Protein 2YNS (pdb70)

InterPro domains:
  IPR000225 Armadillo [PF00514] (105-145)
  IPR000225 Armadillo [PF00514] (147-186)
  IPR000225 Armadillo [PF00514] (189-230)
  IPR000225 Armadillo [PF00514] (243-271)
  IPR000225 Armadillo [PF00514] (274-312)
  IPR000225 Armadillo [PF00514] (315-356)
  IPR000225 Armadillo [PF00514] (358-397)
  IPR000225 Armadillo [PF00514] (401-440)
  IPR000225 Armadillo [PS50176] (115-158)
  IPR000225 Armadillo [PS50176] (158-200)
  IPR000225 Armadillo [PS50176] (242-284)
  IPR000225 Armadillo [PS50176] (326-369)
  IPR000225 Armadillo [SM00185] (104-145)
  IPR000225 Armadillo [SM00185] (147-187)
  IPR000225 Armadillo [SM00185] (189-230)
  IPR000225 Armadillo [SM00185] (232-271)
  IPR000225 Armadillo [SM00185] (273-313)
  IPR000225 Armadillo [SM00185] (315-356)
  IPR000225 Armadillo [SM00185] (358-398)
  IPR000225 Armadillo [SM00185] (401-441)

Secondary structure (DSSP, 8-state):
-HHHHHHHHTSS-HHHHHHHHHHHHHHHS-SS---HHHHHHTT-HHHHHHHTT-TT-HHHHHHHHHHHHHHTTS-HHHHHHHHHTTHHHHHHHGGG-S-HHHHHHHHHHHHHHHTS-HHHHHHHHHTT-HHHHHHT-STT--HHHHHHHHHHHHHHH-SSSPPPHHHHTTHHHHHHHHTT---HHHHHHHHHHHHHHTSSSHHHHHHHHHTT-HHHHHHGGG-S-HHHHHHHHHHHHHHTTS-HHHHHHHHTTTHHHHHHHHHHS---HHHHHHHHHHHHHHTTS-HHHHHHHHHTT-HHHHHHHHHHS-HHHHHHHHHHHHHHHHH--HHHHHHHHHTT-HHHHHHGGGSS-HHHHHHHHHHHHHHHHHHHHHHHHTT-SS-HHHHHHHHTTHHHHHHHGGG-S-HHHHHHHHHHHHHH--/--HHHHHHHTSS-HHHHHHHHHHHHHHHS-SS---HHHHHHTT-HHHHHHGGG-TT-HHHHHHHHHHHHHHHTS-HHHHHHHHHTTHHHHHHHGGG-S-HHHHHHHHHHHHHHHTS-HHHHHHHHHTT-HHHHHHT-STT--HHHHHHHHHHHHHHH-SSSPPPHHHHTTHHHHHHHHTT---HHHHHHHHHHHHHHTSSSHHHHHHHHHTT-HHHHHHGGG-S-HHHHHHHHHHHHHHTTS-HHHHHHHHTTTHHHHHHHHHHS---HHHHHHHHHHHHHHTTS-HHHHHHHHHTT-HHHHHHHHHHS-HHHHHHHHHHHHHHHHH--HHHHHHHHHTT-HHHHHHGGGSS-HHHHHHHHHHHHHHHHHHHHHHHHTT-SS-HHHHHHHHTTHHHHHHHGGG-S-HHHHHHHHHHHHHH--/---S-----/---S-----

CATH classification: 1.25.10.10

Organism: Oryza sativa subsp. japonica (NCBI:txid39947)

B-factor: mean 50.12, std 26.06, range [13.39, 178.77]

Sequence (862 aa):
SLPAMIGGVYSDDNNLQLEATTQFRKLLSIERSPPIEEVIQSGVVPRFVQFLTREDFPQLQFEAAWALTNIASGTSENTKVVIDHGAVPIFVKLLGSSSDDVREQAVWALGNVAGDSPKCRDLVLANGALLPLLAQLNEHTKLSMLRNATWTLSNFCRGKPQPSFEQTRPALPALARLIHSNDEEVLTDACWALSYLSDGTNDKIQAVIEAGVCPRLVELLLHPSPSVLIPALRTVGNIVTGDDAQTQCIIDHQALPCLLSLLTQNLKKSIKKEACWTISNITAGNKDQIQAVINAGIIGPLVNLLQTAEFDIKKEAAWAISNATSGGSHDQIKYLVSEGCIKPLCDLLICPDIRIVTVCLEGLENILKVGETDKTLAAGDVNVFSQMIDEAEGLEKIENLQSHDNNEIYEKAVKILEAYWMSLPAMIGGVYSDDNNLQLEATTQFRKLLSIERSPPIEEVIQSGVVPRFVQFLTREDFPQLQFEAAWALTNIASGTSENTKVVIDHGAVPIFVKLLGSSSDDVREQAVWALGNVAGDSPKCRDLVLANGALLPLLAQLNEHTKLSMLRNATWTLSNFCRGKPQPSFEQTRPALPALARLIHSNDEEVLTDACWALSYLSDGTNDKIQAVIEAGVCPRLVELLLHPSPSVLIPALRTVGNIVTGDDAQTQCIIDHQALPCLLSLLTQNLKKSIKKEACWTISNITAGNKDQIQAVINAGIIGPLVNLLQTAEFDIKKEAAWAISNATSGGSHDQIKYLVSEGCIKPLCDLLICPDIRIVTVCLEGLENILKVGETDKTLAAGDVNVFSQMIDEAEGLEKIENLQSHDNNEIYEKAVKILEAYWMSVLGKRKRHSVLGKRKRH

Nearest PDB structures (foldseek):
  4bqk-assembly1_A  TM=9.995E-01  e=8.842E-54  Oryza sativa
  7rht-assembly1_A  TM=9.560E-01  e=1.027E-38  Homo sapiens
  3tj3-assembly2_B  TM=9.768E-01  e=2.527E-37  Homo sapiens
  6d7m-assembly1_B  TM=9.202E-01  e=1.854E-33  Mus musculus
  7rfy-assembly1_A  TM=9.460E-01  e=1.325E-30  Homo sapiens

Structure (mmCIF, N/CA/C/O backbone):
data_2YNS
#
_entry.id   2YNS
#
_cell.length_a   62.242
_cell.length_b   141.405
_cell.length_c   73.325
_cell.angle_alpha   90.00
_cell.angle_beta   90.17
_cell.angle_gamma   90.00
#
_symmetry.space_group_name_H-M   'P 1 21 1'
#
loop_
_entity.id
_entity.type
_entity.pdbx_description
1 polymer 'IMPORTIN SUBUNIT ALPHA-1A'
2 polymer B54NLS
3 water water
#
loop_
_atom_site.group_PDB
_atom_site.id
_atom_site.type_symbol
_atom_site.label_atom_id
_atom_site.label_alt_id
_atom_site.label_comp_id
_atom_site.label_asym_id
_atom_site.label_entity_id
_atom_site.label_seq_id
_atom_site.pdbx_PDB_ins_code
_atom_site.Cartn_x
_atom_site.Cartn_y
_atom_site.Cartn_z
_atom_site.occupancy
_atom_site.B_iso_or_equiv
_atom_site.auth_seq_id
_atom_site.auth_comp_id
_atom_site.auth_asym_id
_atom_site.auth_atom_id
_atom_site.pdbx_PDB_model_num
ATOM 1 N N . SER A 1 37 ? 45.481 41.499 29.081 1.00 65.71 73 SER A N 1
ATOM 2 C CA . SER A 1 37 ? 46.895 41.143 28.952 1.00 62.52 73 SER A CA 1
ATOM 3 C C . SER A 1 37 ? 47.125 40.063 27.868 1.00 53.31 73 SER A C 1
ATOM 4 O O . SER A 1 37 ? 48.210 39.477 27.797 1.00 40.35 73 SER A O 1
ATOM 7 N N . LEU A 1 38 ? 46.117 39.844 26.999 1.00 77.76 74 LEU A N 1
ATOM 8 C CA . LEU A 1 38 ? 46.131 38.847 25.924 1.00 79.08 74 LEU A CA 1
ATOM 9 C C . LEU A 1 38 ? 47.297 39.062 24.917 1.00 77.10 74 LEU A C 1
ATOM 10 O O . LEU A 1 38 ? 47.930 38.063 24.594 1.00 75.46 74 LEU A O 1
ATOM 15 N N . PRO A 1 39 ? 47.655 40.285 24.429 1.00 75.31 75 PRO A N 1
ATOM 16 C CA . PRO A 1 39 ? 48.785 40.385 23.470 1.00 73.46 75 PRO A CA 1
ATOM 17 C C . PRO A 1 39 ? 50.107 39.843 24.034 1.00 73.98 75 PRO A C 1
ATOM 18 O O . PRO A 1 39 ? 50.833 39.145 23.317 1.00 46.57 75 PRO A O 1
ATOM 22 N N . ALA A 1 40 ? 50.388 40.122 25.330 1.00 88.08 76 ALA A N 1
ATOM 23 C CA . ALA A 1 40 ? 51.584 39.656 26.034 1.00 86.80 76 ALA A CA 1
ATOM 24 C C . ALA A 1 40 ? 51.563 38.140 26.184 1.00 111.53 76 ALA A C 1
ATOM 25 O O . ALA A 1 40 ? 52.627 37.525 26.216 1.00 74.53 76 ALA A O 1
ATOM 27 N N . MET A 1 41 ? 50.353 37.541 26.255 1.00 164.27 77 MET A N 1
ATOM 28 C CA . MET A 1 41 ? 50.139 36.096 26.369 1.00 161.76 77 MET A CA 1
ATOM 29 C C . MET A 1 41 ? 50.435 35.407 25.026 1.00 136.35 77 MET A C 1
ATOM 30 O O . MET A 1 41 ? 51.244 34.485 24.982 1.00 132.93 77 MET A O 1
ATOM 35 N N . ILE A 1 42 ? 49.814 35.878 23.925 1.00 96.25 78 ILE A N 1
ATOM 36 C CA . ILE A 1 42 ? 50.039 35.346 22.570 1.00 81.87 78 ILE A CA 1
ATOM 37 C C . ILE A 1 42 ? 51.534 35.514 22.239 1.00 74.16 78 ILE A C 1
ATOM 38 O O . ILE A 1 42 ? 52.162 34.552 21.806 1.00 57.03 78 ILE A O 1
ATOM 43 N N . GLY A 1 43 ? 52.083 36.698 22.554 1.00 68.63 79 GLY A N 1
ATOM 44 C CA . GLY A 1 43 ? 53.493 37.047 22.383 1.00 58.05 79 GLY A CA 1
ATOM 45 C C . GLY A 1 43 ? 54.422 36.127 23.152 1.00 70.96 79 GLY A C 1
ATOM 46 O O . GLY A 1 43 ? 55.421 35.654 22.606 1.00 62.55 79 GLY A O 1
ATOM 47 N N . GLY A 1 44 ? 54.049 35.845 24.403 1.00 90.01 80 GLY A N 1
ATOM 48 C CA . GLY A 1 44 ? 54.757 34.932 25.293 1.00 99.96 80 GLY A CA 1
ATOM 49 C C . GLY A 1 44 ? 54.707 33.502 24.795 1.00 97.99 80 GLY A C 1
ATOM 50 O O . GLY A 1 44 ? 55.724 32.800 24.807 1.00 97.69 80 GLY A O 1
ATOM 51 N N . VAL A 1 45 ? 53.524 33.071 24.314 1.00 77.26 81 VAL A N 1
ATOM 52 C CA . VAL A 1 45 ? 53.327 31.738 23.751 1.00 64.55 81 VAL A CA 1
ATOM 53 C C . VAL A 1 45 ? 54.178 31.622 22.467 1.00 47.90 81 VAL A C 1
ATOM 54 O O . VAL A 1 45 ? 54.887 30.632 22.294 1.00 76.46 81 VAL A O 1
ATOM 58 N N . TYR A 1 46 ? 54.171 32.666 21.631 1.00 59.51 82 TYR A N 1
ATOM 59 C CA . TYR A 1 46 ? 54.902 32.708 20.359 1.00 69.21 82 TYR A CA 1
ATOM 60 C C . TYR A 1 46 ? 56.376 33.181 20.496 1.00 81.34 82 TYR A C 1
ATOM 61 O O . TYR A 1 46 ? 57.033 33.412 19.472 1.00 73.54 82 TYR A O 1
ATOM 70 N N . SER A 1 47 ? 56.906 33.281 21.735 1.00 71.68 83 SER A N 1
ATOM 71 C CA . SER A 1 47 ? 58.303 33.672 21.953 1.00 62.72 83 SER A CA 1
ATOM 72 C C . SER A 1 47 ? 59.235 32.435 21.951 1.00 84.97 83 SER A C 1
ATOM 73 O O . SER A 1 47 ? 58.765 31.305 21.793 1.00 81.65 83 SER A O 1
ATOM 76 N N . ASP A 1 48 ? 60.555 32.666 22.125 1.00 92.77 84 ASP A N 1
ATOM 77 C CA . ASP A 1 48 ? 61.584 31.624 22.162 1.00 110.60 84 ASP A CA 1
ATOM 78 C C . ASP A 1 48 ? 62.109 31.424 23.598 1.00 103.97 84 ASP A C 1
ATOM 79 O O . ASP A 1 48 ? 62.749 30.407 23.886 1.00 93.36 84 ASP A O 1
ATOM 84 N N . ASP A 1 49 ? 61.819 32.387 24.493 1.00 107.05 85 ASP A N 1
ATOM 85 C CA . ASP A 1 49 ? 62.235 32.365 25.896 1.00 102.25 85 ASP A CA 1
ATOM 86 C C . ASP A 1 49 ? 61.376 31.385 26.699 1.00 80.58 85 ASP A C 1
ATOM 87 O O . ASP A 1 49 ? 60.145 31.459 26.662 1.00 74.98 85 ASP A O 1
ATOM 92 N N . ASN A 1 50 ? 62.039 30.469 27.428 1.00 77.92 86 ASN A N 1
ATOM 93 C CA . ASN A 1 50 ? 61.402 29.443 28.255 1.00 74.39 86 ASN A CA 1
ATOM 94 C C . ASN A 1 50 ? 60.545 30.043 29.380 1.00 71.54 86 ASN A C 1
ATOM 95 O O . ASN A 1 50 ? 59.523 29.455 29.730 1.00 81.62 86 ASN A O 1
ATOM 100 N N . ASN A 1 51 ? 60.931 31.219 29.908 1.00 76.87 87 ASN A N 1
ATOM 101 C CA . ASN A 1 51 ? 60.202 31.901 30.981 1.00 88.39 87 ASN A CA 1
ATOM 102 C C . ASN A 1 51 ? 58.867 32.469 30.485 1.00 67.88 87 ASN A C 1
ATOM 103 O O . ASN A 1 51 ? 57.844 32.232 31.127 1.00 63.73 87 ASN A O 1
ATOM 108 N N . LEU A 1 52 ? 58.874 33.190 29.342 1.00 64.80 88 LEU A N 1
ATOM 109 C CA . LEU A 1 52 ? 57.678 33.777 28.724 1.00 69.91 88 LEU A CA 1
ATOM 110 C C . LEU A 1 52 ? 56.689 32.703 28.258 1.00 73.36 88 LEU A C 1
ATOM 111 O O . LEU A 1 52 ? 55.479 32.875 28.435 1.00 55.09 88 LEU A O 1
ATOM 116 N N . GLN A 1 53 ? 57.196 31.605 27.658 1.00 60.45 89 GLN A N 1
ATOM 117 C CA . GLN A 1 53 ? 56.354 30.499 27.194 1.00 58.50 89 GLN A CA 1
ATOM 118 C C . GLN A 1 53 ? 55.545 29.936 28.354 1.00 73.40 89 GLN A C 1
ATOM 119 O O . GLN A 1 53 ? 54.342 29.747 28.213 1.00 66.68 89 GLN A O 1
ATOM 125 N N . LEU A 1 54 ? 56.191 29.739 29.517 1.00 85.51 90 LEU A N 1
ATOM 126 C CA . LEU A 1 54 ? 55.558 29.178 30.704 1.00 79.89 90 LEU A CA 1
ATOM 127 C C . LEU A 1 54 ? 54.522 30.125 31.336 1.00 75.53 90 LEU A C 1
ATOM 128 O O . LEU A 1 54 ? 53.412 29.668 31.603 1.00 82.98 90 LEU A O 1
ATOM 133 N N . GLU A 1 55 ? 54.868 31.414 31.581 1.00 76.37 91 GLU A N 1
ATOM 134 C CA . GLU A 1 55 ? 53.961 32.374 32.238 1.00 76.26 91 GLU A CA 1
ATOM 135 C C . GLU A 1 55 ? 52.658 32.610 31.441 1.00 71.17 91 GLU A C 1
ATOM 136 O O . GLU A 1 55 ? 51.583 32.689 32.037 1.00 57.05 91 GLU A O 1
ATOM 142 N N . ALA A 1 56 ? 52.762 32.689 30.115 1.00 63.36 92 ALA A N 1
ATOM 143 C CA . ALA A 1 56 ? 51.638 32.911 29.219 1.00 54.81 92 ALA A CA 1
ATOM 144 C C . ALA A 1 56 ? 50.771 31.631 29.058 1.00 59.04 92 ALA A C 1
ATOM 145 O O . ALA A 1 56 ? 49.544 31.740 28.961 1.00 64.12 92 ALA A O 1
ATOM 147 N N . THR A 1 57 ? 51.388 30.432 29.073 1.00 51.27 93 THR A N 1
ATOM 148 C CA . THR A 1 57 ? 50.618 29.174 28.981 1.00 61.39 93 THR A CA 1
ATOM 149 C C . THR A 1 57 ? 49.812 28.977 30.280 1.00 56.60 93 THR A C 1
ATOM 150 O O . THR A 1 57 ? 48.654 28.563 30.217 1.00 60.26 93 THR A O 1
ATOM 154 N N . THR A 1 58 ? 50.420 29.332 31.438 1.00 48.69 94 THR A N 1
ATOM 155 C CA . THR A 1 58 ? 49.836 29.240 32.778 1.00 40.13 94 THR A CA 1
ATOM 156 C C . THR A 1 58 ? 48.629 30.197 32.888 1.00 58.57 94 THR A C 1
ATOM 157 O O . THR A 1 58 ? 47.621 29.832 33.503 1.00 64.80 94 THR A O 1
ATOM 161 N N . GLN A 1 59 ? 48.729 31.397 32.272 1.00 53.33 95 GLN A N 1
ATOM 162 C CA . GLN A 1 59 ? 47.669 32.409 32.248 1.00 65.45 95 GLN A CA 1
ATOM 163 C C . GLN A 1 59 ? 46.457 31.901 31.445 1.00 69.43 95 GLN A C 1
ATOM 164 O O . GLN A 1 59 ? 45.326 32.077 31.912 1.00 53.39 95 GLN A O 1
ATOM 170 N N . PHE A 1 60 ? 46.693 31.233 30.275 1.00 50.84 96 PHE A N 1
ATOM 171 C CA . PHE A 1 60 ? 45.644 30.629 29.423 1.00 51.33 96 PHE A CA 1
ATOM 172 C C . PHE A 1 60 ? 44.947 29.463 30.142 1.00 56.41 96 PHE A C 1
ATOM 173 O O . PHE A 1 60 ? 43.717 29.371 30.123 1.00 54.91 96 PHE A O 1
ATOM 181 N N . ARG A 1 61 ? 45.743 28.590 30.792 1.00 59.31 97 ARG A N 1
ATOM 182 C CA . ARG A 1 61 ? 45.259 27.465 31.585 1.00 52.47 97 ARG A CA 1
ATOM 183 C C . ARG A 1 61 ? 44.318 27.980 32.688 1.00 70.27 97 ARG A C 1
ATOM 184 O O . ARG A 1 61 ? 43.208 27.467 32.799 1.00 64.93 97 ARG A O 1
ATOM 192 N N . LYS A 1 62 ? 44.738 29.025 33.449 1.00 110.71 98 LYS A N 1
ATOM 193 C CA . LYS A 1 62 ? 43.936 29.622 34.530 1.00 125.73 98 LYS A CA 1
ATOM 194 C C . LYS A 1 62 ? 42.667 30.282 33.977 1.00 118.93 98 LYS A C 1
ATOM 195 O O . LYS A 1 62 ? 41.623 30.246 34.634 1.00 124.31 98 LYS A O 1
ATOM 201 N N . LEU A 1 63 ? 42.762 30.877 32.764 1.00 88.02 99 LEU A N 1
ATOM 202 C CA . LEU A 1 63 ? 41.645 31.510 32.056 1.00 59.03 99 LEU A CA 1
ATOM 203 C C . LEU A 1 63 ? 40.616 30.450 31.644 1.00 71.59 99 LEU A C 1
ATOM 204 O O . LEU A 1 63 ? 39.416 30.722 31.693 1.00 79.87 99 LEU A O 1
ATOM 209 N N . LEU A 1 64 ? 41.100 29.243 31.253 1.00 68.34 100 LEU A N 1
ATOM 210 C CA . LEU A 1 64 ? 40.284 28.092 30.834 1.00 68.18 100 LEU A CA 1
ATOM 211 C C . LEU A 1 64 ? 39.912 27.170 32.016 1.00 87.73 100 LEU A C 1
ATOM 212 O O . LEU A 1 64 ? 39.119 26.242 31.829 1.00 106.56 100 LEU A O 1
ATOM 217 N N . SER A 1 65 ? 40.497 27.411 33.212 1.00 80.85 101 SER A N 1
ATOM 218 C CA . SER A 1 65 ? 40.282 26.615 34.429 1.00 85.99 101 SER A CA 1
ATOM 219 C C . SER A 1 65 ? 39.149 27.197 35.307 1.00 108.72 101 SER A C 1
ATOM 220 O O . SER A 1 65 ? 38.848 26.622 36.358 1.00 108.83 101 SER A O 1
ATOM 223 N N . ILE A 1 66 ? 38.505 28.310 34.864 1.00 129.35 102 ILE A N 1
ATOM 224 C CA . ILE A 1 66 ? 37.394 28.964 35.582 1.00 143.62 102 ILE A CA 1
ATOM 225 C C . ILE A 1 66 ? 36.117 28.096 35.463 1.00 154.15 102 ILE A C 1
ATOM 226 O O . ILE A 1 66 ? 35.791 27.604 34.376 1.00 157.43 102 ILE A O 1
ATOM 231 N N . GLU A 1 67 ? 35.425 27.888 36.601 1.00 136.60 103 GLU A N 1
ATOM 232 C CA . GLU A 1 67 ? 34.239 27.029 36.709 1.00 149.91 103 GLU A CA 1
ATOM 233 C C . GLU A 1 67 ? 32.948 27.636 36.104 1.00 158.18 103 GLU A C 1
ATOM 234 O O . GLU A 1 67 ? 31.964 26.904 35.958 1.00 164.23 103 GLU A O 1
ATOM 240 N N . ARG A 1 68 ? 32.951 28.935 35.723 1.00 155.39 104 ARG A N 1
ATOM 241 C CA . ARG A 1 68 ? 31.772 29.581 35.133 1.00 149.20 104 ARG A CA 1
ATOM 242 C C . ARG A 1 68 ? 32.050 30.035 33.678 1.00 140.47 104 ARG A C 1
ATOM 243 O O . ARG A 1 68 ? 32.514 31.157 33.455 1.00 140.80 104 ARG A O 1
ATOM 251 N N . SER A 1 69 ? 31.751 29.139 32.701 1.00 138.72 105 SER A N 1
ATOM 252 C CA . SER A 1 69 ? 31.893 29.289 31.237 1.00 135.74 105 SER A CA 1
ATOM 253 C C . SER A 1 69 ? 33.308 29.782 30.803 1.00 101.68 105 SER A C 1
ATOM 254 O O . SER A 1 69 ? 33.541 30.996 30.734 1.00 107.97 105 SER A O 1
ATOM 257 N N . PRO A 1 70 ? 34.260 28.865 30.491 1.00 91.20 106 PRO A N 1
ATOM 258 C CA . PRO A 1 70 ? 35.599 29.320 30.077 1.00 82.24 106 PRO A CA 1
ATOM 259 C C . PRO A 1 70 ? 35.622 29.821 28.627 1.00 89.96 106 PRO A C 1
ATOM 260 O O . PRO A 1 70 ? 34.887 29.277 27.797 1.00 101.33 106 PRO A O 1
ATOM 264 N N . PRO A 1 71 ? 36.450 30.842 28.279 1.00 88.39 107 PRO A N 1
ATOM 265 C CA . PRO A 1 71 ? 36.469 31.320 26.882 1.00 97.11 107 PRO A CA 1
ATOM 266 C C . PRO A 1 71 ? 37.329 30.411 25.993 1.00 89.65 107 PRO A C 1
ATOM 267 O O . PRO A 1 71 ? 38.410 30.801 25.549 1.00 83.16 107 PRO A O 1
ATOM 271 N N . ILE A 1 72 ? 36.828 29.191 25.735 1.00 93.06 108 ILE A N 1
ATOM 272 C CA . ILE A 1 72 ? 37.490 28.139 24.950 1.00 95.68 108 ILE A CA 1
ATOM 273 C C . ILE A 1 72 ? 37.672 28.582 23.487 1.00 105.37 108 ILE A C 1
ATOM 274 O O . ILE A 1 72 ? 38.796 28.539 22.977 1.00 110.53 108 ILE A O 1
ATOM 279 N N . GLU A 1 73 ? 36.570 29.009 22.833 1.00 112.41 109 GLU A N 1
ATOM 280 C CA . GLU A 1 73 ? 36.523 29.457 21.435 1.00 118.06 109 GLU A CA 1
ATOM 281 C C . GLU A 1 73 ? 37.489 30.622 21.185 1.00 117.20 109 GLU A C 1
ATOM 282 O O . GLU A 1 73 ? 38.181 30.627 20.165 1.00 98.06 109 GLU A O 1
ATOM 288 N N . GLU A 1 74 ? 37.555 31.580 22.136 1.00 124.52 110 GLU A N 1
ATOM 289 C CA . GLU A 1 74 ? 38.401 32.779 22.058 1.00 115.48 110 GLU A CA 1
ATOM 290 C C . GLU A 1 74 ? 39.896 32.433 22.172 1.00 98.35 110 GLU A C 1
ATOM 291 O O . GLU A 1 74 ? 40.711 33.073 21.498 1.00 100.40 110 GLU A O 1
ATOM 297 N N . VAL A 1 75 ? 40.254 31.410 22.988 1.00 82.69 111 VAL A N 1
ATOM 298 C CA . VAL A 1 75 ? 41.636 30.945 23.172 1.00 77.19 111 VAL A CA 1
ATOM 299 C C . VAL A 1 75 ? 42.095 30.251 21.857 1.00 59.30 111 VAL A C 1
ATOM 300 O O . VAL A 1 75 ? 43.255 30.401 21.468 1.00 36.63 111 VAL A O 1
ATOM 304 N N . ILE A 1 76 ? 41.163 29.568 21.148 1.00 45.40 112 ILE A N 1
ATOM 305 C CA . ILE A 1 76 ? 41.434 28.906 19.868 1.00 43.82 112 ILE A CA 1
ATOM 306 C C . ILE A 1 76 ? 41.763 29.948 18.803 1.00 50.34 112 ILE A C 1
ATOM 307 O O . ILE A 1 76 ? 42.819 29.828 18.185 1.00 54.27 112 ILE A O 1
ATOM 312 N N . GLN A 1 77 ? 40.895 30.989 18.630 1.00 51.99 113 GLN A N 1
ATOM 313 C CA . GLN A 1 77 ? 41.047 32.062 17.634 1.00 53.90 113 GLN A CA 1
ATOM 314 C C . GLN A 1 77 ? 42.315 32.912 17.862 1.00 61.87 113 GLN A C 1
ATOM 315 O O . GLN A 1 77 ? 42.771 33.562 16.917 1.00 70.21 113 GLN A O 1
ATOM 321 N N . SER A 1 78 ? 42.908 32.877 19.088 1.00 84.89 114 SER A N 1
ATOM 322 C CA . SER A 1 78 ? 44.169 33.577 19.373 1.00 98.83 114 SER A CA 1
ATOM 323 C C . SER A 1 78 ? 45.368 32.767 18.789 1.00 87.87 114 SER A C 1
ATOM 324 O O . SER A 1 78 ? 46.517 33.214 18.884 1.00 68.78 114 SER A O 1
ATOM 327 N N . GLY A 1 79 ? 45.053 31.610 18.174 1.00 87.52 115 GLY A N 1
ATOM 328 C CA . GLY A 1 79 ? 45.956 30.696 17.477 1.00 40.71 115 GLY A CA 1
ATOM 329 C C . GLY A 1 79 ? 47.025 30.023 18.308 1.00 47.37 115 GLY A C 1
ATOM 330 O O . GLY A 1 79 ? 48.076 29.676 17.768 1.00 57.16 115 GLY A O 1
ATOM 331 N N . VAL A 1 80 ? 46.768 29.812 19.617 1.00 61.00 116 VAL A N 1
ATOM 332 C CA . VAL A 1 80 ? 47.738 29.204 20.546 1.00 62.51 116 VAL A CA 1
ATOM 333 C C . VAL A 1 80 ? 47.610 27.662 20.602 1.00 48.28 116 VAL A C 1
ATOM 334 O O . VAL A 1 80 ? 48.512 27.014 21.136 1.00 46.77 116 VAL A O 1
ATOM 338 N N . VAL A 1 81 ? 46.508 27.083 20.068 1.00 59.09 117 VAL A N 1
ATOM 339 C CA . VAL A 1 81 ? 46.274 25.624 20.068 1.00 60.37 117 VAL A CA 1
ATOM 340 C C . VAL A 1 81 ? 47.465 24.890 19.407 1.00 44.60 117 VAL A C 1
ATOM 341 O O . VAL A 1 81 ? 48.024 24.014 20.083 1.00 43.19 117 VAL A O 1
ATOM 345 N N . PRO A 1 82 ? 47.926 25.244 18.170 1.00 51.35 118 PRO A N 1
ATOM 346 C CA . PRO A 1 82 ? 49.086 24.534 17.607 1.00 54.61 118 PRO A CA 1
ATOM 347 C C . PRO A 1 82 ? 50.376 24.715 18.408 1.00 50.17 118 PRO A C 1
ATOM 348 O O . PRO A 1 82 ? 51.193 23.799 18.439 1.00 51.58 118 PRO A O 1
ATOM 352 N N . ARG A 1 83 ? 50.555 25.871 19.061 1.00 51.29 119 ARG A N 1
ATOM 353 C CA . ARG A 1 83 ? 51.763 26.144 19.820 1.00 53.63 119 ARG A CA 1
ATOM 354 C C . ARG A 1 83 ? 51.766 25.351 21.136 1.00 48.34 119 ARG A C 1
ATOM 355 O O . ARG A 1 83 ? 52.834 24.909 21.555 1.00 59.40 119 ARG A O 1
ATOM 363 N N . PHE A 1 84 ? 50.578 25.110 21.743 1.00 39.94 120 PHE A N 1
ATOM 364 C CA . PHE A 1 84 ? 50.447 24.318 22.966 1.00 38.46 120 PHE A CA 1
ATOM 365 C C . PHE A 1 84 ? 50.741 22.846 22.689 1.00 41.43 120 PHE A C 1
ATOM 366 O O . PHE A 1 84 ? 51.191 22.118 23.581 1.00 44.38 120 PHE A O 1
ATOM 374 N N . VAL A 1 85 ? 50.435 22.410 21.459 1.00 39.37 121 VAL A N 1
ATOM 375 C CA . VAL A 1 85 ? 50.649 21.041 21.007 1.00 52.20 121 VAL A CA 1
ATOM 376 C C . VAL A 1 85 ? 52.169 20.844 20.811 1.00 41.28 121 VAL A C 1
ATOM 377 O O . VAL A 1 85 ? 52.697 19.785 21.159 1.00 40.07 121 VAL A O 1
ATOM 381 N N . GLN A 1 86 ? 52.872 21.889 20.330 1.00 45.75 122 GLN A N 1
ATOM 382 C CA . GLN A 1 86 ? 54.335 21.889 20.178 1.00 59.01 122 GLN A CA 1
ATOM 383 C C . GLN A 1 86 ? 55.014 21.842 21.558 1.00 45.61 122 GLN A C 1
ATOM 384 O O . GLN A 1 86 ? 56.049 21.196 21.705 1.00 58.26 122 GLN A O 1
ATOM 390 N N . PHE A 1 87 ? 54.419 22.515 22.560 1.00 44.98 123 PHE A N 1
ATOM 391 C CA . PHE A 1 87 ? 54.900 22.562 23.947 1.00 45.43 123 PHE A CA 1
ATOM 392 C C . PHE A 1 87 ? 54.818 21.176 24.634 1.00 47.55 123 PHE A C 1
ATOM 393 O O . PHE A 1 87 ? 55.593 20.911 25.552 1.00 47.75 123 PHE A O 1
ATOM 401 N N . LEU A 1 88 ? 53.927 20.282 24.155 1.00 46.09 124 LEU A N 1
ATOM 402 C CA . LEU A 1 88 ? 53.783 18.920 24.678 1.00 43.15 124 LEU A CA 1
ATOM 403 C C . LEU A 1 88 ? 55.022 18.064 24.395 1.00 55.25 124 LEU A C 1
ATOM 404 O O . LEU A 1 88 ? 55.288 17.126 25.147 1.00 50.83 124 LEU A O 1
ATOM 409 N N . THR A 1 89 ? 55.756 18.365 23.301 1.00 53.96 125 THR A N 1
ATOM 410 C CA . THR A 1 89 ? 56.952 17.618 22.883 1.00 66.62 125 THR A CA 1
ATOM 411 C C . THR A 1 89 ? 58.247 18.114 23.600 1.00 75.69 125 THR A C 1
ATOM 412 O O . THR A 1 89 ? 59.319 17.534 23.395 1.00 74.75 125 THR A O 1
ATOM 416 N N . ARG A 1 90 ? 58.141 19.160 24.447 1.00 59.20 126 ARG A N 1
ATOM 417 C CA . ARG A 1 90 ? 59.277 19.719 25.190 1.00 58.66 126 ARG A CA 1
ATOM 418 C C . ARG A 1 90 ? 59.581 18.864 26.439 1.00 59.91 126 ARG A C 1
ATOM 419 O O . ARG A 1 90 ? 59.256 19.259 27.563 1.00 54.79 126 ARG A O 1
ATOM 427 N N . GLU A 1 91 ? 60.236 17.700 26.223 1.00 54.75 127 GLU A N 1
ATOM 428 C CA . GLU A 1 91 ? 60.630 16.721 27.250 1.00 58.53 127 GLU A CA 1
ATOM 429 C C . GLU A 1 91 ? 61.577 17.306 28.307 1.00 66.60 127 GLU A C 1
ATOM 430 O O . GLU A 1 91 ? 61.609 16.805 29.434 1.00 69.97 127 GLU A O 1
ATOM 436 N N . ASP A 1 92 ? 62.282 18.371 27.959 1.00 66.73 128 ASP A N 1
ATOM 437 C CA . ASP A 1 92 ? 63.188 19.003 28.900 1.00 74.66 128 ASP A CA 1
ATOM 438 C C . ASP A 1 92 ? 62.456 19.940 29.852 1.00 88.98 128 ASP A C 1
ATOM 439 O O . ASP A 1 92 ? 63.001 20.346 30.869 1.00 105.19 128 ASP A O 1
ATOM 444 N N . PHE A 1 93 ? 61.219 20.276 29.525 1.00 81.38 129 PHE A N 1
ATOM 445 C CA . PHE A 1 93 ? 60.468 21.254 30.291 1.00 53.86 129 PHE A CA 1
ATOM 446 C C . PHE A 1 93 ? 59.129 20.703 30.708 1.00 56.34 129 PHE A C 1
ATOM 447 O O . PHE A 1 93 ? 58.101 21.150 30.230 1.00 73.20 129 PHE A O 1
ATOM 455 N N . PRO A 1 94 ? 59.144 19.729 31.606 1.00 55.12 130 PRO A N 1
ATOM 456 C CA . PRO A 1 94 ? 57.919 19.028 31.995 1.00 70.03 130 PRO A CA 1
ATOM 457 C C . PRO A 1 94 ? 56.867 19.950 32.592 1.00 60.20 130 PRO A C 1
ATOM 458 O O . PRO A 1 94 ? 55.689 19.643 32.547 1.00 51.43 130 PRO A O 1
ATOM 462 N N . GLN A 1 95 ? 57.292 21.079 33.133 1.00 49.88 131 GLN A N 1
ATOM 463 C CA . GLN A 1 95 ? 56.351 22.026 33.695 1.00 55.04 131 GLN A CA 1
ATOM 464 C C . GLN A 1 95 ? 55.549 22.739 32.622 1.00 43.29 131 GLN A C 1
ATOM 465 O O . GLN A 1 95 ? 54.359 22.960 32.782 1.00 54.07 131 GLN A O 1
ATOM 471 N N . LEU A 1 96 ? 56.203 23.096 31.525 1.00 40.66 132 LEU A N 1
ATOM 472 C CA . LEU A 1 96 ? 55.502 23.682 30.391 1.00 38.79 132 LEU A CA 1
ATOM 473 C C . LEU A 1 96 ? 54.603 22.632 29.757 1.00 56.46 132 LEU A C 1
ATOM 474 O O . LEU A 1 96 ? 53.493 22.921 29.347 1.00 53.08 132 LEU A O 1
ATOM 479 N N . GLN A 1 97 ? 55.099 21.406 29.694 1.00 55.67 133 GLN A N 1
ATOM 480 C CA . GLN A 1 97 ? 54.316 20.295 29.188 1.00 50.44 133 GLN A CA 1
ATOM 481 C C . GLN A 1 97 ? 52.988 20.233 29.935 1.00 53.93 133 GLN A C 1
ATOM 482 O O . GLN A 1 97 ? 51.926 20.141 29.325 1.00 44.74 133 GLN A O 1
ATOM 488 N N . PHE A 1 98 ? 53.068 20.314 31.262 1.00 52.06 134 PHE A N 1
ATOM 489 C CA . PHE A 1 98 ? 51.908 20.192 32.139 1.00 45.28 134 PHE A CA 1
ATOM 490 C C . PHE A 1 98 ? 50.862 21.268 31.932 1.00 49.03 134 PHE A C 1
ATOM 491 O O . PHE A 1 98 ? 49.683 20.976 31.866 1.00 51.39 134 PHE A O 1
ATOM 499 N N . GLU A 1 99 ? 51.287 22.517 31.842 1.00 46.13 135 GLU A N 1
ATOM 500 C CA . GLU A 1 99 ? 50.349 23.609 31.646 1.00 58.98 135 GLU A CA 1
ATOM 501 C C . GLU A 1 99 ? 49.691 23.541 30.280 1.00 46.51 135 GLU A C 1
ATOM 502 O O . GLU A 1 99 ? 48.497 23.753 30.143 1.00 60.27 135 GLU A O 1
ATOM 508 N N . ALA A 1 100 ? 50.494 23.243 29.273 1.00 42.41 136 ALA A N 1
ATOM 509 C CA . ALA A 1 100 ? 50.001 23.063 27.905 1.00 41.29 136 ALA A CA 1
ATOM 510 C C . ALA A 1 100 ? 48.990 21.912 27.846 1.00 42.95 136 ALA A C 1
ATOM 511 O O . ALA A 1 100 ? 47.955 22.056 27.196 1.00 50.92 136 ALA A O 1
ATOM 513 N N . ALA A 1 101 ? 49.268 20.801 28.552 1.00 36.62 137 ALA A N 1
ATOM 514 C CA . ALA A 1 101 ? 48.368 19.636 28.604 1.00 35.04 137 ALA A CA 1
ATOM 515 C C . ALA A 1 101 ? 47.049 20.009 29.286 1.00 46.11 137 ALA A C 1
ATOM 516 O O . ALA A 1 101 ? 46.007 19.700 28.723 1.00 42.42 137 ALA A O 1
ATOM 518 N N . TRP A 1 102 ? 47.099 20.789 30.415 1.00 43.18 138 TRP A N 1
ATOM 519 C CA . TRP A 1 102 ? 45.932 21.283 31.162 1.00 41.40 138 TRP A CA 1
ATOM 520 C C . TRP A 1 102 ? 45.055 22.184 30.275 1.00 43.79 138 TRP A C 1
ATOM 521 O O . TRP A 1 102 ? 43.850 21.939 30.170 1.00 53.19 138 TRP A O 1
ATOM 532 N N . ALA A 1 103 ? 45.665 23.217 29.637 1.00 37.73 139 ALA A N 1
ATOM 533 C CA . ALA A 1 103 ? 44.982 24.147 28.740 1.00 36.32 139 ALA A CA 1
ATOM 534 C C . ALA A 1 103 ? 44.283 23.400 27.595 1.00 43.48 139 ALA A C 1
ATOM 535 O O . ALA A 1 103 ? 43.111 23.675 27.338 1.00 46.44 139 ALA A O 1
ATOM 537 N N . LEU A 1 104 ? 44.982 22.433 26.948 1.00 52.70 140 LEU A N 1
ATOM 538 C CA . LEU A 1 104 ? 44.441 21.606 25.851 1.00 47.62 140 LEU A CA 1
ATOM 539 C C . LEU A 1 104 ? 43.319 20.688 26.330 1.00 45.28 140 LEU A C 1
ATOM 540 O O . LEU A 1 104 ? 42.359 20.492 25.595 1.00 54.05 140 LEU A O 1
ATOM 545 N N . THR A 1 105 ? 43.422 20.152 27.561 1.00 47.15 141 THR A N 1
ATOM 546 C CA . THR A 1 105 ? 42.384 19.310 28.153 1.00 42.39 141 THR A CA 1
ATOM 547 C C . THR A 1 105 ? 41.090 20.136 28.331 1.00 47.82 141 THR A C 1
ATOM 548 O O . THR A 1 105 ? 39.996 19.614 28.090 1.00 57.65 141 THR A O 1
ATOM 552 N N . ASN A 1 106 ? 41.229 21.416 28.758 1.00 38.23 142 ASN A N 1
ATOM 553 C CA . ASN A 1 106 ? 40.111 22.330 28.977 1.00 43.98 142 ASN A CA 1
ATOM 554 C C . ASN A 1 106 ? 39.548 22.827 27.648 1.00 57.17 142 ASN A C 1
ATOM 555 O O . ASN A 1 106 ? 38.345 23.098 27.571 1.00 77.06 142 ASN A O 1
ATOM 560 N N . ILE A 1 107 ? 40.402 22.922 26.596 1.00 57.70 143 ILE A N 1
ATOM 561 C CA . ILE A 1 107 ? 39.961 23.272 25.239 1.00 66.55 143 ILE A CA 1
ATOM 562 C C . ILE A 1 107 ? 39.150 22.066 24.698 1.00 49.81 143 ILE A C 1
ATOM 563 O O . ILE A 1 107 ? 38.055 22.256 24.174 1.00 48.28 143 ILE A O 1
ATOM 568 N N . ALA A 1 108 ? 39.654 20.835 24.919 1.00 63.22 144 ALA A N 1
ATOM 569 C CA . ALA A 1 108 ? 39.015 19.570 24.514 1.00 65.31 144 ALA A CA 1
ATOM 570 C C . ALA A 1 108 ? 37.768 19.244 25.373 1.00 82.83 144 ALA A C 1
ATOM 571 O O . ALA A 1 108 ? 37.005 18.348 25.006 1.00 87.99 144 ALA A O 1
ATOM 573 N N . SER A 1 109 ? 37.554 19.977 26.498 1.00 87.07 145 SER A N 1
ATOM 574 C CA . SER A 1 109 ? 36.401 19.795 27.388 1.00 84.61 145 SER A CA 1
ATOM 575 C C . SER A 1 109 ? 35.149 20.508 26.858 1.00 71.64 145 SER A C 1
ATOM 576 O O . SER A 1 109 ? 34.053 20.264 27.369 1.00 69.52 145 SER A O 1
ATOM 579 N N . GLY A 1 110 ? 35.329 21.373 25.857 1.00 60.91 146 GLY A N 1
ATOM 580 C CA . GLY A 1 110 ? 34.266 22.181 25.271 1.00 45.19 146 GLY A CA 1
ATOM 581 C C . GLY A 1 110 ? 33.366 21.448 24.300 1.00 55.55 146 GLY A C 1
ATOM 582 O O . GLY A 1 110 ? 33.133 20.243 24.452 1.00 64.75 146 GLY A O 1
ATOM 583 N N . THR A 1 111 ? 32.843 22.186 23.294 1.00 47.17 147 THR A N 1
ATOM 584 C CA . THR A 1 111 ? 31.928 21.653 22.268 1.00 47.10 147 THR A CA 1
ATOM 585 C C . THR A 1 111 ? 32.666 20.684 21.331 1.00 45.07 147 THR A C 1
ATOM 586 O O . THR A 1 111 ? 33.892 20.562 21.412 1.00 50.21 147 THR A O 1
ATOM 590 N N . SER A 1 112 ? 31.913 19.995 20.451 1.00 39.53 148 SER A N 1
ATOM 591 C CA . SER A 1 112 ? 32.443 19.032 19.477 1.00 49.40 148 SER A CA 1
ATOM 592 C C . SER A 1 112 ? 33.477 19.692 18.557 1.00 43.26 148 SER A C 1
ATOM 593 O O . SER A 1 112 ? 34.545 19.113 18.329 1.00 39.35 148 SER A O 1
ATOM 596 N N . GLU A 1 113 ? 33.188 20.937 18.111 1.00 41.71 149 GLU A N 1
ATOM 597 C CA . GLU A 1 113 ? 34.052 21.737 17.243 1.00 53.12 149 GLU A CA 1
ATOM 598 C C . GLU A 1 113 ? 35.404 22.018 17.901 1.00 46.72 149 GLU A C 1
ATOM 599 O O . GLU A 1 113 ? 36.428 21.953 17.218 1.00 49.30 149 GLU A O 1
ATOM 605 N N . ASN A 1 114 ? 35.414 22.298 19.220 1.00 39.57 150 ASN A N 1
ATOM 606 C CA . ASN A 1 114 ? 36.646 22.570 19.969 1.00 39.54 150 ASN A CA 1
ATOM 607 C C . ASN A 1 114 ? 37.543 21.334 20.062 1.00 46.00 150 ASN A C 1
ATOM 608 O O . ASN A 1 114 ? 38.760 21.471 19.911 1.00 42.72 150 ASN A O 1
ATOM 613 N N . THR A 1 115 ? 36.950 20.143 20.323 1.00 37.08 151 THR A N 1
ATOM 614 C CA . THR A 1 115 ? 37.658 18.864 20.428 1.00 34.04 151 THR A CA 1
ATOM 615 C C . THR A 1 115 ? 38.287 18.525 19.068 1.00 36.58 151 THR A C 1
ATOM 616 O O . THR A 1 115 ? 39.445 18.118 19.035 1.00 49.17 151 THR A O 1
ATOM 620 N N . LYS A 1 116 ? 37.538 18.726 17.960 1.00 35.58 152 LYS A N 1
ATOM 621 C CA . LYS A 1 116 ? 37.996 18.504 16.583 1.00 36.34 152 LYS A CA 1
ATOM 622 C C . LYS A 1 116 ? 39.270 19.299 16.263 1.00 43.57 152 LYS A C 1
ATOM 623 O O . LYS A 1 116 ? 40.155 18.764 15.604 1.00 52.60 152 LYS A O 1
ATOM 629 N N . VAL A 1 117 ? 39.365 20.549 16.742 1.00 41.21 153 VAL A N 1
ATOM 630 C CA . VAL A 1 117 ? 40.512 21.445 16.547 1.00 38.50 153 VAL A CA 1
ATOM 631 C C . VAL A 1 117 ? 41.768 20.865 17.261 1.00 39.27 153 VAL A C 1
ATOM 632 O O . VAL A 1 117 ? 42.877 20.932 16.721 1.00 38.53 153 VAL A O 1
ATOM 636 N N . VAL A 1 118 ? 41.580 20.285 18.448 1.00 45.02 154 VAL A N 1
ATOM 637 C CA . VAL A 1 118 ? 42.651 19.652 19.219 1.00 44.28 154 VAL A CA 1
ATOM 638 C C . VAL A 1 118 ? 43.121 18.402 18.447 1.00 37.21 154 VAL A C 1
ATOM 639 O O . VAL A 1 118 ? 44.330 18.159 18.336 1.00 42.16 154 VAL A O 1
ATOM 643 N N . ILE A 1 119 ? 42.172 17.660 17.874 1.00 24.88 155 ILE A N 1
ATOM 644 C CA . ILE A 1 119 ? 42.461 16.465 17.072 1.00 28.98 155 ILE A CA 1
ATOM 645 C C . ILE A 1 119 ? 43.233 16.881 15.799 1.00 35.67 155 ILE A C 1
ATOM 646 O O . ILE A 1 119 ? 44.297 16.317 15.512 1.00 29.29 155 ILE A O 1
ATOM 651 N N . ASP A 1 120 ? 42.710 17.897 15.074 1.00 39.91 156 ASP A N 1
ATOM 652 C CA . ASP A 1 120 ? 43.294 18.412 13.825 1.00 35.43 156 ASP A CA 1
ATOM 653 C C . ASP A 1 120 ? 44.764 18.783 13.995 1.00 31.71 156 ASP A C 1
ATOM 654 O O . ASP A 1 120 ? 45.529 18.645 13.050 1.00 36.10 156 ASP A O 1
ATOM 659 N N . HIS A 1 121 ? 45.166 19.252 15.195 1.00 33.18 157 HIS A N 1
ATOM 660 C CA . HIS A 1 121 ? 46.552 19.631 15.411 1.00 24.89 157 HIS A CA 1
ATOM 661 C C . HIS A 1 121 ? 47.413 18.464 15.967 1.00 56.52 157 HIS A C 1
ATOM 662 O O . HIS A 1 121 ? 48.529 18.702 16.434 1.00 54.30 157 HIS A O 1
ATOM 669 N N . GLY A 1 122 ? 46.956 17.225 15.751 1.00 45.11 158 GLY A N 1
ATOM 670 C CA . GLY A 1 122 ? 47.659 15.988 16.086 1.00 28.27 158 GLY A CA 1
ATOM 671 C C . GLY A 1 122 ? 48.047 15.793 17.535 1.00 35.37 158 GLY A C 1
ATOM 672 O O . GLY A 1 122 ? 49.081 15.180 17.824 1.00 39.83 158 GLY A O 1
ATOM 673 N N . ALA A 1 123 ? 47.222 16.277 18.454 1.00 31.15 159 ALA A N 1
ATOM 674 C CA . ALA A 1 123 ? 47.495 16.144 19.879 1.00 30.75 159 ALA A CA 1
ATOM 675 C C . ALA A 1 123 ? 47.278 14.721 20.379 1.00 28.60 159 ALA A C 1
ATOM 676 O O . ALA A 1 123 ? 47.989 14.303 21.299 1.00 33.82 159 ALA A O 1
ATOM 678 N N . VAL A 1 124 ? 46.310 13.977 19.794 1.00 29.78 160 VAL A N 1
ATOM 679 C CA . VAL A 1 124 ? 45.979 12.605 20.238 1.00 29.42 160 VAL A CA 1
ATOM 680 C C . VAL A 1 124 ? 47.254 11.684 20.287 1.00 31.85 160 VAL A C 1
ATOM 681 O O . VAL A 1 124 ? 47.519 11.191 21.378 1.00 38.57 160 VAL A O 1
ATOM 685 N N . PRO A 1 125 ? 48.072 11.449 19.223 1.00 31.04 161 PRO A N 1
ATOM 686 C CA . PRO A 1 125 ? 49.261 10.579 19.400 1.00 31.69 161 PRO A CA 1
ATOM 687 C C . PRO A 1 125 ? 50.314 11.134 20.388 1.00 32.73 161 PRO A C 1
ATOM 688 O O . PRO A 1 125 ? 51.032 10.353 21.023 1.00 37.52 161 PRO A O 1
ATOM 692 N N . ILE A 1 126 ? 50.397 12.462 20.538 1.00 33.43 162 ILE A N 1
ATOM 693 C CA . ILE A 1 126 ? 51.346 13.079 21.476 1.00 32.08 162 ILE A CA 1
ATOM 694 C C . ILE A 1 126 ? 50.887 12.816 22.933 1.00 36.37 162 ILE A C 1
ATOM 695 O O . ILE A 1 126 ? 51.732 12.488 23.774 1.00 41.70 162 ILE A O 1
ATOM 700 N N . PHE A 1 127 ? 49.570 12.891 23.220 1.00 36.49 163 PHE A N 1
ATOM 701 C CA . PHE A 1 127 ? 49.079 12.577 24.565 1.00 30.02 163 PHE A CA 1
ATOM 702 C C . PHE A 1 127 ? 49.315 11.092 24.880 1.00 31.68 163 PHE A C 1
ATOM 703 O O . PHE A 1 127 ? 49.625 10.771 26.028 1.00 36.27 163 PHE A O 1
ATOM 711 N N . VAL A 1 128 ? 49.234 10.201 23.856 1.00 24.40 164 VAL A N 1
ATOM 712 C CA . VAL A 1 128 ? 49.509 8.763 24.031 1.00 35.59 164 VAL A CA 1
ATOM 713 C C . VAL A 1 128 ? 51.008 8.590 24.418 1.00 23.18 164 VAL A C 1
ATOM 714 O O . VAL A 1 128 ? 51.327 7.804 25.312 1.00 38.98 164 VAL A O 1
ATOM 718 N N . LYS A 1 129 ? 51.907 9.360 23.773 1.00 28.10 165 LYS A N 1
ATOM 719 C CA . LYS A 1 129 ? 53.341 9.350 24.081 1.00 23.07 165 LYS A CA 1
ATOM 720 C C . LYS A 1 129 ? 53.576 9.877 25.519 1.00 35.97 165 LYS A C 1
ATOM 721 O O . LYS A 1 129 ? 54.382 9.294 26.254 1.00 41.44 165 LYS A O 1
ATOM 727 N N . LEU A 1 130 ? 52.829 10.933 25.932 1.00 32.02 166 LEU A N 1
ATOM 728 C CA . LEU A 1 130 ? 52.940 11.526 27.283 1.00 33.12 166 LEU A CA 1
ATOM 729 C C . LEU A 1 130 ? 52.511 10.547 28.404 1.00 41.20 166 LEU A C 1
ATOM 730 O O . LEU A 1 130 ? 52.754 10.833 29.575 1.00 42.66 166 LEU A O 1
ATOM 735 N N . LEU A 1 131 ? 51.910 9.385 28.053 1.00 40.79 167 LEU A N 1
ATOM 736 C CA . LEU A 1 131 ? 51.532 8.368 29.039 1.00 42.96 167 LEU A CA 1
ATOM 737 C C . LEU A 1 131 ? 52.788 7.611 29.531 1.00 47.10 167 LEU A C 1
ATOM 738 O O . LEU A 1 131 ? 52.704 6.854 30.492 1.00 57.42 167 LEU A O 1
ATOM 743 N N . GLY A 1 132 ? 53.925 7.832 28.873 1.00 45.75 168 GLY A N 1
ATOM 744 C CA . GLY A 1 132 ? 55.205 7.239 29.240 1.00 51.59 168 GLY A CA 1
ATOM 745 C C . GLY A 1 132 ? 56.169 8.251 29.832 1.00 61.79 168 GLY A C 1
ATOM 746 O O . GLY A 1 132 ? 57.359 7.950 29.982 1.00 73.50 168 GLY A O 1
ATOM 747 N N . SER A 1 133 ? 55.672 9.466 30.165 1.00 48.23 169 SER A N 1
ATOM 748 C CA . SER A 1 133 ? 56.487 10.549 30.727 1.00 43.90 169 SER A CA 1
ATOM 749 C C . SER A 1 133 ? 57.013 10.205 32.135 1.00 56.62 169 SER A C 1
ATOM 750 O O . SER A 1 133 ? 56.387 9.438 32.873 1.00 51.96 169 SER A O 1
ATOM 753 N N . SER A 1 134 ? 58.176 10.780 32.492 1.00 64.82 170 SER A N 1
ATOM 754 C CA . SER A 1 134 ? 58.802 10.581 33.805 1.00 63.02 170 SER A CA 1
ATOM 755 C C . SER A 1 134 ? 58.058 11.387 34.887 1.00 58.67 170 SER A C 1
ATOM 756 O O . SER A 1 134 ? 58.144 11.052 36.070 1.00 64.54 170 SER A O 1
ATOM 759 N N . SER A 1 135 ? 57.323 12.441 34.466 1.00 43.24 171 SER A N 1
ATOM 760 C CA . SER A 1 135 ? 56.519 13.301 35.332 1.00 39.40 171 SER A CA 1
ATOM 761 C C . SER A 1 135 ? 55.137 12.689 35.547 1.00 43.47 171 SER A C 1
ATOM 762 O O . SER A 1 135 ? 54.437 12.421 34.570 1.00 66.60 171 SER A O 1
ATOM 765 N N . ASP A 1 136 ? 54.730 12.493 36.817 1.00 44.67 172 ASP A N 1
ATOM 766 C CA . ASP A 1 136 ? 53.411 11.939 37.155 1.00 51.15 172 ASP A CA 1
ATOM 767 C C . ASP A 1 136 ? 52.304 12.947 36.842 1.00 43.45 172 ASP A C 1
ATOM 768 O O . ASP A 1 136 ? 51.213 12.542 36.467 1.00 48.53 172 ASP A O 1
ATOM 773 N N . ASP A 1 137 ? 52.600 14.254 36.989 1.00 39.50 173 ASP A N 1
ATOM 774 C CA . ASP A 1 137 ? 51.690 15.371 36.709 1.00 33.66 173 ASP A CA 1
ATOM 775 C C . ASP A 1 137 ? 51.296 15.389 35.243 1.00 36.10 173 ASP A C 1
ATOM 776 O O . ASP A 1 137 ? 50.111 15.530 34.939 1.00 57.69 173 ASP A O 1
ATOM 781 N N . VAL A 1 138 ? 52.287 15.222 34.337 1.00 27.98 174 VAL A N 1
ATOM 782 C CA . VAL A 1 138 ? 52.101 15.194 32.877 1.00 46.78 174 VAL A CA 1
ATOM 783 C C . VAL A 1 138 ? 51.307 13.927 32.472 1.00 52.49 174 VAL A C 1
ATOM 784 O O . VAL A 1 138 ? 50.355 14.047 31.706 1.00 46.20 174 VAL A O 1
ATOM 788 N N . ARG A 1 139 ? 51.689 12.736 33.000 1.00 40.78 175 ARG A N 1
ATOM 789 C CA . ARG A 1 139 ? 51.009 11.458 32.733 1.00 32.06 175 ARG A CA 1
ATOM 790 C C . ARG A 1 139 ? 49.538 11.519 33.109 1.00 29.22 175 ARG A C 1
ATOM 791 O O . ARG A 1 139 ? 48.702 11.015 32.369 1.00 45.73 175 ARG A O 1
ATOM 799 N N . GLU A 1 140 ? 49.232 12.145 34.258 1.00 29.07 176 GLU A N 1
ATOM 800 C CA . GLU A 1 140 ? 47.877 12.311 34.781 1.00 30.82 176 GLU A CA 1
ATOM 801 C C . GLU A 1 140 ? 47.058 13.212 33.881 1.00 25.72 176 GLU A C 1
ATOM 802 O O . GLU A 1 140 ? 45.899 12.911 33.620 1.00 49.21 176 GLU A O 1
ATOM 808 N N . GLN A 1 141 ? 47.671 14.316 33.415 1.00 33.52 177 GLN A N 1
ATOM 809 C CA . GLN A 1 141 ? 47.087 15.291 32.500 1.00 37.51 177 GLN A CA 1
ATOM 810 C C . GLN A 1 141 ? 46.819 14.631 31.139 1.00 37.03 177 GLN A C 1
ATOM 811 O O . GLN A 1 141 ? 45.738 14.816 30.584 1.00 45.79 177 GLN A O 1
ATOM 817 N N . ALA A 1 142 ? 47.770 13.800 30.648 1.00 26.95 178 ALA A N 1
ATOM 818 C CA . ALA A 1 142 ? 47.634 13.044 29.403 1.00 23.38 178 ALA A CA 1
ATOM 819 C C . ALA A 1 142 ? 46.435 12.108 29.476 1.00 39.84 178 ALA A C 1
ATOM 820 O O . ALA A 1 142 ? 45.715 11.994 28.492 1.00 50.36 178 ALA A O 1
ATOM 822 N N . VAL A 1 143 ? 46.191 11.486 30.659 1.00 36.32 179 VAL A N 1
ATOM 823 C CA . VAL A 1 143 ? 45.063 10.581 30.900 1.00 35.34 179 VAL A CA 1
ATOM 824 C C . VAL A 1 143 ? 43.736 11.375 30.810 1.00 30.72 179 VAL A C 1
ATOM 825 O O . VAL A 1 143 ? 42.868 10.983 30.035 1.00 42.96 179 VAL A O 1
ATOM 829 N N . TRP A 1 144 ? 43.588 12.487 31.572 1.00 30.22 180 TRP A N 1
ATOM 830 C CA . TRP A 1 144 ? 42.361 13.306 31.557 1.00 38.46 180 TRP A CA 1
ATOM 831 C C . TRP A 1 144 ? 42.104 13.895 30.154 1.00 38.05 180 TRP A C 1
ATOM 832 O O . TRP A 1 144 ? 40.946 13.947 29.734 1.00 55.21 180 TRP A O 1
ATOM 843 N N . ALA A 1 145 ? 43.173 14.271 29.415 1.00 31.13 181 ALA A N 1
ATOM 844 C CA . ALA A 1 145 ? 43.081 14.776 28.028 1.00 27.01 181 ALA A CA 1
ATOM 845 C C . ALA A 1 145 ? 42.482 13.725 27.085 1.00 23.48 181 ALA A C 1
ATOM 846 O O . ALA A 1 145 ? 41.585 14.037 26.314 1.00 29.08 181 ALA A O 1
ATOM 848 N N . LEU A 1 146 ? 42.935 12.473 27.199 1.00 28.77 182 LEU A N 1
ATOM 849 C CA . LEU A 1 146 ? 42.482 11.373 26.348 1.00 22.33 182 LEU A CA 1
ATOM 850 C C . LEU A 1 146 ? 41.044 10.982 26.668 1.00 28.57 182 LEU A C 1
ATOM 851 O O . LEU A 1 146 ? 40.278 10.774 25.741 1.00 37.04 182 LEU A O 1
ATOM 856 N N . GLY A 1 147 ? 40.673 10.987 27.947 1.00 28.49 183 GLY A N 1
ATOM 857 C CA . GLY A 1 147 ? 39.309 10.732 28.407 1.00 26.15 183 GLY A CA 1
ATOM 858 C C . GLY A 1 147 ? 38.309 11.765 27.905 1.00 26.15 183 GLY A C 1
ATOM 859 O O . GLY A 1 147 ? 37.164 11.431 27.608 1.00 30.95 183 GLY A O 1
ATOM 860 N N . ASN A 1 148 ? 38.746 13.037 27.798 1.00 34.56 184 ASN A N 1
ATOM 861 C CA . ASN A 1 148 ? 37.929 14.149 27.300 1.00 33.46 184 ASN A CA 1
ATOM 862 C C . ASN A 1 148 ? 37.721 14.028 25.804 1.00 30.26 184 ASN A C 1
ATOM 863 O O . ASN A 1 148 ? 36.604 14.224 25.314 1.00 40.13 184 ASN A O 1
ATOM 868 N N . VAL A 1 149 ? 38.795 13.713 25.076 1.00 31.61 185 VAL A N 1
ATOM 869 C CA . VAL A 1 149 ? 38.722 13.549 23.634 1.00 33.43 185 VAL A CA 1
ATOM 870 C C . VAL A 1 149 ? 37.845 12.317 23.347 1.00 34.91 185 VAL A C 1
ATOM 871 O O . VAL A 1 149 ? 36.889 12.455 22.593 1.00 39.76 185 VAL A O 1
ATOM 875 N N . ALA A 1 150 ? 38.104 11.168 24.022 1.00 27.09 186 ALA A N 1
ATOM 876 C CA . ALA A 1 150 ? 37.345 9.928 23.838 1.00 21.26 186 ALA A CA 1
ATOM 877 C C . ALA A 1 150 ? 35.855 10.091 24.193 1.00 30.24 186 ALA A C 1
ATOM 878 O O . ALA A 1 150 ? 35.016 9.479 23.547 1.00 33.54 186 ALA A O 1
ATOM 880 N N . GLY A 1 151 ? 35.551 10.909 25.204 1.00 31.14 187 GLY A N 1
ATOM 881 C CA . GLY A 1 151 ? 34.182 11.164 25.631 1.00 28.10 187 GLY A CA 1
ATOM 882 C C . GLY A 1 151 ? 33.336 12.006 24.694 1.00 26.09 187 GLY A C 1
ATOM 883 O O . GLY A 1 151 ? 32.122 12.067 24.880 1.00 39.65 187 GLY A O 1
ATOM 884 N N . ASP A 1 152 ? 33.953 12.662 23.681 1.00 34.08 188 ASP A N 1
ATOM 885 C CA . ASP A 1 152 ? 33.246 13.558 22.756 1.00 47.58 188 ASP A CA 1
ATOM 886 C C . ASP A 1 152 ? 32.216 12.838 21.898 1.00 49.19 188 ASP A C 1
ATOM 887 O O . ASP A 1 152 ? 31.083 13.311 21.809 1.00 54.03 188 ASP A O 1
ATOM 892 N N . SER A 1 153 ? 32.608 11.721 21.244 1.00 36.99 189 SER A N 1
ATOM 893 C CA . SER A 1 153 ? 31.728 10.937 20.382 1.00 31.06 189 SER A CA 1
ATOM 894 C C . SER A 1 153 ? 32.310 9.535 20.162 1.00 36.04 189 SER A C 1
ATOM 895 O O . SER A 1 153 ? 33.510 9.359 20.391 1.00 27.67 189 SER A O 1
ATOM 898 N N . PRO A 1 154 ? 31.524 8.540 19.664 1.00 35.47 190 PRO A N 1
ATOM 899 C CA . PRO A 1 154 ? 32.110 7.205 19.381 1.00 44.82 190 PRO A CA 1
ATOM 900 C C . PRO A 1 154 ? 33.281 7.249 18.370 1.00 46.16 190 PRO A C 1
ATOM 901 O O . PRO A 1 154 ? 34.216 6.447 18.479 1.00 36.45 190 PRO A O 1
ATOM 905 N N . LYS A 1 155 ? 33.250 8.217 17.424 1.00 34.12 191 LYS A N 1
ATOM 906 C CA . LYS A 1 155 ? 34.298 8.410 16.426 1.00 28.42 191 LYS A CA 1
ATOM 907 C C . LYS A 1 155 ? 35.595 8.852 17.114 1.00 26.59 191 LYS A C 1
ATOM 908 O O . LYS A 1 155 ? 36.654 8.309 16.796 1.00 30.91 191 LYS A O 1
ATOM 914 N N . CYS A 1 156 ? 35.510 9.824 18.062 1.00 23.51 192 CYS A N 1
ATOM 915 C CA . CYS A 1 156 ? 36.672 10.308 18.804 1.00 30.05 192 CYS A CA 1
ATOM 916 C C . CYS A 1 156 ? 37.221 9.227 19.724 1.00 33.00 192 CYS A C 1
ATOM 917 O O . CYS A 1 156 ? 38.437 9.106 19.852 1.00 26.34 192 CYS A O 1
ATOM 920 N N . ARG A 1 157 ? 36.335 8.417 20.314 1.00 33.84 193 ARG A N 1
ATOM 921 C CA . ARG A 1 157 ? 36.733 7.296 21.158 1.00 33.78 193 ARG A CA 1
ATOM 922 C C . ARG A 1 157 ? 37.526 6.267 20.304 1.00 28.85 193 ARG A C 1
ATOM 923 O O . ARG A 1 157 ? 38.580 5.799 20.723 1.00 21.11 193 ARG A O 1
ATOM 931 N N . ASP A 1 158 ? 37.047 5.970 19.101 1.00 29.48 194 ASP A N 1
ATOM 932 C CA . ASP A 1 158 ? 37.721 5.046 18.181 1.00 27.93 194 ASP A CA 1
ATOM 933 C C . ASP A 1 158 ? 39.092 5.587 17.702 1.00 33.21 194 ASP A C 1
ATOM 934 O O . ASP A 1 158 ? 40.010 4.798 17.510 1.00 29.15 194 ASP A O 1
ATOM 939 N N . LEU A 1 159 ? 39.246 6.914 17.571 1.00 33.79 195 LEU A N 1
ATOM 940 C CA . LEU A 1 159 ? 40.526 7.485 17.167 1.00 21.84 195 LEU A CA 1
ATOM 941 C C . LEU A 1 159 ? 41.567 7.360 18.286 1.00 23.39 195 LEU A C 1
ATOM 942 O O . LEU A 1 159 ? 42.737 7.074 18.010 1.00 28.78 195 LEU A O 1
ATOM 947 N N . VAL A 1 160 ? 41.140 7.572 19.535 1.00 26.86 196 VAL A N 1
ATOM 948 C CA . VAL A 1 160 ? 42.000 7.454 20.719 1.00 34.52 196 VAL A CA 1
ATOM 949 C C . VAL A 1 160 ? 42.441 5.994 20.831 1.00 31.76 196 VAL A C 1
ATOM 950 O O . VAL A 1 160 ? 43.640 5.719 20.972 1.00 27.56 196 VAL A O 1
ATOM 954 N N . LEU A 1 161 ? 41.485 5.063 20.699 1.00 35.41 197 LEU A N 1
ATOM 955 C CA . LEU A 1 161 ? 41.761 3.622 20.728 1.00 34.49 197 LEU A CA 1
ATOM 956 C C . LEU A 1 161 ? 42.677 3.205 19.561 1.00 40.61 197 LEU A C 1
ATOM 957 O O . LEU A 1 161 ? 43.588 2.418 19.789 1.00 40.56 197 LEU A O 1
ATOM 962 N N . ALA A 1 162 ? 42.494 3.797 18.352 1.00 29.79 198 ALA A N 1
ATOM 963 C CA . ALA A 1 162 ? 43.297 3.496 17.158 1.00 31.47 198 ALA A CA 1
ATOM 964 C C . ALA A 1 162 ? 44.738 4.010 17.298 1.00 22.38 198 ALA A C 1
ATOM 965 O O . ALA A 1 162 ? 45.636 3.417 16.708 1.00 36.49 198 ALA A O 1
ATOM 967 N N . ASN A 1 163 ? 44.960 5.091 18.102 1.00 26.33 199 ASN A N 1
ATOM 968 C CA . ASN A 1 163 ? 46.294 5.632 18.350 1.00 29.43 199 ASN A CA 1
ATOM 969 C C . ASN A 1 163 ? 47.012 4.861 19.468 1.00 32.60 199 ASN A C 1
ATOM 970 O O . ASN A 1 163 ? 48.099 5.259 19.881 1.00 34.27 199 ASN A O 1
ATOM 975 N N . GLY A 1 164 ? 46.416 3.749 19.899 1.00 37.97 200 GLY A N 1
ATOM 976 C CA . GLY A 1 164 ? 46.939 2.830 20.906 1.00 46.63 200 GLY A CA 1
ATOM 977 C C . GLY A 1 164 ? 47.091 3.440 22.276 1.00 41.94 200 GLY A C 1
ATOM 978 O O . GLY A 1 164 ? 48.175 3.384 22.850 1.00 41.05 200 GLY A O 1
ATOM 979 N N . ALA A 1 165 ? 46.020 4.044 22.803 1.00 37.21 201 ALA A N 1
ATOM 980 C CA . ALA A 1 165 ? 46.074 4.674 24.118 1.00 30.51 201 ALA A CA 1
ATOM 981 C C . ALA A 1 165 ? 45.855 3.679 25.236 1.00 33.91 201 ALA A C 1
ATOM 982 O O . ALA A 1 165 ? 46.318 3.933 26.343 1.00 32.63 201 ALA A O 1
ATOM 984 N N . LEU A 1 166 ? 45.126 2.576 24.974 1.00 32.75 202 LEU A N 1
ATOM 985 C CA . LEU A 1 166 ? 44.754 1.601 25.997 1.00 41.72 202 LEU A CA 1
ATOM 986 C C . LEU A 1 166 ? 45.952 0.941 26.688 1.00 35.51 202 LEU A C 1
ATOM 987 O O . LEU A 1 166 ? 46.010 0.994 27.913 1.00 34.52 202 LEU A O 1
ATOM 992 N N . LEU A 1 167 ? 46.856 0.284 25.941 1.00 25.18 203 LEU A N 1
ATOM 993 C CA . LEU A 1 167 ? 47.980 -0.434 26.554 1.00 42.30 203 LEU A CA 1
ATOM 994 C C . LEU A 1 167 ? 48.934 0.494 27.361 1.00 34.11 203 LEU A C 1
ATOM 995 O O . LEU A 1 167 ? 49.147 0.173 28.530 1.00 41.93 203 LEU A O 1
ATOM 1000 N N . PRO A 1 168 ? 49.420 1.673 26.871 1.00 38.17 204 PRO A N 1
ATOM 1001 C CA . PRO A 1 168 ? 50.254 2.524 27.745 1.00 23.46 204 PRO A CA 1
ATOM 1002 C C . PRO A 1 168 ? 49.475 3.076 28.956 1.00 37.80 204 PRO A C 1
ATOM 1003 O O . PRO A 1 168 ? 50.079 3.263 30.017 1.00 40.26 204 PRO A O 1
ATOM 1007 N N . LEU A 1 169 ? 48.138 3.278 28.827 1.00 36.55 205 LEU A N 1
ATOM 1008 C CA . LEU A 1 169 ? 47.299 3.745 29.945 1.00 31.44 205 LEU A CA 1
ATOM 1009 C C . LEU A 1 169 ? 47.332 2.719 31.088 1.00 35.54 205 LEU A C 1
ATOM 1010 O O . LEU A 1 169 ? 47.512 3.110 32.242 1.00 35.25 205 LEU A O 1
ATOM 1015 N N . LEU A 1 170 ? 47.204 1.414 30.756 1.00 37.57 206 LEU A N 1
ATOM 1016 C CA . LEU A 1 170 ? 47.240 0.301 31.717 1.00 34.92 206 LEU A CA 1
ATOM 1017 C C . LEU A 1 170 ? 48.650 0.042 32.275 1.00 38.95 206 LEU A C 1
ATOM 1018 O O . LEU A 1 170 ? 48.759 -0.364 33.432 1.00 43.10 206 LEU A O 1
ATOM 1023 N N . ALA A 1 171 ? 49.715 0.239 31.460 1.00 45.69 207 ALA A N 1
ATOM 1024 C CA . ALA A 1 171 ? 51.110 0.002 31.865 1.00 35.97 207 ALA A CA 1
ATOM 1025 C C . ALA A 1 171 ? 51.559 0.892 33.035 1.00 46.09 207 ALA A C 1
ATOM 1026 O O . ALA A 1 171 ? 52.373 0.456 33.844 1.00 59.12 207 ALA A O 1
ATOM 1028 N N . GLN A 1 172 ? 51.018 2.114 33.144 1.00 48.38 208 GLN A N 1
ATOM 1029 C CA . GLN A 1 172 ? 51.384 3.035 34.224 1.00 63.76 208 GLN A CA 1
ATOM 1030 C C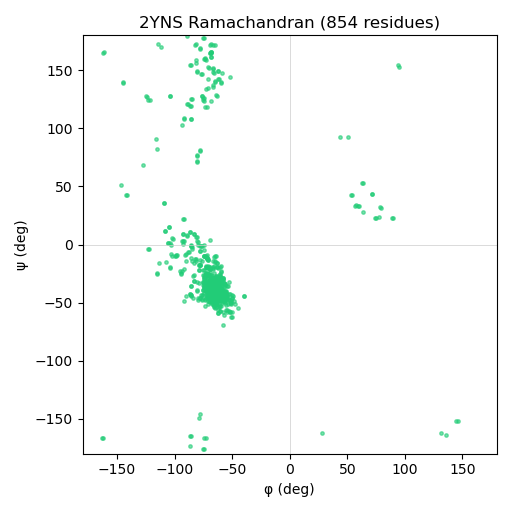 . GLN A 1 172 ? 50.492 2.854 35.468 1.00 55.20 208 GLN A C 1
ATOM 1031 O O . GLN A 1 172 ? 50.611 3.634 36.416 1.00 66.54 208 GLN A O 1
ATOM 1037 N N . LEU A 1 173 ? 49.632 1.816 35.480 1.00 52.17 209 LEU A N 1
ATOM 1038 C CA . LEU A 1 173 ? 48.773 1.467 36.619 1.00 40.28 209 LEU A CA 1
ATOM 1039 C C . LEU A 1 173 ? 49.338 0.247 37.344 1.00 59.71 209 LEU A C 1
ATOM 1040 O O . LEU A 1 173 ? 49.601 -0.775 36.698 1.00 80.32 209 LEU A O 1
ATOM 1045 N N . ASN A 1 174 ? 49.517 0.350 38.682 1.00 57.41 210 ASN A N 1
ATOM 1046 C CA . ASN A 1 174 ? 50.054 -0.722 39.535 1.00 56.10 210 ASN A CA 1
ATOM 1047 C C . ASN A 1 174 ? 49.740 -0.479 41.040 1.00 61.60 210 ASN A C 1
ATOM 1048 O O . ASN A 1 174 ? 48.917 0.380 41.365 1.00 43.63 210 ASN A O 1
ATOM 1053 N N . GLU A 1 175 ? 50.417 -1.244 41.937 1.00 72.81 211 GLU A N 1
ATOM 1054 C CA . GLU A 1 175 ? 50.302 -1.231 43.406 1.00 67.61 211 GLU A CA 1
ATOM 1055 C C . GLU A 1 175 ? 50.593 0.130 44.061 1.00 59.81 211 GLU A C 1
ATOM 1056 O O . GLU A 1 175 ? 50.079 0.401 45.151 1.00 66.88 211 GLU A O 1
ATOM 1062 N N . HIS A 1 176 ? 51.450 0.951 43.433 1.00 58.71 212 HIS A N 1
ATOM 1063 C CA . HIS A 1 176 ? 51.872 2.237 43.971 1.00 70.54 212 HIS A CA 1
ATOM 1064 C C . HIS A 1 176 ? 51.201 3.427 43.273 1.00 56.75 212 HIS A C 1
ATOM 1065 O O . HIS A 1 176 ? 51.652 4.566 43.443 1.00 79.69 212 HIS A O 1
ATOM 1072 N N . THR A 1 177 ? 50.116 3.187 42.502 1.00 60.12 213 THR A N 1
ATOM 1073 C CA . THR A 1 177 ? 49.415 4.271 41.803 1.00 41.33 213 THR A CA 1
ATOM 1074 C C . THR A 1 177 ? 48.594 5.082 42.832 1.00 38.77 213 THR A C 1
ATOM 1075 O O . THR A 1 177 ? 47.847 4.502 43.616 1.00 40.33 213 THR A O 1
ATOM 1079 N N . LYS A 1 178 ? 48.797 6.419 42.864 1.00 42.05 214 LYS A N 1
ATOM 1080 C CA . LYS A 1 178 ? 48.094 7.325 43.789 1.00 44.97 214 LYS A CA 1
ATOM 1081 C C . LYS A 1 178 ? 46.613 7.440 43.388 1.00 49.46 214 LYS A C 1
ATOM 1082 O O . LYS A 1 178 ? 46.294 7.267 42.212 1.00 47.79 214 LYS A O 1
ATOM 1088 N N . LEU A 1 179 ? 45.723 7.720 44.363 1.00 40.49 215 LEU A N 1
ATOM 1089 C CA . LEU A 1 179 ? 44.270 7.828 44.160 1.00 44.44 215 LEU A CA 1
ATOM 1090 C C . LEU A 1 179 ? 43.885 8.790 43.018 1.00 48.55 215 LEU A C 1
ATOM 1091 O O . LEU A 1 179 ? 43.022 8.430 42.216 1.00 55.10 215 LEU A O 1
ATOM 1096 N N . SER A 1 180 ? 44.540 9.972 42.917 1.00 39.88 216 SER A N 1
ATOM 1097 C CA . SER A 1 180 ? 44.253 10.953 41.865 1.00 49.63 216 SER A CA 1
ATOM 1098 C C . SER A 1 180 ? 44.370 10.318 40.461 1.00 51.82 216 SER A C 1
ATOM 1099 O O . SER A 1 180 ? 43.474 10.511 39.624 1.00 37.83 216 SER A O 1
ATOM 1102 N N . MET A 1 181 ? 45.449 9.537 40.220 1.00 36.56 217 MET A N 1
ATOM 1103 C CA . MET A 1 181 ? 45.651 8.834 38.957 1.00 33.52 217 MET A CA 1
ATOM 1104 C C . MET A 1 181 ? 44.662 7.671 38.844 1.00 34.78 217 MET A C 1
ATOM 1105 O O . MET A 1 181 ? 44.113 7.460 37.765 1.00 41.17 217 MET A O 1
ATOM 1110 N N . LEU A 1 182 ? 44.396 6.942 39.957 1.00 41.94 218 LEU A N 1
ATOM 1111 C CA . LEU A 1 182 ? 43.410 5.845 39.916 1.00 36.64 218 LEU A CA 1
ATOM 1112 C C . LEU A 1 182 ? 42.036 6.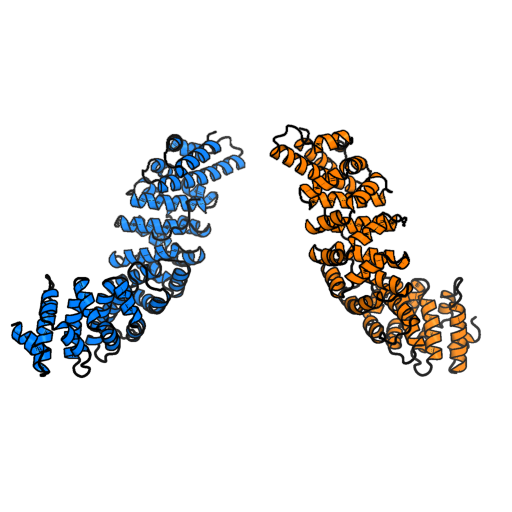381 39.493 1.00 35.64 218 LEU A C 1
ATOM 1113 O O . LEU A 1 182 ? 41.350 5.732 38.721 1.00 35.74 218 LEU A O 1
ATOM 1118 N N . ARG A 1 183 ? 41.680 7.587 39.938 1.00 24.31 219 ARG A N 1
ATOM 1119 C CA . ARG A 1 183 ? 40.406 8.241 39.627 1.00 29.27 219 ARG A CA 1
ATOM 1120 C C . ARG A 1 183 ? 40.325 8.683 38.152 1.00 34.14 219 ARG A C 1
ATOM 1121 O O . ARG A 1 183 ? 39.306 8.427 37.503 1.00 35.17 219 ARG A O 1
ATOM 1129 N N . ASN A 1 184 ? 41.400 9.320 37.626 1.00 31.82 220 ASN A N 1
ATOM 1130 C CA . ASN A 1 184 ? 41.482 9.783 36.240 1.00 31.86 220 ASN A CA 1
ATOM 1131 C C . ASN A 1 184 ? 41.536 8.624 35.252 1.00 31.42 220 ASN A C 1
ATOM 1132 O O . ASN A 1 184 ? 40.897 8.714 34.201 1.00 31.77 220 ASN A O 1
ATOM 1137 N N . ALA A 1 185 ? 42.310 7.561 35.565 1.00 26.43 221 ALA A N 1
ATOM 1138 C CA . ALA A 1 185 ? 42.456 6.390 34.691 1.00 25.47 221 ALA A CA 1
ATOM 1139 C C . ALA A 1 185 ? 41.159 5.614 34.591 1.00 24.14 221 ALA A C 1
ATOM 1140 O O . ALA A 1 185 ? 40.793 5.253 33.488 1.00 31.22 221 ALA A O 1
ATOM 1142 N N . THR A 1 186 ? 40.427 5.426 35.716 1.00 25.11 222 THR A N 1
ATOM 1143 C CA . THR A 1 186 ? 39.139 4.711 35.742 1.00 31.47 222 THR A CA 1
ATOM 1144 C C . THR A 1 186 ? 38.087 5.470 34.920 1.00 25.78 222 THR A C 1
ATOM 1145 O O . THR A 1 186 ? 37.385 4.843 34.145 1.00 27.51 222 THR A O 1
ATOM 1149 N N . TRP A 1 187 ? 38.009 6.802 35.055 1.00 20.32 223 TRP A N 1
ATOM 1150 C CA . TRP A 1 187 ? 37.081 7.654 34.293 1.00 21.31 223 TRP A CA 1
ATOM 1151 C C . TRP A 1 187 ? 37.364 7.560 32.791 1.00 19.99 223 TRP A C 1
ATOM 1152 O O . TRP A 1 187 ? 36.444 7.354 32.008 1.00 32.32 223 TRP A O 1
ATOM 1163 N N . THR A 1 188 ? 38.648 7.691 32.402 1.00 23.25 224 THR A N 1
ATOM 1164 C CA . THR A 1 188 ? 39.128 7.610 31.028 1.00 34.22 224 THR A CA 1
ATOM 1165 C C . THR A 1 188 ? 38.791 6.223 30.456 1.00 29.27 224 THR A C 1
ATOM 1166 O O . THR A 1 188 ? 38.273 6.172 29.334 1.00 32.51 224 THR A O 1
ATOM 1170 N N . LEU A 1 189 ? 39.061 5.113 31.214 1.00 25.96 225 LEU A N 1
ATOM 1171 C CA . LEU A 1 189 ? 38.700 3.754 30.784 1.00 17.76 225 LEU A CA 1
ATOM 1172 C C . LEU A 1 189 ? 37.208 3.667 30.484 1.00 32.36 225 LEU A C 1
ATOM 1173 O O . LEU A 1 189 ? 36.841 3.100 29.462 1.00 32.37 225 LEU A O 1
ATOM 1178 N N . SER A 1 190 ? 36.356 4.256 31.356 1.00 27.79 226 SER A N 1
ATOM 1179 C CA . SER A 1 190 ? 34.900 4.263 31.174 1.00 36.33 226 SER A CA 1
ATOM 1180 C C . SER A 1 190 ? 34.500 4.973 29.887 1.00 37.19 226 SER A C 1
ATOM 1181 O O . SER A 1 190 ? 33.559 4.532 29.238 1.00 41.50 226 SER A O 1
ATOM 1184 N N . ASN A 1 191 ? 35.220 6.051 29.512 1.00 31.18 227 ASN A N 1
ATOM 1185 C CA . ASN A 1 191 ? 34.956 6.801 28.277 1.00 38.06 227 ASN A CA 1
ATOM 1186 C C . ASN A 1 191 ? 35.400 6.013 27.044 1.00 33.08 227 ASN A C 1
ATOM 1187 O O . ASN A 1 191 ? 34.831 6.207 25.973 1.00 30.01 227 ASN A O 1
ATOM 1192 N N . PHE A 1 192 ? 36.365 5.083 27.208 1.00 26.96 228 PHE A N 1
ATOM 1193 C CA . PHE A 1 192 ? 36.841 4.216 26.129 1.00 27.07 228 PHE A CA 1
ATOM 1194 C C . PHE A 1 192 ? 35.814 3.130 25.816 1.00 30.91 228 PHE A C 1
ATOM 1195 O O . PHE A 1 192 ? 35.774 2.653 24.684 1.00 42.97 228 PHE A O 1
ATOM 1203 N N . CYS A 1 193 ? 35.001 2.729 26.825 1.00 31.71 229 CYS A N 1
ATOM 1204 C CA . CYS A 1 193 ? 33.984 1.664 26.736 1.00 24.71 229 CYS A CA 1
ATOM 1205 C C . CYS A 1 193 ? 32.566 2.210 26.416 1.00 25.75 229 CYS A C 1
ATOM 1206 O O . CYS A 1 193 ? 31.731 1.466 25.905 1.00 27.59 229 CYS A O 1
ATOM 1209 N N . ARG A 1 194 ? 32.310 3.494 26.712 1.00 31.40 230 ARG A N 1
ATOM 1210 C CA . ARG A 1 194 ? 31.035 4.195 26.528 1.00 32.02 230 ARG A CA 1
ATOM 1211 C C . ARG A 1 194 ? 30.666 4.394 25.053 1.00 33.43 230 ARG A C 1
ATOM 1212 O O . ARG A 1 194 ? 31.533 4.326 24.188 1.00 28.92 230 ARG A O 1
ATOM 1220 N N . GLY A 1 195 ? 29.382 4.662 24.795 1.00 36.68 231 GLY A N 1
ATOM 1221 C CA . GLY A 1 195 ? 28.881 5.0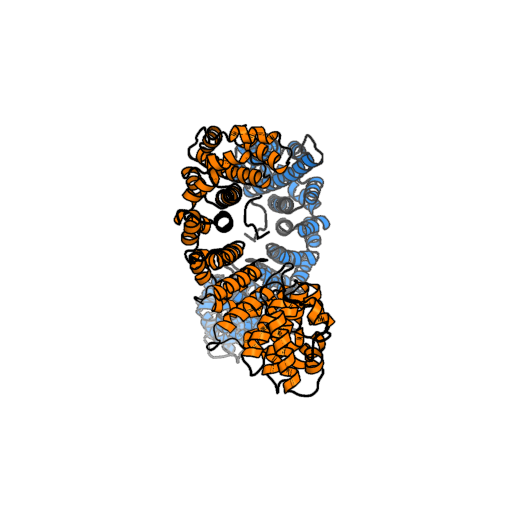06 23.476 1.00 20.50 231 GLY A CA 1
ATOM 1222 C C . GLY A 1 195 ? 28.320 3.895 22.628 1.00 35.81 231 GLY A C 1
ATOM 1223 O O . GLY A 1 195 ? 28.716 2.730 22.745 1.00 37.21 231 GLY A O 1
ATOM 1224 N N . LYS A 1 196 ? 27.397 4.289 21.733 1.00 41.90 232 LYS A N 1
ATOM 1225 C CA . LYS A 1 196 ? 26.728 3.420 20.772 1.00 44.02 232 LYS A CA 1
ATOM 1226 C C . LYS A 1 196 ? 26.954 3.986 19.368 1.00 39.07 232 LYS A C 1
ATOM 1227 O O . LYS A 1 196 ? 26.705 5.181 19.180 1.00 55.52 232 LYS A O 1
ATOM 1233 N N . PRO A 1 197 ? 27.464 3.212 18.377 1.00 32.80 233 PRO A N 1
ATOM 1234 C CA . PRO A 1 197 ? 27.871 1.798 18.428 1.00 41.06 233 PRO A CA 1
ATOM 1235 C C . PRO A 1 197 ? 29.018 1.565 19.411 1.00 49.62 233 PRO A C 1
ATOM 1236 O O . PRO A 1 197 ? 29.919 2.414 19.543 1.00 59.25 233 PRO A O 1
ATOM 1240 N N . GLN A 1 198 ? 28.961 0.425 20.119 1.00 39.94 234 GLN A N 1
ATOM 1241 C CA . GLN A 1 198 ? 29.947 0.020 21.121 1.00 39.97 234 GLN A CA 1
ATOM 1242 C C . GLN A 1 198 ? 31.319 -0.156 20.488 1.00 44.65 234 GLN A C 1
ATOM 1243 O O . GLN A 1 198 ? 31.377 -0.518 19.317 1.00 44.46 234 GLN A O 1
ATOM 1249 N N . PRO A 1 199 ? 32.443 0.089 21.214 1.00 43.02 235 PRO A N 1
ATOM 1250 C CA . PRO A 1 199 ? 33.762 -0.132 20.584 1.00 36.39 235 PRO A CA 1
ATOM 1251 C C . PRO A 1 199 ? 33.987 -1.621 20.344 1.00 44.64 235 PRO A C 1
ATOM 1252 O O . PRO A 1 199 ? 33.225 -2.440 20.878 1.00 50.60 235 PRO A O 1
ATOM 1256 N N . SER A 1 200 ? 34.987 -1.983 19.522 1.00 42.35 236 SER A N 1
ATOM 1257 C CA . SER A 1 200 ? 35.286 -3.401 19.293 1.00 37.19 236 SER A CA 1
ATOM 1258 C C . SER A 1 200 ? 35.646 -4.072 20.610 1.00 36.84 236 SER A C 1
ATOM 1259 O O . SER A 1 200 ? 36.344 -3.473 21.435 1.00 48.87 236 SER A O 1
ATOM 1262 N N . PHE A 1 201 ? 35.157 -5.294 20.817 1.00 36.87 237 PHE A N 1
ATOM 1263 C CA . PHE A 1 201 ? 35.426 -6.013 22.049 1.00 46.13 237 PHE A CA 1
ATOM 1264 C C . PHE A 1 201 ? 36.912 -6.368 22.134 1.00 43.45 237 PHE A C 1
ATOM 1265 O O . PHE A 1 201 ? 37.473 -6.325 23.219 1.00 48.66 237 PHE A O 1
ATOM 1273 N N . GLU A 1 202 ? 37.562 -6.623 20.989 1.00 45.12 238 GLU A N 1
ATOM 1274 C CA . GLU A 1 202 ? 38.994 -6.915 20.953 1.00 32.14 238 GLU A CA 1
ATOM 1275 C C . GLU A 1 202 ? 39.801 -5.658 21.300 1.00 25.22 238 GLU A C 1
ATOM 1276 O O . GLU A 1 202 ? 40.862 -5.776 21.913 1.00 36.26 238 GLU A O 1
ATOM 1282 N N . GLN A 1 203 ? 39.271 -4.461 20.972 1.00 31.89 239 GLN A N 1
ATOM 1283 C CA . GLN A 1 203 ? 39.917 -3.196 21.315 1.00 40.18 239 GLN A CA 1
ATOM 1284 C C . GLN A 1 203 ? 39.884 -2.919 22.823 1.00 42.52 239 GLN A C 1
ATOM 1285 O O . GLN A 1 203 ? 40.868 -2.399 23.340 1.00 36.81 239 GLN A O 1
ATOM 1291 N N . THR A 1 204 ? 38.761 -3.229 23.513 1.00 40.60 240 THR A N 1
ATOM 1292 C CA . THR A 1 204 ? 38.561 -2.948 24.939 1.00 32.89 240 THR A CA 1
ATOM 1293 C C . THR A 1 204 ? 38.841 -4.152 25.867 1.00 42.39 240 THR A C 1
ATOM 1294 O O . THR A 1 204 ? 38.903 -3.967 27.089 1.00 40.29 240 THR A O 1
ATOM 1298 N N . ARG A 1 205 ? 39.042 -5.361 25.294 1.00 45.45 241 ARG A N 1
ATOM 1299 C CA . ARG A 1 205 ? 39.349 -6.605 26.021 1.00 42.21 241 ARG A CA 1
ATOM 1300 C C . ARG A 1 205 ? 40.508 -6.430 27.034 1.00 42.30 241 ARG A C 1
ATOM 1301 O O . ARG A 1 205 ? 40.342 -6.895 28.158 1.00 36.16 241 ARG A O 1
ATOM 1309 N N . PRO A 1 206 ? 41.644 -5.736 26.713 1.00 36.34 242 PRO A N 1
ATOM 1310 C CA . PRO A 1 206 ? 42.725 -5.610 27.705 1.00 37.73 242 PRO A CA 1
ATOM 1311 C C . PRO A 1 206 ? 42.362 -4.840 28.983 1.00 32.00 242 PRO A C 1
ATOM 1312 O O . PRO A 1 206 ? 43.083 -4.960 29.982 1.00 34.30 242 PRO A O 1
ATOM 1316 N N . ALA A 1 207 ? 41.250 -4.074 28.977 1.00 30.22 243 ALA A N 1
ATOM 1317 C CA . ALA A 1 207 ? 40.825 -3.301 30.143 1.00 27.06 243 ALA A CA 1
ATOM 1318 C C . ALA A 1 207 ? 40.147 -4.159 31.218 1.00 28.07 243 ALA A C 1
ATOM 1319 O O . ALA A 1 207 ? 40.037 -3.695 32.350 1.00 38.79 243 ALA A O 1
ATOM 1321 N N . LEU A 1 208 ? 39.686 -5.388 30.881 1.00 34.67 244 LEU A N 1
ATOM 1322 C CA . LEU A 1 208 ? 38.956 -6.280 31.798 1.00 31.60 244 LEU A CA 1
ATOM 1323 C C . LEU A 1 208 ? 39.740 -6.692 33.049 1.00 33.56 244 LEU A C 1
ATOM 1324 O O . LEU A 1 208 ? 39.141 -6.581 34.118 1.00 33.37 244 LEU A O 1
ATOM 1329 N N . PRO A 1 209 ? 41.020 -7.150 33.019 1.00 31.81 245 PRO A N 1
ATOM 1330 C CA . PRO A 1 209 ? 41.696 -7.471 34.299 1.00 27.76 245 PRO A CA 1
ATOM 1331 C C . PRO A 1 209 ? 41.867 -6.235 35.180 1.00 26.97 245 PRO A C 1
ATOM 1332 O O . PRO A 1 209 ? 41.707 -6.344 36.391 1.00 35.11 245 PRO A O 1
ATOM 1336 N N . ALA A 1 210 ? 42.137 -5.052 34.573 1.00 27.70 246 ALA A N 1
ATOM 1337 C CA . ALA A 1 210 ? 42.317 -3.810 35.328 1.00 23.02 246 ALA A CA 1
ATOM 1338 C C . ALA A 1 210 ? 41.034 -3.406 36.031 1.00 26.23 246 ALA A C 1
ATOM 1339 O O . ALA A 1 210 ? 41.091 -3.135 37.221 1.00 28.58 246 ALA A O 1
ATOM 1341 N N . LEU A 1 211 ? 39.872 -3.385 35.308 1.00 32.33 247 LEU A N 1
ATOM 1342 C CA . LEU A 1 211 ? 38.558 -3.054 35.892 1.00 28.84 247 LEU A CA 1
ATOM 1343 C C . LEU A 1 211 ? 38.182 -4.033 37.000 1.00 28.15 247 LEU A C 1
ATOM 1344 O O . LEU A 1 211 ? 37.705 -3.587 38.037 1.00 33.22 247 LEU A O 1
ATOM 1349 N N . ALA A 1 212 ? 38.472 -5.348 36.821 1.00 27.27 248 ALA A N 1
ATOM 1350 C CA . ALA A 1 212 ? 38.247 -6.394 37.840 1.00 30.69 248 ALA A CA 1
ATOM 1351 C C . ALA A 1 212 ? 38.938 -6.059 39.155 1.00 26.05 248 ALA A C 1
ATOM 1352 O O . ALA A 1 212 ? 38.372 -6.288 40.214 1.00 35.03 248 ALA A O 1
ATOM 1354 N N . ARG A 1 213 ? 40.155 -5.530 39.090 1.00 29.78 249 ARG A N 1
ATOM 1355 C CA . ARG A 1 213 ? 40.925 -5.102 40.255 1.00 25.42 249 ARG A CA 1
ATOM 1356 C C . ARG A 1 213 ? 40.382 -3.789 40.783 1.00 39.11 249 ARG A C 1
ATOM 1357 O O . ARG A 1 213 ? 40.228 -3.645 41.988 1.00 37.24 249 ARG A O 1
ATOM 1365 N N . LEU A 1 214 ? 40.067 -2.824 39.885 1.00 39.05 250 LEU A N 1
ATOM 1366 C CA . LEU A 1 214 ? 39.579 -1.500 40.302 1.00 30.20 250 LEU A CA 1
ATOM 1367 C C . LEU A 1 214 ? 38.227 -1.531 41.068 1.00 37.13 250 LEU A C 1
ATOM 1368 O O . LEU A 1 214 ? 38.035 -0.692 41.950 1.00 45.19 250 LEU A O 1
ATOM 1373 N N . ILE A 1 215 ? 37.338 -2.515 40.818 1.00 34.35 251 ILE A N 1
ATOM 1374 C CA . ILE A 1 215 ? 36.063 -2.559 41.557 1.00 34.67 251 ILE A CA 1
ATOM 1375 C C . ILE A 1 215 ? 36.255 -3.041 43.018 1.00 37.35 251 ILE A C 1
ATOM 1376 O O . ILE A 1 215 ? 35.283 -3.096 43.761 1.00 28.35 251 ILE A O 1
ATOM 1381 N N . HIS A 1 216 ? 37.497 -3.364 43.429 1.00 37.61 252 HIS A N 1
ATOM 1382 C CA . HIS A 1 216 ? 37.806 -3.776 44.790 1.00 33.44 252 HIS A CA 1
ATOM 1383 C C . HIS A 1 216 ? 38.236 -2.580 45.627 1.00 38.57 252 HIS A C 1
ATOM 1384 O O . HIS A 1 216 ? 38.563 -2.730 46.805 1.00 50.86 252 HIS A O 1
ATOM 1391 N N . SER A 1 217 ? 38.200 -1.384 45.021 1.00 31.55 253 SER A N 1
ATOM 1392 C CA . SER A 1 217 ? 38.509 -0.139 45.701 1.00 26.48 253 SER A CA 1
ATOM 1393 C C . SER A 1 217 ? 37.342 0.229 46.635 1.00 36.29 253 SER A C 1
ATOM 1394 O O . SER A 1 217 ? 36.221 -0.255 46.459 1.00 34.35 253 SER A O 1
ATOM 1397 N N . ASN A 1 218 ? 37.604 1.078 47.625 1.00 35.22 254 ASN A N 1
ATOM 1398 C CA . ASN A 1 218 ? 36.582 1.573 48.543 1.00 35.76 254 ASN A CA 1
ATOM 1399 C C . ASN A 1 218 ? 36.206 3.009 48.145 1.00 30.77 254 ASN A C 1
ATOM 1400 O O . ASN A 1 218 ? 35.242 3.561 48.682 1.00 39.53 254 ASN A O 1
ATOM 1405 N N . ASP A 1 219 ? 36.963 3.605 47.184 1.00 32.37 255 ASP A N 1
ATOM 1406 C CA . ASP A 1 219 ? 36.755 4.968 46.680 1.00 34.90 255 ASP A CA 1
ATOM 1407 C C . ASP A 1 219 ? 35.516 5.024 45.786 1.00 39.15 255 ASP A C 1
ATOM 1408 O O . ASP A 1 219 ? 35.470 4.373 44.734 1.00 37.06 255 ASP A O 1
ATOM 1413 N N . GLU A 1 220 ? 34.524 5.824 46.217 1.00 31.05 256 GLU A N 1
ATOM 1414 C CA . GLU A 1 220 ? 33.226 6.026 45.567 1.00 33.04 256 GLU A CA 1
ATOM 1415 C C . GLU A 1 220 ? 33.344 6.452 44.089 1.00 28.58 256 GLU A C 1
ATOM 1416 O O . GLU A 1 220 ? 32.505 6.044 43.283 1.00 41.47 256 GLU A O 1
ATOM 1422 N N . GLU A 1 221 ? 34.367 7.261 43.741 1.00 29.26 257 GLU A N 1
ATOM 1423 C CA . GLU A 1 221 ? 34.566 7.722 42.360 1.00 27.17 257 GLU A CA 1
ATOM 1424 C C . GLU A 1 221 ? 35.093 6.598 41.463 1.00 26.88 257 GLU A C 1
ATOM 1425 O O . GLU A 1 221 ? 34.546 6.394 40.385 1.00 41.04 257 GLU A O 1
ATOM 1431 N N . VAL A 1 222 ? 36.119 5.856 41.922 1.00 31.51 258 VAL A N 1
ATOM 1432 C CA . VAL A 1 222 ? 36.707 4.719 41.219 1.00 25.91 258 VAL A CA 1
ATOM 1433 C C . VAL A 1 222 ? 35.644 3.623 41.027 1.00 32.52 258 VAL A C 1
ATOM 1434 O O . VAL A 1 222 ? 35.562 3.036 39.951 1.00 34.82 258 VAL A O 1
ATOM 1438 N N . LEU A 1 223 ? 34.811 3.384 42.043 1.00 35.19 259 LEU A N 1
ATOM 1439 C CA . LEU A 1 223 ? 33.742 2.382 42.000 1.00 21.45 259 LEU A CA 1
ATOM 1440 C C . LEU A 1 223 ? 32.690 2.766 40.982 1.00 30.11 259 LEU A C 1
ATOM 1441 O O . LEU A 1 223 ? 32.305 1.925 40.178 1.00 40.74 259 LEU A O 1
ATOM 1446 N N . THR A 1 224 ? 32.306 4.034 40.945 1.00 20.94 260 THR A N 1
ATOM 1447 C CA . THR A 1 224 ? 31.330 4.556 39.990 1.00 31.23 260 THR A CA 1
ATOM 1448 C C . THR A 1 224 ? 31.799 4.280 38.551 1.00 30.30 260 THR A C 1
ATOM 1449 O O . THR A 1 224 ? 31.141 3.554 37.816 1.00 27.72 260 THR A O 1
ATOM 1453 N N . ASP A 1 225 ? 32.969 4.823 38.199 1.00 36.26 261 ASP A N 1
ATOM 1454 C CA . ASP A 1 225 ? 33.573 4.774 36.877 1.00 32.97 261 ASP A CA 1
ATOM 1455 C C . ASP A 1 225 ? 33.915 3.356 36.439 1.00 29.15 261 ASP A C 1
ATOM 1456 O O . ASP A 1 225 ? 33.734 3.043 35.260 1.00 37.90 261 ASP A O 1
ATOM 1461 N N . ALA A 1 226 ? 34.366 2.492 37.365 1.00 25.52 262 ALA A N 1
ATOM 1462 C CA . ALA A 1 226 ? 34.686 1.095 37.060 1.00 24.35 262 ALA A CA 1
ATOM 1463 C C . ALA A 1 226 ? 33.442 0.318 36.685 1.00 31.35 262 ALA A C 1
ATOM 1464 O O . ALA A 1 226 ? 33.481 -0.440 35.708 1.00 38.04 262 ALA A O 1
ATOM 1466 N N . CYS A 1 227 ? 32.341 0.527 37.441 1.00 22.39 263 CYS A N 1
ATOM 1467 C CA . CYS A 1 227 ? 31.064 -0.160 37.265 1.00 27.03 263 CYS A CA 1
ATOM 1468 C C . CYS A 1 227 ? 30.386 0.258 35.985 1.00 32.20 263 CYS A C 1
ATOM 1469 O O . CYS A 1 227 ? 29.815 -0.599 35.309 1.00 32.68 263 CYS A O 1
ATOM 1472 N N . TRP A 1 228 ? 30.450 1.565 35.640 1.00 24.90 264 TRP A N 1
ATOM 1473 C CA . TRP A 1 228 ? 29.913 2.047 34.381 1.00 23.37 264 TRP A CA 1
ATOM 1474 C C . TRP A 1 228 ? 30.683 1.382 33.231 1.00 35.99 264 TRP A C 1
ATOM 1475 O O . TRP A 1 228 ? 30.055 0.864 32.316 1.00 35.04 264 TRP A O 1
ATOM 1486 N N . ALA A 1 229 ? 32.025 1.303 33.332 1.00 16.27 265 ALA A N 1
ATOM 1487 C CA . ALA A 1 229 ? 32.857 0.682 32.297 1.00 23.59 265 ALA A CA 1
ATOM 1488 C C . ALA A 1 229 ? 32.500 -0.791 32.110 1.00 29.71 265 ALA A C 1
ATOM 1489 O O . ALA A 1 229 ? 32.405 -1.249 30.979 1.00 33.64 265 ALA A O 1
ATOM 1491 N N . LEU A 1 230 ? 32.216 -1.495 33.221 1.00 25.70 266 LEU A N 1
ATOM 1492 C CA . LEU A 1 230 ? 31.820 -2.906 33.186 1.00 18.48 266 LEU A CA 1
ATOM 1493 C C . LEU A 1 230 ? 30.359 -3.082 32.687 1.00 29.92 266 LEU A C 1
ATOM 1494 O O . LEU A 1 230 ? 30.059 -4.109 32.094 1.00 26.50 266 LEU A O 1
ATOM 1499 N N . SER A 1 231 ? 29.490 -2.068 32.859 1.00 21.78 267 SER A N 1
ATOM 1500 C CA . SER A 1 231 ? 28.104 -2.124 32.381 1.00 29.57 267 SER A CA 1
ATOM 1501 C C . SER A 1 231 ? 28.072 -1.996 30.864 1.00 32.00 267 SER A C 1
ATOM 1502 O O . SER A 1 231 ? 27.163 -2.549 30.234 1.00 40.68 267 SER A O 1
ATOM 1505 N N . TYR A 1 232 ? 29.077 -1.300 30.272 1.00 22.72 268 TYR A N 1
ATOM 1506 C CA . TYR A 1 232 ? 29.175 -1.131 28.816 1.00 28.66 268 TYR A CA 1
ATOM 1507 C C . TYR A 1 232 ? 29.731 -2.407 28.184 1.00 29.12 268 TYR A C 1
ATOM 1508 O O . TYR A 1 232 ? 29.183 -2.900 27.192 1.00 36.53 268 TYR A O 1
ATOM 1517 N N . LEU A 1 233 ? 30.810 -2.955 28.788 1.00 32.75 269 LEU A N 1
ATOM 1518 C CA . LEU A 1 233 ? 31.485 -4.179 28.348 1.00 39.35 269 LEU A CA 1
ATOM 1519 C C . LEU A 1 233 ? 30.596 -5.423 28.444 1.00 32.06 269 LEU A C 1
ATOM 1520 O O . LEU A 1 233 ? 30.695 -6.317 27.594 1.00 45.46 269 LEU A O 1
ATOM 1525 N N . SER A 1 234 ? 29.732 -5.475 29.469 1.00 40.93 270 SER A N 1
ATOM 1526 C CA . SER A 1 234 ? 28.812 -6.586 29.731 1.00 37.40 270 SER A CA 1
ATOM 1527 C C . SER A 1 234 ? 27.560 -6.566 28.836 1.00 36.92 270 SER A C 1
ATOM 1528 O O . SER A 1 234 ? 26.892 -7.584 28.740 1.00 32.45 270 SER A O 1
ATOM 1531 N N . ASP A 1 235 ? 27.236 -5.428 28.204 1.00 32.62 271 ASP A N 1
ATOM 1532 C CA . ASP A 1 235 ? 26.055 -5.294 27.344 1.00 35.81 271 ASP A CA 1
ATOM 1533 C C . ASP A 1 235 ? 26.397 -5.764 25.908 1.00 37.82 271 ASP A C 1
ATOM 1534 O O . ASP A 1 235 ? 27.295 -5.218 25.259 1.00 32.20 271 ASP A O 1
ATOM 1539 N N . GLY A 1 236 ? 25.683 -6.788 25.455 1.00 34.52 272 GLY A N 1
ATOM 1540 C CA . GLY A 1 236 ? 25.890 -7.373 24.138 1.00 37.37 272 GLY A CA 1
ATOM 1541 C C . GLY A 1 236 ? 25.678 -8.867 24.151 1.00 40.37 272 GLY A C 1
ATOM 1542 O O . GLY A 1 236 ? 24.931 -9.377 24.986 1.00 42.72 272 GLY A O 1
ATOM 1543 N N . THR A 1 237 ? 26.355 -9.574 23.241 1.00 35.70 273 THR A N 1
ATOM 1544 C CA . THR A 1 237 ? 26.232 -11.027 23.084 1.00 41.55 273 THR A CA 1
ATOM 1545 C C . THR A 1 237 ? 26.826 -11.776 24.302 1.00 38.53 273 THR A C 1
ATOM 1546 O O . THR A 1 237 ? 27.523 -11.168 25.126 1.00 34.11 273 THR A O 1
ATOM 1550 N N . ASN A 1 238 ? 26.508 -13.087 24.424 1.00 23.04 274 ASN A N 1
ATOM 1551 C CA . ASN A 1 238 ? 26.923 -13.906 25.558 1.00 28.18 274 ASN A CA 1
ATOM 1552 C C . ASN A 1 238 ? 28.442 -14.184 25.580 1.00 30.11 274 ASN A C 1
ATOM 1553 O O . ASN A 1 238 ? 28.981 -14.446 26.661 1.00 44.94 274 ASN A O 1
ATOM 1558 N N . ASP A 1 239 ? 29.137 -14.065 24.431 1.00 33.57 275 ASP A N 1
ATOM 1559 C CA . ASP A 1 239 ? 30.595 -14.219 24.399 1.00 30.94 275 ASP A CA 1
ATOM 1560 C C . ASP A 1 239 ? 31.270 -13.030 25.151 1.00 39.34 275 ASP A C 1
ATOM 1561 O O . ASP A 1 239 ? 32.326 -13.216 25.754 1.00 56.38 275 ASP A O 1
ATOM 1566 N N . LYS A 1 240 ? 30.629 -11.832 25.147 1.00 33.54 276 LYS A N 1
ATOM 1567 C CA . LYS A 1 240 ? 31.114 -10.631 25.841 1.00 38.31 276 LYS A CA 1
ATOM 1568 C C . LYS A 1 240 ? 30.948 -10.812 27.346 1.00 38.58 276 LYS A C 1
ATOM 1569 O O . LYS A 1 240 ? 31.856 -10.480 28.109 1.00 38.75 276 LYS A O 1
ATOM 1575 N N . ILE A 1 241 ? 29.779 -11.347 27.762 1.00 34.41 277 ILE A N 1
ATOM 1576 C CA . ILE A 1 241 ? 29.449 -11.661 29.144 1.00 31.82 277 ILE A CA 1
ATOM 1577 C C . ILE A 1 241 ? 30.453 -12.678 29.671 1.00 31.51 277 ILE A C 1
ATOM 1578 O O . ILE A 1 241 ? 30.929 -12.510 30.789 1.00 37.83 277 ILE A O 1
ATOM 1583 N N . GLN A 1 242 ? 30.779 -13.709 28.865 1.00 33.14 278 GLN A N 1
ATOM 1584 C CA . GLN A 1 242 ? 31.709 -14.771 29.230 1.00 32.44 278 GLN A CA 1
ATOM 1585 C C . GLN A 1 242 ? 33.075 -14.215 29.654 1.00 29.79 278 GLN A C 1
ATOM 1586 O O . GLN A 1 242 ? 33.609 -14.664 30.667 1.00 43.35 278 GLN A O 1
ATOM 1592 N N . ALA A 1 243 ? 33.610 -13.227 28.912 1.00 32.34 279 ALA A N 1
ATOM 1593 C CA . ALA A 1 243 ? 34.905 -12.594 29.209 1.00 32.80 279 ALA A CA 1
ATOM 1594 C C . ALA A 1 243 ? 34.816 -11.747 30.467 1.00 31.63 279 ALA A C 1
ATOM 1595 O O . ALA A 1 243 ? 35.790 -11.664 31.223 1.00 36.01 279 ALA A O 1
ATOM 1597 N N . VAL A 1 244 ? 33.623 -11.159 30.712 1.00 34.54 280 VAL A N 1
ATOM 1598 C CA . VAL A 1 244 ? 33.340 -10.344 31.892 1.00 31.49 280 VAL A CA 1
ATOM 1599 C C . VAL A 1 244 ? 33.327 -11.273 33.130 1.00 34.38 280 VAL A C 1
ATOM 1600 O O . VAL A 1 244 ? 34.009 -10.962 34.113 1.00 35.93 280 VAL A O 1
ATOM 1604 N N . ILE A 1 245 ? 32.643 -12.440 33.046 1.00 27.50 281 ILE A N 1
ATOM 1605 C CA . ILE A 1 245 ? 32.575 -13.375 34.168 1.00 22.45 281 ILE A CA 1
ATOM 1606 C C . ILE A 1 245 ? 33.950 -14.075 34.402 1.00 42.51 281 ILE A C 1
ATOM 1607 O O . ILE A 1 245 ? 34.307 -14.304 35.556 1.00 38.85 281 ILE A O 1
ATOM 1612 N N . GLU A 1 246 ? 34.732 -14.337 33.341 1.00 36.58 282 GLU A N 1
ATOM 1613 C CA . GLU A 1 246 ? 36.066 -14.961 33.442 1.00 36.88 282 GLU A CA 1
ATOM 1614 C C . GLU A 1 246 ? 37.098 -14.014 34.071 1.00 35.15 282 GLU A C 1
ATOM 1615 O O . GLU A 1 246 ? 38.120 -14.482 34.568 1.00 44.44 282 GLU A O 1
ATOM 1621 N N . ALA A 1 247 ? 36.814 -12.688 34.080 1.00 33.05 283 ALA A N 1
ATOM 1622 C CA . ALA A 1 247 ? 37.647 -11.668 34.721 1.00 30.30 283 ALA A CA 1
ATOM 1623 C C . ALA A 1 247 ? 37.533 -11.763 36.260 1.00 40.60 283 ALA A C 1
ATOM 1624 O O . ALA A 1 247 ? 38.407 -11.250 36.959 1.00 40.67 283 ALA A O 1
ATOM 1626 N N . GLY A 1 248 ? 36.452 -12.401 36.753 1.00 40.57 284 GLY A N 1
ATOM 1627 C CA . GLY A 1 248 ? 36.196 -12.681 38.167 1.00 39.00 284 GLY A CA 1
ATOM 1628 C C . GLY A 1 248 ? 35.446 -11.629 38.960 1.00 38.12 284 GLY A C 1
ATOM 1629 O O . GLY A 1 248 ? 35.509 -11.628 40.191 1.00 36.37 284 GLY A O 1
ATOM 1630 N N . VAL A 1 249 ? 34.686 -10.775 38.268 1.00 34.75 285 VAL A N 1
ATOM 1631 C CA . VAL A 1 249 ? 33.950 -9.627 38.826 1.00 28.44 285 VAL A CA 1
ATOM 1632 C C . VAL A 1 249 ? 32.617 -9.956 39.539 1.00 31.32 285 VAL A C 1
ATOM 1633 O O . VAL A 1 249 ? 32.159 -9.115 40.314 1.00 36.60 285 VAL A O 1
ATOM 1637 N N . CYS A 1 250 ? 31.972 -11.110 39.257 1.00 28.11 286 CYS A N 1
ATOM 1638 C CA . CYS A 1 250 ? 30.665 -11.474 39.833 1.00 32.69 286 CYS A CA 1
ATOM 1639 C C . CYS A 1 250 ? 30.593 -11.353 41.388 1.00 29.73 286 CYS A C 1
ATOM 1640 O O . CYS A 1 250 ? 29.654 -10.701 41.848 1.00 31.81 286 CYS A O 1
ATOM 1643 N N . PRO A 1 251 ? 31.528 -11.912 42.206 1.00 31.00 287 PRO A N 1
ATOM 1644 C CA . PRO A 1 251 ? 31.389 -11.776 43.670 1.00 44.84 287 PRO A CA 1
ATOM 1645 C C . PRO A 1 251 ? 31.351 -10.329 44.181 1.00 45.77 287 PRO A C 1
ATOM 1646 O O . PRO A 1 251 ? 30.544 -10.011 45.057 1.00 46.12 287 PRO A O 1
ATOM 1650 N N . ARG A 1 252 ? 32.244 -9.478 43.667 1.00 31.31 288 ARG A N 1
ATOM 1651 C CA . ARG A 1 252 ? 32.364 -8.089 44.102 1.00 37.68 288 ARG A CA 1
ATOM 1652 C C . ARG A 1 252 ? 31.211 -7.239 43.592 1.00 27.33 288 ARG A C 1
ATOM 1653 O O . ARG A 1 252 ? 30.773 -6.348 44.316 1.00 29.80 288 ARG A O 1
ATOM 1661 N N . LEU A 1 253 ? 30.731 -7.490 42.358 1.00 23.56 289 LEU A N 1
ATOM 1662 C CA . LEU A 1 253 ? 29.588 -6.756 41.792 1.00 27.90 289 LEU A CA 1
ATOM 1663 C C . LEU A 1 253 ? 28.330 -6.924 42.657 1.00 34.67 289 LEU A C 1
ATOM 1664 O O . LEU A 1 253 ? 27.570 -5.970 42.833 1.00 25.24 289 LEU A O 1
ATOM 1669 N N . VAL A 1 254 ? 28.151 -8.125 43.238 1.00 33.81 290 VAL A N 1
ATOM 1670 C CA . VAL A 1 254 ? 27.014 -8.450 44.095 1.00 26.00 290 VAL A CA 1
ATOM 1671 C C . VAL A 1 254 ? 27.130 -7.659 45.394 1.00 23.69 290 VAL A C 1
ATOM 1672 O O . VAL A 1 254 ? 26.120 -7.132 45.847 1.00 30.50 290 VAL A O 1
ATOM 1676 N N . GLU A 1 255 ? 28.353 -7.537 45.968 1.00 27.72 291 GLU A N 1
ATOM 1677 C CA . GLU A 1 255 ? 28.593 -6.745 47.179 1.00 28.44 291 GLU A CA 1
ATOM 1678 C C . GLU A 1 255 ? 28.247 -5.277 46.936 1.00 32.78 291 GLU A C 1
ATOM 1679 O O . GLU A 1 255 ? 27.728 -4.605 47.828 1.00 38.29 291 GLU A O 1
ATOM 1685 N N . LEU A 1 256 ? 28.537 -4.791 45.726 1.00 25.20 292 LEU A N 1
ATOM 1686 C CA . LEU A 1 256 ? 28.299 -3.401 45.330 1.00 18.48 292 LEU A CA 1
ATOM 1687 C C . LEU A 1 256 ? 26.804 -3.110 45.125 1.00 24.35 292 LEU A C 1
ATOM 1688 O O . LEU A 1 256 ? 26.440 -1.940 45.098 1.00 27.17 292 LEU A O 1
ATOM 1693 N N . LEU A 1 257 ? 25.930 -4.149 45.110 1.00 25.01 293 LEU A N 1
ATOM 1694 C CA . LEU A 1 257 ? 24.456 -3.970 45.074 1.00 27.87 293 LEU A CA 1
ATOM 1695 C C . LEU A 1 257 ? 23.958 -3.425 46.416 1.00 25.01 293 LEU A C 1
ATOM 1696 O O . LEU A 1 257 ? 22.846 -2.916 46.491 1.00 35.94 293 LEU A O 1
ATOM 1701 N N . LEU A 1 258 ? 24.783 -3.562 47.479 1.00 28.11 294 LEU A N 1
ATOM 1702 C CA . LEU A 1 258 ? 24.491 -3.100 48.837 1.00 25.38 294 LEU A CA 1
ATOM 1703 C C . LEU A 1 258 ? 25.195 -1.781 49.174 1.00 29.24 294 LEU A C 1
ATOM 1704 O O . LEU A 1 258 ? 25.111 -1.330 50.317 1.00 29.46 294 LEU A O 1
ATOM 1709 N N . HIS A 1 259 ? 25.892 -1.174 48.187 1.00 32.75 295 HIS A N 1
ATOM 1710 C CA . HIS A 1 259 ? 26.578 0.103 48.358 1.00 34.93 295 HIS A CA 1
ATOM 1711 C C . HIS A 1 259 ? 25.533 1.173 48.662 1.00 37.20 295 HIS A C 1
ATOM 1712 O O . HIS A 1 259 ? 24.511 1.246 47.970 1.00 28.48 295 HIS A O 1
ATOM 1719 N N . PRO A 1 260 ? 25.735 1.934 49.760 1.00 39.32 296 PRO A N 1
ATOM 1720 C CA . PRO A 1 260 ? 24.743 2.945 50.155 1.00 55.10 296 PRO A CA 1
ATOM 1721 C C . PRO A 1 260 ? 24.616 4.105 49.167 1.00 49.04 296 PRO A C 1
ATOM 1722 O O . PRO A 1 260 ? 23.597 4.806 49.189 1.00 44.76 296 PRO A O 1
ATOM 1726 N N . SER A 1 261 ? 25.638 4.306 48.313 1.00 30.14 297 SER A N 1
ATOM 1727 C CA . SER A 1 261 ? 25.655 5.396 47.356 1.00 26.19 297 SER A CA 1
ATOM 1728 C C . SER A 1 261 ? 25.001 4.968 46.043 1.00 27.39 297 SER A C 1
ATOM 1729 O O . SER A 1 261 ? 25.487 4.026 45.407 1.00 45.42 297 SER A O 1
ATOM 1732 N N . PRO A 1 262 ? 23.922 5.669 45.602 1.00 38.25 298 PRO A N 1
ATOM 1733 C CA . PRO A 1 262 ? 23.300 5.340 44.298 1.00 30.28 298 PRO A CA 1
ATOM 1734 C C . PRO A 1 262 ? 24.240 5.548 43.101 1.00 32.37 298 PRO A C 1
ATOM 1735 O O . PRO A 1 262 ? 24.022 4.924 42.058 1.00 35.62 298 PRO A O 1
ATOM 1739 N N . SER A 1 263 ? 25.308 6.361 43.252 1.00 31.58 299 SER A N 1
ATOM 1740 C CA . SER A 1 263 ? 26.309 6.562 42.181 1.00 31.73 299 SER A CA 1
ATOM 1741 C C . SER A 1 263 ? 27.043 5.255 41.857 1.00 34.33 299 SER A C 1
ATOM 1742 O O . SER A 1 263 ? 27.419 5.032 40.705 1.00 40.18 299 SER A O 1
ATOM 1745 N N . VAL A 1 264 ? 27.265 4.407 42.890 1.00 37.83 300 VAL A N 1
ATOM 1746 C CA . VAL A 1 264 ? 27.908 3.106 42.739 1.00 28.39 300 VAL A CA 1
ATOM 1747 C C . VAL A 1 264 ? 26.827 2.056 42.459 1.00 33.39 300 VAL A C 1
ATOM 1748 O O . VAL A 1 264 ? 27.019 1.209 41.583 1.00 43.24 300 VAL A O 1
ATOM 1752 N N . LEU A 1 265 ? 25.697 2.101 43.201 1.00 33.94 301 LEU A N 1
ATOM 1753 C CA . LEU A 1 265 ? 24.616 1.114 43.064 1.00 30.28 301 LEU A CA 1
ATOM 1754 C C . LEU A 1 265 ? 24.108 0.973 41.637 1.00 27.01 301 LEU A C 1
ATOM 1755 O O . LEU A 1 265 ? 24.096 -0.152 41.129 1.00 42.65 301 LEU A O 1
ATOM 1760 N N . ILE A 1 266 ? 23.662 2.079 41.016 1.00 28.43 302 ILE A N 1
ATOM 1761 C CA . ILE A 1 266 ? 23.057 2.123 39.666 1.00 17.09 302 ILE A CA 1
ATOM 1762 C C . ILE A 1 266 ? 23.939 1.384 38.605 1.00 35.76 302 ILE A C 1
ATOM 1763 O O . ILE A 1 266 ? 23.405 0.422 38.036 1.00 32.26 302 ILE A O 1
ATOM 1768 N N . PRO A 1 267 ? 25.246 1.734 38.345 1.00 35.21 303 PRO A N 1
ATOM 1769 C CA . PRO A 1 267 ? 26.019 0.974 37.334 1.00 20.72 303 PRO A CA 1
ATOM 1770 C C . PRO A 1 267 ? 26.352 -0.460 37.772 1.00 18.73 303 PRO A C 1
ATOM 1771 O O . PRO A 1 267 ? 26.548 -1.299 36.917 1.00 29.42 303 PRO A O 1
ATOM 1775 N N . ALA A 1 268 ? 26.384 -0.756 39.085 1.00 25.89 304 ALA A N 1
ATOM 1776 C CA . ALA A 1 268 ? 26.638 -2.136 39.539 1.00 25.37 304 ALA A CA 1
ATOM 1777 C C . ALA A 1 268 ? 25.413 -2.995 39.217 1.00 28.08 304 ALA A C 1
ATOM 1778 O O . ALA A 1 268 ? 25.564 -4.074 38.643 1.00 31.47 304 ALA A O 1
ATOM 1780 N N . LEU A 1 269 ? 24.197 -2.474 39.522 1.00 26.42 305 LEU A N 1
ATOM 1781 C CA . LEU A 1 269 ? 22.910 -3.108 39.213 1.00 25.00 305 LEU A CA 1
ATOM 1782 C C . LEU A 1 269 ? 22.762 -3.345 37.686 1.00 27.87 305 LEU A C 1
ATOM 1783 O O . LEU A 1 269 ? 22.296 -4.414 37.274 1.00 26.98 305 LEU A O 1
ATOM 1788 N N . ARG A 1 270 ? 23.207 -2.363 36.863 1.00 27.25 306 ARG A N 1
ATOM 1789 C CA . ARG A 1 270 ? 23.199 -2.442 35.390 1.00 22.41 306 ARG A CA 1
ATOM 1790 C C . ARG A 1 270 ? 24.087 -3.563 34.879 1.00 27.18 306 ARG A C 1
ATOM 1791 O O . ARG A 1 270 ? 23.696 -4.235 33.931 1.00 30.29 306 ARG A O 1
ATOM 1799 N N . THR A 1 271 ? 25.274 -3.754 35.477 1.00 23.77 307 THR A N 1
ATOM 1800 C CA . THR A 1 271 ? 26.228 -4.798 35.109 1.00 24.77 307 THR A CA 1
ATOM 1801 C C . THR A 1 271 ? 25.697 -6.163 35.495 1.00 21.09 307 THR A C 1
ATOM 1802 O O . THR A 1 271 ? 25.779 -7.090 34.699 1.00 31.36 307 THR A O 1
ATOM 1806 N N . VAL A 1 272 ? 25.155 -6.299 36.713 1.00 28.54 308 VAL A N 1
ATOM 1807 C CA . VAL A 1 272 ? 24.591 -7.572 37.202 1.00 23.35 308 VAL A CA 1
ATOM 1808 C C . VAL A 1 272 ? 23.403 -7.935 36.290 1.00 25.55 308 VAL A C 1
ATOM 1809 O O . VAL A 1 272 ? 23.286 -9.086 35.852 1.00 28.36 308 VAL A O 1
ATOM 1813 N N . GLY A 1 273 ? 22.594 -6.927 35.961 1.00 22.44 309 GLY A N 1
ATOM 1814 C CA . GLY A 1 273 ? 21.460 -7.073 35.062 1.00 22.35 309 GLY A CA 1
ATOM 1815 C C . GLY A 1 273 ? 21.867 -7.559 33.677 1.00 27.45 309 GLY A C 1
ATOM 1816 O O . GLY A 1 273 ? 21.209 -8.435 33.124 1.00 25.21 309 GLY A O 1
ATOM 1817 N N . ASN A 1 274 ? 22.976 -7.036 33.129 1.00 24.14 310 ASN A N 1
ATOM 1818 C CA . ASN A 1 274 ? 23.461 -7.427 31.797 1.00 29.94 310 ASN A CA 1
ATOM 1819 C C . ASN A 1 274 ? 23.982 -8.863 31.790 1.00 20.73 310 ASN A C 1
ATOM 1820 O O . ASN A 1 274 ? 23.788 -9.587 30.812 1.00 25.78 310 ASN A O 1
ATOM 1825 N N . ILE A 1 275 ? 24.625 -9.277 32.887 1.00 25.22 311 ILE A N 1
ATOM 1826 C CA . ILE A 1 275 ? 25.169 -10.626 33.028 1.00 25.18 311 ILE A CA 1
ATOM 1827 C C . ILE A 1 275 ? 24.028 -11.673 33.044 1.00 24.05 311 ILE A C 1
ATOM 1828 O O . ILE A 1 275 ? 24.169 -12.725 32.407 1.00 30.15 311 ILE A O 1
ATOM 1833 N N . VAL A 1 276 ? 22.902 -11.372 33.721 1.00 25.76 312 VAL A N 1
ATOM 1834 C CA . VAL A 1 276 ? 21.798 -12.328 33.814 1.00 24.42 312 VAL A CA 1
ATOM 1835 C C . VAL A 1 276 ? 20.962 -12.389 32.531 1.00 23.50 312 VAL A C 1
ATOM 1836 O O . VAL A 1 276 ? 20.096 -13.256 32.431 1.00 40.25 312 VAL A O 1
ATOM 1840 N N . THR A 1 277 ? 21.295 -11.579 31.503 1.00 34.16 313 THR A N 1
ATOM 1841 C CA . THR A 1 277 ? 20.646 -11.666 30.181 1.00 38.27 313 THR A CA 1
ATOM 1842 C C . THR A 1 277 ? 21.243 -12.863 29.425 1.00 39.28 313 THR A C 1
ATOM 1843 O O . THR A 1 277 ? 20.693 -13.263 28.404 1.00 46.33 313 THR A O 1
ATOM 1847 N N . GLY A 1 278 ? 22.368 -13.393 29.931 1.00 31.23 314 GLY A N 1
ATOM 1848 C CA . GLY A 1 278 ? 23.103 -14.517 29.347 1.00 28.52 314 GLY A CA 1
ATOM 1849 C C . GLY A 1 278 ? 22.444 -15.870 29.535 1.00 36.58 314 GLY A C 1
ATOM 1850 O O . GLY A 1 278 ? 21.278 -15.941 29.926 1.00 38.82 314 GLY A O 1
ATOM 1851 N N . ASP A 1 279 ? 23.191 -16.967 29.281 1.00 38.60 315 ASP A N 1
ATOM 1852 C CA . ASP A 1 279 ? 22.647 -18.329 29.414 1.00 49.90 315 ASP A CA 1
ATOM 1853 C C . ASP A 1 279 ? 22.507 -18.743 30.897 1.00 39.76 315 ASP A C 1
ATOM 1854 O O . ASP A 1 279 ? 22.846 -17.960 31.790 1.00 41.08 315 ASP A O 1
ATOM 1859 N N . ASP A 1 280 ? 21.975 -19.963 31.152 1.00 39.03 316 ASP A N 1
ATOM 1860 C CA . ASP A 1 280 ? 21.731 -20.487 32.505 1.00 32.96 316 ASP A CA 1
ATOM 1861 C C . ASP A 1 280 ? 22.999 -20.555 33.351 1.00 25.11 316 ASP A C 1
ATOM 1862 O O . ASP A 1 280 ? 22.955 -20.199 34.528 1.00 32.46 316 ASP A O 1
ATOM 1867 N N . ALA A 1 281 ? 24.118 -20.976 32.751 1.00 30.13 317 ALA A N 1
ATOM 1868 C CA . ALA A 1 281 ? 25.423 -21.093 33.416 1.00 37.90 317 ALA A CA 1
ATOM 1869 C C . ALA A 1 281 ? 25.989 -19.708 33.809 1.00 38.08 317 ALA A C 1
ATOM 1870 O O . ALA A 1 281 ? 26.462 -19.545 34.936 1.00 37.13 317 ALA A O 1
ATOM 1872 N N . GLN A 1 282 ? 25.886 -18.706 32.911 1.00 28.71 318 GLN A N 1
ATOM 1873 C CA . GLN A 1 282 ? 26.355 -17.338 33.176 1.00 33.77 318 GLN A CA 1
ATOM 1874 C C . GLN A 1 282 ? 25.534 -16.654 34.266 1.00 35.49 318 GLN A C 1
ATOM 1875 O O . GLN A 1 282 ? 26.102 -15.940 35.103 1.00 39.18 318 GLN A O 1
ATOM 1881 N N . THR A 1 283 ? 24.195 -16.898 34.267 1.00 37.86 319 THR A N 1
ATOM 1882 C CA . THR A 1 283 ? 23.219 -16.369 35.223 1.00 21.63 319 THR A CA 1
ATOM 1883 C C . THR A 1 283 ? 23.478 -16.976 36.596 1.00 32.11 319 THR A C 1
ATOM 1884 O O . THR A 1 283 ? 23.386 -16.276 37.610 1.00 27.21 319 THR A O 1
ATOM 1888 N N . GLN A 1 284 ? 23.857 -18.261 36.620 1.00 25.56 320 GLN A N 1
ATOM 1889 C CA . GLN A 1 284 ? 24.186 -18.979 37.842 1.00 33.12 320 GLN A CA 1
ATOM 1890 C C . GLN A 1 284 ? 25.399 -18.351 38.597 1.00 44.02 320 GLN A C 1
ATOM 1891 O O . GLN A 1 284 ? 25.393 -18.375 39.828 1.00 41.86 320 GLN A O 1
ATOM 1897 N N . CYS A 1 285 ? 26.392 -17.754 37.875 1.00 39.44 321 CYS A N 1
ATOM 1898 C CA . CYS A 1 285 ? 27.568 -17.098 38.475 1.00 34.00 321 CYS A CA 1
ATOM 1899 C C . CYS A 1 285 ? 27.160 -15.920 39.379 1.00 46.23 321 CYS A C 1
ATOM 1900 O O . CYS A 1 285 ? 27.886 -15.589 40.323 1.00 39.23 321 CYS A O 1
ATOM 1903 N N . ILE A 1 286 ? 26.000 -15.303 39.098 1.00 47.91 322 ILE A N 1
ATOM 1904 C CA . ILE A 1 286 ? 25.475 -14.188 39.879 1.00 34.07 322 ILE A CA 1
ATOM 1905 C C . ILE A 1 286 ? 24.670 -14.762 41.062 1.00 18.29 322 ILE A C 1
ATOM 1906 O O . ILE A 1 286 ? 24.849 -14.288 42.179 1.00 27.43 322 ILE A O 1
ATOM 1911 N N . ILE A 1 287 ? 23.831 -15.794 40.822 1.00 30.74 323 ILE A N 1
ATOM 1912 C CA . ILE A 1 287 ? 22.975 -16.436 41.850 1.00 44.62 323 ILE A CA 1
ATOM 1913 C C . ILE A 1 287 ? 23.836 -17.074 42.952 1.00 38.98 323 ILE A C 1
ATOM 1914 O O . ILE A 1 287 ? 23.486 -16.971 44.136 1.00 37.57 323 ILE A O 1
ATOM 1919 N N . ASP A 1 288 ? 24.958 -17.710 42.565 1.00 32.18 324 ASP A N 1
ATOM 1920 C CA . ASP A 1 288 ? 25.879 -18.388 43.489 1.00 35.89 324 ASP A CA 1
ATOM 1921 C C . ASP A 1 288 ? 26.483 -17.435 44.546 1.00 36.05 324 ASP A C 1
ATOM 1922 O O . ASP A 1 288 ? 26.936 -17.907 45.577 1.00 39.12 324 ASP A O 1
ATOM 1927 N N . HIS A 1 289 ? 26.454 -16.109 44.320 1.00 31.46 325 HIS A N 1
ATOM 1928 C CA . HIS A 1 289 ? 27.017 -15.179 45.296 1.00 32.72 325 HIS A CA 1
ATOM 1929 C C . HIS A 1 289 ? 25.919 -14.379 46.023 1.00 39.52 325 HIS A C 1
ATOM 1930 O O . HIS A 1 289 ? 26.130 -13.225 46.389 1.00 42.71 325 HIS A O 1
ATOM 1937 N N . GLN A 1 290 ? 24.767 -15.030 46.284 1.00 32.68 326 GLN A N 1
ATOM 1938 C CA . GLN A 1 290 ? 23.615 -14.520 47.045 1.00 33.25 326 GLN A CA 1
ATOM 1939 C C . GLN A 1 290 ? 23.106 -13.174 46.508 1.00 29.53 326 GLN A C 1
ATOM 1940 O O . GLN A 1 290 ? 22.787 -12.279 47.285 1.00 34.25 326 GLN A O 1
ATOM 1946 N N . ALA A 1 291 ? 23.024 -13.036 45.182 1.00 29.33 327 ALA A N 1
ATOM 1947 C CA . ALA A 1 291 ? 22.525 -11.828 44.536 1.00 23.11 327 ALA A CA 1
ATOM 1948 C C . ALA A 1 291 ? 21.036 -11.640 44.756 1.00 28.82 327 ALA A C 1
ATOM 1949 O O . ALA A 1 291 ? 20.595 -10.494 44.828 1.00 41.39 327 ALA A O 1
ATOM 1951 N N . LEU A 1 292 ? 20.250 -12.745 44.844 1.00 26.37 328 LEU A N 1
ATOM 1952 C CA . LEU A 1 292 ? 18.794 -12.642 44.997 1.00 25.05 328 LEU A CA 1
ATOM 1953 C C . LEU A 1 292 ? 18.411 -11.988 46.329 1.00 34.47 328 LEU A C 1
ATOM 1954 O O . LEU A 1 292 ? 17.721 -10.978 46.243 1.00 31.10 328 LEU A O 1
ATOM 1959 N N . PRO A 1 293 ? 18.951 -12.372 47.528 1.00 38.08 329 PRO A N 1
ATOM 1960 C CA . PRO A 1 293 ? 18.624 -11.601 48.755 1.00 29.83 329 PRO A CA 1
ATOM 1961 C C . PRO A 1 293 ? 19.043 -10.119 48.666 1.00 31.58 329 PRO A C 1
ATOM 1962 O O . PRO A 1 293 ? 18.354 -9.285 49.244 1.00 32.83 329 PRO A O 1
ATOM 1966 N N . CYS A 1 294 ? 20.121 -9.776 47.894 1.00 31.60 330 CYS A N 1
ATOM 1967 C CA . CYS A 1 294 ? 20.561 -8.382 47.704 1.00 32.01 330 CYS A CA 1
ATOM 1968 C C . CYS A 1 294 ? 19.535 -7.615 46.873 1.00 30.64 330 CYS A C 1
ATOM 1969 O O . CYS A 1 294 ? 19.189 -6.486 47.203 1.00 32.99 330 CYS A O 1
ATOM 1972 N N . LEU A 1 295 ? 19.079 -8.230 45.774 1.00 24.95 331 LEU A N 1
ATOM 1973 C CA . LEU A 1 295 ? 18.120 -7.673 44.833 1.00 24.14 331 LEU A CA 1
ATOM 1974 C C . LEU A 1 295 ? 16.766 -7.417 45.485 1.00 34.88 331 LEU A C 1
ATOM 1975 O O . LEU A 1 295 ? 16.076 -6.453 45.125 1.00 34.45 331 LEU A O 1
ATOM 1980 N N . LEU A 1 296 ? 16.385 -8.293 46.410 1.00 25.12 332 LEU A N 1
ATOM 1981 C CA . LEU A 1 296 ? 15.141 -8.200 47.170 1.00 30.90 332 LEU A CA 1
ATOM 1982 C C . LEU A 1 296 ? 15.152 -6.964 48.073 1.00 30.31 332 LEU A C 1
ATOM 1983 O O . LEU A 1 296 ? 14.144 -6.270 48.140 1.00 45.45 332 LEU A O 1
ATOM 1988 N N . SER A 1 297 ? 16.295 -6.668 48.716 1.00 20.31 333 SER A N 1
ATOM 1989 C CA . SER A 1 297 ? 16.446 -5.511 49.603 1.00 28.59 333 SER A CA 1
ATOM 1990 C C . SER A 1 297 ? 16.294 -4.192 48.820 1.00 23.31 333 SER A C 1
ATOM 1991 O O . SER A 1 297 ? 15.844 -3.198 49.387 1.00 50.04 333 SER A O 1
ATOM 1994 N N . LEU A 1 298 ? 16.607 -4.197 47.527 1.00 24.75 334 LEU A N 1
ATOM 1995 C CA . LEU A 1 298 ? 16.426 -3.008 46.688 1.00 30.39 334 LEU A CA 1
ATOM 1996 C C . LEU A 1 298 ? 14.927 -2.769 46.421 1.00 38.90 334 LEU A C 1
ATOM 1997 O O . LEU A 1 298 ? 14.514 -1.612 46.253 1.00 43.81 334 LEU A O 1
ATOM 2002 N N . LEU A 1 299 ? 14.109 -3.852 46.455 1.00 32.57 335 LEU A N 1
ATOM 2003 C CA . LEU A 1 299 ? 12.668 -3.777 46.218 1.00 40.09 335 LEU A CA 1
ATOM 2004 C C . LEU A 1 299 ? 11.910 -3.314 47.431 1.00 39.47 335 LEU A C 1
ATOM 2005 O O . LEU A 1 299 ? 10.869 -2.681 47.278 1.00 42.12 335 LEU A O 1
ATOM 2010 N N . THR A 1 300 ? 12.400 -3.659 48.634 1.00 27.91 336 THR A N 1
ATOM 2011 C CA . THR A 1 300 ? 11.720 -3.356 49.890 1.00 29.98 336 THR A CA 1
ATOM 2012 C C . THR A 1 300 ? 12.206 -2.060 50.525 1.00 35.39 336 THR A C 1
ATOM 2013 O O . THR A 1 300 ? 11.466 -1.472 51.314 1.00 44.51 336 THR A O 1
ATOM 2017 N N . GLN A 1 301 ? 13.435 -1.618 50.219 1.00 32.61 337 GLN A N 1
ATOM 2018 C CA . GLN A 1 301 ? 13.905 -0.383 50.824 1.00 39.52 337 GLN A CA 1
ATOM 2019 C C . GLN A 1 301 ? 13.433 0.805 49.944 1.00 35.90 337 GLN A C 1
ATOM 2020 O O . GLN A 1 301 ? 13.056 0.605 48.795 1.00 42.50 337 GLN A O 1
ATOM 2026 N N . ASN A 1 302 ? 13.293 1.994 50.544 1.00 42.27 338 ASN A N 1
ATOM 2027 C CA . ASN A 1 302 ? 12.720 3.170 49.890 1.00 47.71 338 ASN A CA 1
ATOM 2028 C C . ASN A 1 302 ? 13.716 3.858 48.937 1.00 44.74 338 ASN A C 1
ATOM 2029 O O . ASN A 1 302 ? 14.332 4.870 49.275 1.00 47.74 338 ASN A O 1
ATOM 2034 N N . LEU A 1 303 ? 13.839 3.303 47.730 1.00 57.72 339 LEU A N 1
ATOM 2035 C CA . LEU A 1 303 ? 14.742 3.795 46.687 1.00 45.00 339 LEU A CA 1
ATOM 2036 C C . LEU A 1 303 ? 13.974 4.371 45.511 1.00 39.78 339 LEU A C 1
ATOM 2037 O O . LEU A 1 303 ? 12.751 4.211 45.423 1.00 46.34 339 LEU A O 1
ATOM 2042 N N . LYS A 1 304 ? 14.706 5.043 44.604 1.00 36.43 340 LYS A N 1
ATOM 2043 C CA . LYS A 1 304 ? 14.176 5.649 43.386 1.00 41.99 340 LYS A CA 1
ATOM 2044 C C . LYS A 1 304 ? 13.500 4.561 42.527 1.00 45.13 340 LYS A C 1
ATOM 2045 O O . LYS A 1 304 ? 13.904 3.392 42.571 1.00 43.50 340 LYS A O 1
ATOM 2051 N N . LYS A 1 305 ? 12.439 4.965 41.796 1.00 42.25 341 LYS A N 1
ATOM 2052 C CA . LYS A 1 305 ? 11.597 4.162 40.907 1.00 36.97 341 LYS A CA 1
ATOM 2053 C C . LYS A 1 305 ? 12.453 3.453 39.849 1.00 46.16 341 LYS A C 1
ATOM 2054 O O . LYS A 1 305 ? 12.241 2.267 39.606 1.00 45.73 341 LYS A O 1
ATOM 2060 N N . SER A 1 306 ? 13.456 4.161 39.277 1.00 32.67 342 SER A N 1
ATOM 2061 C CA . SER A 1 306 ? 14.359 3.611 38.269 1.00 29.48 342 SER A CA 1
ATOM 2062 C C . SER A 1 306 ? 15.231 2.483 38.840 1.00 28.49 342 SER A C 1
ATOM 2063 O O . SER A 1 306 ? 15.536 1.544 38.109 1.00 41.19 342 SER A O 1
ATOM 2066 N N . ILE A 1 307 ? 15.589 2.546 40.150 1.00 39.87 343 ILE A N 1
ATOM 2067 C CA . ILE A 1 307 ? 16.390 1.503 40.795 1.00 26.62 343 ILE A CA 1
ATOM 2068 C C . ILE A 1 307 ? 15.551 0.230 40.866 1.00 33.94 343 ILE A C 1
ATOM 2069 O O . ILE A 1 307 ? 16.008 -0.817 40.398 1.00 38.56 343 ILE A O 1
ATOM 2074 N N . LYS A 1 308 ? 14.317 0.333 41.399 1.00 29.37 344 LYS A N 1
ATOM 2075 C CA . LYS A 1 308 ? 13.389 -0.791 41.555 1.00 26.45 344 LYS A CA 1
ATOM 2076 C C . LYS A 1 308 ? 13.045 -1.416 40.192 1.00 38.25 344 LYS A C 1
ATOM 2077 O O . LYS A 1 308 ? 12.998 -2.651 40.070 1.00 31.37 344 LYS A O 1
ATOM 2083 N N . LYS A 1 309 ? 12.843 -0.560 39.165 1.00 30.62 345 LYS A N 1
ATOM 2084 C CA . LYS A 1 309 ? 12.561 -0.942 37.765 1.00 39.38 345 LYS A CA 1
ATOM 2085 C C . LYS A 1 309 ? 13.684 -1.842 37.234 1.00 27.89 345 LYS A C 1
ATOM 2086 O O . LYS A 1 309 ? 13.401 -2.904 36.692 1.00 33.25 345 LYS A O 1
ATOM 2092 N N . GLU A 1 310 ? 14.946 -1.434 37.428 1.00 26.25 346 GLU A N 1
ATOM 2093 C CA . GLU A 1 310 ? 16.131 -2.196 37.020 1.00 28.74 346 GLU A CA 1
ATOM 2094 C C . GLU A 1 310 ? 16.239 -3.518 37.763 1.00 37.35 346 GLU A C 1
ATOM 2095 O O . GLU A 1 310 ? 16.614 -4.518 37.146 1.00 36.30 346 GLU A O 1
ATOM 2101 N N . ALA A 1 311 ? 15.945 -3.511 39.095 1.00 39.19 347 ALA A N 1
ATOM 2102 C CA . ALA A 1 311 ? 15.977 -4.678 39.977 1.00 26.10 347 ALA A CA 1
ATOM 2103 C C . ALA A 1 311 ? 14.950 -5.723 39.548 1.00 25.99 347 ALA A C 1
ATOM 2104 O O . ALA A 1 311 ? 15.288 -6.902 39.541 1.00 36.98 347 ALA A O 1
ATOM 2106 N N . CYS A 1 312 ? 13.719 -5.301 39.173 1.00 28.71 348 CYS A N 1
ATOM 2107 C CA . CYS A 1 312 ? 12.648 -6.191 38.666 1.00 29.57 348 CYS A CA 1
ATOM 2108 C C . CYS A 1 312 ? 13.043 -6.791 37.316 1.00 30.10 348 CYS A C 1
ATOM 2109 O O . CYS A 1 312 ? 12.805 -7.972 37.082 1.00 35.26 348 CYS A O 1
ATOM 2112 N N . TRP A 1 313 ? 13.632 -5.968 36.433 1.00 23.41 349 TRP A N 1
ATOM 2113 C CA . TRP A 1 313 ? 14.110 -6.378 35.112 1.00 23.20 349 TRP A CA 1
ATOM 2114 C C . TRP A 1 313 ? 15.206 -7.453 35.251 1.00 23.61 349 TRP A C 1
ATOM 2115 O O . TRP A 1 313 ? 15.192 -8.447 34.517 1.00 32.51 349 TRP A O 1
ATOM 2126 N N . THR A 1 314 ? 16.134 -7.261 36.216 1.00 20.61 350 THR A N 1
ATOM 2127 C CA . THR A 1 314 ? 17.199 -8.206 36.524 1.00 25.23 350 THR A CA 1
ATOM 2128 C C . THR A 1 314 ? 16.581 -9.563 36.956 1.00 31.82 350 THR A C 1
ATOM 2129 O O . THR A 1 314 ? 16.971 -10.622 36.447 1.00 37.43 350 THR A O 1
ATOM 2133 N N . ILE A 1 315 ? 15.601 -9.505 37.866 1.00 29.82 351 ILE A N 1
ATOM 2134 C CA . ILE A 1 315 ? 14.871 -10.670 38.399 1.00 27.86 351 ILE A CA 1
ATOM 2135 C C . ILE A 1 315 ? 14.128 -11.397 37.261 1.00 21.89 351 ILE A C 1
ATOM 2136 O O . ILE A 1 315 ? 14.128 -12.636 37.214 1.00 37.15 351 ILE A O 1
ATOM 2141 N N . SER A 1 316 ? 13.557 -10.635 36.322 1.00 13.39 352 SER A N 1
ATOM 2142 C CA . SER A 1 316 ? 12.815 -11.177 35.173 1.00 28.75 352 SER A CA 1
ATOM 2143 C C . SER A 1 316 ? 13.685 -12.026 34.273 1.00 25.80 352 SER A C 1
ATOM 2144 O O . SER A 1 316 ? 13.186 -12.967 33.665 1.00 25.29 352 SER A O 1
ATOM 2147 N N . ASN A 1 317 ? 14.984 -11.692 34.186 1.00 24.30 353 ASN A N 1
ATOM 2148 C CA . ASN A 1 317 ? 15.922 -12.447 33.360 1.00 27.22 353 ASN A CA 1
ATOM 2149 C C . ASN A 1 317 ? 16.453 -13.642 34.130 1.00 29.97 353 ASN A C 1
ATOM 2150 O O . ASN A 1 317 ? 16.968 -14.560 33.510 1.00 28.59 353 ASN A O 1
ATOM 2155 N N . ILE A 1 318 ? 16.246 -13.672 35.465 1.00 34.26 354 ILE A N 1
ATOM 2156 C CA . ILE A 1 318 ? 16.636 -14.805 36.296 1.00 32.98 354 ILE A CA 1
ATOM 2157 C C . ILE A 1 318 ? 15.508 -15.827 36.210 1.00 29.09 354 ILE A C 1
ATOM 2158 O O . ILE A 1 318 ? 15.795 -16.998 35.961 1.00 35.01 354 ILE A O 1
ATOM 2163 N N . THR A 1 319 ? 14.223 -15.371 36.345 1.00 27.25 355 THR A N 1
ATOM 2164 C CA . THR A 1 319 ? 13.022 -16.224 36.241 1.00 30.87 355 THR A CA 1
ATOM 2165 C C . THR A 1 319 ? 12.858 -16.761 34.805 1.00 37.78 355 THR A C 1
ATOM 2166 O O . THR A 1 319 ? 12.123 -17.726 34.612 1.00 36.36 355 THR A O 1
ATOM 2170 N N . ALA A 1 320 ? 13.601 -16.180 33.815 1.00 27.37 356 ALA A N 1
ATOM 2171 C CA . ALA A 1 320 ? 13.650 -16.650 32.426 1.00 28.69 356 ALA A CA 1
ATOM 2172 C C . ALA A 1 320 ? 14.595 -17.860 32.327 1.00 31.85 356 ALA A C 1
ATOM 2173 O O . ALA A 1 320 ? 14.773 -18.424 31.246 1.00 38.16 356 ALA A O 1
ATOM 2175 N N . GLY A 1 321 ? 15.180 -18.230 33.470 1.00 26.09 357 GLY A N 1
ATOM 2176 C CA . GLY A 1 321 ? 16.133 -19.316 33.622 1.00 21.40 357 GLY A CA 1
ATOM 2177 C C . GLY A 1 321 ? 15.498 -20.667 33.856 1.00 27.67 357 GLY A C 1
ATOM 2178 O O . GLY A 1 321 ? 14.300 -20.849 33.625 1.00 34.79 357 GLY A O 1
ATOM 2179 N N . ASN A 1 322 ? 16.308 -21.632 34.314 1.00 36.45 358 ASN A N 1
ATOM 2180 C CA . ASN A 1 322 ? 15.853 -23.011 34.552 1.00 28.09 358 ASN A CA 1
ATOM 2181 C C . ASN A 1 322 ? 15.003 -23.120 35.862 1.00 23.25 358 ASN A C 1
ATOM 2182 O O . ASN A 1 322 ? 14.710 -22.108 36.498 1.00 34.29 358 ASN A O 1
ATOM 2187 N N . LYS A 1 323 ? 14.603 -24.337 36.242 1.00 30.18 359 LYS A N 1
ATOM 2188 C CA . LYS A 1 323 ? 13.739 -24.625 37.399 1.00 28.42 359 LYS A CA 1
ATOM 2189 C C . LYS A 1 323 ? 14.416 -24.344 38.727 1.00 35.04 359 LYS A C 1
ATOM 2190 O O . LYS A 1 323 ? 13.752 -23.885 39.659 1.00 44.38 359 LYS A O 1
ATOM 2196 N N . ASP A 1 324 ? 15.725 -24.610 38.812 1.00 26.69 360 ASP A N 1
ATOM 2197 C CA . ASP A 1 324 ? 16.554 -24.376 39.989 1.00 35.24 360 ASP A CA 1
ATOM 2198 C C . ASP A 1 324 ? 16.793 -22.890 40.188 1.00 33.96 360 ASP A C 1
ATOM 2199 O O . ASP A 1 324 ? 16.941 -22.431 41.326 1.00 35.08 360 ASP A O 1
ATOM 2204 N N . GLN A 1 325 ? 16.820 -22.137 39.085 1.00 28.04 361 GLN A N 1
ATOM 2205 C CA . GLN A 1 325 ? 17.027 -20.685 39.115 1.00 25.07 361 GLN A CA 1
ATOM 2206 C C . GLN A 1 325 ? 15.772 -19.979 39.589 1.00 33.34 361 GLN A C 1
ATOM 2207 O O . GLN A 1 325 ? 15.879 -19.067 40.417 1.00 38.34 361 GLN A O 1
ATOM 2213 N N . ILE A 1 326 ? 14.583 -20.464 39.148 1.00 30.74 362 ILE A N 1
ATOM 2214 C CA . ILE A 1 326 ? 13.264 -19.969 39.574 1.00 27.87 362 ILE A CA 1
ATOM 2215 C C . ILE A 1 326 ? 13.079 -20.318 41.062 1.00 26.01 362 ILE A C 1
ATOM 2216 O O . ILE A 1 326 ? 12.538 -19.508 41.815 1.00 32.31 362 ILE A O 1
ATOM 2221 N N . GLN A 1 327 ? 13.537 -21.522 41.476 1.00 24.58 363 GLN A N 1
ATOM 2222 C CA . GLN A 1 327 ? 13.485 -21.979 42.864 1.00 37.36 363 GLN A CA 1
ATOM 2223 C C . GLN A 1 327 ? 14.309 -21.075 43.766 1.00 33.17 363 GLN A C 1
ATOM 2224 O O . GLN A 1 327 ? 13.876 -20.828 44.888 1.00 43.56 363 GLN A O 1
ATOM 2230 N N . ALA A 1 328 ? 15.472 -20.573 43.291 1.00 29.03 364 ALA A N 1
ATOM 2231 C CA . ALA A 1 328 ? 16.332 -19.680 44.089 1.00 35.45 364 ALA A CA 1
ATOM 2232 C C . ALA A 1 328 ? 15.647 -18.318 44.348 1.00 34.97 364 ALA A C 1
ATOM 2233 O O . ALA A 1 328 ? 15.859 -17.728 45.413 1.00 37.32 364 ALA A O 1
ATOM 2235 N N . VAL A 1 329 ? 14.830 -17.835 43.376 1.00 27.35 365 VAL A N 1
ATOM 2236 C CA . VAL A 1 329 ? 14.031 -16.599 43.456 1.00 17.67 365 VAL A CA 1
ATOM 2237 C C . VAL A 1 329 ? 12.971 -16.809 44.547 1.00 30.56 365 VAL A C 1
ATOM 2238 O O . VAL A 1 329 ? 12.765 -15.932 45.393 1.00 30.19 365 VAL A O 1
ATOM 2242 N N . ILE A 1 330 ? 12.314 -17.996 44.515 1.00 28.33 366 ILE A N 1
ATOM 2243 C CA . ILE A 1 330 ? 11.267 -18.416 45.448 1.00 38.54 366 ILE A CA 1
ATOM 2244 C C . ILE A 1 330 ? 11.853 -18.519 46.849 1.00 35.93 366 ILE A C 1
ATOM 2245 O O . ILE A 1 330 ? 11.307 -17.928 47.782 1.00 28.83 366 ILE A O 1
ATOM 2250 N N . ASN A 1 331 ? 12.979 -19.250 46.978 1.00 32.96 367 ASN A N 1
ATOM 2251 C CA . ASN A 1 331 ? 13.696 -19.465 48.223 1.00 29.04 367 ASN A CA 1
ATOM 2252 C C . ASN A 1 331 ? 14.099 -18.156 48.894 1.00 30.64 367 ASN A C 1
ATOM 2253 O O . ASN A 1 331 ? 14.038 -18.077 50.113 1.00 30.16 367 ASN A O 1
ATOM 2258 N N . ALA A 1 332 ? 14.463 -17.131 48.108 1.00 27.72 368 ALA A N 1
ATOM 2259 C CA . ALA A 1 332 ? 14.892 -15.827 48.619 1.00 29.05 368 ALA A CA 1
ATOM 2260 C C . ALA A 1 332 ? 13.750 -14.996 49.238 1.00 32.97 368 ALA A C 1
ATOM 2261 O O . ALA A 1 332 ? 14.017 -13.984 49.888 1.00 42.12 368 ALA A O 1
ATOM 2263 N N . GLY A 1 333 ? 12.509 -15.404 49.005 1.00 29.93 369 GLY A N 1
ATOM 2264 C CA . GLY A 1 333 ? 11.322 -14.696 49.473 1.00 30.61 369 GLY A CA 1
ATOM 2265 C C . GLY A 1 333 ? 10.975 -13.501 48.599 1.00 32.13 369 GLY A C 1
ATOM 2266 O O . GLY A 1 333 ? 10.413 -12.529 49.100 1.00 45.53 369 GLY A O 1
ATOM 2267 N N . ILE A 1 334 ? 11.267 -13.573 47.281 1.00 24.61 370 ILE A N 1
ATOM 2268 C CA . ILE A 1 334 ? 11.031 -12.477 46.327 1.00 29.46 370 ILE A CA 1
ATOM 2269 C C . ILE A 1 334 ? 9.581 -12.415 45.780 1.00 33.05 370 ILE A C 1
ATOM 2270 O O . ILE A 1 334 ? 9.131 -11.317 45.476 1.00 38.05 370 ILE A O 1
ATOM 2275 N N . ILE A 1 335 ? 8.870 -13.550 45.640 1.00 22.93 371 ILE A N 1
ATOM 2276 C CA . ILE A 1 335 ? 7.528 -13.582 45.020 1.00 31.02 371 ILE A CA 1
ATOM 2277 C C . ILE A 1 335 ? 6.514 -12.646 45.730 1.00 38.60 371 ILE A C 1
ATOM 2278 O O . ILE A 1 335 ? 5.872 -11.842 45.050 1.00 29.24 371 ILE A O 1
ATOM 2283 N N . GLY A 1 336 ? 6.426 -12.722 47.057 1.00 39.51 372 GLY A N 1
ATOM 2284 C CA . GLY A 1 336 ? 5.550 -11.867 47.868 1.00 39.75 372 GLY A CA 1
ATOM 2285 C C . GLY A 1 336 ? 5.707 -10.384 47.555 1.00 34.18 372 GLY A C 1
ATOM 2286 O O . GLY A 1 336 ? 4.781 -9.780 47.008 1.00 34.85 372 GLY A O 1
ATOM 2287 N N . PRO A 1 337 ? 6.919 -9.796 47.770 1.00 28.58 373 PRO A N 1
ATOM 2288 C CA . PRO A 1 337 ? 7.136 -8.375 47.433 1.00 38.03 373 PRO A CA 1
ATOM 2289 C C . PRO A 1 337 ? 6.965 -8.040 45.946 1.00 34.66 373 PRO A C 1
ATOM 2290 O O . PRO A 1 337 ? 6.555 -6.935 45.608 1.00 32.22 373 PRO A O 1
ATOM 2294 N N . LEU A 1 338 ? 7.274 -8.996 45.066 1.00 31.58 374 LEU A N 1
ATOM 2295 C CA . LEU A 1 338 ? 7.170 -8.856 43.626 1.00 20.89 374 LEU A CA 1
ATOM 2296 C C . LEU A 1 338 ? 5.709 -8.779 43.190 1.00 26.68 374 LEU A C 1
ATOM 2297 O O . LEU A 1 338 ? 5.397 -7.939 42.352 1.00 38.74 374 LEU A O 1
ATOM 2302 N N . VAL A 1 339 ? 4.812 -9.600 43.794 1.00 30.67 375 VAL A N 1
ATOM 2303 C CA . VAL A 1 339 ? 3.367 -9.602 43.483 1.00 37.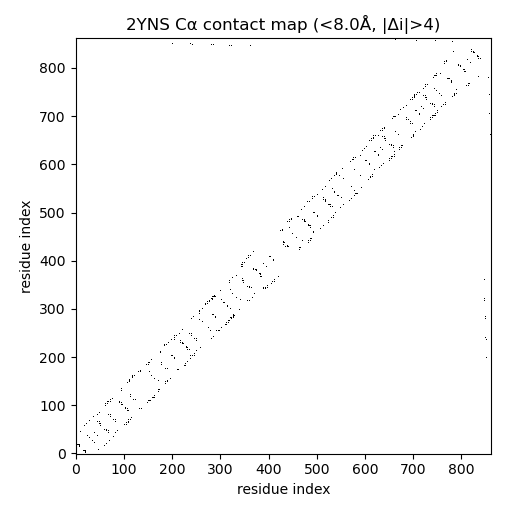53 375 VAL A CA 1
ATOM 2304 C C . VAL A 1 339 ? 2.756 -8.257 43.927 1.00 33.83 375 VAL A C 1
ATOM 2305 O O . VAL A 1 339 ? 1.978 -7.686 43.176 1.00 31.74 375 VAL A O 1
ATOM 2309 N N . ASN A 1 340 ? 3.158 -7.732 45.104 1.00 36.32 376 ASN A N 1
ATOM 2310 C CA . ASN A 1 340 ? 2.692 -6.446 45.626 1.00 25.46 376 ASN A CA 1
ATOM 2311 C C . ASN A 1 340 ? 3.045 -5.316 44.652 1.00 22.46 376 ASN A C 1
ATOM 2312 O O . ASN A 1 340 ? 2.158 -4.526 44.316 1.00 33.52 376 ASN A O 1
ATOM 2317 N N . LEU A 1 341 ? 4.306 -5.280 44.142 1.00 25.82 377 LEU A N 1
ATOM 2318 C CA . LEU A 1 341 ? 4.723 -4.273 43.154 1.00 24.44 377 LEU A CA 1
ATOM 2319 C C . LEU A 1 341 ? 3.881 -4.373 41.888 1.00 32.46 377 LEU A C 1
ATOM 2320 O O . LEU A 1 341 ? 3.391 -3.356 41.397 1.00 34.62 377 LEU A O 1
ATOM 2325 N N . LEU A 1 342 ? 3.669 -5.612 41.390 1.00 32.68 378 LEU A N 1
ATOM 2326 C CA . LEU A 1 342 ? 2.869 -5.916 40.196 1.00 30.49 378 LEU A CA 1
ATOM 2327 C C . LEU A 1 342 ? 1.439 -5.349 40.330 1.00 32.53 378 LEU A C 1
ATOM 2328 O O . LEU A 1 342 ? 0.851 -4.895 39.349 1.00 59.40 378 LEU A O 1
ATOM 2333 N N . GLN A 1 343 ? 0.916 -5.346 41.554 1.00 33.00 379 GLN A N 1
ATOM 2334 C CA . GLN A 1 343 ? -0.411 -4.867 41.921 1.00 35.18 379 GLN A CA 1
ATOM 2335 C C . GLN A 1 343 ? -0.462 -3.342 42.223 1.00 48.79 379 GLN A C 1
ATOM 2336 O O . GLN A 1 343 ? -1.440 -2.679 41.849 1.00 35.27 379 GLN A O 1
ATOM 2342 N N . THR A 1 344 ? 0.546 -2.804 42.957 1.00 39.98 380 THR A N 1
ATOM 2343 C CA . THR A 1 344 ? 0.484 -1.417 43.435 1.00 40.04 380 THR A CA 1
ATOM 2344 C C . THR A 1 344 ? 1.519 -0.413 42.895 1.00 44.25 380 THR A C 1
ATOM 2345 O O . THR A 1 344 ? 1.232 0.783 42.954 1.00 56.79 380 THR A O 1
ATOM 2349 N N . ALA A 1 345 ? 2.711 -0.850 42.449 1.00 39.97 381 ALA A N 1
ATOM 2350 C CA . ALA A 1 345 ? 3.789 0.070 42.049 1.00 38.93 381 ALA A CA 1
ATOM 2351 C C . ALA A 1 345 ? 3.478 0.937 40.814 1.00 41.26 381 ALA A C 1
ATOM 2352 O O . ALA A 1 345 ? 2.464 0.736 40.141 1.00 52.85 381 ALA A O 1
ATOM 2354 N N . GLU A 1 346 ? 4.375 1.906 40.526 1.00 41.87 382 GLU A N 1
ATOM 2355 C CA . GLU A 1 346 ? 4.296 2.776 39.347 1.00 40.74 382 GLU A CA 1
ATOM 2356 C C . GLU A 1 346 ? 4.480 1.889 38.102 1.00 44.97 382 GLU A C 1
ATOM 2357 O O . GLU A 1 346 ? 5.269 0.938 38.148 1.00 48.23 382 GLU A O 1
ATOM 2363 N N . PHE A 1 347 ? 3.713 2.163 37.022 1.00 50.12 383 PHE A N 1
ATOM 2364 C CA . PHE A 1 347 ? 3.628 1.377 35.781 1.00 40.68 383 PHE A CA 1
ATOM 2365 C C . PHE A 1 347 ? 4.960 0.816 35.269 1.00 40.05 383 PHE A C 1
ATOM 2366 O O . PHE A 1 347 ? 5.005 -0.360 34.910 1.00 34.88 383 PHE A O 1
ATOM 2374 N N . ASP A 1 348 ? 6.032 1.621 35.274 1.00 33.54 384 ASP A N 1
ATOM 2375 C CA . ASP A 1 348 ? 7.372 1.208 34.829 1.00 47.50 384 ASP A CA 1
ATOM 2376 C C . ASP A 1 348 ? 7.909 0.030 35.642 1.00 51.58 384 ASP A C 1
ATOM 2377 O O . ASP A 1 348 ? 8.584 -0.832 35.071 1.00 61.54 384 ASP A O 1
ATOM 2382 N N . ILE A 1 349 ? 7.566 -0.045 36.951 1.00 47.38 385 ILE A N 1
ATOM 2383 C CA . ILE A 1 349 ? 7.956 -1.177 37.802 1.00 53.84 385 ILE A CA 1
ATOM 2384 C C . ILE A 1 349 ? 6.995 -2.351 37.526 1.00 42.02 385 ILE A C 1
ATOM 2385 O O . ILE A 1 349 ? 7.475 -3.474 37.360 1.00 30.70 385 ILE A O 1
ATOM 2390 N N . LYS A 1 350 ? 5.637 -2.091 37.478 1.00 32.18 386 LYS A N 1
ATOM 2391 C CA . LYS A 1 350 ? 4.623 -3.123 37.193 1.00 20.75 386 LYS A CA 1
ATOM 2392 C C . LYS A 1 350 ? 4.970 -3.904 35.927 1.00 36.35 386 LYS A C 1
ATOM 2393 O O . LYS A 1 350 ? 4.958 -5.137 35.939 1.00 35.64 386 LYS A O 1
ATOM 2399 N N . LYS A 1 351 ? 5.313 -3.173 34.848 1.00 31.67 387 LYS A N 1
ATOM 2400 C CA . LYS A 1 351 ? 5.736 -3.717 33.562 1.00 24.61 387 LYS A CA 1
ATOM 2401 C C . LYS A 1 351 ? 6.796 -4.794 33.753 1.00 32.56 387 LYS A C 1
ATOM 2402 O O . LYS A 1 351 ? 6.635 -5.913 33.257 1.00 52.51 387 LYS A O 1
ATOM 2408 N N . GLU A 1 352 ? 7.849 -4.473 34.526 1.00 29.24 388 GLU A N 1
ATOM 2409 C CA . GLU A 1 352 ? 8.967 -5.369 34.780 1.00 25.16 388 GLU A CA 1
ATOM 2410 C C . GLU A 1 352 ? 8.592 -6.496 35.745 1.00 34.44 388 GLU A C 1
ATOM 2411 O O . GLU A 1 352 ? 9.085 -7.612 35.564 1.00 31.61 388 GLU A O 1
ATOM 2417 N N . ALA A 1 353 ? 7.700 -6.233 36.729 1.00 28.10 389 ALA A N 1
ATOM 2418 C CA . ALA A 1 353 ? 7.198 -7.259 37.657 1.00 22.96 389 ALA A CA 1
ATOM 2419 C C . ALA A 1 353 ? 6.336 -8.288 36.918 1.00 32.22 389 ALA A C 1
ATOM 2420 O O . ALA A 1 353 ? 6.324 -9.453 37.307 1.00 28.22 389 ALA A O 1
ATOM 2422 N N . ALA A 1 354 ? 5.638 -7.858 35.832 1.00 27.21 390 ALA A N 1
ATOM 2423 C CA . ALA A 1 354 ? 4.796 -8.733 34.996 1.00 28.49 390 ALA A CA 1
ATOM 2424 C C . ALA A 1 354 ? 5.676 -9.719 34.254 1.00 27.46 390 ALA A C 1
ATOM 2425 O O . ALA A 1 354 ? 5.385 -10.905 34.258 1.00 32.38 390 ALA A O 1
ATOM 2427 N N . TRP A 1 355 ? 6.785 -9.231 33.658 1.00 27.16 391 TRP A N 1
ATOM 2428 C CA . TRP A 1 355 ? 7.763 -10.084 32.984 1.00 25.85 391 TRP A CA 1
ATOM 2429 C C . TRP A 1 355 ? 8.399 -11.092 33.963 1.00 31.64 391 TRP A C 1
ATOM 2430 O O . TRP A 1 355 ? 8.515 -12.258 33.612 1.00 36.52 391 TRP A O 1
ATOM 2441 N N . ALA A 1 356 ? 8.795 -10.652 35.184 1.00 29.93 392 ALA A N 1
ATOM 2442 C CA . ALA A 1 356 ? 9.370 -11.551 36.187 1.00 35.66 392 ALA A CA 1
ATOM 2443 C C . ALA A 1 356 ? 8.409 -12.697 36.551 1.00 35.87 392 ALA A C 1
ATOM 2444 O O . ALA A 1 356 ? 8.819 -13.865 36.527 1.00 37.68 392 ALA A O 1
ATOM 2446 N N . ILE A 1 357 ? 7.127 -12.362 36.799 1.00 30.29 393 ILE A N 1
ATOM 2447 C CA . ILE A 1 357 ? 6.084 -13.303 37.187 1.00 18.88 393 ILE A CA 1
ATOM 2448 C C . ILE A 1 357 ? 5.757 -14.264 36.041 1.00 20.86 393 ILE A C 1
ATOM 2449 O O . ILE A 1 357 ? 5.715 -15.473 36.268 1.00 25.18 393 ILE A O 1
ATOM 2454 N N . SER A 1 358 ? 5.521 -13.737 34.834 1.00 26.95 394 SER A N 1
ATOM 2455 C CA . SER A 1 358 ? 5.160 -14.537 33.664 1.00 30.99 394 SER A CA 1
ATOM 2456 C C . SER A 1 358 ? 6.312 -15.419 33.169 1.00 27.74 394 SER A C 1
ATOM 2457 O O . SER A 1 358 ? 6.043 -16.537 32.723 1.00 35.95 394 SER A O 1
ATOM 2460 N N . ASN A 1 359 ? 7.583 -14.957 33.290 1.00 23.48 395 ASN A N 1
ATOM 2461 C CA . ASN A 1 359 ? 8.770 -15.757 32.921 1.00 31.93 395 ASN A CA 1
ATOM 2462 C C . ASN A 1 359 ? 8.891 -16.993 33.807 1.00 38.70 395 ASN A C 1
ATOM 2463 O O . ASN A 1 359 ? 9.277 -18.057 33.319 1.00 42.12 395 ASN A O 1
ATOM 2468 N N . ALA A 1 360 ? 8.515 -16.864 35.092 1.00 27.09 396 ALA A N 1
ATOM 2469 C CA . ALA A 1 360 ? 8.560 -17.980 36.033 1.00 22.80 396 ALA A CA 1
ATOM 2470 C C . ALA A 1 360 ? 7.491 -19.024 35.685 1.00 32.47 396 ALA A C 1
ATOM 2471 O O . ALA A 1 360 ? 7.755 -20.204 35.858 1.00 39.76 396 ALA A O 1
ATOM 2473 N N . THR A 1 361 ? 6.313 -18.600 35.153 1.00 42.71 397 THR A N 1
ATOM 2474 C CA . THR A 1 361 ? 5.234 -19.522 34.737 1.00 27.87 397 THR A CA 1
ATOM 2475 C C . THR A 1 361 ? 5.636 -20.290 33.471 1.00 37.15 397 THR A C 1
ATOM 2476 O O . THR A 1 361 ? 5.088 -21.354 33.195 1.00 42.91 397 THR A O 1
ATOM 2480 N N . SER A 1 362 ? 6.551 -19.718 32.680 1.00 32.11 398 SER A N 1
ATOM 2481 C CA . SER A 1 362 ? 7.032 -20.314 31.440 1.00 44.82 398 SER A CA 1
ATOM 2482 C C . SER A 1 362 ? 8.014 -21.453 31.725 1.00 44.17 398 SER A C 1
ATOM 2483 O O . SER A 1 362 ? 7.867 -22.539 31.157 1.00 49.75 398 SER A O 1
ATOM 2486 N N . GLY A 1 363 ? 8.991 -21.209 32.601 1.00 35.34 399 GLY A N 1
ATOM 2487 C CA . GLY A 1 363 ? 10.009 -22.205 32.933 1.00 36.27 399 GLY A CA 1
ATOM 2488 C C . GLY A 1 363 ? 9.811 -23.005 34.210 1.00 46.86 399 GLY A C 1
ATOM 2489 O O . GLY A 1 363 ? 10.543 -23.967 34.453 1.00 43.39 399 GLY A O 1
ATOM 2490 N N . GLY A 1 364 ? 8.837 -22.602 35.022 1.00 31.71 400 GLY A N 1
ATOM 2491 C CA . GLY A 1 364 ? 8.554 -23.243 36.296 1.00 28.65 400 GLY A CA 1
ATOM 2492 C C . GLY A 1 364 ? 7.873 -24.588 36.210 1.00 28.17 400 GLY A C 1
ATOM 2493 O O . GLY A 1 364 ? 7.269 -24.926 35.193 1.00 46.51 400 GLY A O 1
ATOM 2494 N N . SER A 1 365 ? 7.971 -25.358 37.297 1.00 32.61 401 SER A N 1
ATOM 2495 C CA . SER A 1 365 ? 7.308 -26.646 37.436 1.00 35.74 401 SER A CA 1
ATOM 2496 C C . SER A 1 365 ? 5.864 -26.395 37.872 1.00 47.56 401 SER A C 1
ATOM 2497 O O . SER A 1 365 ? 5.502 -25.260 38.185 1.00 49.90 401 SER A O 1
ATOM 2500 N N . HIS A 1 366 ? 5.058 -27.450 37.890 1.00 50.31 402 HIS A N 1
ATOM 2501 C CA . HIS A 1 366 ? 3.655 -27.476 38.284 1.00 43.69 402 HIS A CA 1
ATOM 2502 C C . HIS A 1 366 ? 3.455 -26.850 39.686 1.00 42.86 402 HIS A C 1
ATOM 2503 O O . HIS A 1 366 ? 2.590 -25.991 39.849 1.00 41.36 402 HIS A O 1
ATOM 2510 N N . ASP A 1 367 ? 4.292 -27.248 40.668 1.00 35.40 403 ASP A N 1
ATOM 2511 C CA . ASP A 1 367 ? 4.241 -26.804 42.064 1.00 38.96 403 ASP A CA 1
ATOM 2512 C C . ASP A 1 367 ? 4.724 -25.366 42.211 1.00 45.65 403 ASP A C 1
ATOM 2513 O O . ASP A 1 367 ? 4.123 -24.598 42.969 1.00 48.82 403 ASP A O 1
ATOM 2518 N N . GLN A 1 368 ? 5.797 -24.998 41.480 1.00 40.43 404 GLN A N 1
ATOM 2519 C CA . GLN A 1 368 ? 6.360 -23.643 41.498 1.00 45.51 404 GLN A CA 1
ATOM 2520 C C . GLN A 1 368 ? 5.318 -22.628 41.056 1.00 37.43 404 GLN A C 1
ATOM 2521 O O . GLN A 1 368 ? 5.229 -21.553 41.651 1.00 45.70 404 GLN A O 1
ATOM 2527 N N . ILE A 1 369 ? 4.514 -22.986 40.032 1.00 26.52 405 ILE A N 1
ATOM 2528 C CA . ILE A 1 369 ? 3.443 -22.154 39.475 1.00 35.99 405 ILE A CA 1
ATOM 2529 C C . ILE A 1 369 ? 2.290 -22.083 40.487 1.00 33.46 405 ILE A C 1
ATOM 2530 O O . ILE A 1 369 ? 1.716 -21.014 40.686 1.00 30.43 405 ILE A O 1
ATOM 2535 N N . LYS A 1 370 ? 2.000 -23.192 41.166 1.00 25.24 406 LYS A N 1
ATOM 2536 C CA . LYS A 1 370 ? 0.978 -23.237 42.216 1.00 34.79 406 LYS A CA 1
ATOM 2537 C C . LYS A 1 370 ? 1.405 -22.365 43.400 1.00 31.40 406 LYS A C 1
ATOM 2538 O O . LYS A 1 370 ? 0.541 -21.784 44.063 1.00 36.78 406 LYS A O 1
ATOM 2544 N N . TYR A 1 371 ? 2.737 -22.229 43.630 1.00 28.18 407 TYR A N 1
ATOM 2545 C CA . TYR A 1 371 ? 3.258 -21.365 44.682 1.00 24.83 407 TYR A CA 1
ATOM 2546 C C . TYR A 1 371 ? 3.080 -19.889 44.283 1.00 29.90 407 TYR A C 1
ATOM 2547 O O . TYR A 1 371 ? 2.759 -19.076 45.149 1.00 36.14 407 TYR A O 1
ATOM 2556 N N . LEU A 1 372 ? 3.274 -19.542 42.994 1.00 32.59 408 LEU A N 1
ATOM 2557 C CA . LEU A 1 372 ? 3.047 -18.165 42.518 1.00 25.74 408 LEU A CA 1
ATOM 2558 C C . LEU A 1 372 ? 1.564 -17.799 42.681 1.00 30.48 408 LEU A C 1
ATOM 2559 O O . LEU A 1 372 ? 1.249 -16.687 43.103 1.00 43.23 408 LEU A O 1
ATOM 2564 N N . VAL A 1 373 ? 0.658 -18.744 42.375 1.00 27.04 409 VAL A N 1
ATOM 2565 C CA . VAL A 1 373 ? -0.785 -18.538 42.523 1.00 33.52 409 VAL A CA 1
ATOM 2566 C C . VAL A 1 373 ? -1.131 -18.385 44.022 1.00 32.88 409 VAL A C 1
ATOM 2567 O O . VAL A 1 373 ? -1.871 -17.467 44.367 1.00 33.87 409 VAL A O 1
ATOM 2571 N N . SER A 1 374 ? -0.571 -19.249 44.909 1.00 33.96 410 SER A N 1
ATOM 2572 C CA . SER A 1 374 ? -0.831 -19.150 46.360 1.00 36.47 410 SER A CA 1
ATOM 2573 C C . SER A 1 374 ? -0.359 -17.781 46.907 1.00 38.16 410 SER A C 1
ATOM 2574 O O . SER A 1 374 ? -0.980 -17.240 47.819 1.00 50.82 410 SER A O 1
ATOM 2577 N N . GLU A 1 375 ? 0.672 -17.187 46.282 1.00 30.89 411 GLU A N 1
ATOM 2578 C CA . GLU A 1 375 ? 1.163 -15.855 46.644 1.00 38.28 411 GLU A CA 1
ATOM 2579 C C . GLU A 1 375 ? 0.298 -14.719 46.010 1.00 27.97 411 GLU A C 1
ATOM 2580 O O . GLU A 1 375 ? 0.639 -13.542 46.152 1.00 49.77 411 GLU A O 1
ATOM 2586 N N . GLY A 1 376 ? -0.814 -15.098 45.367 1.00 41.40 412 GLY A N 1
ATOM 2587 C CA . GLY A 1 376 ? -1.813 -14.221 44.754 1.00 43.70 412 GLY A CA 1
ATOM 2588 C C . GLY A 1 376 ? -1.424 -13.480 43.485 1.00 39.52 412 GLY A C 1
ATOM 2589 O O . GLY A 1 376 ? -1.776 -12.307 43.345 1.00 38.47 412 GLY A O 1
ATOM 2590 N N . CYS A 1 377 ? -0.747 -14.152 42.533 1.00 33.35 413 CYS A N 1
ATOM 2591 C CA . CYS A 1 377 ? -0.286 -13.504 41.290 1.00 33.79 413 CYS A CA 1
ATOM 2592 C C . CYS A 1 377 ? -1.403 -13.321 40.247 1.00 42.71 413 CYS A C 1
ATOM 2593 O O . CYS A 1 377 ? -1.230 -12.501 39.342 1.00 53.52 413 CYS A O 1
ATOM 2596 N N . ILE A 1 378 ? -2.539 -14.047 40.376 1.00 39.83 414 ILE A N 1
ATOM 2597 C CA . ILE A 1 378 ? -3.643 -14.013 39.404 1.00 33.37 414 ILE A CA 1
ATOM 2598 C C . ILE A 1 378 ? -4.288 -12.609 39.286 1.00 28.07 414 ILE A C 1
ATOM 2599 O O . ILE A 1 378 ? -4.306 -12.069 38.173 1.00 43.80 414 ILE A O 1
ATOM 2604 N N . LYS A 1 379 ? -4.832 -12.038 40.384 1.00 32.62 415 LYS A N 1
ATOM 2605 C CA . LYS A 1 379 ? -5.472 -10.708 40.345 1.00 35.11 415 LYS A CA 1
ATOM 2606 C C . LYS A 1 379 ? -4.534 -9.645 39.689 1.00 40.84 415 LYS A C 1
ATOM 2607 O O . LYS A 1 379 ? -4.928 -9.111 38.651 1.00 37.53 415 LYS A O 1
ATOM 2613 N N . PRO A 1 380 ? -3.288 -9.380 40.183 1.00 32.42 416 PRO A N 1
ATOM 2614 C CA . PRO A 1 380 ? -2.445 -8.364 39.525 1.00 34.35 416 PRO A CA 1
ATOM 2615 C C . PRO A 1 380 ? -2.117 -8.661 38.045 1.00 33.78 416 PRO A C 1
ATOM 2616 O O . PRO A 1 380 ? -2.016 -7.712 37.281 1.00 32.64 416 PRO A O 1
ATOM 2620 N N . LEU A 1 381 ? -2.004 -9.947 37.635 1.00 32.13 417 LEU A N 1
ATOM 2621 C CA . LEU A 1 381 ? -1.791 -10.335 36.234 1.00 31.22 417 LEU A CA 1
ATOM 2622 C C . LEU A 1 381 ? -3.019 -9.987 35.396 1.00 32.59 417 LEU A C 1
ATOM 2623 O O . LEU A 1 381 ? -2.879 -9.498 34.271 1.00 35.19 417 LEU A O 1
ATOM 2628 N N . CYS A 1 382 ? -4.223 -10.233 35.958 1.00 32.30 418 CYS A N 1
ATOM 2629 C CA . CYS A 1 382 ? -5.507 -9.942 35.330 1.00 39.72 418 CYS A CA 1
ATOM 2630 C C . CYS A 1 382 ? -5.708 -8.442 35.217 1.00 40.91 418 CYS A C 1
ATOM 2631 O O . CYS A 1 382 ? -6.163 -7.977 34.187 1.00 37.97 418 CYS A O 1
ATOM 2634 N N . ASP A 1 383 ? -5.398 -7.685 36.284 1.00 39.47 419 ASP A N 1
ATOM 2635 C CA . ASP A 1 383 ? -5.612 -6.238 36.309 1.00 39.48 419 ASP A CA 1
ATOM 2636 C C . ASP A 1 383 ? -4.882 -5.502 35.168 1.00 40.88 419 ASP A C 1
ATOM 2637 O O . ASP A 1 383 ? -5.433 -4.531 34.652 1.00 49.86 419 ASP A O 1
ATOM 2642 N N . LEU A 1 384 ? -3.692 -6.002 34.736 1.00 29.62 420 LEU A N 1
ATOM 2643 C CA . LEU A 1 384 ? -2.886 -5.420 33.654 1.00 29.50 420 LEU A CA 1
ATOM 2644 C C . LEU A 1 384 ? -3.389 -5.735 32.227 1.00 31.52 420 LEU A C 1
ATOM 2645 O O . LEU A 1 384 ? -2.841 -5.189 31.264 1.00 42.71 420 LEU A O 1
ATOM 2650 N N . LEU A 1 385 ? -4.420 -6.581 32.074 1.00 36.86 421 LEU A N 1
ATOM 2651 C CA . LEU A 1 385 ? -4.961 -6.922 30.748 1.00 35.38 421 LEU A CA 1
ATOM 2652 C C . LEU A 1 385 ? -5.596 -5.703 30.036 1.00 32.90 421 LEU A C 1
ATOM 2653 O O . LEU A 1 385 ? -5.819 -5.753 28.827 1.00 42.39 421 LEU A O 1
ATOM 2658 N N . ILE A 1 386 ? -5.858 -4.615 30.785 1.00 37.84 422 ILE A N 1
ATOM 2659 C CA . ILE A 1 386 ? -6.459 -3.382 30.257 1.00 40.56 422 ILE A CA 1
ATOM 2660 C C . ILE A 1 386 ? -5.397 -2.272 30.090 1.00 38.93 422 ILE A C 1
ATOM 2661 O O . ILE A 1 386 ? -5.753 -1.179 29.649 1.00 56.42 422 ILE A O 1
ATOM 2666 N N . CYS A 1 387 ? -4.105 -2.551 30.412 1.00 34.16 423 CYS A N 1
ATOM 2667 C CA . CYS A 1 387 ? -3.029 -1.559 30.281 1.00 34.19 423 CYS A CA 1
ATOM 2668 C C . CYS A 1 387 ? -2.778 -1.201 28.779 1.00 45.76 423 CYS A C 1
ATOM 2669 O O . CYS A 1 387 ? -3.017 -2.032 27.895 1.00 45.10 423 CYS A O 1
ATOM 2672 N N . PRO A 1 388 ? -2.363 0.045 28.454 1.00 49.30 424 PRO A N 1
ATOM 2673 C CA . PRO A 1 388 ? -2.225 0.409 27.036 1.00 57.77 424 PRO A CA 1
ATOM 2674 C C . PRO A 1 388 ? -0.922 -0.071 26.358 1.00 53.81 424 PRO A C 1
ATOM 2675 O O . PRO A 1 388 ? -0.731 0.228 25.180 1.00 65.61 424 PRO A O 1
ATOM 2679 N N . ASP A 1 389 ? -0.048 -0.816 27.069 1.00 42.82 425 ASP A N 1
ATOM 2680 C CA . ASP A 1 389 ? 1.199 -1.377 26.520 1.00 36.92 425 ASP A CA 1
ATOM 2681 C C . ASP A 1 389 ? 0.887 -2.782 26.003 1.00 49.22 425 ASP A C 1
ATOM 2682 O O . ASP A 1 389 ? 0.620 -3.691 26.793 1.00 40.34 425 ASP A O 1
ATOM 2687 N N . ILE A 1 390 ? 0.865 -2.936 24.669 1.00 52.48 426 ILE A N 1
ATOM 2688 C CA . ILE A 1 390 ? 0.472 -4.160 23.963 1.00 45.21 426 ILE A CA 1
ATOM 2689 C C . ILE A 1 390 ? 1.317 -5.361 24.339 1.00 44.04 426 ILE A C 1
ATOM 2690 O O . ILE A 1 390 ? 0.775 -6.449 24.474 1.00 37.78 426 ILE A O 1
ATOM 2695 N N . ARG A 1 391 ? 2.628 -5.168 24.519 1.00 29.88 427 ARG A N 1
ATOM 2696 C CA . ARG A 1 391 ? 3.557 -6.246 24.859 1.00 32.66 427 ARG A CA 1
ATOM 2697 C C . ARG A 1 391 ? 3.262 -6.806 26.254 1.00 28.95 427 ARG A C 1
ATOM 2698 O O . ARG A 1 391 ? 3.313 -8.020 26.439 1.00 40.87 427 ARG A O 1
ATOM 2706 N N . ILE A 1 392 ? 2.900 -5.937 27.205 1.00 37.38 428 ILE A N 1
ATOM 2707 C CA . ILE A 1 392 ? 2.595 -6.327 28.586 1.00 38.96 428 ILE A CA 1
ATOM 2708 C C . ILE A 1 392 ? 1.267 -7.091 28.628 1.00 34.83 428 ILE A C 1
ATOM 2709 O O . ILE A 1 392 ? 1.159 -8.084 29.359 1.00 35.75 428 ILE A O 1
ATOM 2714 N N . VAL A 1 393 ? 0.286 -6.676 27.811 1.00 26.62 429 VAL A N 1
ATOM 2715 C CA . VAL A 1 393 ? -0.977 -7.410 27.722 1.00 31.71 429 VAL A CA 1
ATOM 2716 C C . VAL A 1 393 ? -0.646 -8.870 27.322 1.00 29.59 429 VAL A C 1
ATOM 2717 O O . VAL A 1 393 ? -1.104 -9.806 27.981 1.00 37.66 429 VAL A O 1
ATOM 2721 N N . THR A 1 394 ? 0.202 -9.046 26.287 1.00 24.20 430 THR A N 1
ATOM 2722 C CA . THR A 1 394 ? 0.553 -10.368 25.758 1.00 36.05 430 THR A CA 1
ATOM 2723 C C . THR A 1 394 ? 1.398 -11.165 26.780 1.00 35.34 430 THR A C 1
ATOM 2724 O O . THR A 1 394 ? 1.266 -12.395 26.835 1.00 38.81 430 THR A O 1
ATOM 2728 N N . VAL A 1 395 ? 2.244 -10.470 27.582 1.00 35.93 431 VAL A N 1
ATOM 2729 C CA . VAL A 1 395 ? 3.064 -11.088 28.635 1.00 24.66 431 VAL A CA 1
ATOM 2730 C C . VAL A 1 395 ? 2.124 -11.621 29.721 1.00 32.59 431 VAL A C 1
ATOM 2731 O O . VAL A 1 395 ? 2.304 -12.754 30.201 1.00 44.01 431 VAL A O 1
ATOM 2735 N N . CYS A 1 396 ? 1.098 -10.819 30.075 1.00 26.53 432 CYS A N 1
ATOM 2736 C CA . CYS A 1 396 ? 0.129 -11.213 31.090 1.00 32.69 432 CYS A CA 1
ATOM 2737 C C . CYS A 1 396 ? -0.773 -12.325 30.578 1.00 30.45 432 CYS A C 1
ATOM 2738 O O . CYS A 1 396 ? -0.989 -13.274 31.323 1.00 33.05 432 CYS A O 1
ATOM 2741 N N . LEU A 1 397 ? -1.180 -12.293 29.294 1.00 28.51 433 LEU A N 1
ATOM 2742 C CA . LEU A 1 397 ? -2.013 -13.368 28.716 1.00 33.01 433 LEU A CA 1
ATOM 2743 C C . LEU A 1 397 ? -1.282 -14.724 28.680 1.00 31.82 433 LEU A C 1
ATOM 2744 O O . LEU A 1 397 ? -1.917 -15.756 28.906 1.00 40.42 433 LEU A O 1
ATOM 2749 N N . GLU A 1 398 ? 0.039 -14.723 28.400 1.00 33.05 434 GLU A N 1
ATOM 2750 C CA . GLU A 1 398 ? 0.839 -15.951 28.345 1.00 31.98 434 GLU A CA 1
ATOM 2751 C C . GLU A 1 398 ? 1.084 -16.528 29.734 1.00 33.98 434 GLU A C 1
ATOM 2752 O O . GLU A 1 398 ? 1.091 -17.753 29.892 1.00 43.22 434 GLU A O 1
ATOM 2758 N N . GLY A 1 399 ? 1.270 -15.649 30.714 1.00 35.75 435 GLY A N 1
ATOM 2759 C CA . GLY A 1 399 ? 1.479 -16.024 32.109 1.00 28.63 435 GLY A CA 1
ATOM 2760 C C . GLY A 1 399 ? 0.244 -16.698 32.669 1.00 33.38 435 GLY A C 1
ATOM 2761 O O . GLY A 1 399 ? 0.349 -17.732 33.337 1.00 48.36 435 GLY A O 1
ATOM 2762 N N . LEU A 1 400 ? -0.937 -16.155 32.317 1.00 31.42 436 LEU A N 1
ATOM 2763 C CA . LEU A 1 400 ? -2.240 -16.672 32.731 1.00 35.18 436 LEU A CA 1
ATOM 2764 C C . LEU A 1 400 ? -2.582 -17.977 32.028 1.00 32.72 436 LEU A C 1
ATOM 2765 O O . LEU A 1 400 ? -3.213 -18.832 32.643 1.00 42.89 436 LEU A O 1
ATOM 2770 N N . GLU A 1 401 ? -2.140 -18.146 30.773 1.00 34.90 437 GLU A N 1
ATOM 2771 C CA . GLU A 1 401 ? -2.366 -19.359 29.985 1.00 37.41 437 GLU A CA 1
ATOM 2772 C C . GLU A 1 401 ? -1.573 -20.518 30.588 1.00 34.43 437 GLU A C 1
ATOM 2773 O O . GLU A 1 401 ? -2.127 -21.603 30.750 1.00 44.01 437 GLU A O 1
ATOM 2779 N N . ASN A 1 402 ? -0.294 -20.274 30.960 1.00 34.92 438 ASN A N 1
ATOM 2780 C CA . ASN A 1 402 ? 0.589 -21.248 31.615 1.00 41.03 438 ASN A CA 1
ATOM 2781 C C . ASN A 1 402 ? 0.037 -21.652 32.990 1.00 46.05 438 ASN A C 1
ATOM 2782 O O . ASN A 1 402 ? 0.215 -22.801 33.402 1.00 56.83 438 ASN A O 1
ATOM 2787 N N . ILE A 1 403 ? -0.634 -20.705 33.691 1.00 41.76 439 ILE A N 1
ATOM 2788 C CA . ILE A 1 403 ? -1.305 -20.928 34.982 1.00 37.65 439 ILE A CA 1
ATOM 2789 C C . ILE A 1 403 ? -2.526 -21.837 34.762 1.00 36.95 439 ILE A C 1
ATOM 2790 O O . ILE A 1 403 ? -2.723 -22.772 35.532 1.00 47.51 439 ILE A O 1
ATOM 2795 N N . LEU A 1 404 ? -3.314 -21.591 33.695 1.00 27.67 440 LEU A N 1
ATOM 2796 C CA . LEU A 1 404 ? -4.506 -22.388 33.371 1.00 31.58 440 LEU A CA 1
ATOM 2797 C C . LEU A 1 404 ? -4.166 -23.846 33.028 1.00 44.96 440 LEU A C 1
ATOM 2798 O O . LEU A 1 404 ? -4.953 -24.731 33.348 1.00 41.10 440 LEU A O 1
ATOM 2803 N N . LYS A 1 405 ? -2.989 -24.097 32.415 1.00 38.91 441 LYS A N 1
ATOM 2804 C CA . LYS A 1 405 ? -2.515 -25.444 32.046 1.00 43.92 441 LYS A CA 1
ATOM 2805 C C . LYS A 1 405 ? -2.223 -26.292 33.296 1.00 41.23 441 LYS A C 1
ATOM 2806 O O . LYS A 1 405 ? -2.476 -27.494 33.289 1.00 47.34 441 LYS A O 1
ATOM 2812 N N . VAL A 1 406 ? -1.702 -25.656 34.365 1.00 44.39 442 VAL A N 1
ATOM 2813 C CA . VAL A 1 406 ? -1.392 -26.303 35.642 1.00 43.10 442 VAL A CA 1
ATOM 2814 C C . VAL A 1 406 ? -2.716 -26.687 36.300 1.00 40.47 442 VAL A C 1
ATOM 2815 O O . VAL A 1 406 ? -2.880 -27.839 36.699 1.00 47.50 442 VAL A O 1
ATOM 2819 N N . GLY A 1 407 ? -3.665 -25.748 36.315 1.00 49.99 443 GLY A N 1
ATOM 2820 C CA . GLY A 1 407 ? -5.013 -25.950 36.840 1.00 45.92 443 GLY A CA 1
ATOM 2821 C C . GLY A 1 407 ? -5.794 -27.015 36.101 1.00 52.05 443 GLY A C 1
ATOM 2822 O O . GLY A 1 407 ? -6.626 -27.695 36.707 1.00 52.15 443 GLY A O 1
ATOM 2823 N N . GLU A 1 408 ? -5.523 -27.177 34.790 1.00 46.36 444 GLU A N 1
ATOM 2824 C CA . GLU A 1 408 ? -6.173 -28.181 33.938 1.00 50.82 444 GLU A CA 1
ATOM 2825 C C . GLU A 1 408 ? -5.620 -29.586 34.243 1.00 66.87 444 GLU A C 1
ATOM 2826 O O . GLU A 1 408 ? -6.371 -30.560 34.222 1.00 73.67 444 GLU A O 1
ATOM 2832 N N . THR A 1 409 ? -4.309 -29.676 34.529 1.00 61.04 445 THR A N 1
ATOM 2833 C CA . THR A 1 409 ? -3.609 -30.913 34.878 1.00 51.43 445 THR A CA 1
ATOM 2834 C C . THR A 1 409 ? -4.101 -31.391 36.258 1.00 58.48 445 THR A C 1
ATOM 2835 O O . THR A 1 409 ? -4.257 -32.596 36.455 1.00 70.79 445 THR A O 1
ATOM 2839 N N . ASP A 1 410 ? -4.384 -30.447 37.187 1.00 60.99 446 ASP A N 1
ATOM 2840 C CA . ASP A 1 410 ? -4.918 -30.744 38.521 1.00 63.09 446 ASP A CA 1
ATOM 2841 C C . ASP A 1 410 ? -6.342 -31.292 38.413 1.00 70.06 446 ASP A C 1
ATOM 2842 O O . ASP A 1 410 ? -6.707 -32.203 39.160 1.00 75.53 446 ASP A O 1
ATOM 2847 N N . LYS A 1 411 ? -7.123 -30.747 37.459 1.00 74.70 447 LYS A N 1
ATOM 2848 C CA . LYS A 1 411 ? -8.495 -31.139 37.146 1.00 75.29 447 LYS A CA 1
ATOM 2849 C C . LYS A 1 411 ? -8.530 -32.579 36.598 1.00 85.06 447 LYS A C 1
ATOM 2850 O O . LYS A 1 411 ? -9.496 -33.296 36.854 1.00 100.83 447 LYS A O 1
ATOM 2856 N N . THR A 1 412 ? -7.477 -32.992 35.858 1.00 93.86 448 THR A N 1
ATOM 2857 C CA . THR A 1 412 ? -7.355 -34.327 35.259 1.00 104.72 448 THR A CA 1
ATOM 2858 C C . THR A 1 412 ? -6.882 -35.352 36.312 1.00 109.55 448 THR A C 1
ATOM 2859 O O . THR A 1 412 ? -7.367 -36.483 36.310 1.00 117.07 448 THR A O 1
ATOM 2863 N N . LEU A 1 413 ? -5.946 -34.957 37.196 1.00 111.92 449 LEU A N 1
ATOM 2864 C CA . LEU A 1 413 ? -5.387 -35.820 38.247 1.00 115.01 449 LEU A CA 1
ATOM 2865 C C . LEU A 1 413 ? -6.407 -36.139 39.352 1.00 112.38 449 LEU A C 1
ATOM 2866 O O . LEU A 1 413 ? -6.463 -37.283 39.809 1.00 126.66 449 LEU A O 1
ATOM 2871 N N . ALA A 1 414 ? -7.191 -35.131 39.785 1.00 91.16 450 ALA A N 1
ATOM 2872 C CA . ALA A 1 414 ? -8.197 -35.268 40.843 1.00 84.56 450 ALA A CA 1
ATOM 2873 C C . ALA A 1 414 ? -9.567 -35.708 40.294 1.00 115.88 450 ALA A C 1
ATOM 2874 O O . ALA A 1 414 ? -10.479 -35.987 41.084 1.00 106.55 450 ALA A O 1
ATOM 2876 N N . ALA A 1 415 ? -9.698 -35.778 38.940 1.00 136.28 451 ALA A N 1
ATOM 2877 C CA . ALA A 1 415 ? -10.905 -36.123 38.169 1.00 136.58 451 ALA A CA 1
ATOM 2878 C C . ALA A 1 415 ? -12.055 -35.132 38.476 1.00 126.82 451 ALA A C 1
ATOM 2879 O O . ALA A 1 415 ? -13.236 -35.495 38.443 1.00 132.20 451 ALA A O 1
ATOM 2881 N N . GLY A 1 416 ? -11.672 -33.878 38.734 1.00 108.59 452 GLY A N 1
ATOM 2882 C CA . GLY A 1 416 ? -12.574 -32.774 39.042 1.00 81.63 452 GLY A CA 1
ATOM 2883 C C . GLY A 1 416 ? -13.413 -32.322 37.865 1.00 85.60 452 GLY A C 1
ATOM 2884 O O . GLY A 1 416 ? -13.130 -32.673 36.714 1.00 85.25 452 GLY A O 1
ATOM 2885 N N . ASP A 1 417 ? -14.461 -31.541 38.155 1.00 101.28 453 ASP A N 1
ATOM 2886 C CA . ASP A 1 417 ? -15.384 -31.024 37.144 1.00 128.13 453 ASP A CA 1
ATOM 2887 C C . ASP A 1 417 ? -15.145 -29.518 36.898 1.00 128.25 453 ASP A C 1
ATOM 2888 O O . ASP A 1 417 ? -15.838 -28.916 36.069 1.00 141.41 453 ASP A O 1
ATOM 2893 N N . VAL A 1 418 ? -14.147 -28.921 37.592 1.00 108.71 454 VAL A N 1
ATOM 2894 C CA . VAL A 1 418 ? -13.841 -27.493 37.485 1.00 93.39 454 VAL A CA 1
ATOM 2895 C C . VAL A 1 418 ? -12.321 -27.220 37.598 1.00 82.40 454 VAL A C 1
ATOM 2896 O O . VAL A 1 418 ? -11.632 -27.840 38.414 1.00 74.18 454 VAL A O 1
ATOM 2900 N N . ASN A 1 419 ? -11.816 -26.288 36.764 1.00 74.71 455 ASN A N 1
ATOM 2901 C CA . ASN A 1 419 ? -10.436 -25.814 36.793 1.00 55.57 455 ASN A CA 1
ATOM 2902 C C . ASN A 1 419 ? -10.409 -24.692 37.833 1.00 48.07 455 ASN A C 1
ATOM 2903 O O . ASN A 1 419 ? -11.008 -23.639 37.610 1.00 51.88 455 ASN A O 1
ATOM 2908 N N . VAL A 1 420 ? -9.789 -24.950 39.001 1.00 44.98 456 VAL A N 1
ATOM 2909 C CA . VAL A 1 420 ? -9.707 -24.020 40.142 1.00 57.02 456 VAL A CA 1
ATOM 2910 C C . VAL A 1 420 ? -9.219 -22.629 39.694 1.00 50.50 456 VAL A C 1
ATOM 2911 O O . VAL A 1 420 ? -9.811 -21.615 40.078 1.00 60.31 456 VAL A O 1
ATOM 2915 N N . PHE A 1 421 ? -8.162 -22.593 38.866 1.00 42.71 457 PHE A N 1
ATOM 2916 C CA . PHE A 1 421 ? -7.551 -21.357 38.391 1.00 48.00 457 PHE A CA 1
ATOM 2917 C C . PHE A 1 421 ? -8.443 -20.640 37.355 1.00 45.77 457 PHE A C 1
ATOM 2918 O O . PHE A 1 421 ? -8.280 -19.432 37.186 1.00 46.39 457 PHE A O 1
ATOM 2926 N N . SER A 1 422 ? -9.419 -21.349 36.724 1.00 43.26 458 SER A N 1
ATOM 2927 C CA . SER A 1 422 ? -10.386 -20.730 35.796 1.00 41.67 458 SER A CA 1
ATOM 2928 C C . SER A 1 422 ? -11.350 -19.857 36.585 1.00 38.56 458 SER A C 1
ATOM 2929 O O . SER A 1 422 ? -11.663 -18.743 36.166 1.00 43.07 458 SER A O 1
ATOM 2932 N N . GLN A 1 423 ? -11.802 -20.378 37.744 1.00 40.36 459 GLN A N 1
ATOM 2933 C CA . GLN A 1 423 ? -12.709 -19.712 38.673 1.00 55.51 459 GLN A CA 1
ATOM 2934 C C . GLN A 1 423 ? -11.993 -18.530 39.325 1.00 51.97 459 GLN A C 1
ATOM 2935 O O . GLN A 1 423 ? -12.615 -17.487 39.494 1.00 53.68 459 GLN A O 1
ATOM 2941 N N . MET A 1 424 ? -10.685 -18.680 39.654 1.00 47.17 460 MET A N 1
ATOM 2942 C CA . MET A 1 424 ? -9.858 -17.620 40.246 1.00 35.79 460 MET A CA 1
ATOM 2943 C C . MET A 1 424 ? -9.680 -16.460 39.241 1.00 45.30 460 MET A C 1
ATOM 2944 O O . MET A 1 424 ? -9.824 -15.294 39.620 1.00 51.83 460 MET A O 1
ATOM 2949 N N . ILE A 1 425 ? -9.420 -16.781 37.953 1.00 45.71 461 ILE A N 1
ATOM 2950 C CA . ILE A 1 425 ? -9.290 -15.780 36.880 1.00 33.93 461 ILE A CA 1
ATOM 2951 C C . ILE A 1 425 ? -10.651 -15.074 36.696 1.00 36.79 461 ILE A C 1
ATOM 2952 O O . ILE A 1 425 ? -10.685 -13.857 36.535 1.00 44.23 461 ILE A O 1
ATOM 2957 N N . ASP A 1 426 ? -11.757 -15.829 36.821 1.00 38.80 462 ASP A N 1
ATOM 2958 C CA . ASP A 1 426 ? -13.137 -15.331 36.735 1.00 45.03 462 ASP A CA 1
ATOM 2959 C C . ASP A 1 426 ? -13.450 -14.386 37.910 1.00 45.44 462 ASP A C 1
ATOM 2960 O O . ASP A 1 426 ? -13.976 -13.293 37.683 1.00 49.87 462 ASP A O 1
ATOM 2965 N N . GLU A 1 427 ? -13.062 -14.784 39.146 1.00 40.15 463 GLU A N 1
ATOM 2966 C CA . GLU A 1 427 ? -13.274 -14.032 40.390 1.00 44.55 463 GLU A CA 1
ATOM 2967 C C . GLU A 1 427 ? -12.466 -12.733 40.444 1.00 41.63 463 GLU A C 1
ATOM 2968 O O . GLU A 1 427 ? -12.876 -11.795 41.130 1.00 47.33 463 GLU A O 1
ATOM 2974 N N . ALA A 1 428 ? -11.325 -12.683 39.741 1.00 32.07 464 ALA A N 1
ATOM 2975 C CA . ALA A 1 428 ? -10.426 -11.526 39.702 1.00 34.35 464 ALA A CA 1
ATOM 2976 C C . ALA A 1 428 ? -10.837 -10.490 38.628 1.00 46.69 464 ALA A C 1
ATOM 2977 O O . ALA A 1 428 ? -10.182 -9.452 38.518 1.00 57.53 464 ALA A O 1
ATOM 2979 N N . GLU A 1 429 ? -11.918 -10.770 37.853 1.00 44.88 465 GLU A N 1
ATOM 2980 C CA . GLU A 1 429 ? -12.448 -9.969 36.730 1.00 37.38 465 GLU A CA 1
ATOM 2981 C C . GLU A 1 429 ? -11.540 -10.128 35.489 1.00 43.43 465 GLU A C 1
ATOM 2982 O O . GLU A 1 429 ? -11.532 -9.282 34.601 1.00 49.09 465 GLU A O 1
ATOM 2988 N N . GLY A 1 430 ? -10.789 -11.222 35.448 1.00 41.55 466 GLY A N 1
ATOM 2989 C CA . GLY A 1 430 ? -9.908 -11.528 34.333 1.00 44.61 466 GLY A CA 1
ATOM 2990 C C . GLY A 1 430 ? -10.666 -12.043 33.123 1.00 53.80 466 GLY A C 1
ATOM 2991 O O . GLY A 1 430 ? -10.381 -11.625 31.995 1.00 61.02 466 GLY A O 1
ATOM 2992 N N . LEU A 1 431 ? -11.645 -12.952 33.349 1.00 49.22 467 LEU A N 1
ATOM 2993 C CA . LEU A 1 431 ? -12.441 -13.564 32.277 1.00 39.29 467 LEU A CA 1
ATOM 2994 C C . LEU A 1 431 ? -13.166 -12.498 31.421 1.00 44.85 467 LEU A C 1
ATOM 2995 O O . LEU A 1 431 ? -13.190 -12.635 30.194 1.00 48.67 467 LEU A O 1
ATOM 3000 N N . GLU A 1 432 ? -13.717 -11.439 32.055 1.00 34.28 468 GLU A N 1
ATOM 3001 C CA . GLU A 1 432 ? -14.413 -10.375 31.324 1.00 47.68 468 GLU A CA 1
ATOM 3002 C C . GLU A 1 432 ? -13.423 -9.562 30.484 1.00 39.77 468 GLU A C 1
ATOM 3003 O O . GLU A 1 432 ? -13.744 -9.212 29.352 1.00 37.19 468 GLU A O 1
ATOM 3009 N N . LYS A 1 433 ? -12.207 -9.323 31.019 1.00 37.72 469 LYS A N 1
ATOM 3010 C CA . LYS A 1 433 ? -11.140 -8.590 30.342 1.00 32.31 469 LYS A CA 1
ATOM 3011 C C . LYS A 1 433 ? -10.647 -9.360 29.109 1.00 37.20 469 LYS A C 1
ATOM 3012 O O . LYS A 1 433 ? -10.535 -8.755 28.043 1.00 41.38 469 LYS A O 1
ATOM 3018 N N . ILE A 1 434 ? -10.402 -10.697 29.244 1.00 36.03 470 ILE A N 1
ATOM 3019 C CA . ILE A 1 434 ? -9.975 -11.583 28.141 1.00 42.56 470 ILE A CA 1
ATOM 3020 C C . ILE A 1 434 ? -11.063 -11.582 27.042 1.00 36.12 470 ILE A C 1
ATOM 3021 O O . ILE A 1 434 ? -10.717 -11.429 25.871 1.00 56.70 470 ILE A O 1
ATOM 3026 N N . GLU A 1 435 ? -12.365 -11.700 27.431 1.00 37.75 471 GLU A N 1
ATOM 3027 C CA . GLU A 1 435 ? -13.539 -11.651 26.541 1.00 38.67 471 GLU A CA 1
ATOM 3028 C C . GLU A 1 435 ? -13.580 -10.348 25.739 1.00 37.86 471 GLU A C 1
ATOM 3029 O O . GLU A 1 435 ? -13.891 -10.363 24.554 1.00 44.51 471 GLU A O 1
ATOM 3035 N N . ASN A 1 436 ? -13.257 -9.220 26.398 1.00 36.32 472 ASN A N 1
ATOM 3036 C CA . ASN A 1 436 ? -13.185 -7.889 25.792 1.00 45.14 472 ASN A CA 1
ATOM 3037 C C . ASN A 1 436 ? -11.942 -7.739 24.888 1.00 37.03 472 ASN A C 1
ATOM 3038 O O . ASN A 1 436 ? -11.967 -6.907 23.981 1.00 43.76 472 ASN A O 1
ATOM 3043 N N . LEU A 1 437 ? -10.864 -8.531 25.136 1.00 39.58 473 LEU A N 1
ATOM 3044 C CA . LEU A 1 437 ? -9.630 -8.490 24.343 1.00 44.80 473 LEU A CA 1
ATOM 3045 C C . LEU A 1 437 ? -9.827 -9.113 22.958 1.00 43.02 473 LEU A C 1
ATOM 3046 O O . LEU A 1 437 ? -8.942 -8.987 22.112 1.00 46.57 473 LEU A O 1
ATOM 3051 N N . GLN A 1 438 ? -10.984 -9.773 22.718 1.00 54.93 474 GLN A N 1
ATOM 3052 C CA . GLN A 1 438 ? -11.354 -10.344 21.420 1.00 52.94 474 GLN A CA 1
ATOM 3053 C C . GLN A 1 438 ? -11.717 -9.231 20.441 1.00 49.06 474 GLN A C 1
ATOM 3054 O O . GLN A 1 438 ? -11.719 -9.455 19.230 1.00 60.46 474 GLN A O 1
ATOM 3060 N N . SER A 1 439 ? -12.041 -8.037 20.978 1.00 42.83 475 SER A N 1
ATOM 3061 C CA . SER A 1 439 ? -12.408 -6.833 20.226 1.00 50.24 475 SER A CA 1
ATOM 3062 C C . SER A 1 439 ? -11.164 -5.954 19.969 1.00 45.13 475 SER A C 1
ATOM 3063 O O . SER A 1 439 ? -11.287 -4.823 19.497 1.00 55.94 475 SER A O 1
ATOM 3066 N N . HIS A 1 440 ? -9.970 -6.476 20.274 1.00 58.81 476 HIS A N 1
ATOM 3067 C CA . HIS A 1 440 ? -8.733 -5.719 20.127 1.00 54.17 476 HIS A CA 1
ATOM 3068 C C . HIS A 1 440 ? -8.204 -5.694 18.682 1.00 55.79 476 HIS A C 1
ATOM 3069 O O . HIS A 1 440 ? -8.395 -6.645 17.921 1.00 64.84 476 HIS A O 1
ATOM 3076 N N . ASP A 1 441 ? -7.530 -4.583 18.321 1.00 51.65 477 ASP A N 1
ATOM 3077 C CA . ASP A 1 441 ? -6.938 -4.347 17.000 1.00 62.75 477 ASP A CA 1
ATOM 3078 C C . ASP A 1 441 ? -5.641 -5.153 16.804 1.00 63.08 477 ASP A C 1
ATOM 3079 O O . ASP A 1 441 ? -5.327 -5.530 15.670 1.00 54.69 477 ASP A O 1
ATOM 3084 N N . ASN A 1 442 ? -4.871 -5.381 17.888 1.00 47.42 478 ASN A N 1
ATOM 3085 C CA . ASN A 1 442 ? -3.614 -6.128 17.807 1.00 45.19 478 ASN A CA 1
ATOM 3086 C C . ASN A 1 442 ? -3.892 -7.620 17.634 1.00 50.94 478 ASN A C 1
ATOM 3087 O O . ASN A 1 442 ? -4.586 -8.213 18.460 1.00 58.85 478 ASN A O 1
ATOM 3092 N N . ASN A 1 443 ? -3.343 -8.213 16.554 1.00 56.00 479 ASN A N 1
ATOM 3093 C CA . ASN A 1 443 ? -3.513 -9.621 16.195 1.00 60.86 479 ASN A CA 1
ATOM 3094 C C . ASN A 1 443 ? -2.890 -10.579 17.216 1.00 51.39 479 ASN A C 1
ATOM 3095 O O . ASN A 1 443 ? -3.447 -11.661 17.421 1.00 54.64 479 ASN A O 1
ATOM 3100 N N . GLU A 1 444 ? -1.755 -10.199 17.854 1.00 53.52 480 GLU A N 1
ATOM 3101 C CA . GLU A 1 444 ? -1.120 -11.030 18.883 1.00 46.74 480 GLU A CA 1
ATOM 3102 C C . GLU A 1 444 ? -2.055 -11.182 20.080 1.00 49.58 480 GLU A C 1
ATOM 3103 O O . GLU A 1 444 ? -2.253 -12.299 20.559 1.00 60.88 480 GLU A O 1
ATOM 3109 N N . ILE A 1 445 ? -2.654 -10.063 20.536 1.00 51.48 481 ILE A N 1
ATOM 3110 C CA . ILE A 1 445 ? -3.587 -10.032 21.662 1.00 42.24 481 ILE A CA 1
ATOM 3111 C C . ILE A 1 445 ? -4.834 -10.846 21.310 1.00 42.6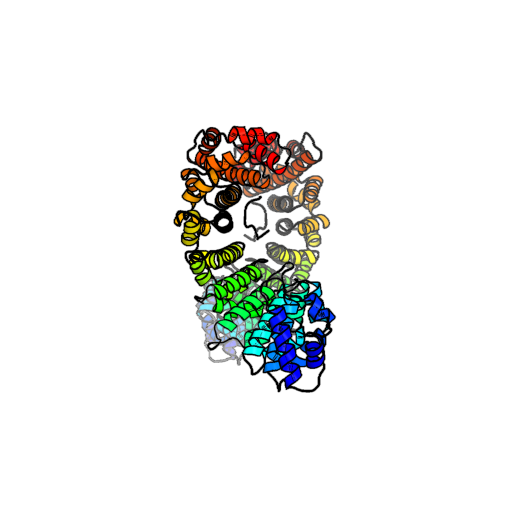2 481 ILE A C 1
ATOM 3112 O O . ILE A 1 445 ? -5.231 -11.710 22.098 1.00 41.40 481 ILE A O 1
ATOM 3117 N N . TYR A 1 446 ? -5.427 -10.576 20.125 1.00 35.55 482 TYR A N 1
ATOM 3118 C CA . TYR A 1 446 ? -6.648 -11.215 19.634 1.00 45.40 482 TYR A CA 1
ATOM 3119 C C . TYR A 1 446 ? -6.519 -12.744 19.530 1.00 51.87 482 TYR A C 1
ATOM 3120 O O . TYR A 1 446 ? -7.433 -13.454 19.957 1.00 63.81 482 TYR A O 1
ATOM 3129 N N . GLU A 1 447 ? -5.428 -13.245 18.920 1.00 47.81 483 GLU A N 1
ATOM 3130 C CA . GLU A 1 447 ? -5.248 -14.684 18.744 1.00 60.03 483 GLU A CA 1
ATOM 3131 C C . GLU A 1 447 ? -4.995 -15.376 20.089 1.00 58.78 483 GLU A C 1
ATOM 3132 O O . GLU A 1 447 ? -5.466 -16.495 20.280 1.00 66.95 483 GLU A O 1
ATOM 3138 N N . LYS A 1 448 ? -4.327 -14.691 21.037 1.00 50.24 484 LYS A N 1
ATOM 3139 C CA . LYS A 1 448 ? -4.083 -15.241 22.363 1.00 53.09 484 LYS A CA 1
ATOM 3140 C C . LYS A 1 448 ? -5.401 -15.330 23.166 1.00 52.82 484 LYS A C 1
ATOM 3141 O O . LYS A 1 448 ? -5.662 -16.365 23.789 1.00 55.88 484 LYS A O 1
ATOM 3147 N N . ALA A 1 449 ? -6.233 -14.264 23.120 1.00 46.54 485 ALA A N 1
ATOM 3148 C CA . ALA A 1 449 ? -7.531 -14.189 23.807 1.00 42.04 485 ALA A CA 1
ATOM 3149 C C . ALA A 1 449 ? -8.470 -15.313 23.364 1.00 38.72 485 ALA A C 1
ATOM 3150 O O . ALA A 1 449 ? -9.050 -15.966 24.216 1.00 45.64 485 ALA A O 1
ATOM 3152 N N . VAL A 1 450 ? -8.568 -15.567 22.040 1.00 41.09 486 VAL A N 1
ATOM 3153 C CA . VAL A 1 450 ? -9.410 -16.614 21.439 1.00 37.31 486 VAL A CA 1
ATOM 3154 C C . VAL A 1 450 ? -8.891 -18.015 21.864 1.00 45.50 486 VAL A C 1
ATOM 3155 O O . VAL A 1 450 ? -9.688 -18.852 22.291 1.00 48.48 486 VAL A O 1
ATOM 3159 N N . LYS A 1 451 ? -7.563 -18.239 21.786 1.00 40.94 487 LYS A N 1
ATOM 3160 C CA . LYS A 1 451 ? -6.913 -19.497 22.174 1.00 46.96 487 LYS A CA 1
ATOM 3161 C C . LYS A 1 451 ? -7.231 -19.873 23.637 1.00 47.55 487 LYS A C 1
ATOM 3162 O O . LYS A 1 451 ? -7.537 -21.032 23.903 1.00 59.04 487 LYS A O 1
ATOM 3168 N N . ILE A 1 452 ? -7.182 -18.895 24.558 1.00 44.11 488 ILE A N 1
ATOM 3169 C CA . ILE A 1 452 ? -7.453 -19.088 25.985 1.00 40.85 488 ILE A CA 1
ATOM 3170 C C . ILE A 1 452 ? -8.945 -19.421 26.201 1.00 44.66 488 ILE A C 1
ATOM 3171 O O . ILE A 1 452 ? -9.248 -20.370 26.930 1.00 47.77 488 ILE A O 1
ATOM 3176 N N . LEU A 1 453 ? -9.860 -18.661 25.568 1.00 33.73 489 LEU A N 1
ATOM 3177 C CA . LEU A 1 453 ? -11.310 -18.849 25.736 1.00 45.33 489 LEU A CA 1
ATOM 3178 C C . LEU A 1 453 ? -11.809 -20.173 25.162 1.00 51.01 489 LEU A C 1
ATOM 3179 O O . LEU A 1 453 ? -12.650 -20.810 25.786 1.00 46.52 489 LEU A O 1
ATOM 3184 N N . GLU A 1 454 ? -11.276 -20.604 24.004 1.00 72.23 490 GLU A N 1
ATOM 3185 C CA . GLU A 1 454 ? -11.657 -21.873 23.365 1.00 81.92 490 GLU A CA 1
ATOM 3186 C C . GLU A 1 454 ? -11.212 -23.078 24.202 1.00 79.83 490 GLU A C 1
ATOM 3187 O O . GLU A 1 454 ? -11.873 -24.118 24.180 1.00 89.81 490 GLU A O 1
ATOM 3193 N N . ALA A 1 455 ? -10.094 -22.930 24.940 1.00 61.05 491 ALA A N 1
ATOM 3194 C CA . ALA A 1 455 ? -9.499 -23.987 25.745 1.00 46.24 491 ALA A CA 1
ATOM 3195 C C . ALA A 1 455 ? -10.077 -24.120 27.156 1.00 49.14 491 ALA A C 1
ATOM 3196 O O . ALA A 1 455 ? -10.152 -25.241 27.648 1.00 59.14 491 ALA A O 1
ATOM 3198 N N . TYR A 1 456 ? -10.457 -23.013 27.824 1.00 52.74 492 TYR A N 1
ATOM 3199 C CA . TYR A 1 456 ? -10.915 -23.107 29.216 1.00 49.83 492 TYR A CA 1
ATOM 3200 C C . TYR A 1 456 ? -12.332 -22.554 29.471 1.00 41.74 492 TYR A C 1
ATOM 3201 O O . TYR A 1 456 ? -12.825 -22.705 30.590 1.00 51.65 492 TYR A O 1
ATOM 3210 N N . TRP A 1 457 ? -13.004 -21.975 28.453 1.00 44.93 493 TRP A N 1
ATOM 3211 C CA . TRP A 1 457 ? -14.361 -21.432 28.615 1.00 54.34 493 TRP A CA 1
ATOM 3212 C C . TRP A 1 457 ? -15.237 -21.691 27.367 1.00 69.30 493 TRP A C 1
ATOM 3213 O O . TRP A 1 457 ? -15.987 -20.805 26.936 1.00 82.04 493 TRP A O 1
ATOM 3224 N N . MET A 1 458 ? -15.154 -22.913 26.801 1.00 78.30 494 MET A N 1
ATOM 3225 C CA . MET A 1 458 ? -15.923 -23.306 25.616 1.00 81.32 494 MET A CA 1
ATOM 3226 C C . MET A 1 458 ? -17.371 -23.642 25.991 1.00 92.26 494 MET A C 1
ATOM 3227 O O . MET A 1 458 ? -17.612 -24.359 26.960 1.00 102.26 494 MET A O 1
ATOM 3232 N N . SER B 1 37 ? 43.387 -110.882 15.987 1.00 30.00 73 SER B N 1
ATOM 3233 C CA . SER B 1 37 ? 43.568 -111.446 14.660 1.00 30.00 73 SER B CA 1
ATOM 3234 C C . SER B 1 37 ? 43.686 -110.353 13.612 1.00 30.00 73 SER B C 1
ATOM 3235 O O . SER B 1 37 ? 42.690 -109.922 13.041 1.00 30.00 73 SER B O 1
ATOM 3238 N N . LEU B 1 38 ? 44.913 -109.916 13.359 1.00 85.62 74 LEU B N 1
ATOM 3239 C CA . LEU B 1 38 ? 45.180 -108.908 12.343 1.00 87.16 74 LEU B CA 1
ATOM 3240 C C . LEU B 1 38 ? 46.530 -109.173 11.690 1.00 80.95 74 LEU B C 1
ATOM 3241 O O . LEU B 1 38 ? 47.364 -108.280 11.571 1.00 76.70 74 LEU B O 1
ATOM 3246 N N . PRO B 1 39 ? 46.714 -110.416 11.246 1.00 80.72 75 PRO B N 1
ATOM 3247 C CA . PRO B 1 39 ? 47.987 -110.864 10.681 1.00 81.71 75 PRO B CA 1
ATOM 3248 C C . PRO B 1 39 ? 49.222 -110.130 11.196 1.00 83.07 75 PRO B C 1
ATOM 3249 O O . PRO B 1 39 ? 49.188 -109.499 12.248 1.00 65.89 75 PRO B O 1
ATOM 3253 N N . ALA B 1 40 ? 50.316 -110.243 10.450 1.00 94.38 76 ALA B N 1
ATOM 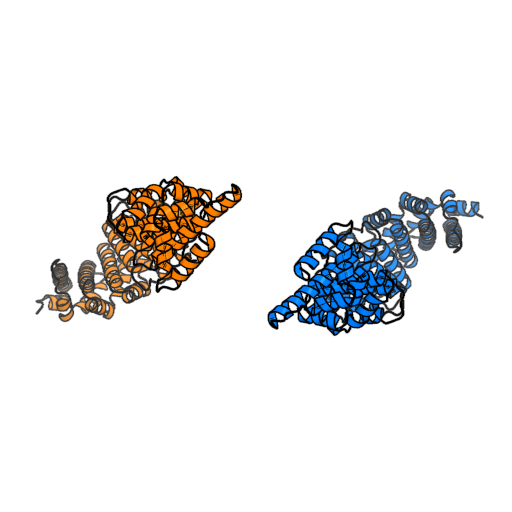3254 C CA . ALA B 1 40 ? 51.573 -109.613 10.824 1.00 87.35 76 ALA B CA 1
ATOM 3255 C C . ALA B 1 40 ? 51.468 -108.101 10.710 1.00 114.75 76 ALA B C 1
ATOM 3256 O O . ALA B 1 40 ? 52.445 -107.384 10.912 1.00 74.14 76 ALA B O 1
ATOM 3258 N N . MET B 1 41 ? 50.274 -107.622 10.384 1.00 164.45 77 MET B N 1
ATOM 3259 C CA . MET B 1 41 ? 50.015 -106.192 10.357 1.00 155.72 77 MET B CA 1
ATOM 3260 C C . MET B 1 41 ? 50.319 -105.626 11.735 1.00 139.53 77 MET B C 1
ATOM 3261 O O . MET B 1 41 ? 51.296 -104.901 11.922 1.00 123.10 77 MET B O 1
ATOM 3266 N N . ILE B 1 42 ? 49.481 -105.978 12.704 1.00 101.60 78 ILE B N 1
ATOM 3267 C CA . ILE B 1 42 ? 49.725 -105.603 14.087 1.00 82.23 78 ILE B CA 1
ATOM 3268 C C . ILE B 1 42 ? 51.190 -105.857 14.408 1.00 78.64 78 ILE B C 1
ATOM 3269 O O . ILE B 1 42 ? 51.900 -104.954 14.845 1.00 70.26 78 ILE B O 1
ATOM 3274 N N . GLY B 1 43 ? 51.642 -107.087 14.171 1.00 73.48 79 GLY B N 1
ATOM 3275 C CA . GLY B 1 43 ? 53.052 -107.426 14.335 1.00 65.97 79 GLY B CA 1
ATOM 3276 C C . GLY B 1 43 ? 54.001 -106.520 13.578 1.00 78.31 79 GLY B C 1
ATOM 3277 O O . GLY B 1 43 ? 54.997 -106.065 14.144 1.00 73.05 79 GLY B O 1
ATOM 3278 N N . GLY B 1 44 ? 53.677 -106.251 12.312 1.00 99.81 80 GLY B N 1
ATOM 3279 C CA . GLY B 1 44 ? 54.455 -105.381 11.433 1.00 103.16 80 GLY B CA 1
ATOM 3280 C C . GLY B 1 44 ? 54.442 -103.944 11.903 1.00 106.27 80 GLY B C 1
ATOM 3281 O O . GLY B 1 44 ? 55.482 -103.281 11.911 1.00 101.21 80 GLY B O 1
ATOM 3282 N N . VAL B 1 45 ? 53.250 -103.470 12.318 1.00 74.57 81 VAL B N 1
ATOM 3283 C CA . VAL B 1 45 ? 52.999 -102.139 12.878 1.00 65.69 81 VAL B CA 1
ATOM 3284 C C . VAL B 1 45 ? 53.797 -102.009 14.191 1.00 65.71 81 VAL B C 1
ATOM 3285 O O . VAL B 1 45 ? 54.480 -101.002 14.385 1.00 80.89 81 VAL B O 1
ATOM 3289 N N . TYR B 1 46 ? 53.766 -103.056 15.047 1.00 68.43 82 TYR B N 1
ATOM 3290 C CA . TYR B 1 46 ? 54.468 -103.080 16.335 1.00 68.77 82 TYR B CA 1
ATOM 3291 C C . TYR B 1 46 ? 55.939 -103.566 16.233 1.00 84.03 82 TYR B C 1
ATOM 3292 O O . TYR B 1 46 ? 56.580 -103.770 17.267 1.00 80.89 82 TYR B O 1
ATOM 3301 N N . SER B 1 47 ? 56.490 -103.699 15.006 1.00 65.93 83 SER B N 1
ATOM 3302 C CA . SER B 1 47 ? 57.887 -104.106 14.815 1.00 66.02 83 SER B CA 1
ATOM 3303 C C . SER B 1 47 ? 58.821 -102.876 14.870 1.00 86.68 83 SER B C 1
ATOM 3304 O O . SER B 1 47 ? 58.374 -101.769 15.190 1.00 85.38 83 SER B O 1
ATOM 3307 N N . ASP B 1 48 ? 60.115 -103.079 14.578 1.00 94.11 84 ASP B N 1
ATOM 3308 C CA . ASP B 1 48 ? 61.127 -102.019 14.559 1.00 112.36 84 ASP B CA 1
ATOM 3309 C C . ASP B 1 48 ? 61.642 -101.790 13.125 1.00 104.17 84 ASP B C 1
ATOM 3310 O O . ASP B 1 48 ? 62.251 -100.753 12.849 1.00 92.14 84 ASP B O 1
ATOM 3315 N N . ASP B 1 49 ? 61.381 -102.755 12.220 1.00 113.38 85 ASP B N 1
ATOM 3316 C CA . ASP B 1 49 ? 61.795 -102.708 10.817 1.00 105.53 85 ASP B CA 1
ATOM 3317 C C . ASP B 1 49 ? 60.900 -101.753 10.027 1.00 84.11 85 ASP B C 1
ATOM 3318 O O . ASP B 1 49 ? 59.672 -101.873 10.071 1.00 73.40 85 ASP B O 1
ATOM 3323 N N . ASN B 1 50 ? 61.526 -100.806 9.306 1.00 82.30 86 ASN B N 1
ATOM 3324 C CA . ASN B 1 50 ? 60.841 -99.793 8.498 1.00 75.63 86 ASN B CA 1
ATOM 3325 C C . ASN B 1 50 ? 59.998 -100.413 7.376 1.00 68.35 86 ASN B C 1
ATOM 3326 O O . ASN B 1 50 ? 58.955 -99.859 7.041 1.00 72.93 86 ASN B O 1
ATOM 3331 N N . ASN B 1 51 ? 60.418 -101.570 6.833 1.00 81.96 87 ASN B N 1
ATOM 3332 C CA . ASN B 1 51 ? 59.698 -102.260 5.760 1.00 92.99 87 ASN B CA 1
ATOM 3333 C C . ASN B 1 51 ? 58.381 -102.870 6.265 1.00 73.38 87 ASN B C 1
ATOM 3334 O O . ASN B 1 51 ? 57.342 -102.653 5.643 1.00 66.02 87 ASN B O 1
ATOM 3339 N N . LEU B 1 52 ? 58.422 -103.599 7.398 1.00 70.06 88 LEU B N 1
ATOM 3340 C CA . LEU B 1 52 ? 57.249 -104.230 8.015 1.00 72.00 88 LEU B CA 1
ATOM 3341 C C . LEU B 1 52 ? 56.233 -103.185 8.500 1.00 80.72 88 LEU B C 1
ATOM 3342 O O . LEU B 1 52 ? 55.026 -103.397 8.351 1.00 65.91 88 LEU B O 1
ATOM 3347 N N . GLN B 1 53 ? 56.723 -102.050 9.051 1.00 68.30 89 GLN B N 1
ATOM 3348 C CA . GLN B 1 53 ? 55.885 -100.944 9.534 1.00 62.45 89 GLN B CA 1
ATOM 3349 C C . GLN B 1 53 ? 55.035 -100.364 8.395 1.00 77.29 89 GLN B C 1
ATOM 3350 O O . GLN B 1 53 ? 53.828 -100.207 8.568 1.00 68.09 89 GLN B O 1
ATOM 3356 N N . LEU B 1 54 ? 55.661 -100.104 7.225 1.00 95.88 90 LEU B N 1
ATOM 3357 C CA . LEU B 1 54 ? 55.033 -99.544 6.022 1.00 84.75 90 LEU B CA 1
ATOM 3358 C C . LEU B 1 54 ? 54.055 -100.530 5.372 1.00 81.24 90 LEU B C 1
ATOM 3359 O O . LEU B 1 54 ? 52.928 -100.137 5.054 1.00 84.93 90 LEU B O 1
ATOM 3364 N N . GLU B 1 55 ? 54.498 -101.794 5.165 1.00 78.86 91 GLU B N 1
ATOM 3365 C CA . GLU B 1 55 ? 53.733 -102.880 4.539 1.00 81.46 91 GLU B CA 1
ATOM 3366 C C . GLU B 1 55 ? 52.393 -103.110 5.259 1.00 77.00 91 GLU B C 1
ATOM 3367 O O . GLU B 1 55 ? 51.348 -103.204 4.606 1.00 55.90 91 GLU B O 1
ATOM 3373 N N . ALA B 1 56 ? 52.433 -103.159 6.602 1.00 73.59 92 ALA B N 1
ATOM 3374 C CA . ALA B 1 56 ? 51.275 -103.363 7.467 1.00 60.58 92 ALA B CA 1
ATOM 3375 C C . ALA B 1 56 ? 50.337 -102.132 7.533 1.00 59.97 92 ALA B C 1
ATOM 3376 O O . ALA B 1 56 ? 49.125 -102.322 7.600 1.00 57.97 92 ALA B O 1
ATOM 3378 N N . THR B 1 57 ? 50.877 -100.892 7.527 1.00 60.58 93 THR B N 1
ATOM 3379 C CA . THR B 1 57 ? 50.054 -99.665 7.623 1.00 65.56 93 THR B CA 1
ATOM 3380 C C . THR B 1 57 ? 49.238 -99.455 6.330 1.00 62.05 93 THR B C 1
ATOM 3381 O O . THR B 1 57 ? 48.077 -99.027 6.411 1.00 59.43 93 THR B O 1
ATOM 3385 N N . THR B 1 58 ? 49.843 -99.776 5.154 1.00 55.94 94 THR B N 1
ATOM 3386 C CA . THR B 1 58 ? 49.221 -99.671 3.825 1.00 55.91 94 THR B CA 1
ATOM 3387 C C . THR B 1 58 ? 48.014 -100.626 3.761 1.00 59.50 94 THR B C 1
ATOM 3388 O O . THR B 1 58 ? 46.946 -100.219 3.308 1.00 58.21 94 THR B O 1
ATOM 3392 N N . GLN B 1 59 ? 48.173 -101.864 4.279 1.00 58.96 95 GLN B N 1
ATOM 3393 C CA . GLN B 1 59 ? 47.109 -102.869 4.370 1.00 67.48 95 GLN B CA 1
ATOM 3394 C C . GLN B 1 59 ? 45.930 -102.329 5.198 1.00 74.27 95 GLN B C 1
ATOM 3395 O O . GLN B 1 59 ? 44.782 -102.472 4.775 1.00 56.31 95 GLN B O 1
ATOM 3401 N N . PHE B 1 60 ? 46.225 -101.685 6.359 1.00 61.83 96 PHE B N 1
ATOM 3402 C CA . PHE B 1 60 ? 45.228 -101.057 7.231 1.00 56.38 96 PHE B CA 1
ATOM 3403 C C . PHE B 1 60 ? 44.539 -99.905 6.516 1.00 61.63 96 PHE B C 1
ATOM 3404 O O . PHE B 1 60 ? 43.317 -99.776 6.611 1.00 59.40 96 PHE B O 1
ATOM 3412 N N . ARG B 1 61 ? 45.323 -99.074 5.793 1.00 62.75 97 ARG B N 1
ATOM 3413 C CA . ARG B 1 61 ? 44.818 -97.937 5.013 1.00 56.22 97 ARG B CA 1
ATOM 3414 C C . ARG B 1 61 ? 43.803 -98.432 3.969 1.00 75.41 97 ARG B C 1
ATOM 3415 O O . ARG B 1 61 ? 42.693 -97.905 3.921 1.00 67.08 97 ARG B O 1
ATOM 3423 N N . LYS B 1 62 ? 44.176 -99.473 3.180 1.00 116.29 98 LYS B N 1
ATOM 3424 C CA . LYS B 1 62 ? 43.353 -100.078 2.123 1.00 125.36 98 LYS B CA 1
ATOM 3425 C C . LYS B 1 62 ? 42.097 -100.730 2.699 1.00 122.62 98 LYS B C 1
ATOM 3426 O O . LYS B 1 62 ? 41.046 -100.688 2.053 1.00 120.89 98 LYS B O 1
ATOM 3432 N N . LEU B 1 63 ? 42.203 -101.298 3.925 1.00 89.70 99 LEU B N 1
ATOM 3433 C CA . LEU B 1 63 ? 41.098 -101.925 4.653 1.00 62.50 99 LEU B CA 1
ATOM 3434 C C . LEU B 1 63 ? 40.063 -100.865 5.058 1.00 71.04 99 LEU B C 1
ATOM 3435 O O . LEU B 1 63 ? 38.867 -101.143 5.030 1.00 78.74 99 LEU B O 1
ATOM 3440 N N . LEU B 1 64 ? 40.535 -99.653 5.409 1.00 67.56 100 LEU B N 1
ATOM 3441 C CA . LEU B 1 64 ? 39.707 -98.512 5.819 1.00 70.86 100 LEU B CA 1
ATOM 3442 C C . LEU B 1 64 ? 39.318 -97.612 4.627 1.00 88.23 100 LEU B C 1
ATOM 3443 O O . LEU B 1 64 ? 38.498 -96.700 4.786 1.00 105.02 100 LEU B O 1
ATOM 3448 N N . SER B 1 65 ? 39.912 -97.864 3.444 1.00 82.58 101 SER B N 1
ATOM 3449 C CA . SER B 1 65 ? 39.674 -97.083 2.231 1.00 88.07 101 SER B CA 1
ATOM 3450 C C . SER B 1 65 ? 38.551 -97.673 1.355 1.00 111.48 101 SER B C 1
ATOM 3451 O O . SER B 1 65 ? 38.256 -97.123 0.286 1.00 113.25 101 SER B O 1
ATOM 3454 N N . ILE B 1 66 ? 37.900 -98.759 1.827 1.00 129.50 102 ILE B N 1
ATOM 3455 C CA . ILE B 1 66 ? 36.778 -99.399 1.125 1.00 143.62 102 ILE B CA 1
ATOM 3456 C C . ILE B 1 66 ? 35.546 -98.473 1.208 1.00 151.93 102 ILE B C 1
ATOM 3457 O O . ILE B 1 66 ? 35.350 -97.794 2.221 1.00 157.31 102 ILE B O 1
ATOM 3462 N N . GLU B 1 67 ? 34.756 -98.410 0.128 1.00 139.94 103 GLU B N 1
ATOM 3463 C CA . GLU B 1 67 ? 33.583 -97.536 0.054 1.00 151.17 103 GLU B CA 1
ATOM 3464 C C . GLU B 1 67 ? 32.409 -98.052 0.897 1.00 159.64 103 GLU B C 1
ATOM 3465 O O . GLU B 1 67 ? 31.723 -97.241 1.525 1.00 165.65 103 GLU B O 1
ATOM 3471 N N . ARG B 1 68 ? 32.173 -99.384 0.911 1.00 156.63 104 ARG B N 1
ATOM 3472 C CA . ARG B 1 68 ? 31.059 -99.985 1.647 1.00 150.02 104 ARG B CA 1
ATOM 3473 C C . ARG B 1 68 ? 31.482 -100.445 3.051 1.00 141.11 104 ARG B C 1
ATOM 3474 O O . ARG B 1 68 ? 32.092 -101.505 3.207 1.00 142.11 104 ARG B O 1
ATOM 3482 N N . SER B 1 69 ? 31.106 -99.632 4.065 1.00 138.84 105 SER B N 1
ATOM 3483 C CA . SER B 1 69 ? 31.299 -99.796 5.513 1.00 135.10 105 SER B CA 1
ATOM 3484 C C . SER B 1 69 ? 32.727 -100.282 5.912 1.00 98.50 105 SER B C 1
ATOM 3485 O O . SER B 1 69 ? 32.973 -101.493 5.979 1.00 106.14 105 SER B O 1
ATOM 3488 N N . PRO B 1 70 ? 33.672 -99.354 6.210 1.00 87.57 106 PRO B N 1
ATOM 3489 C CA . PRO B 1 70 ? 35.021 -99.789 6.623 1.00 82.75 106 PRO B CA 1
ATOM 3490 C C . PRO B 1 70 ? 35.050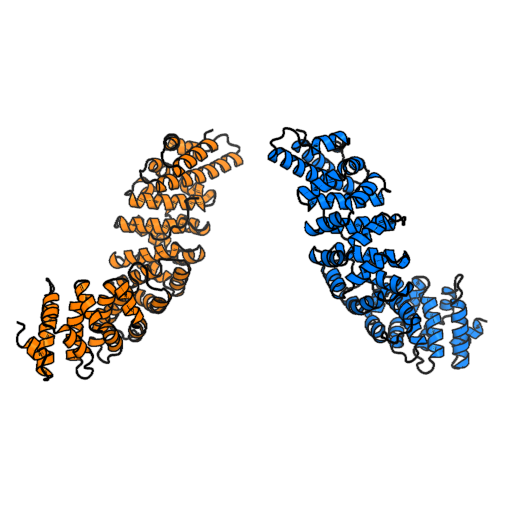 -100.290 8.073 1.00 90.45 106 PRO B C 1
ATOM 3491 O O . PRO B 1 70 ? 34.305 -99.760 8.901 1.00 99.70 106 PRO B O 1
ATOM 3495 N N . PRO B 1 71 ? 35.892 -101.296 8.422 1.00 89.64 107 PRO B N 1
ATOM 3496 C CA . PRO B 1 71 ? 35.918 -101.773 9.819 1.00 97.83 107 PRO B CA 1
ATOM 3497 C C . PRO B 1 71 ? 36.757 -100.847 10.710 1.00 91.66 107 PRO B C 1
ATOM 3498 O O . PRO B 1 71 ? 37.852 -101.206 11.150 1.00 83.25 107 PRO B O 1
ATOM 3502 N N . ILE B 1 72 ? 36.213 -99.646 10.981 1.00 94.30 108 ILE B N 1
ATOM 3503 C CA . ILE B 1 72 ? 36.837 -98.579 11.769 1.00 95.88 108 ILE B CA 1
ATOM 3504 C C . ILE B 1 72 ? 37.035 -99.014 13.233 1.00 106.23 108 ILE B C 1
ATOM 3505 O O . ILE B 1 72 ? 38.160 -98.944 13.732 1.00 109.66 108 ILE B O 1
ATOM 3510 N N . GLU B 1 73 ? 35.953 -99.459 13.909 1.00 113.25 109 GLU B N 1
ATOM 3511 C CA . GLU B 1 73 ? 35.971 -99.887 15.314 1.00 118.41 109 GLU B CA 1
ATOM 3512 C C . GLU B 1 73 ? 36.919 -101.078 15.542 1.00 118.49 109 GLU B C 1
ATOM 3513 O O . GLU B 1 73 ? 37.588 -101.127 16.574 1.00 100.46 109 GLU B O 1
ATOM 3519 N N . GLU B 1 74 ? 36.996 -102.009 14.573 1.00 125.73 110 GLU B N 1
ATOM 3520 C CA . GLU B 1 74 ? 37.865 -103.185 14.655 1.00 116.73 110 GLU B CA 1
ATOM 3521 C C . GLU B 1 74 ? 39.353 -102.804 14.539 1.00 99.17 110 GLU B C 1
ATOM 3522 O O . GLU B 1 74 ? 40.178 -103.431 15.205 1.00 102.48 110 GLU B O 1
ATOM 3528 N N . VAL B 1 75 ? 39.685 -101.782 13.729 1.00 81.58 111 VAL B N 1
ATOM 3529 C CA . VAL B 1 75 ? 41.057 -101.283 13.553 1.00 77.86 111 VAL B CA 1
ATOM 3530 C C . VAL B 1 75 ? 41.495 -100.570 14.880 1.00 67.53 111 VAL B C 1
ATOM 3531 O O . VAL B 1 75 ? 42.662 -100.675 15.262 1.00 52.09 111 VAL B O 1
ATOM 3535 N N . ILE B 1 76 ? 40.548 -99.928 15.611 1.00 53.23 112 ILE B N 1
ATOM 3536 C CA . ILE B 1 76 ? 40.834 -99.275 16.901 1.00 52.19 112 ILE B CA 1
ATOM 3537 C C . ILE B 1 76 ? 41.196 -100.337 17.950 1.00 56.60 112 ILE B C 1
ATOM 3538 O O . ILE B 1 76 ? 42.243 -100.211 18.592 1.00 59.97 112 ILE B O 1
ATOM 3543 N N . GLN B 1 77 ? 40.344 -101.388 18.092 1.00 52.48 113 GLN B N 1
ATOM 3544 C CA . GLN B 1 77 ? 40.490 -102.471 19.077 1.00 52.36 113 GLN B CA 1
ATOM 3545 C C . GLN B 1 77 ? 41.729 -103.346 18.823 1.00 64.23 113 GLN B C 1
ATOM 3546 O O . GLN B 1 77 ? 42.176 -104.039 19.745 1.00 75.63 113 GLN B O 1
ATOM 3552 N N . SER B 1 78 ? 42.296 -103.300 17.592 1.00 86.52 114 SER B N 1
ATOM 3553 C CA . SER B 1 78 ? 43.527 -104.020 17.244 1.00 100.15 114 SER B CA 1
ATOM 3554 C C . SER B 1 78 ? 44.743 -103.335 17.922 1.00 90.20 114 SER B C 1
ATOM 3555 O O . SER B 1 78 ? 45.838 -103.908 17.945 1.00 70.86 114 SER B O 1
ATOM 3558 N N . GLY B 1 79 ? 44.502 -102.124 18.463 1.00 90.27 115 GLY B N 1
ATOM 3559 C CA . GLY B 1 79 ? 45.434 -101.284 19.215 1.00 43.47 115 GLY B CA 1
ATOM 3560 C C . GLY B 1 79 ? 46.452 -100.530 18.394 1.00 48.90 115 GLY B C 1
ATOM 3561 O O . GLY B 1 79 ? 47.491 -100.145 18.925 1.00 58.26 115 GLY B O 1
ATOM 3562 N N . VAL B 1 80 ? 46.157 -100.289 17.107 1.00 64.54 116 VAL B N 1
ATOM 3563 C CA . VAL B 1 80 ? 47.084 -99.625 16.186 1.00 67.84 116 VAL B CA 1
ATOM 3564 C C . VAL B 1 80 ? 46.894 -98.095 16.143 1.00 55.73 116 VAL B C 1
ATOM 3565 O O . VAL B 1 80 ? 47.831 -97.408 15.739 1.00 56.98 116 VAL B O 1
ATOM 3569 N N . VAL B 1 81 ? 45.720 -97.561 16.551 1.00 53.30 117 VAL B N 1
ATOM 3570 C CA . VAL B 1 81 ? 45.459 -96.103 16.547 1.00 63.22 117 VAL B CA 1
ATOM 3571 C C . VAL B 1 81 ? 46.609 -95.343 17.284 1.00 41.55 117 VAL B C 1
ATOM 3572 O O . VAL B 1 81 ? 47.173 -94.446 16.657 1.00 51.73 117 VAL B O 1
ATOM 3576 N N . PRO B 1 82 ? 47.060 -95.715 18.513 1.00 48.95 118 PRO B N 1
ATOM 3577 C CA . PRO B 1 82 ? 48.183 -94.972 19.119 1.00 58.16 118 PRO B CA 1
ATOM 3578 C C . PRO B 1 82 ? 49.495 -95.146 18.342 1.00 51.64 118 PRO B C 1
ATOM 3579 O O . PRO B 1 82 ? 50.298 -94.222 18.304 1.00 58.08 118 PRO B O 1
ATOM 3583 N N . ARG B 1 83 ? 49.690 -96.312 17.696 1.00 53.03 119 ARG B N 1
ATOM 3584 C CA . ARG B 1 83 ? 50.894 -96.608 16.910 1.00 53.79 119 ARG B CA 1
ATOM 3585 C C . ARG B 1 83 ? 50.923 -95.792 15.624 1.00 47.57 119 ARG B C 1
ATOM 3586 O O . ARG B 1 83 ? 51.998 -95.334 15.231 1.00 64.78 119 ARG B O 1
ATOM 3594 N N . PHE B 1 84 ? 49.738 -95.596 14.987 1.00 42.52 120 PHE B N 1
ATOM 3595 C CA . PHE B 1 84 ? 49.543 -94.796 13.770 1.00 42.48 120 PHE B CA 1
ATOM 3596 C C . PHE B 1 84 ? 49.813 -93.323 14.035 1.00 46.61 120 PHE B C 1
ATOM 3597 O O . PHE B 1 84 ? 50.221 -92.602 13.124 1.00 48.80 120 PHE B O 1
ATOM 3605 N N . VAL B 1 85 ? 49.533 -92.869 15.267 1.00 44.38 121 VAL B N 1
ATOM 3606 C CA . VAL B 1 85 ? 49.744 -91.487 15.715 1.00 54.37 121 VAL B CA 1
ATOM 3607 C C . VAL B 1 85 ? 51.263 -91.283 15.921 1.00 42.45 121 VAL B C 1
ATOM 3608 O O . VAL B 1 85 ? 51.787 -90.220 15.580 1.00 48.64 121 VAL B O 1
ATOM 3612 N N . GLN B 1 86 ? 51.969 -92.332 16.395 1.00 42.54 122 GLN B N 1
ATOM 3613 C CA . GLN B 1 86 ? 53.427 -92.321 16.551 1.00 61.54 122 GLN B CA 1
ATOM 3614 C C . GLN B 1 86 ? 54.105 -92.285 15.176 1.00 45.16 122 GLN B C 1
ATOM 3615 O O . GLN B 1 86 ? 55.148 -91.644 15.021 1.00 61.88 122 GLN B O 1
ATOM 3621 N N . PHE B 1 87 ? 53.491 -92.962 14.178 1.00 42.72 123 PHE B N 1
ATOM 3622 C CA . PHE B 1 87 ? 53.960 -93.021 12.792 1.00 47.28 123 PHE B CA 1
ATOM 3623 C C . PHE B 1 87 ? 53.870 -91.644 12.085 1.00 50.83 123 PHE B C 1
ATOM 3624 O O . PHE B 1 87 ? 54.575 -91.424 11.100 1.00 54.82 123 PHE B O 1
ATOM 3632 N N . LEU B 1 88 ? 53.022 -90.723 12.590 1.00 50.18 124 LEU B N 1
ATOM 3633 C CA . LEU B 1 88 ? 52.873 -89.359 12.054 1.00 44.13 124 LEU B CA 1
ATOM 3634 C C . LEU B 1 88 ? 54.108 -88.500 12.340 1.00 61.17 124 LEU B C 1
ATOM 3635 O O . LEU B 1 88 ? 54.369 -87.550 11.598 1.00 63.28 124 LEU B O 1
ATOM 3640 N N . THR B 1 89 ? 54.843 -88.808 13.429 1.00 52.00 125 THR B N 1
ATOM 3641 C CA . THR B 1 89 ? 56.031 -88.053 13.851 1.00 67.35 125 THR B CA 1
ATOM 3642 C C . THR B 1 89 ? 57.324 -88.521 13.126 1.00 77.40 125 THR B C 1
ATOM 3643 O O . THR B 1 89 ? 58.379 -87.904 13.306 1.00 81.48 125 THR B O 1
ATOM 3647 N N . ARG B 1 90 ? 57.232 -89.573 12.290 1.00 56.45 126 ARG B N 1
ATOM 3648 C CA . ARG B 1 90 ? 58.368 -90.112 11.533 1.00 62.58 126 ARG B CA 1
ATOM 3649 C C . ARG B 1 90 ? 58.637 -89.257 10.268 1.00 61.32 126 ARG B C 1
ATOM 3650 O O . ARG B 1 90 ? 58.313 -89.672 9.151 1.00 56.62 126 ARG B O 1
ATOM 3658 N N . GLU B 1 91 ? 59.255 -88.071 10.461 1.00 55.74 127 GLU B N 1
ATOM 3659 C CA . GLU B 1 91 ? 59.602 -87.097 9.414 1.00 57.58 127 GLU B CA 1
ATOM 3660 C C . GLU B 1 91 ? 60.567 -87.663 8.360 1.00 69.26 127 GLU B C 1
ATOM 3661 O O . GLU B 1 91 ? 60.584 -87.176 7.227 1.00 77.06 127 GLU B O 1
ATOM 3667 N N . ASP B 1 92 ? 61.369 -88.678 8.734 1.00 73.77 128 ASP B N 1
ATOM 3668 C CA . ASP B 1 92 ? 62.329 -89.330 7.842 1.00 80.66 128 ASP B CA 1
ATOM 3669 C C . ASP B 1 92 ? 61.624 -90.278 6.855 1.00 90.19 128 ASP B C 1
ATOM 3670 O O . ASP B 1 92 ? 62.157 -90.521 5.770 1.00 102.98 128 ASP B O 1
ATOM 3675 N N . PHE B 1 93 ? 60.436 -90.805 7.233 1.00 81.04 129 PHE B N 1
ATOM 3676 C CA . PHE B 1 93 ? 59.641 -91.742 6.435 1.00 55.92 129 PHE B CA 1
ATOM 3677 C C . PHE B 1 93 ? 58.303 -91.099 6.042 1.00 60.39 129 PHE B C 1
ATOM 3678 O O . PHE B 1 93 ? 57.290 -91.349 6.706 1.00 74.47 129 PHE B O 1
ATOM 3686 N N . PRO B 1 94 ? 58.277 -90.269 4.969 1.00 55.60 130 PRO B N 1
ATOM 3687 C CA . PRO B 1 94 ? 57.025 -89.584 4.595 1.00 69.93 130 PRO B CA 1
ATOM 3688 C C . PRO B 1 94 ? 55.954 -90.528 4.051 1.00 64.26 130 PRO B C 1
ATOM 3689 O O . PRO B 1 94 ? 54.755 -90.229 4.163 1.00 47.18 130 PRO B O 1
ATOM 3693 N N . GLN B 1 95 ? 56.393 -91.666 3.466 1.00 53.41 131 GLN B N 1
ATOM 3694 C CA . GLN B 1 95 ? 55.515 -92.695 2.921 1.00 58.39 131 GLN B CA 1
ATOM 3695 C C . GLN B 1 95 ? 54.635 -93.236 4.054 1.00 50.18 131 GLN B C 1
ATOM 3696 O O . GLN B 1 95 ? 53.415 -93.148 3.955 1.00 53.80 131 GLN B O 1
ATOM 3702 N N . LEU B 1 96 ? 55.258 -93.674 5.171 1.00 53.00 132 LEU B N 1
ATOM 3703 C CA . LEU B 1 96 ? 54.579 -94.185 6.367 1.00 50.56 132 LEU B CA 1
ATOM 3704 C C . LEU B 1 96 ? 53.692 -93.113 7.016 1.00 61.74 132 LEU B C 1
ATOM 3705 O O . LEU B 1 96 ? 52.573 -93.420 7.450 1.00 53.90 132 LEU B O 1
ATOM 3710 N N . GLN B 1 97 ? 54.178 -91.853 7.048 1.00 62.34 133 GLN B N 1
ATOM 3711 C CA . GLN B 1 97 ? 53.433 -90.714 7.583 1.00 53.20 133 GLN B CA 1
ATOM 3712 C C . GLN B 1 97 ? 52.097 -90.587 6.884 1.00 59.41 133 GLN B C 1
ATOM 3713 O O . GLN B 1 97 ? 51.079 -90.481 7.567 1.00 51.08 133 GLN B O 1
ATOM 3719 N N . PHE B 1 98 ? 52.107 -90.649 5.514 1.00 57.83 134 PHE B N 1
ATOM 3720 C CA . PHE B 1 98 ? 50.956 -90.527 4.608 1.00 50.36 134 PHE B CA 1
ATOM 3721 C C . PHE B 1 98 ? 49.963 -91.653 4.834 1.00 52.68 134 PHE B C 1
ATOM 3722 O O . PHE B 1 98 ? 48.773 -91.377 4.987 1.00 44.76 134 PHE B O 1
ATOM 3730 N N . GLU B 1 99 ? 50.452 -92.913 4.880 1.00 52.66 135 GLU B N 1
ATOM 3731 C CA . GLU B 1 99 ? 49.624 -94.106 5.105 1.00 62.95 135 GLU B CA 1
ATOM 3732 C C . GLU B 1 99 ? 48.926 -94.010 6.461 1.00 51.51 135 GLU B C 1
ATOM 3733 O O . GLU B 1 99 ? 47.703 -94.149 6.532 1.00 55.96 135 GLU B O 1
ATOM 3739 N N . ALA B 1 100 ? 49.696 -93.703 7.518 1.00 49.17 136 ALA B N 1
ATOM 3740 C CA . ALA B 1 100 ? 49.181 -93.508 8.879 1.00 49.49 136 ALA B CA 1
ATOM 3741 C C . ALA B 1 100 ? 48.100 -92.414 8.908 1.00 45.79 136 ALA B C 1
ATOM 3742 O O . ALA B 1 100 ? 47.006 -92.663 9.413 1.00 46.86 136 ALA B O 1
ATOM 3744 N N . ALA B 1 101 ? 48.395 -91.234 8.322 1.00 42.09 137 ALA B N 1
ATOM 3745 C CA . ALA B 1 101 ? 47.491 -90.088 8.224 1.00 39.34 137 ALA B CA 1
ATOM 3746 C C . ALA B 1 101 ? 46.198 -90.465 7.511 1.00 52.82 137 ALA B C 1
ATOM 3747 O O . ALA B 1 101 ? 45.126 -90.137 8.018 1.00 48.14 137 ALA B O 1
ATOM 3749 N N . TRP B 1 102 ? 46.299 -91.204 6.369 1.00 49.00 138 TRP B N 1
ATOM 3750 C CA . TRP B 1 102 ? 45.156 -91.703 5.594 1.00 40.53 138 TRP B CA 1
ATOM 3751 C C . TRP B 1 102 ? 44.289 -92.618 6.464 1.00 43.69 138 TRP B C 1
ATOM 3752 O O . TRP B 1 102 ? 43.084 -92.385 6.561 1.00 48.19 138 TRP B O 1
ATOM 3763 N N . ALA B 1 103 ? 44.900 -93.651 7.097 1.00 41.10 139 ALA B N 1
ATOM 3764 C CA . ALA B 1 103 ? 44.207 -94.607 7.965 1.00 42.80 139 ALA B CA 1
ATOM 3765 C C . ALA B 1 103 ? 43.512 -93.883 9.124 1.00 48.63 139 ALA B C 1
ATOM 3766 O O . ALA B 1 103 ? 42.333 -94.136 9.376 1.00 44.24 139 ALA B O 1
ATOM 3768 N N . LEU B 1 104 ? 44.230 -92.939 9.781 1.00 52.09 140 LEU B N 1
ATOM 3769 C CA . LEU B 1 104 ? 43.712 -92.134 10.886 1.00 48.66 140 LEU B CA 1
ATOM 3770 C C . LEU B 1 104 ? 42.559 -91.251 10.441 1.00 47.72 140 LEU B C 1
ATOM 3771 O O . LEU B 1 104 ? 41.587 -91.132 11.186 1.00 50.96 140 LEU B O 1
ATOM 3776 N N . THR B 1 105 ? 42.645 -90.659 9.227 1.00 48.64 141 THR B N 1
ATOM 3777 C CA . THR B 1 105 ? 41.570 -89.812 8.688 1.00 44.42 141 THR B CA 1
ATOM 3778 C C . THR B 1 105 ? 40.293 -90.664 8.498 1.00 49.73 141 THR B C 1
ATOM 3779 O O . THR B 1 105 ? 39.205 -90.242 8.899 1.00 45.30 141 THR B O 1
ATOM 3783 N N . ASN B 1 106 ? 40.447 -91.879 7.933 1.00 48.28 142 ASN B N 1
ATOM 3784 C CA . ASN B 1 106 ? 39.339 -92.803 7.715 1.00 46.40 142 ASN B CA 1
ATOM 3785 C C . ASN B 1 106 ? 38.781 -93.289 9.050 1.00 57.13 142 ASN B C 1
ATOM 3786 O O . ASN B 1 106 ? 37.584 -93.572 9.127 1.00 72.06 142 ASN B O 1
ATOM 3791 N N . ILE B 1 107 ? 39.628 -93.353 10.105 1.00 65.98 143 ILE B N 1
ATOM 3792 C CA . ILE B 1 107 ? 39.190 -93.685 11.467 1.00 75.93 143 ILE B CA 1
ATOM 3793 C C . ILE B 1 107 ? 38.365 -92.481 11.989 1.00 54.96 143 ILE B C 1
ATOM 3794 O O . ILE B 1 107 ? 37.269 -92.678 12.505 1.00 56.89 143 ILE B O 1
ATOM 3799 N N . ALA B 1 108 ? 38.857 -91.248 11.762 1.00 76.30 144 ALA B N 1
ATOM 3800 C CA . ALA B 1 108 ? 38.200 -89.984 12.144 1.00 77.50 144 ALA B CA 1
ATOM 3801 C C . ALA B 1 108 ? 36.954 -89.675 11.269 1.00 92.08 144 ALA B C 1
ATOM 3802 O O . ALA B 1 108 ? 36.180 -88.772 11.613 1.00 96.30 144 ALA B O 1
ATOM 3804 N N . SER B 1 109 ? 36.758 -90.425 10.157 1.00 93.25 145 SER B N 1
ATOM 3805 C CA . SER B 1 109 ? 35.616 -90.261 9.258 1.00 92.32 145 SER B CA 1
ATOM 3806 C C . SER B 1 109 ? 34.365 -90.987 9.781 1.00 83.44 145 SER B C 1
ATOM 3807 O O . SER B 1 109 ? 33.270 -90.761 9.260 1.00 83.11 145 SER B O 1
ATOM 3810 N N . GLY B 1 110 ? 34.548 -91.850 10.782 1.00 60.03 146 GLY B N 1
ATOM 3811 C CA . GLY B 1 110 ? 33.486 -92.662 11.365 1.00 42.67 146 GLY B CA 1
ATOM 3812 C C . GLY B 1 110 ? 32.583 -91.919 12.330 1.00 57.46 146 GLY B C 1
ATOM 3813 O O . GLY B 1 110 ? 32.324 -90.717 12.161 1.00 67.32 146 GLY B O 1
ATOM 3814 N N . THR B 1 111 ? 32.118 -92.641 13.368 1.00 53.41 147 THR B N 1
ATOM 3815 C CA . THR B 1 111 ? 31.211 -92.127 14.401 1.00 50.02 147 THR B CA 1
ATOM 3816 C C . THR B 1 111 ? 31.887 -91.089 15.283 1.00 46.64 147 THR B C 1
ATOM 3817 O O . THR B 1 111 ? 33.106 -90.903 15.198 1.00 55.39 147 THR B O 1
ATOM 3821 N N . SER B 1 112 ? 31.089 -90.437 16.157 1.00 40.30 148 SER B N 1
ATOM 3822 C CA . SER B 1 112 ? 31.582 -89.455 17.122 1.00 53.24 148 SER B CA 1
ATOM 3823 C C . SER B 1 112 ? 32.615 -90.105 18.050 1.00 48.37 148 SER B C 1
ATOM 3824 O O . SER B 1 112 ? 33.674 -89.521 18.277 1.00 47.22 148 SER B O 1
ATOM 3827 N N . GLU B 1 113 ? 32.329 -91.346 18.511 1.00 46.91 149 GLU B N 1
ATOM 3828 C CA . GLU B 1 113 ? 33.194 -92.139 19.387 1.00 56.71 149 GLU B CA 1
ATOM 3829 C C . GLU B 1 113 ? 34.550 -92.413 18.734 1.00 43.93 149 GLU B C 1
ATOM 3830 O O . GLU B 1 113 ? 35.565 -92.331 19.419 1.00 50.61 149 GLU B O 1
ATOM 3836 N N . ASN B 1 114 ? 34.572 -92.703 17.420 1.00 39.79 150 ASN B N 1
ATOM 3837 C CA . ASN B 1 114 ? 35.809 -92.971 16.682 1.00 42.44 150 ASN B CA 1
ATOM 3838 C C . ASN B 1 114 ? 36.703 -91.729 16.592 1.00 42.63 150 ASN B C 1
ATOM 3839 O O . ASN B 1 114 ? 37.916 -91.862 16.761 1.00 44.61 150 ASN B O 1
ATOM 3844 N N . THR B 1 115 ? 36.107 -90.539 16.314 1.00 38.26 151 THR B N 1
ATOM 3845 C CA . THR B 1 115 ? 36.803 -89.251 16.213 1.00 37.10 151 THR B CA 1
ATOM 3846 C C . THR B 1 115 ? 37.416 -88.906 17.583 1.00 28.92 151 THR B C 1
ATOM 3847 O O . THR B 1 115 ? 38.572 -88.494 17.627 1.00 48.27 151 THR B O 1
ATOM 3851 N N . LYS B 1 116 ? 36.658 -89.117 18.689 1.00 29.66 152 LYS B N 1
ATOM 3852 C CA . LYS B 1 116 ? 37.104 -88.880 20.070 1.00 34.58 152 LYS B CA 1
ATOM 3853 C C . LYS B 1 116 ? 38.380 -89.655 20.401 1.00 45.29 152 LYS B C 1
ATOM 3854 O O . LYS B 1 116 ? 39.259 -89.102 21.051 1.00 51.25 152 LYS B O 1
ATOM 3860 N N . VAL B 1 117 ? 38.485 -90.916 19.935 1.00 39.84 153 VAL B N 1
ATOM 3861 C CA . VAL B 1 117 ? 39.637 -91.814 20.131 1.00 41.76 153 VAL B CA 1
ATOM 3862 C C . VAL B 1 117 ? 40.889 -91.234 19.422 1.00 34.57 153 VAL B C 1
ATOM 3863 O O . VAL B 1 117 ? 41.988 -91.306 19.966 1.00 49.31 153 VAL B O 1
ATOM 3867 N N . VAL B 1 118 ? 40.709 -90.645 18.235 1.00 39.95 154 VAL B N 1
ATOM 3868 C CA . VAL B 1 118 ? 41.784 -90.011 17.470 1.00 40.67 154 VAL B CA 1
ATOM 3869 C C . VAL B 1 118 ? 42.256 -88.757 18.243 1.00 40.63 154 VAL B C 1
ATOM 3870 O O . VAL B 1 118 ? 43.466 -88.536 18.378 1.00 54.65 154 VAL B O 1
ATOM 3874 N N . ILE B 1 119 ? 41.303 -87.990 18.796 1.00 28.89 155 ILE B N 1
ATOM 3875 C CA . ILE B 1 119 ? 41.590 -86.793 19.598 1.00 35.22 155 ILE B CA 1
ATOM 3876 C C . ILE B 1 119 ? 42.308 -87.198 20.904 1.00 37.08 155 ILE B C 1
ATOM 3877 O O . ILE B 1 119 ? 43.303 -86.564 21.252 1.00 34.90 155 ILE B O 1
ATOM 3882 N N . ASP B 1 120 ? 41.823 -88.260 21.601 1.00 35.78 156 ASP B N 1
ATOM 3883 C CA . ASP B 1 120 ? 42.395 -88.780 22.862 1.00 36.96 156 ASP B CA 1
ATOM 3884 C C . ASP B 1 120 ? 43.868 -89.205 22.707 1.00 37.00 156 ASP B C 1
ATOM 3885 O O . ASP B 1 120 ? 44.618 -89.133 23.661 1.00 42.99 156 ASP B O 1
ATOM 3890 N N . HIS B 1 121 ? 44.277 -89.632 21.506 1.00 32.68 157 HIS B N 1
ATOM 3891 C CA . HIS B 1 121 ? 45.659 -90.027 21.295 1.00 29.03 157 HIS B CA 1
ATOM 3892 C C . HIS B 1 121 ? 46.532 -88.850 20.768 1.00 60.85 157 HIS B C 1
ATOM 3893 O O . HIS B 1 121 ? 47.643 -89.082 20.294 1.00 60.19 157 HIS B O 1
ATOM 3900 N N . GLY B 1 122 ? 46.085 -87.608 21.013 1.00 46.42 158 GLY B N 1
ATOM 3901 C CA . GLY B 1 122 ? 46.789 -86.376 20.656 1.00 32.83 158 GLY B CA 1
ATOM 3902 C C . GLY B 1 122 ? 47.137 -86.193 19.186 1.00 33.55 158 GLY B C 1
ATOM 3903 O O . GLY B 1 122 ? 48.173 -85.601 18.864 1.00 40.86 158 GLY B O 1
ATOM 3904 N N . ALA B 1 123 ? 46.282 -86.702 18.283 1.00 25.72 159 ALA B N 1
ATOM 3905 C CA . ALA B 1 123 ? 46.523 -86.591 16.844 1.00 31.96 159 ALA B CA 1
ATOM 3906 C C . ALA B 1 123 ? 46.312 -85.174 16.310 1.00 32.73 159 ALA B C 1
ATOM 3907 O O . ALA B 1 123 ? 47.014 -84.790 15.378 1.00 47.52 159 ALA B O 1
ATOM 3909 N N . VAL B 1 124 ? 45.381 -84.388 16.898 1.00 31.08 160 VAL B N 1
ATOM 3910 C CA . VAL B 1 124 ? 45.056 -83.014 16.437 1.00 30.77 160 VAL B CA 1
ATOM 3911 C C . VAL B 1 124 ? 46.329 -82.098 16.390 1.00 29.41 160 VAL B C 1
ATOM 3912 O O . VAL B 1 124 ? 46.595 -81.610 15.296 1.00 42.32 160 VAL B O 1
ATOM 3916 N N . PRO B 1 125 ? 47.147 -81.867 17.454 1.00 26.24 161 PRO B N 1
ATOM 3917 C CA . PRO B 1 125 ? 48.344 -81.006 17.282 1.00 35.16 161 PRO B CA 1
ATOM 3918 C C . PRO B 1 125 ? 49.392 -81.568 16.298 1.00 30.87 161 PRO B C 1
ATOM 3919 O O . PRO B 1 125 ? 50.114 -80.793 15.668 1.00 34.35 161 PRO B O 1
ATOM 3923 N N . ILE B 1 126 ? 49.466 -82.904 16.147 1.00 32.35 162 ILE B N 1
ATOM 3924 C CA . ILE B 1 126 ? 50.427 -83.517 15.220 1.00 30.41 162 ILE B CA 1
ATOM 3925 C C . ILE B 1 126 ? 49.988 -83.248 13.757 1.00 40.12 162 ILE B C 1
ATOM 3926 O O . ILE B 1 126 ? 50.837 -82.914 12.925 1.00 44.64 162 ILE B O 1
ATOM 3931 N N . PHE B 1 127 ? 48.677 -83.319 13.460 1.00 30.73 163 PHE B N 1
ATOM 3932 C CA . PHE B 1 127 ? 48.196 -82.997 12.114 1.00 32.88 163 PHE B CA 1
ATOM 3933 C C . PHE B 1 127 ? 48.432 -81.509 11.808 1.00 37.28 163 PHE B C 1
ATOM 3934 O O . PHE B 1 127 ? 48.748 -81.182 10.663 1.00 37.88 163 PHE B O 1
ATOM 3942 N N . VAL B 1 128 ? 48.344 -80.623 12.828 1.00 35.01 164 VAL B N 1
ATOM 3943 C CA . VAL B 1 128 ? 48.625 -79.185 12.660 1.00 31.31 164 VAL B CA 1
ATOM 3944 C C . VAL B 1 128 ? 50.122 -79.019 12.277 1.00 28.81 164 VAL B C 1
ATOM 3945 O O . VAL B 1 128 ? 50.445 -78.225 11.389 1.00 42.84 164 VAL B O 1
ATOM 3949 N N . LYS B 1 129 ? 51.019 -79.790 12.925 1.00 30.89 165 LYS B N 1
ATOM 3950 C CA . LYS B 1 129 ? 52.454 -79.768 12.626 1.00 33.33 165 LYS B CA 1
ATOM 3951 C C . LYS B 1 129 ? 52.701 -80.306 11.192 1.00 32.26 165 LYS B C 1
ATOM 3952 O O . LYS B 1 129 ? 53.513 -79.730 10.462 1.00 37.62 165 LYS B O 1
ATOM 3958 N N . LEU B 1 130 ? 51.959 -81.362 10.774 1.00 28.97 166 LEU B N 1
ATOM 3959 C CA . LEU B 1 130 ? 52.075 -81.950 9.428 1.00 32.24 166 LEU B CA 1
ATOM 3960 C C . LEU B 1 130 ? 51.650 -80.965 8.303 1.00 42.48 166 LEU B C 1
ATOM 3961 O O . LEU B 1 130 ? 51.900 -81.250 7.134 1.00 44.24 166 LEU B O 1
ATOM 3966 N N . LEU B 1 131 ? 51.044 -79.805 8.652 1.00 36.10 167 LEU B N 1
ATOM 3967 C CA . LEU B 1 131 ? 50.674 -78.779 7.670 1.00 37.21 167 LEU B CA 1
ATOM 3968 C C . LEU B 1 131 ? 51.934 -78.023 7.188 1.00 49.80 167 LEU B C 1
ATOM 3969 O O . LEU B 1 131 ? 51.856 -77.266 6.228 1.00 61.25 167 LEU B O 1
ATOM 3974 N N . GLY B 1 132 ? 53.067 -78.248 7.850 1.00 47.56 168 GLY B N 1
ATOM 3975 C CA . GLY B 1 132 ? 54.348 -77.654 7.491 1.00 48.69 168 GLY B CA 1
ATOM 3976 C C . GLY B 1 132 ? 55.316 -78.660 6.896 1.00 64.90 168 GLY B C 1
ATOM 3977 O O . GLY B 1 132 ? 56.504 -78.353 6.742 1.00 74.92 168 GLY B O 1
ATOM 3978 N N . SER B 1 133 ? 54.820 -79.874 6.556 1.00 49.22 169 SER B N 1
ATOM 3979 C CA . SER B 1 133 ? 55.635 -80.959 5.996 1.00 47.41 169 SER B CA 1
ATOM 3980 C C . SER B 1 133 ? 56.166 -80.613 4.594 1.00 54.12 169 SER B C 1
ATOM 3981 O O . SER B 1 133 ? 55.542 -79.842 3.854 1.00 46.56 169 SER B O 1
ATOM 3984 N N . SER B 1 134 ? 57.331 -81.188 4.243 1.00 66.49 170 SER B N 1
ATOM 3985 C CA . SER B 1 134 ? 57.970 -80.989 2.935 1.00 66.14 170 SER B CA 1
ATOM 3986 C C . SER B 1 134 ? 57.227 -81.784 1.840 1.00 58.37 170 SER B C 1
ATOM 3987 O O . SER B 1 134 ? 57.314 -81.435 0.658 1.00 63.46 170 SER B O 1
ATOM 3990 N N . SER B 1 135 ? 56.486 -82.835 2.249 1.00 40.53 171 SER B N 1
ATOM 3991 C CA . SER B 1 135 ? 55.685 -83.688 1.377 1.00 40.76 171 SER B CA 1
ATOM 3992 C C . SER B 1 135 ? 54.305 -83.072 1.154 1.00 42.62 171 SER B C 1
ATOM 3993 O O . SER B 1 135 ? 53.597 -82.802 2.128 1.00 63.87 171 SER B O 1
ATOM 3996 N N . ASP B 1 136 ? 53.908 -82.876 -0.117 1.00 47.48 172 ASP B N 1
ATOM 3997 C CA . ASP B 1 136 ? 52.587 -82.316 -0.455 1.00 52.30 172 ASP B CA 1
ATOM 3998 C C . ASP B 1 136 ? 51.477 -83.323 -0.149 1.00 43.84 172 ASP B C 1
ATOM 3999 O O . ASP B 1 136 ? 50.385 -82.918 0.234 1.00 42.78 172 ASP B O 1
ATOM 4004 N N . ASP B 1 137 ? 51.774 -84.631 -0.307 1.00 47.47 173 ASP B N 1
ATOM 4005 C CA . ASP B 1 137 ? 50.865 -85.747 -0.040 1.00 37.88 173 ASP B CA 1
ATOM 4006 C C . ASP B 1 137 ? 50.461 -85.769 1.428 1.00 34.51 173 ASP B C 1
ATOM 4007 O O . ASP B 1 137 ? 49.274 -85.908 1.718 1.00 51.32 173 ASP B O 1
ATOM 4012 N N . VAL B 1 138 ? 51.447 -85.609 2.346 1.00 31.79 174 VAL B N 1
ATOM 4013 C CA . VAL B 1 138 ? 51.253 -85.585 3.806 1.00 46.53 174 VAL B CA 1
ATOM 4014 C C . VAL B 1 138 ? 50.460 -84.315 4.210 1.00 50.91 174 VAL B C 1
ATOM 4015 O O . VAL B 1 138 ? 49.505 -84.426 4.984 1.00 46.93 174 VAL B O 1
ATOM 4019 N N . ARG B 1 139 ? 50.846 -83.127 3.685 1.00 39.00 175 ARG B N 1
ATOM 4020 C CA . ARG B 1 139 ? 50.172 -81.852 3.960 1.00 32.85 175 ARG B CA 1
ATOM 4021 C C . ARG B 1 139 ? 48.698 -81.914 3.580 1.00 36.30 175 ARG B C 1
ATOM 4022 O O . ARG B 1 139 ? 47.856 -81.409 4.325 1.00 47.55 175 ARG B O 1
ATOM 4030 N N . GLU B 1 140 ? 48.396 -82.541 2.424 1.00 30.10 176 GLU B N 1
ATOM 4031 C CA . GLU B 1 140 ? 47.044 -82.705 1.905 1.00 34.21 176 GLU B CA 1
ATOM 4032 C C . GLU B 1 140 ? 46.224 -83.608 2.808 1.00 29.37 176 GLU B C 1
ATOM 4033 O O . GLU B 1 140 ? 45.067 -83.308 3.065 1.00 46.80 176 GLU B O 1
ATOM 4039 N N . GLN B 1 141 ? 46.833 -84.716 3.273 1.00 31.68 177 GLN B N 1
ATOM 4040 C CA . GLN B 1 141 ? 46.249 -85.692 4.182 1.00 33.48 177 GLN B CA 1
ATOM 4041 C C . GLN B 1 141 ? 45.978 -85.029 5.547 1.00 36.98 177 GLN B C 1
ATOM 4042 O O . GLN B 1 141 ? 44.900 -85.217 6.104 1.00 37.11 177 GLN B O 1
ATOM 4048 N N . ALA B 1 142 ? 46.923 -84.195 6.039 1.00 30.40 178 ALA B N 1
ATOM 4049 C CA . ALA B 1 142 ? 46.779 -83.433 7.281 1.00 28.84 178 ALA B CA 1
ATOM 4050 C C . ALA B 1 142 ? 45.580 -82.496 7.205 1.00 39.79 178 ALA B C 1
ATOM 4051 O O . ALA B 1 142 ? 44.852 -82.375 8.190 1.00 45.27 178 ALA B O 1
ATOM 4053 N N . VAL B 1 143 ? 45.345 -81.878 6.018 1.00 39.84 179 VAL B N 1
ATOM 4054 C CA . VAL B 1 143 ? 44.219 -80.972 5.774 1.00 37.68 179 VAL B CA 1
ATOM 4055 C C . VAL B 1 143 ? 42.892 -81.763 5.863 1.00 28.01 179 VAL B C 1
ATOM 4056 O O . VAL B 1 143 ? 42.021 -81.364 6.635 1.00 30.38 179 VAL B O 1
ATOM 4060 N N . TRP B 1 144 ? 42.752 -82.880 5.105 1.00 28.21 180 TRP B N 1
ATOM 4061 C CA . TRP B 1 144 ? 41.528 -83.705 5.112 1.00 40.40 180 TRP B CA 1
ATOM 4062 C C . TRP B 1 144 ? 41.262 -84.283 6.510 1.00 43.31 180 TRP B C 1
ATOM 4063 O O . TRP B 1 144 ? 40.096 -84.333 6.912 1.00 47.55 180 TRP B O 1
ATOM 4074 N N . ALA B 1 145 ? 42.332 -84.650 7.266 1.00 31.16 181 ALA B N 1
ATOM 4075 C CA . ALA B 1 145 ? 42.228 -85.156 8.646 1.00 25.15 181 ALA B CA 1
ATOM 4076 C C . ALA B 1 145 ? 41.620 -84.111 9.590 1.00 30.05 181 ALA B C 1
ATOM 4077 O O . ALA B 1 145 ? 40.727 -84.427 10.363 1.00 35.76 181 ALA B O 1
ATOM 4079 N N . LEU B 1 146 ? 42.069 -82.863 9.486 1.00 26.07 182 LEU B N 1
ATOM 4080 C CA . LEU B 1 146 ? 41.614 -81.767 10.329 1.00 26.21 182 LEU B CA 1
ATOM 4081 C C . LEU B 1 146 ? 40.177 -81.374 9.998 1.00 28.73 182 LEU B C 1
ATOM 4082 O O . LEU B 1 146 ? 39.400 -81.170 10.923 1.00 40.34 182 LEU B O 1
ATOM 4087 N N . GLY B 1 147 ? 39.815 -81.391 8.720 1.00 34.51 183 GLY B N 1
ATOM 4088 C CA . GLY B 1 147 ? 38.455 -81.130 8.256 1.00 27.00 183 GLY B CA 1
ATOM 4089 C C . GLY B 1 147 ? 37.458 -82.164 8.751 1.00 28.44 183 GLY B C 1
ATOM 4090 O O . GLY B 1 147 ? 36.313 -81.819 9.049 1.00 31.33 183 GLY B O 1
ATOM 4091 N N . ASN B 1 148 ? 37.890 -83.442 8.849 1.00 30.01 184 ASN B N 1
ATOM 4092 C CA . ASN B 1 148 ? 37.070 -84.552 9.340 1.00 32.82 184 ASN B CA 1
ATOM 4093 C C . ASN B 1 148 ? 36.853 -84.432 10.835 1.00 28.24 184 ASN B C 1
ATOM 4094 O O . ASN B 1 148 ? 35.737 -84.640 11.315 1.00 35.30 184 ASN B O 1
ATOM 4099 N N . VAL B 1 149 ? 37.928 -84.116 11.573 1.00 30.66 185 VAL B N 1
ATOM 4100 C CA . VAL B 1 149 ? 37.844 -83.949 13.012 1.00 36.38 185 VAL B CA 1
ATOM 4101 C C . VAL B 1 149 ? 36.955 -82.724 13.297 1.00 38.42 185 VAL B C 1
ATOM 4102 O O . VAL B 1 149 ? 35.987 -82.869 14.042 1.00 37.30 185 VAL B O 1
ATOM 4106 N N . ALA B 1 150 ? 37.212 -81.570 12.622 1.00 23.96 186 ALA B N 1
ATOM 4107 C CA . ALA B 1 150 ? 36.456 -80.335 12.814 1.00 26.05 186 ALA B CA 1
ATOM 4108 C C . ALA B 1 150 ? 34.972 -80.492 12.454 1.00 32.89 186 ALA B C 1
ATOM 4109 O O . ALA B 1 150 ? 34.129 -79.880 13.104 1.00 45.86 186 ALA B O 1
ATOM 4111 N N . GLY B 1 151 ? 34.672 -81.308 11.439 1.00 39.13 187 GLY B N 1
ATOM 4112 C CA . GLY B 1 151 ? 33.308 -81.564 11.001 1.00 30.55 187 GLY B CA 1
ATOM 4113 C C . GLY B 1 151 ? 32.456 -82.403 11.927 1.00 28.13 187 GLY B C 1
ATOM 4114 O O . GLY B 1 151 ? 31.240 -82.454 11.735 1.00 37.77 187 GLY B O 1
ATOM 4115 N N . ASP B 1 152 ? 33.071 -83.072 12.942 1.00 31.98 188 ASP B N 1
ATOM 4116 C CA . ASP B 1 152 ? 32.358 -83.962 13.864 1.00 47.70 188 ASP B CA 1
ATOM 4117 C C . ASP B 1 152 ? 31.320 -83.236 14.721 1.00 50.06 188 ASP B C 1
ATOM 4118 O O . ASP B 1 152 ? 30.185 -83.704 14.803 1.00 53.71 188 ASP B O 1
ATOM 4123 N N . SER B 1 153 ? 31.716 -82.130 15.388 1.00 39.37 189 SER B N 1
ATOM 4124 C CA . SER B 1 153 ? 30.834 -81.346 16.251 1.00 28.48 189 SER B CA 1
ATOM 4125 C C . SER B 1 153 ? 31.413 -79.947 16.479 1.00 38.43 189 SER B C 1
ATOM 4126 O O . SER B 1 153 ? 32.618 -79.772 16.251 1.00 38.56 189 SER B O 1
ATOM 4129 N N . PRO B 1 154 ? 30.627 -78.958 17.004 1.00 36.99 190 PRO B N 1
ATOM 4130 C CA . PRO B 1 154 ? 31.212 -77.622 17.276 1.00 46.79 190 PRO B CA 1
ATOM 4131 C C . PRO B 1 154 ? 32.376 -77.668 18.291 1.00 44.42 190 PRO B C 1
ATOM 4132 O O . PRO B 1 154 ? 33.300 -76.867 18.203 1.00 42.90 190 PRO B O 1
ATOM 4136 N N . LYS B 1 155 ? 32.343 -78.628 19.223 1.00 32.91 191 LYS B N 1
ATOM 4137 C CA . LYS B 1 155 ? 33.382 -78.832 20.231 1.00 28.30 191 LYS B CA 1
ATOM 4138 C C . LYS B 1 155 ? 34.683 -79.269 19.555 1.00 20.61 191 LYS B C 1
ATOM 4139 O O . LYS B 1 155 ? 35.734 -78.726 19.887 1.00 28.39 191 LYS B O 1
ATOM 4145 N N . CYS B 1 156 ? 34.609 -80.245 18.615 1.00 21.69 192 CYS B N 1
ATOM 4146 C CA . CYS B 1 156 ? 35.773 -80.731 17.862 1.00 27.24 192 CYS B CA 1
ATOM 4147 C C . CYS B 1 156 ? 36.325 -79.653 16.950 1.00 28.93 192 CYS B C 1
ATOM 4148 O O . CYS B 1 156 ? 37.545 -79.531 16.828 1.00 31.02 192 CYS B O 1
ATOM 4151 N N . ARG B 1 157 ? 35.437 -78.842 16.351 1.00 28.80 193 ARG B N 1
ATOM 4152 C CA . ARG B 1 157 ? 35.838 -77.716 15.507 1.00 27.97 193 ARG B CA 1
ATOM 4153 C C . ARG B 1 157 ? 36.625 -76.691 16.363 1.00 25.08 193 ARG B C 1
ATOM 4154 O O . ARG B 1 157 ? 37.681 -76.229 15.941 1.00 34.22 193 ARG B O 1
ATOM 4162 N N . ASP B 1 158 ? 36.141 -76.388 17.564 1.00 20.98 194 ASP B N 1
ATOM 4163 C CA . ASP B 1 158 ? 36.812 -75.457 18.469 1.00 19.27 194 ASP B CA 1
ATOM 4164 C C . ASP B 1 158 ? 38.184 -75.995 18.952 1.00 31.71 194 ASP B C 1
ATOM 4165 O O . ASP B 1 158 ? 39.102 -75.210 19.149 1.00 25.54 194 ASP B O 1
ATOM 4170 N N . LEU B 1 159 ? 38.334 -77.317 19.101 1.00 30.61 195 LEU B N 1
ATOM 4171 C CA . LEU B 1 159 ? 39.618 -77.885 19.513 1.00 22.92 195 LEU B CA 1
ATOM 4172 C C . LEU B 1 159 ? 40.661 -77.760 18.392 1.00 23.96 195 LEU B C 1
ATOM 4173 O O . LEU B 1 159 ? 41.824 -77.467 18.673 1.00 33.76 195 LEU B O 1
ATOM 4178 N N . VAL B 1 160 ? 40.242 -77.992 17.140 1.00 26.36 196 VAL B N 1
ATOM 4179 C CA . VAL B 1 160 ? 41.100 -77.872 15.963 1.00 27.85 196 VAL B CA 1
ATOM 4180 C C . VAL B 1 160 ? 41.543 -76.403 15.840 1.00 30.39 196 VAL B C 1
ATOM 4181 O O . VAL B 1 160 ? 42.744 -76.126 15.697 1.00 38.96 196 VAL B O 1
ATOM 4185 N N . LEU B 1 161 ? 40.582 -75.476 15.969 1.00 25.83 197 LEU B N 1
ATOM 4186 C CA . LEU B 1 161 ? 40.860 -74.036 15.933 1.00 24.49 197 LEU B CA 1
ATOM 4187 C C . LEU B 1 161 ? 41.774 -73.621 17.102 1.00 30.56 197 LEU B C 1
ATOM 4188 O O . LEU B 1 161 ? 42.678 -72.828 16.885 1.00 36.46 197 LEU B O 1
ATOM 4193 N N . ALA B 1 162 ? 41.579 -74.198 18.308 1.00 28.58 198 ALA B N 1
ATOM 4194 C CA . ALA B 1 162 ? 42.383 -73.895 19.503 1.00 31.84 198 ALA B CA 1
ATOM 4195 C C . ALA B 1 162 ? 43.834 -74.399 19.364 1.00 27.67 198 ALA B C 1
ATOM 4196 O O . ALA B 1 162 ? 44.736 -73.803 19.948 1.00 31.50 198 ALA B O 1
ATOM 4198 N N . ASN B 1 163 ? 44.058 -75.477 18.579 1.00 33.02 199 ASN B N 1
ATOM 4199 C CA . ASN B 1 163 ? 45.399 -76.024 18.333 1.00 23.28 199 ASN B CA 1
ATOM 4200 C C . ASN B 1 163 ? 46.112 -75.256 17.208 1.00 29.90 199 ASN B C 1
ATOM 4201 O O . ASN B 1 163 ? 47.202 -75.649 16.802 1.00 46.02 199 ASN B O 1
ATOM 4206 N N . GLY B 1 164 ? 45.513 -74.141 16.774 1.00 35.70 200 GLY B N 1
ATOM 4207 C CA . GLY B 1 164 ? 46.033 -73.234 15.760 1.00 44.54 200 GLY B CA 1
ATOM 4208 C C . GLY B 1 164 ? 46.189 -73.860 14.394 1.00 32.99 200 GLY B C 1
ATOM 4209 O O . GLY B 1 164 ? 47.271 -73.812 13.815 1.00 44.29 200 GLY B O 1
ATOM 4210 N N . ALA B 1 165 ? 45.128 -74.469 13.878 1.00 25.83 201 ALA B N 1
ATOM 4211 C CA . ALA B 1 165 ? 45.184 -75.096 12.562 1.00 32.02 201 ALA B CA 1
ATOM 4212 C C . ALA B 1 165 ? 44.959 -74.097 11.445 1.00 36.65 201 ALA B C 1
ATOM 4213 O O . ALA B 1 165 ? 45.421 -74.354 10.332 1.00 43.11 201 ALA B O 1
ATOM 4215 N N . LEU B 1 166 ? 44.230 -72.986 11.713 1.00 33.79 202 LEU B N 1
ATOM 4216 C CA . LEU B 1 166 ? 43.853 -72.012 10.686 1.00 35.07 202 LEU B CA 1
ATOM 4217 C C . LEU B 1 166 ? 45.045 -71.356 9.994 1.00 40.13 202 LEU B C 1
ATOM 4218 O O . LEU B 1 166 ? 45.097 -71.417 8.763 1.00 34.51 202 LEU B O 1
ATOM 4223 N N . LEU B 1 167 ? 45.955 -70.695 10.747 1.00 33.68 203 LEU B N 1
ATOM 4224 C CA . LEU B 1 167 ? 47.077 -69.980 10.122 1.00 38.21 203 LEU B CA 1
ATOM 4225 C C . LEU B 1 167 ? 48.018 -70.911 9.320 1.00 31.13 203 LEU B C 1
ATOM 4226 O O . LEU B 1 167 ? 48.221 -70.589 8.150 1.00 32.87 203 LEU B O 1
ATOM 4231 N N . PRO B 1 168 ? 48.514 -72.084 9.814 1.00 33.13 204 PRO B N 1
ATOM 4232 C CA . PRO B 1 168 ? 49.354 -72.934 8.944 1.00 31.86 204 PRO B CA 1
ATOM 4233 C C . PRO B 1 168 ? 48.586 -73.487 7.733 1.00 41.53 204 PRO B C 1
ATOM 4234 O O . PRO B 1 168 ? 49.201 -73.673 6.678 1.00 49.43 204 PRO B O 1
ATOM 4238 N N . LEU B 1 169 ? 47.249 -73.694 7.854 1.00 29.02 205 LEU B N 1
ATOM 4239 C CA . LEU B 1 169 ? 46.419 -74.162 6.736 1.00 32.14 205 LEU B CA 1
ATOM 4240 C C . LEU B 1 169 ? 46.461 -73.132 5.586 1.00 32.77 205 LEU B C 1
ATOM 4241 O O . LEU B 1 169 ? 46.653 -73.518 4.441 1.00 33.50 205 LEU B O 1
ATOM 4246 N N . LEU B 1 170 ? 46.330 -71.830 5.913 1.00 40.28 206 LEU B N 1
ATOM 4247 C CA . LEU B 1 170 ? 46.366 -70.722 4.952 1.00 35.83 206 LEU B CA 1
ATOM 4248 C C . LEU B 1 170 ? 47.772 -70.454 4.407 1.00 35.18 206 LEU B C 1
ATOM 4249 O O . LEU B 1 170 ? 47.882 -70.052 3.254 1.00 37.77 206 LEU B O 1
ATOM 4254 N N . ALA B 1 171 ? 48.835 -70.634 5.230 1.00 40.89 207 ALA B N 1
ATOM 4255 C CA . ALA B 1 171 ? 50.232 -70.399 4.841 1.00 39.44 207 ALA B CA 1
ATOM 4256 C C . ALA B 1 171 ? 50.697 -71.291 3.679 1.00 41.00 207 ALA B C 1
ATOM 4257 O O . ALA B 1 171 ? 51.514 -70.852 2.878 1.00 61.00 207 ALA B O 1
ATOM 4259 N N . GLN B 1 172 ? 50.166 -72.520 3.567 1.00 44.34 208 GLN B N 1
ATOM 4260 C CA . GLN B 1 172 ? 50.545 -73.438 2.491 1.00 56.84 208 GLN B CA 1
ATOM 4261 C C . GLN B 1 172 ? 49.663 -73.262 1.240 1.00 51.95 208 GLN B C 1
ATOM 4262 O O . GLN B 1 172 ? 49.791 -74.042 0.295 1.00 67.91 208 GLN B O 1
ATOM 4268 N N . LEU B 1 173 ? 48.807 -72.223 1.214 1.00 45.02 209 LEU B N 1
ATOM 4269 C CA . LEU B 1 173 ? 47.964 -71.876 0.061 1.00 42.23 209 LEU B CA 1
ATOM 4270 C C . LEU B 1 173 ? 48.547 -70.662 -0.668 1.00 58.60 209 LEU B C 1
ATOM 4271 O O . LEU B 1 173 ? 48.804 -69.639 -0.029 1.00 79.92 209 LEU B O 1
ATOM 4276 N N . ASN B 1 174 ? 48.743 -70.771 -1.999 1.00 57.24 210 ASN B N 1
ATOM 4277 C CA . ASN B 1 174 ? 49.304 -69.711 -2.858 1.00 51.26 210 ASN B CA 1
ATOM 4278 C C . ASN B 1 174 ? 49.015 -69.964 -4.365 1.00 57.57 210 ASN B C 1
ATOM 4279 O O . ASN B 1 174 ? 48.185 -70.812 -4.697 1.00 44.74 210 ASN B O 1
ATOM 4284 N N . GLU B 1 175 ? 49.712 -69.216 -5.256 1.00 70.11 211 GLU B N 1
ATOM 4285 C CA . GLU B 1 175 ? 49.620 -69.233 -6.727 1.00 68.63 211 GLU B CA 1
ATOM 4286 C C . GLU B 1 175 ? 49.902 -70.596 -7.369 1.00 60.99 211 GLU B C 1
ATOM 4287 O O . GLU B 1 175 ? 49.396 -70.865 -8.463 1.00 66.68 211 GLU B O 1
ATOM 4293 N N . HIS B 1 176 ? 50.739 -71.421 -6.728 1.00 60.97 212 HIS B N 1
ATOM 4294 C CA . HIS B 1 176 ? 51.153 -72.721 -7.257 1.00 67.60 212 HIS B CA 1
ATOM 4295 C C . HIS B 1 176 ? 50.458 -73.903 -6.547 1.00 53.54 212 HIS B C 1
ATOM 4296 O O . HIS B 1 176 ? 50.895 -75.042 -6.701 1.00 78.11 212 HIS B O 1
ATOM 4303 N N . THR B 1 177 ? 49.376 -73.647 -5.795 1.00 57.84 213 THR B N 1
ATOM 4304 C CA . THR B 1 177 ? 48.649 -74.715 -5.102 1.00 39.81 213 THR B CA 1
ATOM 4305 C C . THR B 1 177 ? 47.811 -75.508 -6.136 1.00 40.34 213 THR B C 1
ATOM 4306 O O . THR B 1 177 ? 47.064 -74.910 -6.918 1.00 41.01 213 THR B O 1
ATOM 4310 N N . LYS B 1 178 ? 47.990 -76.850 -6.163 1.00 36.93 214 LYS B N 1
ATOM 4311 C CA . LYS B 1 178 ? 47.286 -77.742 -7.093 1.00 42.85 214 LYS B CA 1
ATOM 4312 C C . LYS B 1 178 ? 45.804 -77.849 -6.707 1.00 47.82 214 LYS B C 1
ATOM 4313 O O . LYS B 1 178 ? 45.478 -77.679 -5.532 1.00 45.78 214 LYS B O 1
ATOM 4319 N N . LEU B 1 179 ? 44.918 -78.128 -7.690 1.00 43.66 215 LEU B N 1
ATOM 4320 C CA . LEU B 1 179 ? 43.465 -78.231 -7.497 1.00 42.97 215 LEU B CA 1
ATOM 4321 C C . LEU B 1 179 ? 43.071 -79.200 -6.360 1.00 51.25 215 LEU B C 1
ATOM 4322 O O . LEU B 1 179 ? 42.192 -78.851 -5.569 1.00 51.42 215 LEU B O 1
ATOM 4327 N N . SER B 1 180 ? 43.725 -80.385 -6.261 1.00 42.69 216 SER B N 1
ATOM 4328 C CA . SER B 1 180 ? 43.420 -81.362 -5.207 1.00 48.64 216 SER B CA 1
ATOM 4329 C C . SER B 1 180 ? 43.533 -80.730 -3.804 1.00 48.86 216 SER B C 1
ATOM 4330 O O . SER B 1 180 ? 42.632 -80.914 -2.980 1.00 40.01 216 SER B O 1
ATOM 4333 N N . MET B 1 181 ? 44.611 -79.953 -3.562 1.00 39.70 217 MET B N 1
ATOM 4334 C CA . MET B 1 181 ? 44.818 -79.247 -2.296 1.00 36.21 217 MET B CA 1
ATOM 4335 C C . MET B 1 181 ? 43.835 -78.076 -2.185 1.00 34.23 217 MET B C 1
ATOM 4336 O O . MET B 1 181 ? 43.275 -77.863 -1.105 1.00 43.96 217 MET B O 1
ATOM 4341 N N . LEU B 1 182 ? 43.586 -77.336 -3.288 1.00 43.32 218 LEU B N 1
ATOM 4342 C CA . LEU B 1 182 ? 42.618 -76.229 -3.239 1.00 33.83 218 LEU B CA 1
ATOM 4343 C C . LEU B 1 182 ? 41.241 -76.757 -2.776 1.00 40.81 218 LEU B C 1
ATOM 4344 O O . LEU B 1 182 ? 40.611 -76.147 -1.918 1.00 39.62 218 LEU B O 1
ATOM 4349 N N . ARG B 1 183 ? 40.847 -77.951 -3.271 1.00 37.32 219 ARG B N 1
ATOM 4350 C CA . ARG B 1 183 ? 39.595 -78.624 -2.932 1.00 26.56 219 ARG B CA 1
ATOM 4351 C C . ARG B 1 183 ? 39.523 -79.036 -1.456 1.00 35.11 219 ARG B C 1
ATOM 4352 O O . ARG B 1 183 ? 38.522 -78.756 -0.790 1.00 37.95 219 ARG B O 1
ATOM 4360 N N . ASN B 1 184 ? 40.580 -79.695 -0.951 1.00 35.04 220 ASN B N 1
ATOM 4361 C CA . ASN B 1 184 ? 40.660 -80.159 0.432 1.00 30.21 220 ASN B CA 1
ATOM 4362 C C . ASN B 1 184 ? 40.708 -79.000 1.418 1.00 33.62 220 ASN B C 1
ATOM 4363 O O . ASN B 1 184 ? 40.061 -79.082 2.465 1.00 28.86 220 ASN B O 1
ATOM 4368 N N . ALA B 1 185 ? 41.477 -77.934 1.097 1.00 32.44 221 ALA B N 1
ATOM 4369 C CA . ALA B 1 185 ? 41.619 -76.768 1.973 1.00 29.51 221 ALA B CA 1
ATOM 4370 C C . ALA B 1 185 ? 40.320 -75.992 2.080 1.00 22.22 221 ALA B C 1
ATOM 4371 O O . ALA B 1 185 ? 39.948 -75.619 3.188 1.00 36.85 221 ALA B O 1
ATOM 4373 N N . THR B 1 186 ? 39.597 -75.798 0.963 1.00 28.85 222 THR B N 1
ATOM 4374 C CA . THR B 1 186 ? 38.309 -75.074 0.942 1.00 29.48 222 THR B CA 1
ATOM 4375 C C . THR B 1 186 ? 37.251 -75.838 1.761 1.00 29.75 222 THR B C 1
ATOM 4376 O O . THR B 1 186 ? 36.546 -75.211 2.535 1.00 40.06 222 THR B O 1
ATOM 4380 N N . TRP B 1 187 ? 37.181 -77.183 1.622 1.00 30.79 223 TRP B N 1
ATOM 4381 C CA . TRP B 1 187 ? 36.259 -78.048 2.363 1.00 32.63 223 TRP B CA 1
ATOM 4382 C C . TRP B 1 187 ? 36.535 -77.961 3.874 1.00 23.92 223 TRP B C 1
ATOM 4383 O O . TRP B 1 187 ? 35.608 -77.759 4.659 1.00 31.93 223 TRP B O 1
ATOM 4394 N N . THR B 1 188 ? 37.815 -78.080 4.263 1.00 28.12 224 THR B N 1
ATOM 4395 C CA . THR B 1 188 ? 38.280 -77.997 5.634 1.00 28.39 224 THR B CA 1
ATOM 4396 C C . THR B 1 188 ? 37.929 -76.612 6.205 1.00 28.83 224 THR B C 1
ATOM 4397 O O . THR B 1 188 ? 37.402 -76.557 7.319 1.00 35.11 224 THR B O 1
ATOM 4401 N N . LEU B 1 189 ? 38.154 -75.513 5.427 1.00 28.62 225 LEU B N 1
ATOM 4402 C CA . LEU B 1 189 ? 37.824 -74.143 5.846 1.00 23.26 225 LEU B CA 1
ATOM 4403 C C . LEU B 1 189 ? 36.342 -74.005 6.142 1.00 28.61 225 LEU B C 1
ATOM 4404 O O . LEU B 1 189 ? 35.962 -73.330 7.100 1.00 37.75 225 LEU B O 1
ATOM 4409 N N . SER B 1 190 ? 35.504 -74.642 5.297 1.00 33.78 226 SER B N 1
ATOM 4410 C CA . SER B 1 190 ? 34.047 -74.677 5.428 1.00 34.71 226 SER B CA 1
ATOM 4411 C C . SER B 1 190 ? 33.641 -75.384 6.756 1.00 34.42 226 SER B C 1
ATOM 4412 O O . SER B 1 190 ? 32.730 -74.922 7.441 1.00 33.92 226 SER B O 1
ATOM 4415 N N . ASN B 1 191 ? 34.352 -76.460 7.136 1.00 36.54 227 ASN B N 1
ATOM 4416 C CA . ASN B 1 191 ? 34.091 -77.205 8.371 1.00 33.42 227 ASN B CA 1
ATOM 4417 C C . ASN B 1 191 ? 34.533 -76.414 9.612 1.00 37.94 227 ASN B C 1
ATOM 4418 O O . ASN B 1 191 ? 33.971 -76.614 10.689 1.00 34.34 227 ASN B O 1
ATOM 4423 N N . PHE B 1 192 ? 35.495 -75.484 9.450 1.00 32.42 228 PHE B N 1
ATOM 4424 C CA . PHE B 1 192 ? 35.966 -74.619 10.535 1.00 24.19 228 PHE B CA 1
ATOM 4425 C C . PHE B 1 192 ? 34.938 -73.535 10.850 1.00 38.53 228 PHE B C 1
ATOM 4426 O O . PHE B 1 192 ? 34.891 -73.067 11.992 1.00 42.99 228 PHE B O 1
ATOM 4434 N N . CYS B 1 193 ? 34.131 -73.127 9.839 1.00 35.72 229 CYS B N 1
ATOM 4435 C CA . CYS B 1 193 ? 33.110 -72.075 9.932 1.00 32.72 229 CYS B CA 1
ATOM 4436 C C . CYS B 1 193 ? 31.697 -72.627 10.257 1.00 30.13 229 CYS B C 1
ATOM 4437 O O . CYS B 1 193 ? 30.860 -71.883 10.766 1.00 32.41 229 CYS B O 1
ATOM 4440 N N . ARG B 1 194 ? 31.444 -73.914 9.952 1.00 37.95 230 ARG B N 1
ATOM 4441 C CA . ARG B 1 194 ? 30.165 -74.618 10.119 1.00 33.06 230 ARG B CA 1
ATOM 4442 C C . ARG B 1 194 ? 29.787 -74.822 11.596 1.00 36.74 230 ARG B C 1
ATOM 4443 O O . ARG B 1 194 ? 30.653 -74.767 12.462 1.00 31.42 230 ARG B O 1
ATOM 4451 N N . GLY B 1 195 ? 28.498 -75.083 11.841 1.00 23.71 231 GLY B N 1
ATOM 4452 C CA . GLY B 1 195 ? 27.969 -75.432 13.155 1.00 27.20 231 GLY B CA 1
ATOM 4453 C C . GLY B 1 195 ? 27.410 -74.316 14.001 1.00 41.16 231 GLY B C 1
ATOM 4454 O O . GLY B 1 195 ? 27.806 -73.150 13.876 1.00 40.97 231 GLY B O 1
ATOM 4455 N N . LYS B 1 196 ? 26.490 -74.708 14.901 1.00 44.49 232 LYS B N 1
ATOM 4456 C CA . LYS B 1 196 ? 25.821 -73.835 15.858 1.00 45.11 232 LYS B CA 1
ATOM 4457 C C . LYS B 1 196 ? 26.039 -74.397 17.263 1.00 40.95 232 LYS B C 1
ATOM 4458 O O . LYS B 1 196 ? 25.785 -75.587 17.458 1.00 54.44 232 LYS B O 1
ATOM 4464 N N . PRO B 1 197 ? 26.535 -73.611 18.256 1.00 41.29 233 PRO B N 1
ATOM 4465 C CA . PRO B 1 197 ? 26.950 -72.195 18.195 1.00 41.57 233 PRO B CA 1
ATOM 4466 C C . PRO B 1 197 ? 28.105 -71.977 17.216 1.00 46.25 233 PRO B C 1
ATOM 4467 O O . PRO B 1 197 ? 29.005 -72.826 17.097 1.00 61.49 233 PRO B O 1
ATOM 4471 N N . GLN B 1 198 ? 28.055 -70.845 16.503 1.00 34.58 234 GLN B N 1
ATOM 4472 C CA . GLN B 1 198 ? 29.056 -70.446 15.505 1.00 38.45 234 GLN B CA 1
ATOM 4473 C C . GLN B 1 198 ? 30.429 -70.269 16.156 1.00 47.46 234 GLN B C 1
ATOM 4474 O O . GLN B 1 198 ? 30.480 -69.905 17.335 1.00 44.46 234 GLN B O 1
ATOM 4480 N N . PRO B 1 199 ? 31.556 -70.515 15.442 1.00 40.84 235 PRO B N 1
ATOM 4481 C CA . PRO B 1 199 ? 32.872 -70.285 16.074 1.00 44.51 235 PRO B CA 1
ATOM 4482 C C . PRO B 1 199 ? 33.095 -68.794 16.293 1.00 45.45 235 PRO B C 1
ATOM 4483 O O . PRO B 1 199 ? 32.342 -67.983 15.732 1.00 42.58 235 PRO B O 1
ATOM 4487 N N . SER B 1 200 ? 34.093 -68.423 17.116 1.00 45.95 236 SER B N 1
ATOM 4488 C CA . SER B 1 200 ? 34.394 -67.006 17.352 1.00 41.41 236 SER B CA 1
ATOM 4489 C C . SER B 1 200 ? 34.747 -66.330 16.038 1.00 37.46 236 SER B C 1
ATOM 4490 O O . SER B 1 200 ? 35.437 -66.923 15.212 1.00 49.60 236 SER B O 1
ATOM 4493 N N . PHE B 1 201 ? 34.268 -65.107 15.843 1.00 38.12 237 PHE B N 1
ATOM 4494 C CA . PHE B 1 201 ? 34.542 -64.382 14.614 1.00 46.69 237 PHE B CA 1
ATOM 4495 C C . PHE B 1 201 ? 36.027 -64.032 14.524 1.00 38.92 237 PHE B C 1
ATOM 4496 O O . PHE B 1 201 ? 36.585 -64.075 13.440 1.00 46.40 237 PHE B O 1
ATOM 4504 N N . GLU B 1 202 ? 36.676 -63.777 15.664 1.00 34.76 238 GLU B N 1
ATOM 4505 C CA . GLU B 1 202 ? 38.107 -63.485 15.700 1.00 36.22 238 GLU B CA 1
ATOM 4506 C C . GLU B 1 202 ? 38.911 -64.743 15.355 1.00 33.52 238 GLU B C 1
ATOM 4507 O O . GLU B 1 202 ? 39.965 -64.626 14.728 1.00 42.51 238 GLU B O 1
ATOM 4513 N N . GLN B 1 203 ? 38.383 -65.942 15.690 1.00 27.38 239 GLN B N 1
ATOM 4514 C CA . GLN B 1 203 ? 39.026 -67.201 15.340 1.00 38.76 239 GLN B CA 1
ATOM 4515 C C . GLN B 1 203 ? 38.998 -67.473 13.832 1.00 43.21 239 GLN B C 1
ATOM 4516 O O . GLN B 1 203 ? 39.985 -67.983 13.313 1.00 44.64 239 GLN B O 1
ATOM 4522 N N . THR B 1 204 ? 37.876 -67.163 13.138 1.00 39.83 240 THR B N 1
ATOM 4523 C CA . THR B 1 204 ? 37.679 -67.453 11.717 1.00 39.31 240 THR B CA 1
ATOM 4524 C C . THR B 1 204 ? 37.951 -66.255 10.790 1.00 47.14 240 THR B C 1
ATOM 4525 O O . THR B 1 204 ? 38.013 -66.444 9.572 1.00 36.59 240 THR B O 1
ATOM 4529 N N . ARG B 1 205 ? 38.148 -65.039 11.359 1.00 54.49 241 ARG B N 1
ATOM 4530 C CA . ARG B 1 205 ? 38.452 -63.801 10.631 1.00 43.58 241 ARG B CA 1
ATOM 4531 C C . ARG B 1 205 ? 39.613 -63.983 9.615 1.00 41.34 241 ARG B C 1
ATOM 4532 O O . ARG B 1 205 ? 39.444 -63.523 8.484 1.00 39.56 241 ARG B O 1
ATOM 4540 N N . PRO B 1 206 ? 40.756 -64.660 9.941 1.00 38.08 242 PRO B N 1
ATOM 4541 C CA . PRO B 1 206 ? 41.835 -64.791 8.944 1.00 39.83 242 PRO B CA 1
ATOM 4542 C C . PRO B 1 206 ? 41.472 -65.572 7.673 1.00 37.67 242 PRO B C 1
ATOM 4543 O O . PRO B 1 206 ? 42.190 -65.456 6.682 1.00 39.82 242 PRO B O 1
ATOM 4547 N N . ALA B 1 207 ? 40.366 -66.347 7.684 1.00 31.25 243 ALA B N 1
ATOM 4548 C CA . ALA B 1 207 ? 39.944 -67.126 6.518 1.00 24.58 243 ALA B CA 1
ATOM 4549 C C . ALA B 1 207 ? 39.245 -66.270 5.436 1.00 26.34 243 ALA B C 1
ATOM 4550 O O . ALA B 1 207 ? 39.142 -66.730 4.303 1.00 29.65 243 ALA B O 1
ATOM 4552 N N . LEU B 1 208 ? 38.772 -65.045 5.775 1.00 34.30 244 LEU B N 1
ATOM 4553 C CA . LEU B 1 208 ? 38.039 -64.152 4.864 1.00 28.61 244 LEU B CA 1
ATOM 4554 C C . LEU B 1 208 ? 38.826 -63.744 3.606 1.00 32.45 244 LEU B C 1
ATOM 4555 O O . LEU B 1 208 ? 38.224 -63.857 2.536 1.00 38.33 244 LEU B O 1
ATOM 4560 N N . PRO B 1 209 ? 40.118 -63.290 3.642 1.00 34.66 245 PRO B N 1
ATOM 4561 C CA . PRO B 1 209 ? 40.790 -62.958 2.375 1.00 27.80 245 PRO B CA 1
ATOM 4562 C C . PRO B 1 209 ? 40.968 -64.189 1.491 1.00 22.46 245 PRO B C 1
ATOM 4563 O O . PRO B 1 209 ? 40.807 -64.079 0.278 1.00 27.79 245 PRO B O 1
ATOM 4567 N N . ALA B 1 210 ? 41.241 -65.369 2.090 1.00 32.68 246 ALA B N 1
ATOM 4568 C CA . ALA B 1 210 ? 41.445 -66.605 1.331 1.00 22.62 246 ALA B CA 1
ATOM 4569 C C . ALA B 1 210 ? 40.173 -67.014 0.606 1.00 22.16 246 ALA B C 1
ATOM 4570 O O . ALA B 1 210 ? 40.232 -67.244 -0.589 1.00 28.72 246 ALA B O 1
ATOM 4572 N N . LEU B 1 211 ? 39.022 -67.055 1.309 1.00 32.70 247 LEU B N 1
ATOM 4573 C CA . LEU B 1 211 ? 37.704 -67.366 0.740 1.00 27.16 247 LEU B CA 1
ATOM 4574 C C . LEU B 1 211 ? 37.327 -66.391 -0.385 1.00 35.31 247 LEU B C 1
ATOM 4575 O O . LEU B 1 211 ? 36.841 -66.845 -1.427 1.00 33.71 247 LEU B O 1
ATOM 4580 N N . ALA B 1 212 ? 37.601 -65.067 -0.195 1.00 36.66 248 ALA B N 1
ATOM 4581 C CA . ALA B 1 212 ? 37.373 -64.012 -1.198 1.00 32.03 248 ALA B CA 1
ATOM 4582 C C . ALA B 1 212 ? 38.077 -64.329 -2.512 1.00 27.53 248 ALA B C 1
ATOM 4583 O O . ALA B 1 212 ? 37.487 -64.151 -3.578 1.00 35.00 248 ALA B O 1
ATOM 4585 N N . ARG B 1 213 ? 39.325 -64.814 -2.440 1.00 32.66 249 ARG B N 1
ATOM 4586 C CA . ARG B 1 213 ? 40.105 -65.233 -3.604 1.00 27.27 249 ARG B CA 1
ATOM 4587 C C . ARG B 1 213 ? 39.565 -66.558 -4.157 1.00 40.02 249 ARG B C 1
ATOM 4588 O O . ARG B 1 213 ? 39.404 -66.703 -5.368 1.00 33.18 249 ARG B O 1
ATOM 4596 N N . LEU B 1 214 ? 39.298 -67.528 -3.260 1.00 36.02 250 LEU B N 1
ATOM 4597 C CA . LEU B 1 214 ? 38.806 -68.858 -3.639 1.00 35.26 250 LEU B CA 1
ATOM 4598 C C . LEU B 1 214 ? 37.440 -68.852 -4.396 1.00 38.51 250 LEU B C 1
ATOM 4599 O O . LEU B 1 214 ? 37.210 -69.766 -5.193 1.00 43.05 250 LEU B O 1
ATOM 4604 N N . ILE B 1 215 ? 36.562 -67.846 -4.194 1.00 36.11 251 ILE B N 1
ATOM 4605 C CA . ILE B 1 215 ? 35.278 -67.804 -4.925 1.00 28.09 251 ILE B CA 1
ATOM 4606 C C . ILE B 1 215 ? 35.477 -67.379 -6.411 1.00 37.83 251 ILE B C 1
ATOM 4607 O O . ILE B 1 215 ? 34.523 -67.414 -7.181 1.00 33.96 251 ILE B O 1
ATOM 4612 N N . HIS B 1 216 ? 36.704 -67.022 -6.814 1.00 41.38 252 HIS B N 1
ATOM 4613 C CA . HIS B 1 216 ? 36.997 -66.616 -8.179 1.00 32.96 252 HIS B CA 1
ATOM 4614 C C . HIS B 1 216 ? 37.434 -67.811 -9.009 1.00 37.24 252 HIS B C 1
ATOM 4615 O O . HIS B 1 216 ? 37.749 -67.665 -10.186 1.00 48.12 252 HIS B O 1
ATOM 4622 N N . SER B 1 217 ? 37.411 -69.005 -8.401 1.00 35.94 253 SER B N 1
ATOM 4623 C CA . SER B 1 217 ? 37.706 -70.263 -9.062 1.00 27.78 253 SER B CA 1
ATOM 4624 C C . SER B 1 217 ? 36.543 -70.630 -9.986 1.00 37.09 253 SER B C 1
ATOM 4625 O O . SER B 1 217 ? 35.417 -70.147 -9.792 1.00 34.49 253 SER B O 1
ATOM 4628 N N . ASN B 1 218 ? 36.808 -71.487 -10.976 1.00 43.61 254 ASN B N 1
ATOM 4629 C CA . ASN B 1 218 ? 35.790 -71.993 -11.890 1.00 42.06 254 ASN B CA 1
ATOM 4630 C C . ASN B 1 218 ? 35.394 -73.425 -11.476 1.00 39.31 254 ASN B C 1
ATOM 4631 O O . ASN B 1 218 ? 34.400 -73.950 -11.977 1.00 38.35 254 ASN B O 1
ATOM 4636 N N . ASP B 1 219 ? 36.158 -74.029 -10.536 1.00 35.33 255 ASP B N 1
ATOM 4637 C CA . ASP B 1 219 ? 35.938 -75.382 -10.005 1.00 36.41 255 ASP B CA 1
ATOM 4638 C C . ASP B 1 219 ? 34.710 -75.435 -9.104 1.00 34.79 255 ASP B C 1
ATOM 4639 O O . ASP B 1 219 ? 34.666 -74.782 -8.064 1.00 40.21 255 ASP B O 1
ATOM 4644 N N . GLU B 1 220 ? 33.721 -76.241 -9.520 1.00 32.45 256 GLU B N 1
ATOM 4645 C CA . GLU B 1 220 ? 32.426 -76.458 -8.867 1.00 30.94 256 GLU B CA 1
ATOM 4646 C C . GLU B 1 220 ? 32.546 -76.879 -7.386 1.00 30.13 256 GLU B C 1
ATOM 4647 O O . GLU B 1 220 ? 31.711 -76.476 -6.572 1.00 30.42 256 GLU B O 1
ATOM 4653 N N . GLU B 1 221 ? 33.569 -77.674 -7.039 1.00 33.30 257 GLU B N 1
ATOM 4654 C CA . GLU B 1 221 ? 33.783 -78.136 -5.663 1.00 31.32 257 GLU B CA 1
ATOM 4655 C C . GLU B 1 221 ? 34.300 -77.007 -4.769 1.00 27.81 257 GLU B C 1
ATOM 4656 O O . GLU B 1 221 ? 33.737 -76.789 -3.695 1.00 35.98 257 GLU B O 1
ATOM 4662 N N . VAL B 1 222 ? 35.323 -76.266 -5.230 1.00 37.04 258 VAL B N 1
ATOM 4663 C CA . VAL B 1 222 ? 35.906 -75.111 -4.528 1.00 30.19 258 VAL B CA 1
ATOM 4664 C C . VAL B 1 222 ? 34.828 -74.018 -4.353 1.00 28.28 258 VAL B C 1
ATOM 4665 O O . VAL B 1 222 ? 34.722 -73.418 -3.291 1.00 33.49 258 VAL B O 1
ATOM 4669 N N . LEU B 1 223 ? 34.032 -73.783 -5.394 1.00 36.48 259 LEU B N 1
ATOM 4670 C CA . LEU B 1 223 ? 32.954 -72.788 -5.398 1.00 28.00 259 LEU B CA 1
ATOM 4671 C C . LEU B 1 223 ? 31.871 -73.116 -4.366 1.00 34.12 259 LEU B C 1
ATOM 4672 O O . LEU B 1 223 ? 31.456 -72.219 -3.633 1.00 39.47 259 LEU B O 1
ATOM 4677 N N . THR B 1 224 ? 31.487 -74.401 -4.254 1.00 29.27 260 THR B N 1
ATOM 4678 C CA . THR B 1 224 ? 30.487 -74.891 -3.303 1.00 31.16 260 THR B CA 1
ATOM 4679 C C . THR B 1 224 ? 30.967 -74.647 -1.862 1.00 29.57 260 THR B C 1
ATOM 4680 O O . THR B 1 224 ? 30.281 -73.980 -1.086 1.00 34.20 260 THR B O 1
ATOM 4684 N N . ASP B 1 225 ? 32.152 -75.176 -1.535 1.00 32.42 261 ASP B N 1
ATOM 4685 C CA . ASP B 1 225 ? 32.747 -75.137 -0.207 1.00 29.29 261 ASP B CA 1
ATOM 4686 C C . ASP B 1 225 ? 33.083 -73.715 0.227 1.00 28.60 261 ASP B C 1
ATOM 4687 O O . ASP B 1 225 ? 32.884 -73.393 1.398 1.00 38.52 261 ASP B O 1
ATOM 4692 N N . ALA B 1 226 ? 33.520 -72.852 -0.707 1.00 30.19 262 ALA B N 1
ATOM 4693 C CA . ALA B 1 226 ? 33.845 -71.452 -0.399 1.00 32.13 262 ALA B CA 1
ATOM 4694 C C . ALA B 1 226 ? 32.597 -70.661 -0.020 1.00 28.46 262 ALA B C 1
ATOM 4695 O O . ALA B 1 226 ? 32.623 -69.921 0.964 1.00 31.41 262 ALA B O 1
ATOM 4697 N N . CYS B 1 227 ? 31.504 -70.823 -0.801 1.00 29.39 263 CYS B N 1
ATOM 4698 C CA . CYS B 1 227 ? 30.226 -70.143 -0.587 1.00 29.22 263 CYS B CA 1
ATOM 4699 C C . CYS B 1 227 ? 29.553 -70.594 0.694 1.00 31.61 263 CYS B C 1
ATOM 4700 O O . CYS B 1 227 ? 28.987 -69.741 1.391 1.00 35.27 263 CYS B O 1
ATOM 4703 N N . TRP B 1 228 ? 29.613 -71.912 1.019 1.00 22.98 264 TRP B N 1
ATOM 4704 C CA . TRP B 1 228 ? 29.075 -72.417 2.281 1.00 21.11 264 TRP B CA 1
ATOM 4705 C C . TRP B 1 228 ? 29.827 -71.742 3.432 1.00 25.92 264 TRP B C 1
ATOM 4706 O O . TRP B 1 228 ? 29.182 -71.228 4.350 1.00 28.51 264 TRP B O 1
ATOM 4717 N N . ALA B 1 229 ? 31.178 -71.672 3.337 1.00 19.23 265 ALA B N 1
ATOM 4718 C CA . ALA B 1 229 ? 31.998 -71.052 4.371 1.00 25.51 265 ALA B CA 1
ATOM 4719 C C . ALA B 1 229 ? 31.622 -69.568 4.580 1.00 24.10 265 ALA B C 1
ATOM 4720 O O . ALA B 1 229 ? 31.513 -69.138 5.714 1.00 29.60 265 ALA B O 1
ATOM 4722 N N . LEU B 1 230 ? 31.359 -68.824 3.515 1.00 22.40 266 LEU B N 1
ATOM 4723 C CA . LEU B 1 230 ? 30.947 -67.422 3.605 1.00 25.49 266 LEU B CA 1
ATOM 4724 C C . LEU B 1 230 ? 29.492 -67.287 4.099 1.00 25.25 266 LEU B C 1
ATOM 4725 O O . LEU B 1 230 ? 29.158 -66.259 4.691 1.00 34.77 266 LEU B O 1
ATOM 4730 N N . SER B 1 231 ? 28.624 -68.299 3.844 1.00 29.27 267 SER B N 1
ATOM 4731 C CA . SER B 1 231 ? 27.225 -68.263 4.312 1.00 27.50 267 SER B CA 1
ATOM 4732 C C . SER B 1 231 ? 27.178 -68.402 5.837 1.00 31.47 267 SER B C 1
ATOM 4733 O O . SER B 1 231 ? 26.268 -67.856 6.471 1.00 36.36 267 SER B O 1
ATOM 4736 N N . TYR B 1 232 ? 28.185 -69.097 6.424 1.00 31.39 268 TYR B N 1
ATOM 4737 C CA . TYR B 1 232 ? 28.297 -69.277 7.875 1.00 30.88 268 TYR B CA 1
ATOM 4738 C C . TYR B 1 232 ? 28.850 -68.003 8.510 1.00 29.52 268 TYR B C 1
ATOM 4739 O O . TYR B 1 232 ? 28.287 -67.504 9.491 1.00 42.23 268 TYR B O 1
ATOM 4748 N N . LEU B 1 233 ? 29.915 -67.448 7.907 1.00 30.45 269 LEU B N 1
ATOM 4749 C CA . LEU B 1 233 ? 30.590 -66.217 8.350 1.00 38.03 269 LEU B CA 1
ATOM 4750 C C . LEU B 1 233 ? 29.704 -64.971 8.252 1.00 33.22 269 LEU B C 1
ATOM 4751 O O . LEU B 1 233 ? 29.823 -64.079 9.091 1.00 39.78 269 LEU B O 1
ATOM 4756 N N . SER B 1 234 ? 28.811 -64.912 7.262 1.00 39.47 270 SER B N 1
ATOM 4757 C CA . SER B 1 234 ? 27.940 -63.751 7.043 1.00 36.37 270 SER B CA 1
ATOM 4758 C C . SER B 1 234 ? 26.665 -63.802 7.883 1.00 33.41 270 SER B C 1
ATOM 4759 O O . SER B 1 234 ? 25.955 -62.805 7.952 1.00 36.97 270 SER B O 1
ATOM 4762 N N . ASP B 1 235 ? 26.369 -64.947 8.514 1.00 37.82 271 ASP B N 1
ATOM 4763 C CA . ASP B 1 235 ? 25.180 -65.089 9.360 1.00 35.47 271 ASP B CA 1
ATOM 4764 C C . ASP B 1 235 ? 25.521 -64.625 10.789 1.00 41.99 271 ASP B C 1
ATOM 4765 O O . ASP B 1 235 ? 26.426 -65.164 11.432 1.00 37.26 271 ASP B O 1
ATOM 4770 N N . GLY B 1 236 ? 24.805 -63.607 11.242 1.00 34.26 272 GLY B N 1
ATOM 4771 C CA . GLY B 1 236 ? 24.996 -63.021 12.563 1.00 36.22 272 GLY B CA 1
ATOM 4772 C C . GLY B 1 236 ? 24.746 -61.528 12.542 1.00 41.36 272 GLY B C 1
ATOM 4773 O O . GLY B 1 236 ? 23.978 -61.027 11.711 1.00 37.27 272 GLY B O 1
ATOM 4774 N N . THR B 1 237 ? 25.404 -60.807 13.449 1.00 35.99 273 THR B N 1
ATOM 4775 C CA . THR B 1 237 ? 25.280 -59.354 13.584 1.00 42.47 273 THR B CA 1
ATOM 4776 C C . THR B 1 237 ? 25.893 -58.631 12.362 1.00 39.24 273 THR B C 1
ATOM 4777 O O . THR B 1 237 ? 26.600 -59.254 11.557 1.00 33.71 273 THR B O 1
ATOM 4781 N N . ASN B 1 238 ? 25.578 -57.333 12.203 1.00 31.34 274 ASN B N 1
ATOM 4782 C CA . ASN B 1 238 ? 26.017 -56.537 11.054 1.00 33.61 274 ASN B CA 1
ATOM 4783 C C . ASN B 1 238 ? 27.529 -56.272 11.050 1.00 28.58 274 ASN B C 1
ATOM 4784 O O . ASN B 1 238 ? 28.073 -56.037 9.975 1.00 45.01 274 ASN B O 1
ATOM 4789 N N . ASP B 1 239 ? 28.213 -56.364 12.206 1.00 32.89 275 ASP B N 1
ATOM 4790 C CA . ASP B 1 239 ? 29.671 -56.191 12.259 1.00 39.19 275 ASP B CA 1
ATOM 4791 C C . ASP B 1 239 ? 30.373 -57.355 11.532 1.00 41.65 275 ASP B C 1
ATOM 4792 O O . ASP B 1 239 ? 31.435 -57.150 10.945 1.00 53.96 275 ASP B O 1
ATOM 4797 N N . LYS B 1 240 ? 29.745 -58.545 11.508 1.00 28.99 276 LYS B N 1
ATOM 4798 C CA . LYS B 1 240 ? 30.271 -59.702 10.789 1.00 37.44 276 LYS B CA 1
ATOM 4799 C C . LYS B 1 240 ? 30.059 -59.503 9.279 1.00 33.15 276 LYS B C 1
ATOM 4800 O O . LYS B 1 240 ? 30.957 -59.803 8.502 1.00 45.68 276 LYS B O 1
ATOM 4806 N N . ILE B 1 241 ? 28.878 -58.990 8.878 1.00 31.77 277 ILE B N 1
ATOM 4807 C CA . ILE B 1 241 ? 28.510 -58.698 7.493 1.00 35.54 277 ILE B CA 1
ATOM 4808 C C . ILE B 1 241 ? 29.463 -57.645 6.947 1.00 35.12 277 ILE B C 1
ATOM 4809 O O . ILE B 1 241 ? 29.812 -57.688 5.773 1.00 32.47 277 ILE B O 1
ATOM 4814 N N . GLN B 1 242 ? 29.886 -56.710 7.807 1.00 29.32 278 GLN B N 1
ATOM 4815 C CA . GLN B 1 242 ? 30.796 -55.643 7.429 1.00 27.22 278 GLN B CA 1
ATOM 4816 C C . GLN B 1 242 ? 32.161 -56.196 7.012 1.00 25.07 278 GLN B C 1
ATOM 4817 O O . GLN B 1 242 ? 32.698 -55.746 6.003 1.00 39.39 278 GLN B O 1
ATOM 4823 N N . ALA B 1 243 ? 32.687 -57.187 7.746 1.00 26.59 279 ALA B N 1
ATOM 4824 C CA . ALA B 1 243 ? 33.986 -57.816 7.449 1.00 35.19 279 ALA B CA 1
ATOM 4825 C C . ALA B 1 243 ? 33.901 -58.667 6.192 1.00 31.58 279 ALA B C 1
ATOM 4826 O O . ALA B 1 243 ? 34.876 -58.761 5.439 1.00 38.99 279 ALA B O 1
ATOM 4828 N N . VAL B 1 244 ? 32.714 -59.250 5.947 1.00 29.78 280 VAL B N 1
ATOM 4829 C CA . VAL B 1 244 ? 32.432 -60.067 4.760 1.00 35.99 280 VAL B CA 1
ATOM 4830 C C . VAL B 1 244 ? 32.417 -59.136 3.527 1.00 33.53 280 VAL B C 1
ATOM 4831 O O . VAL B 1 244 ? 33.101 -59.440 2.550 1.00 39.99 280 VAL B O 1
ATOM 4835 N N . ILE B 1 245 ? 31.738 -57.973 3.613 1.00 32.80 281 ILE B N 1
ATOM 4836 C CA . ILE B 1 245 ? 31.676 -57.035 2.492 1.00 26.78 281 ILE B CA 1
ATOM 4837 C C . ILE B 1 245 ? 33.046 -56.333 2.265 1.00 45.65 281 ILE B C 1
ATOM 4838 O O . ILE B 1 245 ? 33.408 -56.098 1.109 1.00 47.66 281 ILE B O 1
ATOM 4843 N N . GLU B 1 246 ? 33.825 -56.076 3.334 1.00 31.93 282 GLU B N 1
ATOM 4844 C CA . GLU B 1 246 ? 35.165 -55.450 3.243 1.00 38.73 282 GLU B CA 1
ATOM 4845 C C . GLU B 1 246 ? 36.195 -56.394 2.609 1.00 35.99 282 GLU B C 1
ATOM 4846 O O . GLU B 1 246 ? 37.205 -55.919 2.096 1.00 45.96 282 GLU B O 1
ATOM 4852 N N . ALA B 1 247 ? 35.924 -57.718 2.606 1.00 33.06 283 ALA B N 1
ATOM 4853 C CA . ALA B 1 247 ? 36.756 -58.734 1.961 1.00 29.77 283 ALA B CA 1
ATOM 4854 C C . ALA B 1 247 ? 36.652 -58.630 0.414 1.00 32.78 283 ALA B C 1
ATOM 4855 O O . ALA B 1 247 ? 37.527 -59.139 -0.281 1.00 40.69 283 ALA B O 1
ATOM 4857 N N . GLY B 1 248 ? 35.579 -57.994 -0.080 1.00 37.30 284 GLY B N 1
ATOM 4858 C CA . GLY B 1 248 ? 35.321 -57.707 -1.492 1.00 39.86 284 GLY B CA 1
ATOM 4859 C C . GLY B 1 248 ? 34.584 -58.759 -2.295 1.00 36.60 284 GLY B C 1
ATOM 4860 O O . GLY B 1 248 ? 34.651 -58.747 -3.522 1.00 36.24 284 GLY B O 1
ATOM 4861 N N . VAL B 1 249 ? 33.824 -59.614 -1.614 1.00 35.05 285 VAL B N 1
ATOM 4862 C CA . VAL B 1 249 ? 33.090 -60.765 -2.167 1.00 31.66 285 VAL B CA 1
ATOM 4863 C C . VAL B 1 249 ? 31.763 -60.440 -2.886 1.00 31.86 285 VAL B C 1
ATOM 4864 O O . VAL B 1 249 ? 31.323 -61.281 -3.659 1.00 34.32 285 VAL B O 1
ATOM 4868 N N . CYS B 1 250 ? 31.117 -59.288 -2.618 1.00 32.97 286 CYS B N 1
ATOM 4869 C CA . CYS B 1 250 ? 29.811 -58.929 -3.198 1.00 28.60 286 CYS B CA 1
ATOM 4870 C C . CYS B 1 250 ? 29.754 -59.054 -4.754 1.00 36.22 286 CYS B C 1
ATOM 4871 O O . CYS B 1 250 ? 28.818 -59.697 -5.223 1.00 31.73 286 CYS B O 1
ATOM 4874 N N . PRO B 1 251 ? 30.690 -58.500 -5.569 1.00 31.32 287 PRO B N 1
ATOM 4875 C CA . PRO B 1 251 ? 30.552 -58.635 -7.035 1.00 37.78 287 PRO B CA 1
ATOM 4876 C C . PRO B 1 251 ? 30.521 -60.082 -7.543 1.00 43.36 287 PRO B C 1
ATOM 4877 O O . PRO B 1 251 ? 29.716 -60.404 -8.419 1.00 40.17 287 PRO B O 1
ATOM 4881 N N . ARG B 1 252 ? 31.411 -60.934 -7.019 1.00 39.49 288 ARG B N 1
ATOM 4882 C CA . ARG B 1 252 ? 31.529 -62.329 -7.438 1.00 43.57 288 ARG B CA 1
ATOM 4883 C C . ARG B 1 252 ? 30.378 -63.175 -6.925 1.00 23.35 288 ARG B C 1
ATOM 4884 O O . ARG B 1 252 ? 29.945 -64.073 -7.641 1.00 36.77 288 ARG B O 1
ATOM 4892 N N . LEU B 1 253 ? 29.870 -62.897 -5.718 1.00 26.43 289 LEU B N 1
ATOM 4893 C CA . LEU B 1 253 ? 28.757 -63.674 -5.181 1.00 30.53 289 LEU B CA 1
ATOM 4894 C C . LEU B 1 253 ? 27.506 -63.492 -6.018 1.00 32.60 289 LEU B C 1
ATOM 4895 O O . LEU B 1 253 ? 26.709 -64.416 -6.116 1.00 33.14 289 LEU B O 1
ATOM 4900 N N . VAL B 1 254 ? 27.323 -62.278 -6.601 1.00 35.87 290 VAL B N 1
ATOM 4901 C CA . VAL B 1 254 ? 26.183 -61.959 -7.443 1.00 30.10 290 VAL B CA 1
ATOM 4902 C C . VAL B 1 254 ? 26.311 -62.754 -8.740 1.00 24.87 290 VAL B C 1
ATOM 4903 O O . VAL B 1 254 ? 25.310 -63.296 -9.193 1.00 31.16 290 VAL B O 1
ATOM 4907 N N . GLU B 1 255 ? 27.535 -62.879 -9.299 1.00 40.84 291 GLU B N 1
ATOM 4908 C CA . GLU B 1 255 ? 27.772 -63.678 -10.518 1.00 31.23 291 GLU B CA 1
ATOM 4909 C C . GLU B 1 255 ? 27.429 -65.139 -10.272 1.00 36.97 291 GLU B C 1
ATOM 4910 O O . GLU B 1 255 ? 26.913 -65.812 -11.165 1.00 38.01 291 GLU B O 1
ATOM 4916 N N . LEU B 1 256 ? 27.711 -65.620 -9.037 1.00 30.91 292 LEU B N 1
ATOM 4917 C CA . LEU B 1 256 ? 27.477 -67.013 -8.648 1.00 26.77 292 LEU B CA 1
ATOM 4918 C C . LEU B 1 256 ? 25.983 -67.311 -8.460 1.00 27.71 292 LEU B C 1
ATOM 4919 O O . LEU B 1 256 ? 25.620 -68.488 -8.437 1.00 31.42 292 LEU B O 1
ATOM 4924 N N . LEU B 1 257 ? 25.114 -66.271 -8.437 1.00 26.13 293 LEU B N 1
ATOM 4925 C CA . LEU B 1 257 ? 23.638 -66.443 -8.412 1.00 16.55 293 LEU B CA 1
ATOM 4926 C C . LEU B 1 257 ? 23.148 -67.000 -9.755 1.00 29.25 293 LEU B C 1
ATOM 4927 O O . LEU B 1 257 ? 22.040 -67.527 -9.833 1.00 40.93 293 LEU B O 1
ATOM 4932 N N . LEU B 1 258 ? 23.973 -66.865 -10.806 1.00 27.24 294 LEU B N 1
ATOM 4933 C CA . LEU B 1 258 ? 23.680 -67.324 -12.171 1.00 32.62 294 LEU B CA 1
ATOM 4934 C C . LEU B 1 258 ? 24.398 -68.635 -12.521 1.00 36.63 294 LEU B C 1
ATOM 4935 O O . LEU B 1 258 ? 24.321 -69.080 -13.673 1.00 36.15 294 LEU B O 1
ATOM 4940 N N . HIS B 1 259 ? 25.098 -69.248 -11.528 1.00 32.51 295 HIS B N 1
ATOM 4941 C CA . HIS B 1 259 ? 25.802 -70.510 -11.714 1.00 35.89 295 HIS B CA 1
ATOM 4942 C C . HIS B 1 259 ? 24.776 -71.585 -12.017 1.00 40.50 295 HIS B C 1
ATOM 4943 O O . HIS B 1 259 ? 23.757 -71.661 -11.318 1.00 39.34 295 HIS B O 1
ATOM 4950 N N . PRO B 1 260 ? 24.985 -72.351 -13.117 1.00 37.59 296 PRO B N 1
ATOM 4951 C CA . PRO B 1 260 ? 24.003 -73.373 -13.514 1.00 51.06 296 PRO B CA 1
ATOM 4952 C C . PRO B 1 260 ? 23.881 -74.531 -12.526 1.00 45.38 296 PRO B C 1
ATOM 4953 O O . PRO B 1 260 ? 22.872 -75.236 -12.545 1.00 40.77 296 PRO B O 1
ATOM 4957 N N . SER B 1 261 ? 24.893 -74.730 -11.683 1.00 33.83 297 SER B N 1
ATOM 4958 C CA . SER B 1 261 ? 24.910 -75.812 -10.707 1.00 28.84 297 SER B CA 1
ATOM 4959 C C . SER B 1 261 ? 24.251 -75.379 -9.394 1.00 29.90 297 SER B C 1
ATOM 4960 O O . SER B 1 261 ? 24.733 -74.435 -8.767 1.00 39.90 297 SER B O 1
ATOM 4963 N N . PRO B 1 262 ? 23.171 -76.076 -8.949 1.00 47.13 298 PRO B N 1
ATOM 4964 C CA . PRO B 1 262 ? 22.531 -75.723 -7.662 1.00 34.16 298 PRO B CA 1
ATOM 4965 C C . PRO B 1 262 ? 23.460 -75.911 -6.455 1.00 29.91 298 PRO B C 1
ATOM 4966 O O . PRO B 1 262 ? 23.206 -75.302 -5.412 1.00 38.39 298 PRO B O 1
ATOM 4970 N N . SER B 1 263 ? 24.547 -76.718 -6.590 1.00 37.58 299 SER B N 1
ATOM 4971 C CA . SER B 1 263 ? 25.535 -76.903 -5.514 1.00 34.15 299 SER B CA 1
ATOM 4972 C C . SER B 1 263 ? 26.261 -75.583 -5.204 1.00 35.34 299 SER B C 1
ATOM 4973 O O . SER B 1 263 ? 26.644 -75.363 -4.067 1.00 44.87 299 SER B O 1
ATOM 4976 N N . VAL B 1 264 ? 26.431 -74.716 -6.211 1.00 30.55 300 VAL B N 1
ATOM 4977 C CA . VAL B 1 264 ? 27.086 -73.407 -6.115 1.00 30.51 300 VAL B CA 1
ATOM 4978 C C . VAL B 1 264 ? 26.016 -72.333 -5.823 1.00 39.06 300 VAL B C 1
ATOM 4979 O O . VAL B 1 264 ? 26.191 -71.528 -4.907 1.00 41.73 300 VAL B O 1
ATOM 4983 N N . LEU B 1 265 ? 24.899 -72.336 -6.593 1.00 37.06 301 LEU B N 1
ATOM 4984 C CA . LEU B 1 265 ? 23.820 -71.364 -6.445 1.00 26.35 301 LEU B CA 1
ATOM 4985 C C . LEU B 1 265 ? 23.266 -71.278 -5.003 1.00 29.18 301 LEU B C 1
ATOM 4986 O O . LEU B 1 265 ? 23.188 -70.158 -4.481 1.00 42.63 301 LEU B O 1
ATOM 4991 N N . ILE B 1 266 ? 22.890 -72.421 -4.374 1.00 34.70 302 ILE B N 1
ATOM 4992 C CA . ILE B 1 266 ? 22.277 -72.474 -3.031 1.00 22.14 302 ILE B CA 1
ATOM 4993 C C . ILE B 1 266 ? 23.147 -71.746 -1.956 1.00 32.36 302 ILE B C 1
ATOM 4994 O O . ILE B 1 266 ? 22.604 -70.805 -1.361 1.00 26.71 302 ILE B O 1
ATOM 4999 N N . PRO B 1 267 ? 24.454 -72.093 -1.691 1.00 32.13 303 PRO B N 1
ATOM 5000 C CA . PRO B 1 267 ? 25.205 -71.347 -0.670 1.00 23.09 303 PRO B CA 1
ATOM 5001 C C . PRO B 1 267 ? 25.514 -69.904 -1.078 1.00 19.49 303 PRO B C 1
ATOM 5002 O O . PRO B 1 267 ? 25.653 -69.068 -0.198 1.00 28.68 303 PRO B O 1
ATOM 5006 N N . ALA B 1 268 ? 25.656 -69.608 -2.377 1.00 26.00 304 ALA B N 1
ATOM 5007 C CA . ALA B 1 268 ? 25.937 -68.226 -2.799 1.00 31.03 304 ALA B CA 1
ATOM 5008 C C . ALA B 1 268 ? 24.680 -67.380 -2.590 1.00 28.09 304 ALA B C 1
ATOM 5009 O O . ALA B 1 268 ? 24.787 -66.274 -2.079 1.00 31.77 304 ALA B O 1
ATOM 5011 N N . LEU B 1 269 ? 23.479 -67.936 -2.890 1.00 25.73 305 LEU B N 1
ATOM 5012 C CA . LEU B 1 269 ? 22.204 -67.281 -2.615 1.00 14.12 305 LEU B CA 1
ATOM 5013 C C . LEU B 1 269 ? 22.033 -67.097 -1.071 1.00 27.84 305 LEU B C 1
ATOM 5014 O O . LEU B 1 269 ? 21.673 -66.006 -0.626 1.00 25.90 305 LEU B O 1
ATOM 5019 N N . ARG B 1 270 ? 22.401 -68.130 -0.267 1.00 27.44 306 ARG B N 1
ATOM 5020 C CA . ARG B 1 270 ? 22.328 -68.112 1.204 1.00 20.92 306 ARG B CA 1
ATOM 5021 C C . ARG B 1 270 ? 23.164 -66.986 1.814 1.00 25.38 306 ARG B C 1
ATOM 5022 O O . ARG B 1 270 ? 22.722 -66.373 2.787 1.00 32.37 306 ARG B O 1
ATOM 5030 N N . THR B 1 271 ? 24.371 -66.725 1.246 1.00 29.34 307 THR B N 1
ATOM 5031 C CA . THR B 1 271 ? 25.300 -65.661 1.667 1.00 27.05 307 THR B CA 1
ATOM 5032 C C . THR B 1 271 ? 24.741 -64.277 1.277 1.00 30.27 307 THR B C 1
ATOM 5033 O O . THR B 1 271 ? 24.735 -63.387 2.116 1.00 39.08 307 THR B O 1
ATOM 5037 N N . VAL B 1 272 ? 24.333 -64.087 -0.002 1.00 34.58 308 VAL B N 1
ATOM 5038 C CA . VAL B 1 272 ? 23.771 -62.824 -0.514 1.00 30.02 308 VAL B CA 1
ATOM 5039 C C . VAL B 1 272 ? 22.595 -62.453 0.397 1.00 27.94 308 VAL B C 1
ATOM 5040 O O . VAL B 1 272 ? 22.484 -61.306 0.823 1.00 29.19 308 VAL B O 1
ATOM 5044 N N . GLY B 1 273 ? 21.780 -63.455 0.729 1.00 25.78 309 GLY B N 1
ATOM 5045 C CA . GLY B 1 273 ? 20.631 -63.317 1.612 1.00 23.98 309 GLY B CA 1
ATOM 5046 C C . GLY B 1 273 ? 21.016 -62.811 2.985 1.00 25.80 309 GLY B C 1
ATOM 5047 O O . GLY B 1 273 ? 20.331 -61.937 3.517 1.00 27.90 309 GLY B O 1
ATOM 5048 N N . ASN B 1 274 ? 22.131 -63.329 3.555 1.00 19.01 310 ASN B N 1
ATOM 5049 C CA . ASN B 1 274 ? 22.613 -62.923 4.884 1.00 20.96 310 ASN B CA 1
ATOM 5050 C C . ASN B 1 274 ? 23.123 -61.484 4.874 1.00 25.97 310 ASN B C 1
ATOM 5051 O O . ASN B 1 274 ? 22.897 -60.744 5.826 1.00 30.07 310 ASN B O 1
ATOM 5056 N N . ILE B 1 275 ? 23.793 -61.085 3.789 1.00 25.56 311 ILE B N 1
ATOM 5057 C CA . ILE B 1 275 ? 24.345 -59.732 3.648 1.00 27.45 311 ILE B CA 1
ATOM 5058 C C . ILE B 1 275 ? 23.222 -58.667 3.672 1.00 24.80 311 ILE B C 1
ATOM 5059 O O . ILE B 1 275 ? 23.349 -57.667 4.377 1.00 33.54 311 ILE B O 1
ATOM 5064 N N . VAL B 1 276 ? 22.118 -58.909 2.937 1.00 32.07 312 VAL B N 1
ATOM 5065 C CA . VAL B 1 276 ? 21.003 -57.962 2.841 1.00 26.33 312 VAL B CA 1
ATOM 5066 C C . VAL B 1 276 ? 20.112 -57.942 4.105 1.00 23.42 312 VAL B C 1
ATOM 5067 O O . VAL B 1 276 ? 19.193 -57.124 4.154 1.00 39.11 312 VAL B O 1
ATOM 5071 N N . THR B 1 277 ? 20.408 -58.775 5.136 1.00 34.71 313 THR B N 1
ATOM 5072 C CA . THR B 1 277 ? 19.739 -58.709 6.457 1.00 38.43 313 THR B CA 1
ATOM 5073 C C . THR B 1 277 ? 20.322 -57.512 7.233 1.00 35.63 313 THR B C 1
ATOM 5074 O O . THR B 1 277 ? 19.771 -57.114 8.262 1.00 39.06 313 THR B O 1
ATOM 5078 N N . GLY B 1 278 ? 21.459 -56.994 6.735 1.00 35.19 314 GLY B N 1
ATOM 5079 C CA . GLY B 1 278 ? 22.210 -55.873 7.295 1.00 32.49 314 GLY B CA 1
ATOM 5080 C C . GLY B 1 278 ? 21.550 -54.525 7.104 1.00 34.09 314 GLY B C 1
ATOM 5081 O O . GLY B 1 278 ? 20.384 -54.453 6.714 1.00 33.09 314 GLY B O 1
ATOM 5082 N N . ASP B 1 279 ? 22.298 -53.438 7.345 1.00 40.56 315 ASP B N 1
ATOM 5083 C CA . ASP B 1 279 ? 21.757 -52.077 7.214 1.00 47.48 315 ASP B CA 1
ATOM 5084 C C . ASP B 1 279 ? 21.622 -51.657 5.733 1.00 41.78 315 ASP B C 1
ATOM 5085 O O . ASP B 1 279 ? 21.966 -52.433 4.840 1.00 48.33 315 ASP B O 1
ATOM 5090 N N . ASP B 1 280 ? 21.091 -50.439 5.482 1.00 39.43 316 ASP B N 1
ATOM 5091 C CA . ASP B 1 280 ? 20.849 -49.903 4.143 1.00 35.26 316 ASP B CA 1
ATOM 5092 C C . ASP B 1 280 ? 22.124 -49.818 3.295 1.00 32.43 316 ASP B C 1
ATOM 5093 O O . ASP B 1 280 ? 22.082 -50.147 2.109 1.00 42.13 316 ASP B O 1
ATOM 5098 N N . ALA B 1 281 ? 23.240 -49.414 3.901 1.00 33.42 317 ALA B N 1
ATOM 5099 C CA . ALA B 1 281 ? 24.540 -49.277 3.235 1.00 40.71 317 ALA B CA 1
ATOM 5100 C C . ALA B 1 281 ? 25.105 -50.634 2.836 1.00 43.47 317 ALA B C 1
ATOM 5101 O O . ALA B 1 281 ? 25.584 -50.795 1.713 1.00 35.53 317 ALA B O 1
ATOM 5103 N N . GLN B 1 282 ? 25.032 -51.617 3.746 1.00 38.46 318 GLN B N 1
ATOM 5104 C CA . GLN B 1 282 ? 25.507 -52.984 3.486 1.00 30.74 318 GLN B CA 1
ATOM 5105 C C . GLN B 1 282 ? 24.668 -53.656 2.396 1.00 34.22 318 GLN B C 1
ATOM 5106 O O . GLN B 1 282 ? 25.235 -54.273 1.491 1.00 43.63 318 GLN B O 1
ATOM 5112 N N . THR B 1 283 ? 23.328 -53.495 2.456 1.00 27.25 319 THR B N 1
ATOM 5113 C CA . THR B 1 283 ? 22.369 -54.022 1.479 1.00 28.18 319 THR B CA 1
ATOM 5114 C C . THR B 1 283 ? 22.657 -53.413 0.084 1.00 34.80 319 THR B C 1
ATOM 5115 O O . THR B 1 283 ? 22.636 -54.144 -0.913 1.00 29.27 319 THR B O 1
ATOM 5119 N N . GLN B 1 284 ? 23.014 -52.106 0.035 1.00 34.57 320 GLN B N 1
ATOM 5120 C CA . GLN B 1 284 ? 23.353 -51.386 -1.202 1.00 36.17 320 GLN B CA 1
ATOM 5121 C C . GLN B 1 284 ? 24.557 -52.022 -1.950 1.00 38.60 320 GLN B C 1
ATOM 5122 O O . GLN B 1 284 ? 24.561 -52.002 -3.183 1.00 39.07 320 GLN B O 1
ATOM 5128 N N . CYS B 1 285 ? 25.533 -52.629 -1.221 1.00 33.45 321 CYS B N 1
ATOM 5129 C CA . CYS B 1 285 ? 26.714 -53.288 -1.822 1.00 42.45 321 CYS B CA 1
ATOM 5130 C C . CYS B 1 285 ? 26.310 -54.471 -2.726 1.00 49.20 321 CYS B C 1
ATOM 5131 O O . CYS B 1 285 ? 27.036 -54.807 -3.670 1.00 41.62 321 CYS B O 1
ATOM 5134 N N . ILE B 1 286 ? 25.150 -55.080 -2.444 1.00 48.57 322 ILE B N 1
ATOM 5135 C CA . ILE B 1 286 ? 24.620 -56.191 -3.229 1.00 34.39 322 ILE B CA 1
ATOM 5136 C C . ILE B 1 286 ? 23.818 -55.615 -4.414 1.00 33.44 322 ILE B C 1
ATOM 5137 O O . ILE B 1 286 ? 23.996 -56.092 -5.536 1.00 39.80 322 ILE B O 1
ATOM 5142 N N . ILE B 1 287 ? 22.977 -54.574 -4.171 1.00 28.38 323 ILE B N 1
ATOM 5143 C CA . ILE B 1 287 ? 22.134 -53.931 -5.200 1.00 30.78 323 ILE B CA 1
ATOM 5144 C C . ILE B 1 287 ? 22.991 -53.306 -6.305 1.00 36.57 323 ILE B C 1
ATOM 5145 O O . ILE B 1 287 ? 22.637 -53.425 -7.490 1.00 40.22 323 ILE B O 1
ATOM 5150 N N . ASP B 1 288 ? 24.126 -52.679 -5.921 1.00 34.76 324 ASP B N 1
ATOM 5151 C CA . ASP B 1 288 ? 25.046 -52.011 -6.843 1.00 38.97 324 ASP B CA 1
ATOM 5152 C C . ASP B 1 288 ? 25.644 -52.966 -7.897 1.00 40.16 324 ASP B C 1
ATOM 5153 O O . ASP B 1 288 ? 26.109 -52.493 -8.931 1.00 46.87 324 ASP B O 1
ATOM 5158 N N . HIS B 1 289 ? 25.612 -54.291 -7.668 1.00 40.68 325 HIS B N 1
ATOM 5159 C CA . HIS B 1 289 ? 26.178 -55.224 -8.648 1.00 33.19 325 HIS B CA 1
ATOM 5160 C C . HIS B 1 289 ? 25.084 -56.022 -9.378 1.00 39.46 325 HIS B C 1
ATOM 5161 O O . HIS B 1 289 ? 25.291 -57.183 -9.739 1.00 42.57 325 HIS B O 1
ATOM 5168 N N . GLN B 1 290 ? 23.932 -55.358 -9.643 1.00 31.43 326 GLN B N 1
ATOM 5169 C CA . GLN B 1 290 ? 22.783 -55.868 -10.409 1.00 36.14 326 GLN B CA 1
ATOM 5170 C C . GLN B 1 290 ? 22.274 -57.214 -9.872 1.00 32.63 326 GLN B C 1
ATOM 5171 O O . GLN B 1 290 ? 21.957 -58.110 -10.658 1.00 35.37 326 GLN B O 1
ATOM 5177 N N . ALA B 1 291 ? 22.191 -57.349 -8.527 1.00 32.63 327 ALA B N 1
ATOM 5178 C CA . ALA B 1 291 ? 21.692 -58.555 -7.890 1.00 32.81 327 ALA B CA 1
ATOM 5179 C C . ALA B 1 291 ? 20.201 -58.737 -8.119 1.00 30.96 327 ALA B C 1
ATOM 5180 O O . ALA B 1 291 ? 19.761 -59.878 -8.193 1.00 40.31 327 ALA B O 1
ATOM 5182 N N . LEU B 1 292 ? 19.418 -57.629 -8.215 1.00 33.89 328 LEU B N 1
ATOM 5183 C CA . LEU B 1 292 ? 17.961 -57.723 -8.376 1.00 23.89 328 LEU B CA 1
ATOM 5184 C C . LEU B 1 292 ? 17.583 -58.384 -9.703 1.00 30.64 328 LEU B C 1
ATOM 5185 O O . LEU B 1 292 ? 16.885 -59.392 -9.615 1.00 37.53 328 LEU B O 1
ATOM 5190 N N . PRO B 1 293 ? 18.122 -58.001 -10.901 1.00 39.07 329 PRO B N 1
ATOM 5191 C CA . PRO B 1 293 ? 17.796 -58.768 -12.125 1.00 28.10 329 PRO B CA 1
ATOM 5192 C C . PRO B 1 293 ? 18.216 -60.253 -12.037 1.00 32.24 329 PRO B C 1
ATOM 5193 O O . PRO B 1 293 ? 17.515 -61.086 -12.613 1.00 33.88 329 PRO B O 1
ATOM 5197 N N . CYS B 1 294 ? 19.307 -60.598 -11.279 1.00 37.00 330 CYS B N 1
ATOM 5198 C CA . CYS B 1 294 ? 19.740 -61.995 -11.073 1.00 32.75 330 CYS B CA 1
ATOM 5199 C C . CYS B 1 294 ? 18.702 -62.756 -10.252 1.00 36.82 330 CYS B C 1
ATOM 5200 O O . CYS B 1 294 ? 18.354 -63.880 -10.593 1.00 28.21 330 CYS B O 1
ATOM 5203 N N . LEU B 1 295 ? 18.251 -62.145 -9.144 1.00 30.75 331 LEU B N 1
ATOM 5204 C CA . LEU B 1 295 ? 17.291 -62.698 -8.199 1.00 28.12 331 LEU B CA 1
ATOM 5205 C C . LEU B 1 295 ? 15.940 -62.952 -8.848 1.00 35.58 331 LEU B C 1
ATOM 5206 O O . LEU B 1 295 ? 15.256 -63.932 -8.498 1.00 38.34 331 LEU B O 1
ATOM 5211 N N . LEU B 1 296 ? 15.557 -62.068 -9.779 1.00 26.97 332 LEU B N 1
ATOM 5212 C CA . LEU B 1 296 ? 14.313 -62.168 -10.523 1.00 27.06 332 LEU B CA 1
ATOM 5213 C C . LEU B 1 296 ? 14.318 -63.403 -11.423 1.00 33.91 332 LEU B C 1
ATOM 5214 O O . LEU B 1 296 ? 13.310 -64.101 -11.478 1.00 41.94 332 LEU B O 1
ATOM 5219 N N . SER B 1 297 ? 15.450 -63.692 -12.074 1.00 23.73 333 SER B N 1
ATOM 5220 C CA . SER B 1 297 ? 15.606 -64.847 -12.966 1.00 27.51 333 SER B CA 1
ATOM 5221 C C . SER B 1 297 ? 15.459 -66.167 -12.173 1.00 26.90 333 SER B C 1
ATOM 5222 O O . SER B 1 297 ? 14.999 -67.155 -12.733 1.00 46.75 333 SER B O 1
ATOM 5225 N N . LEU B 1 298 ? 15.772 -66.163 -10.879 1.00 27.94 334 LEU B N 1
ATOM 5226 C CA . LEU B 1 298 ? 15.604 -67.360 -10.059 1.00 29.57 334 LEU B CA 1
ATOM 5227 C C . LEU B 1 298 ? 14.103 -67.600 -9.785 1.00 26.87 334 LEU B C 1
ATOM 5228 O O . LEU B 1 298 ? 13.693 -68.756 -9.621 1.00 35.19 334 LEU B O 1
ATOM 5233 N N . LEU B 1 299 ? 13.286 -66.517 -9.798 1.00 33.00 335 LEU B N 1
ATOM 5234 C CA . LEU B 1 299 ? 11.832 -66.582 -9.569 1.00 37.19 335 LEU B CA 1
ATOM 5235 C C . LEU B 1 299 ? 11.074 -67.050 -10.789 1.00 38.06 335 LEU B C 1
ATOM 5236 O O . LEU B 1 299 ? 10.036 -67.685 -10.641 1.00 39.42 335 LEU B O 1
ATOM 5241 N N . THR B 1 300 ? 11.566 -66.703 -11.991 1.00 31.20 336 THR B N 1
ATOM 5242 C CA . THR B 1 300 ? 10.894 -67.004 -13.251 1.00 32.44 336 THR B CA 1
ATOM 5243 C C . THR B 1 300 ? 11.386 -68.293 -13.888 1.00 33.01 336 THR B C 1
ATOM 5244 O O . THR B 1 300 ? 10.649 -68.884 -14.676 1.00 42.01 336 THR B O 1
ATOM 5248 N N . GLN B 1 301 ? 12.623 -68.725 -13.593 1.00 37.10 337 GLN B N 1
ATOM 5249 C CA . GLN B 1 301 ? 13.091 -69.957 -14.204 1.00 41.05 337 GLN B CA 1
ATOM 5250 C C . GLN B 1 301 ? 12.625 -71.151 -13.325 1.00 34.51 337 GLN B C 1
ATOM 5251 O O . GLN B 1 301 ? 12.253 -70.953 -12.178 1.00 36.28 337 GLN B O 1
ATOM 5257 N N . ASN B 1 302 ? 12.486 -72.338 -13.926 1.00 42.87 338 ASN B N 1
ATOM 5258 C CA . ASN B 1 302 ? 11.922 -73.520 -13.275 1.00 42.04 338 ASN B CA 1
ATOM 5259 C C . ASN B 1 302 ? 12.927 -74.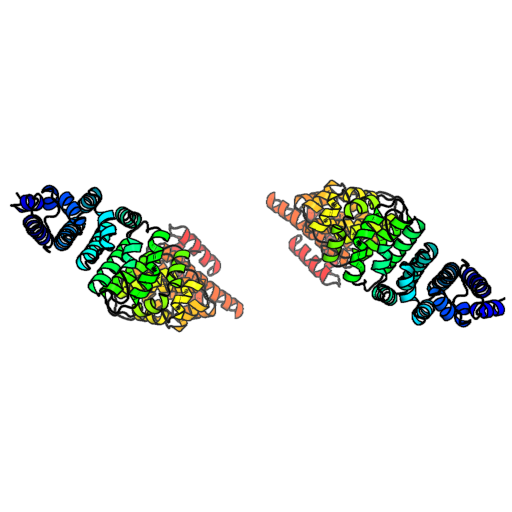204 -12.328 1.00 42.72 338 ASN B C 1
ATOM 5260 O O . ASN B 1 302 ? 13.559 -75.200 -12.676 1.00 51.12 338 ASN B O 1
ATOM 5265 N N . LEU B 1 303 ? 13.045 -73.657 -11.115 1.00 54.79 339 LEU B N 1
ATOM 5266 C CA . LEU B 1 303 ? 13.958 -74.142 -10.078 1.00 45.40 339 LEU B CA 1
ATOM 5267 C C . LEU B 1 303 ? 13.210 -74.692 -8.885 1.00 43.92 339 LEU B C 1
ATOM 5268 O O . LEU B 1 303 ? 11.991 -74.543 -8.792 1.00 39.93 339 LEU B O 1
ATOM 5273 N N . LYS B 1 304 ? 13.972 -75.292 -7.953 1.00 38.10 340 LYS B N 1
ATOM 5274 C CA . LYS B 1 304 ? 13.512 -75.844 -6.675 1.00 42.02 340 LYS B CA 1
ATOM 5275 C C . LYS B 1 304 ? 12.691 -74.825 -5.873 1.00 49.24 340 LYS B C 1
ATOM 5276 O O . LYS B 1 304 ? 12.981 -73.622 -5.919 1.00 46.90 340 LYS B O 1
ATOM 5282 N N . LYS B 1 305 ? 11.651 -75.321 -5.163 1.00 39.28 341 LYS B N 1
ATOM 5283 C CA . LYS B 1 305 ? 10.777 -74.537 -4.296 1.00 32.03 341 LYS B CA 1
ATOM 5284 C C . LYS B 1 305 ? 11.631 -73.829 -3.245 1.00 42.09 341 LYS B C 1
ATOM 5285 O O . LYS B 1 305 ? 11.422 -72.640 -3.007 1.00 44.09 341 LYS B O 1
ATOM 5291 N N . SER B 1 306 ? 12.637 -74.539 -2.674 1.00 24.66 342 SER B N 1
ATOM 5292 C CA . SER B 1 306 ? 13.556 -73.996 -1.671 1.00 37.32 342 SER B CA 1
ATOM 5293 C C . SER B 1 306 ? 14.412 -72.852 -2.221 1.00 27.71 342 SER B C 1
ATOM 5294 O O . SER B 1 306 ? 14.676 -71.923 -1.476 1.00 36.10 342 SER B O 1
ATOM 5297 N N . ILE B 1 307 ? 14.804 -72.880 -3.505 1.00 28.82 343 ILE B N 1
ATOM 5298 C CA . ILE B 1 307 ? 15.599 -71.797 -4.122 1.00 25.87 343 ILE B CA 1
ATOM 5299 C C . ILE B 1 307 ? 14.737 -70.541 -4.271 1.00 32.10 343 ILE B C 1
ATOM 5300 O O . ILE B 1 307 ? 15.192 -69.459 -3.907 1.00 30.71 343 ILE B O 1
ATOM 5305 N N . LYS B 1 308 ? 13.488 -70.683 -4.773 1.00 28.44 344 LYS B N 1
ATOM 5306 C CA . LYS B 1 308 ? 12.549 -69.568 -4.926 1.00 25.43 344 LYS B CA 1
ATOM 5307 C C . LYS B 1 308 ? 12.192 -68.951 -3.545 1.00 33.02 344 LYS B C 1
ATOM 5308 O O . LYS B 1 308 ? 12.147 -67.714 -3.407 1.00 24.98 344 LYS B O 1
ATOM 5314 N N . LYS B 1 309 ? 11.991 -69.823 -2.527 1.00 25.89 345 LYS B N 1
ATOM 5315 C CA . LYS B 1 309 ? 11.702 -69.454 -1.130 1.00 28.49 345 LYS B CA 1
ATOM 5316 C C . LYS B 1 309 ? 12.830 -68.557 -0.575 1.00 31.47 345 LYS B C 1
ATOM 5317 O O . LYS B 1 309 ? 12.552 -67.497 -0.021 1.00 39.47 345 LYS B O 1
ATOM 5323 N N . GLU B 1 310 ? 14.100 -68.963 -0.774 1.00 27.78 346 GLU B N 1
ATOM 5324 C CA . GLU B 1 310 ? 15.278 -68.211 -0.342 1.00 23.65 346 GLU B CA 1
ATOM 5325 C C . GLU B 1 310 ? 15.405 -66.894 -1.080 1.00 27.81 346 GLU B C 1
ATOM 5326 O O . GLU B 1 310 ? 15.785 -65.897 -0.464 1.00 35.14 346 GLU B O 1
ATOM 5332 N N . ALA B 1 311 ? 15.129 -66.890 -2.409 1.00 28.04 347 ALA B N 1
ATOM 5333 C CA . ALA B 1 311 ? 15.215 -65.681 -3.239 1.00 26.77 347 ALA B CA 1
ATOM 5334 C C . ALA B 1 311 ? 14.153 -64.643 -2.823 1.00 21.63 347 ALA B C 1
ATOM 5335 O O . ALA B 1 311 ? 14.491 -63.456 -2.794 1.00 24.71 347 ALA B O 1
ATOM 5337 N N . CYS B 1 312 ? 12.897 -65.084 -2.477 1.00 20.98 348 CYS B N 1
ATOM 5338 C CA . CYS B 1 312 ? 11.816 -64.201 -1.970 1.00 26.98 348 CYS B CA 1
ATOM 5339 C C . CYS B 1 312 ? 12.199 -63.617 -0.612 1.00 34.18 348 CYS B C 1
ATOM 5340 O O . CYS B 1 312 ? 11.929 -62.443 -0.353 1.00 41.04 348 CYS B O 1
ATOM 5343 N N . TRP B 1 313 ? 12.794 -64.450 0.266 1.00 27.24 349 TRP B N 1
ATOM 5344 C CA . TRP B 1 313 ? 13.271 -64.049 1.587 1.00 21.79 349 TRP B CA 1
ATOM 5345 C C . TRP B 1 313 ? 14.375 -62.957 1.450 1.00 23.13 349 TRP B C 1
ATOM 5346 O O . TRP B 1 313 ? 14.349 -61.968 2.192 1.00 41.77 349 TRP B O 1
ATOM 5357 N N . THR B 1 314 ? 15.296 -63.122 0.469 1.00 20.63 350 THR B N 1
ATOM 5358 C CA . THR B 1 314 ? 16.359 -62.164 0.150 1.00 31.04 350 THR B CA 1
ATOM 5359 C C . THR B 1 314 ? 15.730 -60.819 -0.350 1.00 33.87 350 THR B C 1
ATOM 5360 O O . THR B 1 314 ? 16.083 -59.758 0.166 1.00 38.08 350 THR B O 1
ATOM 5364 N N . ILE B 1 315 ? 14.808 -60.873 -1.343 1.00 29.81 351 ILE B N 1
ATOM 5365 C CA . ILE B 1 315 ? 14.126 -59.676 -1.878 1.00 22.71 351 ILE B CA 1
ATOM 5366 C C . ILE B 1 315 ? 13.341 -58.993 -0.720 1.00 16.06 351 ILE B C 1
ATOM 5367 O O . ILE B 1 315 ? 13.420 -57.780 -0.587 1.00 29.25 351 ILE B O 1
ATOM 5372 N N . SER B 1 316 ? 12.664 -59.763 0.154 1.00 28.74 352 SER B N 1
ATOM 5373 C CA . SER B 1 316 ? 11.942 -59.216 1.317 1.00 25.66 352 SER B CA 1
ATOM 5374 C C . SER B 1 316 ? 12.868 -58.414 2.243 1.00 28.04 352 SER B C 1
ATOM 5375 O O . SER B 1 316 ? 12.391 -57.511 2.941 1.00 26.08 352 SER B O 1
ATOM 5378 N N . ASN B 1 317 ? 14.184 -58.760 2.287 1.00 26.08 353 ASN B N 1
ATOM 5379 C CA . ASN B 1 317 ? 15.088 -57.990 3.136 1.00 22.89 353 ASN B CA 1
ATOM 5380 C C . ASN B 1 317 ? 15.555 -56.742 2.409 1.00 31.98 353 ASN B C 1
ATOM 5381 O O . ASN B 1 317 ? 16.005 -55.807 3.060 1.00 37.18 353 ASN B O 1
ATOM 5386 N N . ILE B 1 318 ? 15.372 -56.684 1.076 1.00 35.87 354 ILE B N 1
ATOM 5387 C CA . ILE B 1 318 ? 15.709 -55.506 0.283 1.00 32.71 354 ILE B CA 1
ATOM 5388 C C . ILE B 1 318 ? 14.504 -54.567 0.330 1.00 28.57 354 ILE B C 1
ATOM 5389 O O . ILE B 1 318 ? 14.690 -53.366 0.528 1.00 33.72 354 ILE B O 1
ATOM 5394 N N . THR B 1 319 ? 13.261 -55.101 0.177 1.00 25.76 355 THR B N 1
ATOM 5395 C CA . THR B 1 319 ? 12.040 -54.276 0.283 1.00 25.44 355 THR B CA 1
ATOM 5396 C C . THR B 1 319 ? 11.870 -53.732 1.733 1.00 43.78 355 THR B C 1
ATOM 5397 O O . THR B 1 319 ? 11.033 -52.852 1.953 1.00 34.14 355 THR B O 1
ATOM 5401 N N . ALA B 1 320 ? 12.688 -54.246 2.705 1.00 27.60 356 ALA B N 1
ATOM 5402 C CA . ALA B 1 320 ? 12.739 -53.787 4.089 1.00 29.66 356 ALA B CA 1
ATOM 5403 C C . ALA B 1 320 ? 13.707 -52.592 4.207 1.00 32.89 356 ALA B C 1
ATOM 5404 O O . ALA B 1 320 ? 13.885 -52.037 5.302 1.00 41.55 356 ALA B O 1
ATOM 5406 N N . GLY B 1 321 ? 14.306 -52.219 3.072 1.00 28.15 357 GLY B N 1
ATOM 5407 C CA . GLY B 1 321 ? 15.264 -51.125 2.955 1.00 29.40 357 GLY B CA 1
ATOM 5408 C C . GLY B 1 321 ? 14.632 -49.769 2.744 1.00 32.40 357 GLY B C 1
ATOM 5409 O O . GLY B 1 321 ? 13.429 -49.604 2.961 1.00 33.55 357 GLY B O 1
ATOM 5410 N N . ASN B 1 322 ? 15.444 -48.787 2.310 1.00 34.36 358 ASN B N 1
ATOM 5411 C CA . ASN B 1 322 ? 14.986 -47.413 2.075 1.00 25.68 358 ASN B CA 1
ATOM 5412 C C . ASN B 1 322 ? 14.140 -47.289 0.761 1.00 30.10 358 ASN B C 1
ATOM 5413 O O . ASN B 1 322 ? 13.852 -48.291 0.117 1.00 37.51 358 ASN B O 1
ATOM 5418 N N . LYS B 1 323 ? 13.742 -46.060 0.391 1.00 36.51 359 LYS B N 1
ATOM 5419 C CA . LYS B 1 323 ? 12.886 -45.770 -0.769 1.00 29.61 359 LYS B CA 1
ATOM 5420 C C . LYS B 1 323 ? 13.569 -46.047 -2.104 1.00 33.67 359 LYS B C 1
ATOM 5421 O O . LYS B 1 323 ? 12.909 -46.498 -3.048 1.00 36.77 359 LYS B O 1
ATOM 5427 N N . ASP B 1 324 ? 14.879 -45.778 -2.177 1.00 31.18 360 ASP B N 1
ATOM 5428 C CA . ASP B 1 324 ? 15.711 -45.998 -3.357 1.00 37.28 360 ASP B CA 1
ATOM 5429 C C . ASP B 1 324 ? 15.943 -47.484 -3.567 1.00 36.10 360 ASP B C 1
ATOM 5430 O O . ASP B 1 324 ? 16.089 -47.934 -4.706 1.00 35.95 360 ASP B O 1
ATOM 5435 N N . GLN B 1 325 ? 15.981 -48.247 -2.468 1.00 30.21 361 GLN B N 1
ATOM 5436 C CA . GLN B 1 325 ? 16.192 -49.696 -2.512 1.00 31.69 361 GLN B CA 1
ATOM 5437 C C . GLN B 1 325 ? 14.930 -50.395 -2.983 1.00 34.27 361 GLN B C 1
ATOM 5438 O O . GLN B 1 325 ? 15.032 -51.298 -3.813 1.00 35.24 361 GLN B O 1
ATOM 5444 N N . ILE B 1 326 ? 13.738 -49.914 -2.533 1.00 27.61 362 ILE B N 1
ATOM 5445 C CA . ILE B 1 326 ? 12.417 -50.403 -2.966 1.00 23.72 362 ILE B CA 1
ATOM 5446 C C . ILE B 1 326 ? 12.232 -50.050 -4.451 1.00 32.33 362 ILE B C 1
ATOM 5447 O O . ILE B 1 326 ? 11.702 -50.866 -5.199 1.00 38.02 362 ILE B O 1
ATOM 5452 N N . GLN B 1 327 ? 12.691 -48.845 -4.870 1.00 34.67 363 GLN B N 1
ATOM 5453 C CA . GLN B 1 327 ? 12.645 -48.382 -6.263 1.00 36.41 363 GLN B CA 1
ATOM 5454 C C . GLN B 1 327 ? 13.476 -49.278 -7.166 1.00 26.99 363 GLN B C 1
ATOM 5455 O O . GLN B 1 327 ? 13.047 -49.524 -8.286 1.00 47.30 363 GLN B O 1
ATOM 5461 N N . ALA B 1 328 ? 14.638 -49.777 -6.696 1.00 26.97 364 ALA B N 1
ATOM 5462 C CA . ALA B 1 328 ? 15.496 -50.669 -7.497 1.00 30.47 364 ALA B CA 1
ATOM 5463 C C . ALA B 1 328 ? 14.814 -52.036 -7.752 1.00 31.71 364 ALA B C 1
ATOM 5464 O O . ALA B 1 328 ? 15.029 -52.631 -8.811 1.00 39.51 364 ALA B O 1
ATOM 5466 N N . VAL B 1 329 ? 14.003 -52.520 -6.791 1.00 23.20 365 VAL B N 1
ATOM 5467 C CA . VAL B 1 329 ? 13.209 -53.759 -6.860 1.00 22.57 365 VAL B CA 1
ATOM 5468 C C . VAL B 1 329 ? 12.141 -53.548 -7.938 1.00 36.22 365 VAL B C 1
ATOM 5469 O O . VAL B 1 329 ? 11.923 -54.423 -8.779 1.00 34.36 365 VAL B O 1
ATOM 5473 N N . ILE B 1 330 ? 11.482 -52.354 -7.904 1.00 38.62 366 ILE B N 1
ATOM 5474 C CA . ILE B 1 330 ? 10.424 -51.945 -8.823 1.00 34.72 366 ILE B CA 1
ATOM 5475 C C . ILE B 1 330 ? 11.006 -51.846 -10.231 1.00 35.33 366 ILE B C 1
ATOM 5476 O O . ILE B 1 330 ? 10.453 -52.440 -11.156 1.00 38.88 366 ILE B O 1
ATOM 5481 N N . ASN B 1 331 ? 12.134 -51.128 -10.367 1.00 35.46 367 ASN B N 1
ATOM 5482 C CA . ASN B 1 331 ? 12.839 -50.912 -11.620 1.00 35.24 367 ASN B CA 1
ATOM 5483 C C . ASN B 1 331 ? 13.229 -52.221 -12.290 1.00 34.41 367 ASN B C 1
ATOM 5484 O O . ASN B 1 331 ? 13.136 -52.308 -13.509 1.00 32.68 367 ASN B O 1
ATOM 5489 N N . ALA B 1 332 ? 13.610 -53.240 -11.504 1.00 22.78 368 ALA B N 1
ATOM 5490 C CA . ALA B 1 332 ? 14.041 -54.552 -12.005 1.00 33.82 368 ALA B CA 1
ATOM 5491 C C . ALA B 1 332 ? 12.886 -55.387 -12.600 1.00 35.01 368 ALA B C 1
ATOM 5492 O O . ALA B 1 332 ? 13.144 -56.396 -13.257 1.00 43.18 368 ALA B O 1
ATOM 5494 N N . GLY B 1 333 ? 11.643 -54.970 -12.358 1.00 25.71 369 GLY B N 1
ATOM 5495 C CA . GLY B 1 333 ? 10.453 -55.687 -12.807 1.00 29.21 369 GLY B CA 1
ATOM 5496 C C . GLY B 1 333 ? 10.130 -56.885 -11.926 1.00 30.54 369 GLY B C 1
ATOM 5497 O O . GLY B 1 333 ? 9.581 -57.865 -12.417 1.00 43.50 369 GLY B O 1
ATOM 5498 N N . ILE B 1 334 ? 10.430 -56.809 -10.610 1.00 21.22 370 ILE B N 1
ATOM 5499 C CA . ILE B 1 334 ? 10.193 -57.903 -9.655 1.00 29.60 370 ILE B CA 1
ATOM 5500 C C . ILE B 1 334 ? 8.739 -57.959 -9.094 1.00 35.07 370 ILE B C 1
ATOM 5501 O O . ILE B 1 334 ? 8.282 -59.052 -8.786 1.00 40.67 370 ILE B O 1
ATOM 5506 N N . ILE B 1 335 ? 8.035 -56.823 -8.943 1.00 31.43 371 ILE B N 1
ATOM 5507 C CA . ILE B 1 335 ? 6.691 -56.786 -8.325 1.00 22.33 371 ILE B CA 1
ATOM 5508 C C . ILE B 1 335 ? 5.672 -57.716 -9.039 1.00 37.85 371 ILE B C 1
ATOM 5509 O O . ILE B 1 335 ? 5.020 -58.517 -8.357 1.00 33.05 371 ILE B O 1
ATOM 5514 N N . GLY B 1 336 ? 5.595 -57.640 -10.370 1.00 33.68 372 GLY B N 1
ATOM 5515 C CA . GLY B 1 336 ? 4.722 -58.487 -11.190 1.00 40.76 372 GLY B CA 1
ATOM 5516 C C . GLY B 1 336 ? 4.865 -59.965 -10.866 1.00 35.68 372 GLY B C 1
ATOM 5517 O O . GLY B 1 336 ? 3.925 -60.553 -10.318 1.00 32.65 372 GLY B O 1
ATOM 5518 N N . PRO B 1 337 ? 6.079 -60.561 -11.080 1.00 30.18 373 PRO B N 1
ATOM 5519 C CA . PRO B 1 337 ? 6.288 -61.981 -10.752 1.00 30.90 373 PRO B CA 1
ATOM 5520 C C . PRO B 1 337 ? 6.101 -62.317 -9.274 1.00 33.80 373 PRO B C 1
ATOM 5521 O O . PRO B 1 337 ? 5.666 -63.416 -8.956 1.00 33.90 373 PRO B O 1
ATOM 5525 N N . LEU B 1 338 ? 6.410 -61.367 -8.386 1.00 29.99 374 LEU B N 1
ATOM 5526 C CA . LEU B 1 338 ? 6.301 -61.507 -6.944 1.00 22.27 374 LEU B CA 1
ATOM 5527 C C . LEU B 1 338 ? 4.840 -61.589 -6.525 1.00 23.06 374 LEU B C 1
ATOM 5528 O O . LEU B 1 338 ? 4.521 -62.434 -5.693 1.00 43.04 374 LEU B O 1
ATOM 5533 N N . VAL B 1 339 ? 3.947 -60.760 -7.120 1.00 31.88 375 VAL B N 1
ATOM 5534 C CA . VAL B 1 339 ? 2.502 -60.758 -6.811 1.00 32.81 375 VAL B CA 1
ATOM 5535 C C . VAL B 1 339 ? 1.884 -62.101 -7.263 1.00 34.31 375 VAL B C 1
ATOM 5536 O O . VAL B 1 339 ? 1.094 -62.676 -6.528 1.00 40.30 375 VAL B O 1
ATOM 5540 N N . ASN B 1 340 ? 2.279 -62.611 -8.436 1.00 38.08 376 ASN B N 1
ATOM 5541 C CA . ASN B 1 340 ? 1.810 -63.894 -8.969 1.00 26.36 376 ASN B CA 1
ATOM 5542 C C . ASN B 1 340 ? 2.174 -65.032 -8.008 1.00 28.57 376 ASN B C 1
ATOM 5543 O O . ASN B 1 340 ? 1.294 -65.823 -7.674 1.00 38.34 376 ASN B O 1
ATOM 5548 N N . LEU B 1 341 ? 3.440 -65.076 -7.501 1.00 33.04 377 LEU B N 1
ATOM 5549 C CA . LEU B 1 341 ? 3.861 -66.085 -6.513 1.00 26.08 377 LEU B CA 1
ATOM 5550 C C . LEU B 1 341 ? 3.010 -65.992 -5.238 1.00 33.13 377 LEU B C 1
ATOM 5551 O O . LEU B 1 341 ? 2.515 -67.007 -4.751 1.00 36.65 377 LEU B O 1
ATOM 5556 N N . LEU B 1 342 ? 2.795 -64.761 -4.738 1.00 31.49 378 LEU B N 1
ATOM 5557 C CA . LEU B 1 342 ? 1.991 -64.470 -3.547 1.00 30.23 378 LEU B CA 1
ATOM 5558 C C . LEU B 1 342 ? 0.558 -65.034 -3.686 1.00 34.62 378 LEU B C 1
ATOM 5559 O O . LEU B 1 342 ? -0.029 -65.498 -2.703 1.00 60.18 378 LEU B O 1
ATOM 5564 N N . GLN B 1 343 ? 0.033 -65.025 -4.914 1.00 32.64 379 GLN B N 1
ATOM 5565 C CA . GLN B 1 343 ? -1.289 -65.507 -5.290 1.00 33.03 379 GLN B CA 1
ATOM 5566 C C . GLN B 1 343 ? -1.331 -67.028 -5.602 1.00 47.28 379 GLN B C 1
ATOM 5567 O O . GLN B 1 343 ? -2.299 -67.699 -5.222 1.00 39.47 379 GLN B O 1
ATOM 5573 N N . THR B 1 344 ? -0.324 -67.559 -6.337 1.00 41.51 380 THR B N 1
ATOM 5574 C CA . THR B 1 344 ? -0.370 -68.947 -6.828 1.00 40.72 380 THR B CA 1
ATOM 5575 C C . THR B 1 344 ? 0.678 -69.946 -6.301 1.00 42.20 380 THR B C 1
ATOM 5576 O O . THR B 1 344 ? 0.415 -71.144 -6.390 1.00 54.74 380 THR B O 1
ATOM 5580 N N . ALA B 1 345 ? 1.864 -69.501 -5.835 1.00 43.22 381 ALA B N 1
ATOM 5581 C CA . ALA B 1 345 ? 2.948 -70.426 -5.439 1.00 41.89 381 ALA B CA 1
ATOM 5582 C C . ALA B 1 345 ? 2.640 -71.287 -4.203 1.00 40.48 381 ALA B C 1
ATOM 5583 O O . ALA B 1 345 ? 1.632 -71.078 -3.526 1.00 48.69 381 ALA B O 1
ATOM 5585 N N . GLU B 1 346 ? 3.535 -72.258 -3.916 1.00 43.74 382 GLU B N 1
ATOM 5586 C CA . GLU B 1 346 ? 3.459 -73.135 -2.743 1.00 39.37 382 GLU B CA 1
ATOM 5587 C C . GLU B 1 346 ? 3.632 -72.259 -1.490 1.00 40.90 382 GLU B C 1
ATOM 5588 O O . GLU B 1 346 ? 4.417 -71.307 -1.526 1.00 40.00 382 GLU B O 1
ATOM 5594 N N . PHE B 1 347 ? 2.856 -72.544 -0.418 1.00 48.98 383 PHE B N 1
ATOM 5595 C CA . PHE B 1 347 ? 2.766 -71.766 0.830 1.00 40.98 383 PHE B CA 1
ATOM 5596 C C . PHE B 1 347 ? 4.102 -71.198 1.352 1.00 43.86 383 PHE B C 1
ATOM 5597 O O . PHE B 1 347 ? 4.145 -70.022 1.720 1.00 34.28 383 PHE B O 1
ATOM 5605 N N . ASP B 1 348 ? 5.174 -71.997 1.339 1.00 35.50 384 ASP B N 1
ATOM 5606 C CA . ASP B 1 348 ? 6.509 -71.587 1.792 1.00 43.92 384 ASP B CA 1
ATOM 5607 C C . ASP B 1 348 ? 7.049 -70.405 0.992 1.00 51.68 384 ASP B C 1
ATOM 5608 O O . ASP B 1 348 ? 7.721 -69.549 1.573 1.00 58.07 384 ASP B O 1
ATOM 5613 N N . ILE B 1 349 ? 6.708 -70.321 -0.324 1.00 49.85 385 ILE B N 1
ATOM 5614 C CA . ILE B 1 349 ? 7.105 -69.191 -1.168 1.00 56.93 385 ILE B CA 1
ATOM 5615 C C . ILE B 1 349 ? 6.150 -68.025 -0.886 1.00 42.64 385 ILE B C 1
ATOM 5616 O O . ILE B 1 349 ? 6.622 -66.903 -0.699 1.00 38.28 385 ILE B O 1
ATOM 5621 N N . LYS B 1 350 ? 4.817 -68.293 -0.866 1.00 26.42 386 LYS B N 1
ATOM 5622 C CA . LYS B 1 350 ? 3.750 -67.325 -0.578 1.00 25.23 386 LYS B CA 1
ATOM 5623 C C . LYS B 1 350 ? 4.065 -66.517 0.700 1.00 38.56 386 LYS B C 1
ATOM 5624 O O . LYS B 1 350 ? 3.965 -65.282 0.687 1.00 45.65 386 LYS B O 1
ATOM 5630 N N . LYS B 1 351 ? 4.452 -67.224 1.790 1.00 35.38 387 LYS B N 1
ATOM 5631 C CA . LYS B 1 351 ? 4.861 -66.677 3.084 1.00 28.12 387 LYS B CA 1
ATOM 5632 C C . LYS B 1 351 ? 5.933 -65.593 2.907 1.00 28.76 387 LYS B C 1
ATOM 5633 O O . LYS B 1 351 ? 5.760 -64.473 3.402 1.00 50.77 387 LYS B O 1
ATOM 5639 N N . GLU B 1 352 ? 7.012 -65.906 2.155 1.00 35.00 388 GLU B N 1
ATOM 5640 C CA . GLU B 1 352 ? 8.097 -64.952 1.934 1.00 24.92 388 GLU B CA 1
ATOM 5641 C C . GLU B 1 352 ? 7.672 -63.846 0.931 1.00 35.24 388 GLU B C 1
ATOM 5642 O O . GLU B 1 352 ? 8.077 -62.697 1.121 1.00 29.40 388 GLU B O 1
ATOM 5648 N N . ALA B 1 353 ? 6.827 -64.162 -0.079 1.00 29.53 389 ALA B N 1
ATOM 5649 C CA . ALA B 1 353 ? 6.309 -63.143 -1.013 1.00 35.25 389 ALA B CA 1
ATOM 5650 C C . ALA B 1 353 ? 5.424 -62.110 -0.276 1.00 35.00 389 ALA B C 1
ATOM 5651 O O . ALA B 1 353 ? 5.397 -60.946 -0.670 1.00 31.94 389 ALA B O 1
ATOM 5653 N N . ALA B 1 354 ? 4.741 -62.534 0.811 1.00 25.61 390 ALA B N 1
ATOM 5654 C CA . ALA B 1 354 ? 3.904 -61.669 1.647 1.00 28.92 390 ALA B CA 1
ATOM 5655 C C . ALA B 1 354 ? 4.786 -60.676 2.381 1.00 28.81 390 ALA B C 1
ATOM 5656 O O . ALA B 1 354 ? 4.478 -59.488 2.384 1.00 35.91 390 ALA B O 1
ATOM 5658 N N . TRP B 1 355 ? 5.925 -61.156 2.951 1.00 30.60 391 TRP B N 1
ATOM 5659 C CA . TRP B 1 355 ? 6.902 -60.297 3.619 1.00 27.62 391 TRP B CA 1
ATOM 5660 C C . TRP B 1 355 ? 7.509 -59.303 2.645 1.00 29.39 391 TRP B C 1
ATOM 5661 O O . TRP B 1 355 ? 7.644 -58.141 2.994 1.00 35.40 391 TRP B O 1
ATOM 5672 N N . ALA B 1 356 ? 7.808 -59.738 1.410 1.00 30.05 392 ALA B N 1
ATOM 5673 C CA . ALA B 1 356 ? 8.381 -58.914 0.328 1.00 36.75 392 ALA B CA 1
ATOM 5674 C C . ALA B 1 356 ? 7.499 -57.717 -0.012 1.00 39.24 392 ALA B C 1
ATOM 5675 O O . ALA B 1 356 ? 7.931 -56.581 0.157 1.00 40.20 392 ALA B O 1
ATOM 5677 N N . ILE B 1 357 ? 6.243 -57.972 -0.385 1.00 26.64 393 ILE B N 1
ATOM 5678 C CA . ILE B 1 357 ? 5.244 -56.946 -0.682 1.00 27.74 393 ILE B CA 1
ATOM 5679 C C . ILE B 1 357 ? 4.965 -56.046 0.561 1.00 30.98 393 ILE B C 1
ATOM 5680 O O . ILE B 1 357 ? 5.055 -54.820 0.439 1.00 33.24 393 ILE B O 1
ATOM 5685 N N . SER B 1 358 ? 4.625 -56.643 1.732 1.00 36.39 394 SER B N 1
ATOM 5686 C CA . SER B 1 358 ? 4.281 -55.860 2.928 1.00 34.92 394 SER B CA 1
ATOM 5687 C C . SER B 1 358 ? 5.437 -54.965 3.440 1.00 31.12 394 SER B C 1
ATOM 5688 O O . SER B 1 358 ? 5.162 -53.844 3.884 1.00 37.26 394 SER B O 1
ATOM 5691 N N . ASN B 1 359 ? 6.707 -55.428 3.353 1.00 32.84 395 ASN B N 1
ATOM 5692 C CA . ASN B 1 359 ? 7.867 -54.615 3.752 1.00 34.99 395 ASN B CA 1
ATOM 5693 C C . ASN B 1 359 ? 7.998 -53.384 2.868 1.00 37.06 395 ASN B C 1
ATOM 5694 O O . ASN B 1 359 ? 8.432 -52.330 3.361 1.00 38.17 395 ASN B O 1
ATOM 5699 N N . ALA B 1 360 ? 7.638 -53.518 1.551 1.00 28.20 396 ALA B N 1
ATOM 5700 C CA . ALA B 1 360 ? 7.701 -52.406 0.603 1.00 28.68 396 ALA B CA 1
ATOM 5701 C C . ALA B 1 360 ? 6.631 -51.362 0.939 1.00 32.29 396 ALA B C 1
ATOM 5702 O O . ALA B 1 360 ? 6.895 -50.182 0.751 1.00 42.17 396 ALA B O 1
ATOM 5704 N N . THR B 1 361 ? 5.448 -51.779 1.469 1.00 40.63 397 THR B N 1
ATOM 5705 C CA . THR B 1 361 ? 4.371 -50.861 1.887 1.00 32.54 397 THR B CA 1
ATOM 5706 C C . THR B 1 361 ? 4.775 -50.093 3.146 1.00 40.14 397 THR B C 1
ATOM 5707 O O . THR B 1 361 ? 4.225 -49.029 3.421 1.00 44.20 397 THR B O 1
ATOM 5711 N N . SER B 1 362 ? 5.687 -50.673 3.941 1.00 32.45 398 SER B N 1
ATOM 5712 C CA . SER B 1 362 ? 6.160 -50.068 5.183 1.00 43.25 398 SER B CA 1
ATOM 5713 C C . SER B 1 362 ? 7.150 -48.928 4.894 1.00 42.03 398 SER B C 1
ATOM 5714 O O . SER B 1 362 ? 7.010 -47.846 5.472 1.00 46.67 398 SER B O 1
ATOM 5717 N N . GLY B 1 363 ? 8.125 -49.172 4.011 1.00 38.63 399 GLY B N 1
ATOM 5718 C CA . GLY B 1 363 ? 9.150 -48.181 3.671 1.00 36.13 399 GLY B CA 1
ATOM 5719 C C . GLY B 1 363 ? 8.952 -47.390 2.386 1.00 45.24 399 GLY B C 1
ATOM 5720 O O . GLY B 1 363 ? 9.687 -46.433 2.123 1.00 44.10 399 GLY B O 1
ATOM 5721 N N . GLY B 1 364 ? 7.977 -47.791 1.582 1.00 33.09 400 GLY B N 1
ATOM 5722 C CA . GLY B 1 364 ? 7.699 -47.145 0.308 1.00 33.17 400 GLY B CA 1
ATOM 5723 C C . GLY B 1 364 ? 7.022 -45.795 0.390 1.00 35.90 400 GLY B C 1
ATOM 5724 O O . GLY B 1 364 ? 6.408 -45.452 1.403 1.00 40.40 400 GLY B O 1
ATOM 5725 N N . SER B 1 365 ? 7.134 -45.021 -0.695 1.00 40.86 401 SER B N 1
ATOM 5726 C CA . SER B 1 365 ? 6.475 -43.724 -0.833 1.00 35.84 401 SER B CA 1
ATOM 5727 C C . SER B 1 365 ? 5.019 -43.972 -1.266 1.00 47.76 401 SER B C 1
ATOM 5728 O O . SER B 1 365 ? 4.663 -45.113 -1.576 1.00 48.38 401 SER B O 1
ATOM 5731 N N . HIS B 1 366 ? 4.188 -42.927 -1.308 1.00 50.81 402 HIS B N 1
ATOM 5732 C CA . HIS B 1 366 ? 2.784 -43.067 -1.694 1.00 44.77 402 HIS B CA 1
ATOM 5733 C C . HIS B 1 366 ? 2.617 -43.602 -3.129 1.00 46.89 402 HIS B C 1
ATOM 5734 O O . HIS B 1 366 ? 1.740 -44.433 -3.362 1.00 43.08 402 HIS B O 1
ATOM 5741 N N . ASP B 1 367 ? 3.467 -43.151 -4.066 1.00 37.51 403 ASP B N 1
ATOM 5742 C CA . ASP B 1 367 ? 3.412 -43.584 -5.460 1.00 42.33 403 ASP B CA 1
ATOM 5743 C C . ASP B 1 367 ? 3.887 -45.024 -5.597 1.00 42.15 403 ASP B C 1
ATOM 5744 O O . ASP B 1 367 ? 3.269 -45.792 -6.336 1.00 45.28 403 ASP B O 1
ATOM 5749 N N . GLN B 1 368 ? 4.963 -45.393 -4.872 1.00 41.41 404 GLN B N 1
ATOM 5750 C CA . GLN B 1 368 ? 5.515 -46.753 -4.873 1.00 42.55 404 GLN B CA 1
ATOM 5751 C C . GLN B 1 368 ? 4.471 -47.760 -4.414 1.00 39.04 404 GLN B C 1
ATOM 5752 O O . GLN B 1 368 ? 4.381 -48.836 -4.998 1.00 40.05 404 GLN B O 1
ATOM 5758 N N . ILE B 1 369 ? 3.667 -47.394 -3.392 1.00 32.29 405 ILE B N 1
ATOM 5759 C CA . ILE B 1 369 ? 2.598 -48.221 -2.827 1.00 35.33 405 ILE B CA 1
ATOM 5760 C C . ILE B 1 369 ? 1.440 -48.290 -3.832 1.00 41.15 405 ILE B C 1
ATOM 5761 O O . ILE B 1 369 ? 0.866 -49.366 -4.026 1.00 45.68 405 ILE B O 1
ATOM 5766 N N . LYS B 1 370 ? 1.150 -47.177 -4.518 1.00 35.67 406 LYS B N 1
ATOM 5767 C CA . LYS B 1 370 ? 0.128 -47.137 -5.560 1.00 34.55 406 LYS B CA 1
ATOM 5768 C C . LYS B 1 370 ? 0.552 -48.013 -6.742 1.00 30.17 406 LYS B C 1
ATOM 5769 O O . LYS B 1 370 ? -0.315 -48.597 -7.401 1.00 38.51 406 LYS B O 1
ATOM 5775 N N . TYR B 1 371 ? 1.886 -48.160 -6.970 1.00 33.49 407 TYR B N 1
ATOM 5776 C CA . TYR B 1 371 ? 2.399 -49.029 -8.022 1.00 29.42 407 TYR B CA 1
ATOM 5777 C C . TYR B 1 371 ? 2.214 -50.500 -7.618 1.00 37.76 407 TYR B C 1
ATOM 5778 O O . TYR B 1 371 ? 1.889 -51.315 -8.478 1.00 41.69 407 TYR B O 1
ATOM 5787 N N . LEU B 1 372 ? 2.402 -50.845 -6.326 1.00 41.22 408 LEU B N 1
ATOM 5788 C CA . LEU B 1 372 ? 2.180 -52.219 -5.851 1.00 38.52 408 LEU B CA 1
ATOM 5789 C C . LEU B 1 372 ? 0.703 -52.577 -6.008 1.00 27.96 408 LEU B C 1
ATOM 5790 O O . LEU B 1 372 ? 0.390 -53.691 -6.422 1.00 44.62 408 LEU B O 1
ATOM 5795 N N . VAL B 1 373 ? -0.206 -51.625 -5.703 1.00 30.61 409 VAL B N 1
ATOM 5796 C CA . VAL B 1 373 ? -1.652 -51.823 -5.849 1.00 24.49 409 VAL B CA 1
ATOM 5797 C C . VAL B 1 373 ? -2.004 -51.986 -7.343 1.00 32.13 409 VAL B C 1
ATOM 5798 O O . VAL B 1 373 ? -2.745 -52.908 -7.672 1.00 39.56 409 VAL B O 1
ATOM 5802 N N . SER B 1 374 ? -1.453 -51.132 -8.241 1.00 38.44 410 SER B N 1
ATOM 5803 C CA . SER B 1 374 ? -1.701 -51.238 -9.693 1.00 41.24 410 SER B CA 1
ATOM 5804 C C . SER B 1 374 ? -1.221 -52.607 -10.231 1.00 32.62 410 SER B C 1
ATOM 5805 O O . SER B 1 374 ? -1.834 -53.151 -11.150 1.00 47.06 410 SER B O 1
ATOM 5808 N N . GLU B 1 375 ? -0.185 -53.195 -9.603 1.00 31.17 411 GLU B N 1
ATOM 5809 C CA . GLU B 1 375 ? 0.304 -54.532 -9.957 1.00 36.52 411 GLU B CA 1
ATOM 5810 C C . GLU B 1 375 ? -0.566 -55.663 -9.317 1.00 32.16 411 GLU B C 1
ATOM 5811 O O . GLU B 1 375 ? -0.231 -56.839 -9.454 1.00 46.50 411 GLU B O 1
ATOM 5817 N N . GLY B 1 376 ? -1.672 -55.279 -8.668 1.00 42.97 412 GLY B N 1
ATOM 5818 C CA . GLY B 1 376 ? -2.678 -56.149 -8.055 1.00 47.82 412 GLY B CA 1
ATOM 5819 C C . GLY B 1 376 ? -2.294 -56.886 -6.793 1.00 39.01 412 GLY B C 1
ATOM 5820 O O . GLY B 1 376 ? -2.642 -58.058 -6.657 1.00 41.49 412 GLY B O 1
ATOM 5821 N N . CYS B 1 377 ? -1.622 -56.215 -5.843 1.00 33.55 413 CYS B N 1
ATOM 5822 C CA . CYS B 1 377 ? -1.159 -56.866 -4.602 1.00 39.69 413 CYS B CA 1
ATOM 5823 C C . CYS B 1 377 ? -2.280 -57.052 -3.558 1.00 37.45 413 CYS B C 1
ATOM 5824 O O . CYS B 1 377 ? -2.117 -57.880 -2.666 1.00 48.55 413 CYS B O 1
ATOM 5827 N N . ILE B 1 378 ? -3.409 -56.320 -3.679 1.00 39.83 414 ILE B N 1
ATOM 5828 C CA . ILE B 1 378 ? -4.518 -56.358 -2.714 1.00 29.19 414 ILE B CA 1
ATOM 5829 C C . ILE B 1 378 ? -5.170 -57.762 -2.615 1.00 34.49 414 ILE B C 1
ATOM 5830 O O . ILE B 1 378 ? -5.195 -58.306 -1.507 1.00 36.30 414 ILE B O 1
ATOM 5835 N N . LYS B 1 379 ? -5.713 -58.326 -3.720 1.00 31.17 415 LYS B N 1
ATOM 5836 C CA . LYS B 1 379 ? -6.360 -59.649 -3.692 1.00 32.54 415 LYS B CA 1
ATOM 5837 C C . LYS B 1 379 ? -5.427 -60.725 -3.043 1.00 40.71 415 LYS B C 1
ATOM 5838 O O . LYS B 1 379 ? -5.824 -61.265 -2.003 1.00 34.94 415 LYS B O 1
ATOM 5844 N N . PRO B 1 380 ? -4.180 -60.994 -3.538 1.00 34.61 416 PRO B N 1
ATOM 5845 C CA . PRO B 1 380 ? -3.343 -62.017 -2.883 1.00 31.49 416 PRO B CA 1
ATOM 5846 C C . PRO B 1 380 ? -3.023 -61.731 -1.404 1.00 38.96 416 PRO B C 1
ATOM 5847 O O . PRO B 1 380 ? -2.925 -62.688 -0.642 1.00 34.48 416 PRO B O 1
ATOM 5851 N N . LEU B 1 381 ? -2.898 -60.449 -0.989 1.00 36.50 417 LEU B N 1
ATOM 5852 C CA . LEU B 1 381 ? -2.682 -60.071 0.418 1.00 35.62 417 LEU B CA 1
ATOM 5853 C C . LEU B 1 381 ? -3.909 -60.418 1.249 1.00 31.77 417 LEU B C 1
ATOM 5854 O O . LEU B 1 381 ? -3.768 -60.904 2.376 1.00 34.79 417 LEU B O 1
ATOM 5859 N N . CYS B 1 382 ? -5.115 -60.164 0.688 1.00 31.35 418 CYS B N 1
ATOM 5860 C CA . CYS B 1 382 ? -6.404 -60.455 1.310 1.00 39.45 418 CYS B CA 1
ATOM 5861 C C . CYS B 1 382 ? -6.618 -61.954 1.411 1.00 39.02 418 CYS B C 1
ATOM 5862 O O . CYS B 1 382 ? -7.069 -62.424 2.443 1.00 37.53 418 CYS B O 1
ATOM 5865 N N . ASP B 1 383 ? -6.318 -62.704 0.340 1.00 34.32 419 ASP B N 1
ATOM 5866 C CA . ASP B 1 383 ? -6.530 -64.145 0.314 1.00 40.79 419 ASP B CA 1
ATOM 5867 C C . ASP B 1 383 ? -5.794 -64.893 1.448 1.00 39.87 419 ASP B C 1
ATOM 5868 O O . ASP B 1 383 ? -6.347 -65.870 1.959 1.00 50.79 419 ASP B O 1
ATOM 5873 N N . LEU B 1 384 ? -4.600 -64.401 1.882 1.00 31.16 420 LEU B N 1
ATOM 5874 C CA . LEU B 1 384 ? -3.787 -64.985 2.964 1.00 26.16 420 LEU B CA 1
ATOM 5875 C C . LEU B 1 384 ? -4.285 -64.668 4.393 1.00 35.24 420 LEU B C 1
ATOM 5876 O O . LEU B 1 384 ? -3.741 -65.219 5.350 1.00 41.78 420 LEU B O 1
ATOM 5881 N N . LEU B 1 385 ? -5.311 -63.822 4.551 1.00 37.15 421 LEU B N 1
ATOM 5882 C CA . LEU B 1 385 ? -5.848 -63.482 5.878 1.00 38.82 421 LEU B CA 1
ATOM 5883 C C . LEU B 1 385 ? -6.493 -64.700 6.589 1.00 36.41 421 LEU B C 1
ATOM 5884 O O . LEU B 1 385 ? -6.714 -64.649 7.803 1.00 40.41 421 LEU B O 1
ATOM 5889 N N . ILE B 1 386 ? -6.759 -65.787 5.841 1.00 38.14 422 ILE B N 1
ATOM 5890 C CA . ILE B 1 386 ? -7.357 -67.013 6.360 1.00 39.47 422 ILE B CA 1
ATOM 5891 C C . ILE B 1 386 ? -6.297 -68.123 6.539 1.00 36.51 422 ILE B C 1
ATOM 5892 O O . ILE B 1 386 ? -6.654 -69.210 7.002 1.00 60.40 422 ILE B O 1
ATOM 5897 N N . CYS B 1 387 ? -5.005 -67.852 6.207 1.00 36.27 423 CYS B N 1
ATOM 5898 C CA . CYS B 1 387 ? -3.928 -68.843 6.334 1.00 31.80 423 CYS B CA 1
ATOM 5899 C C . CYS B 1 387 ? -3.676 -69.205 7.828 1.00 44.44 423 CYS B C 1
ATOM 5900 O O . CYS B 1 387 ? -3.907 -68.372 8.711 1.00 38.31 423 CYS B O 1
ATOM 5903 N N . PRO B 1 388 ? -3.271 -70.457 8.148 1.00 47.27 424 PRO B N 1
ATOM 5904 C CA . PRO B 1 388 ? -3.134 -70.827 9.564 1.00 54.46 424 PRO B CA 1
ATOM 5905 C C . PRO B 1 388 ? -1.833 -70.346 10.246 1.00 53.05 424 PRO B C 1
ATOM 5906 O O . PRO B 1 388 ? -1.661 -70.637 11.426 1.00 65.88 424 PRO B O 1
ATOM 5910 N N . ASP B 1 389 ? -0.949 -69.598 9.538 1.00 43.11 425 ASP B N 1
ATOM 5911 C CA . ASP B 1 389 ? 0.294 -69.046 10.102 1.00 39.01 425 ASP B CA 1
ATOM 5912 C C . ASP B 1 389 ? -0.015 -67.644 10.630 1.00 49.27 425 ASP B C 1
ATOM 5913 O O . ASP B 1 389 ? -0.285 -66.730 9.844 1.00 48.03 425 ASP B O 1
ATOM 5918 N N . ILE B 1 390 ? -0.035 -67.501 11.963 1.00 50.57 426 ILE B N 1
ATOM 5919 C CA . ILE B 1 390 ? -0.417 -66.283 12.686 1.00 41.77 426 ILE B CA 1
ATOM 5920 C C . ILE B 1 390 ? 0.437 -65.076 12.322 1.00 39.01 426 ILE B C 1
ATOM 5921 O O . ILE B 1 390 ? -0.099 -63.976 12.212 1.00 35.47 426 ILE B O 1
ATOM 5926 N N . ARG B 1 391 ? 1.746 -65.270 12.143 1.00 38.67 427 ARG B N 1
ATOM 5927 C CA . ARG B 1 391 ? 2.666 -64.190 11.808 1.00 35.94 427 ARG B CA 1
ATOM 5928 C C . ARG B 1 391 ? 2.365 -63.618 10.413 1.00 33.65 427 ARG B C 1
ATOM 5929 O O . ARG B 1 391 ? 2.391 -62.400 10.244 1.00 46.41 427 ARG B O 1
ATOM 5937 N N . ILE B 1 392 ? 2.011 -64.478 9.454 1.00 38.33 428 ILE B N 1
ATOM 5938 C CA . ILE B 1 392 ? 1.696 -64.082 8.083 1.00 44.50 428 ILE B CA 1
ATOM 5939 C C . ILE B 1 392 ? 0.359 -63.321 8.049 1.00 30.22 428 ILE B C 1
ATOM 5940 O O . ILE B 1 392 ? 0.230 -62.339 7.301 1.00 36.62 428 ILE B O 1
ATOM 5945 N N . VAL B 1 393 ? -0.601 -63.724 8.896 1.00 34.71 429 VAL B N 1
ATOM 5946 C CA . VAL B 1 393 ? -1.882 -63.032 9.009 1.00 28.88 429 VAL B CA 1
ATOM 5947 C C . VAL B 1 393 ? -1.606 -61.581 9.451 1.00 34.02 429 VAL B C 1
ATOM 5948 O O . VAL B 1 393 ? -2.071 -60.645 8.792 1.00 41.96 429 VAL B O 1
ATOM 5952 N N . THR B 1 394 ? -0.768 -61.409 10.483 1.00 33.18 430 THR B N 1
ATOM 5953 C CA . THR B 1 394 ? -0.364 -60.098 11.005 1.00 36.71 430 THR B CA 1
ATOM 5954 C C . THR B 1 394 ? 0.431 -59.307 9.933 1.00 36.58 430 THR B C 1
ATOM 5955 O O . THR B 1 394 ? 0.280 -58.083 9.856 1.00 42.79 430 THR B O 1
ATOM 5959 N N . VAL B 1 395 ? 1.264 -59.999 9.113 1.00 29.10 431 VAL B N 1
ATOM 5960 C CA . VAL B 1 395 ? 2.081 -59.366 8.062 1.00 29.25 431 VAL B CA 1
ATOM 5961 C C . VAL B 1 395 ? 1.178 -58.801 6.980 1.00 29.96 431 VAL B C 1
ATOM 5962 O O . VAL B 1 395 ? 1.351 -57.659 6.547 1.00 33.93 431 VAL B O 1
ATOM 5966 N N . CYS B 1 396 ? 0.205 -59.597 6.562 1.00 33.28 432 CYS B N 1
ATOM 5967 C CA . CYS B 1 396 ? -0.750 -59.196 5.542 1.00 30.53 432 CYS B CA 1
ATOM 5968 C C . CYS B 1 396 ? -1.654 -58.078 6.053 1.00 33.68 432 CYS B C 1
ATOM 5969 O O . CYS B 1 396 ? -1.867 -57.126 5.315 1.00 34.93 432 CYS B O 1
ATOM 5972 N N . LEU B 1 397 ? -2.059 -58.110 7.341 1.00 26.11 433 LEU B N 1
ATOM 5973 C CA . LEU B 1 397 ? -2.880 -57.038 7.918 1.00 30.12 433 LEU B CA 1
ATOM 5974 C C . LEU B 1 397 ? -2.144 -55.681 7.951 1.00 27.96 433 LEU B C 1
ATOM 5975 O O . LEU B 1 397 ? -2.787 -54.646 7.730 1.00 37.96 433 LEU B O 1
ATOM 5980 N N . GLU B 1 398 ? -0.814 -55.684 8.213 1.00 39.95 434 GLU B N 1
ATOM 5981 C CA . GLU B 1 398 ? -0.015 -54.456 8.276 1.00 33.08 434 GLU B CA 1
ATOM 5982 C C . GLU B 1 398 ? 0.223 -53.870 6.894 1.00 37.58 434 GLU B C 1
ATOM 5983 O O . GLU B 1 398 ? 0.223 -52.646 6.743 1.00 37.95 434 GLU B O 1
ATOM 5989 N N . GLY B 1 399 ? 0.429 -54.736 5.903 1.00 35.92 435 GLY B N 1
ATOM 5990 C CA . GLY B 1 399 ? 0.610 -54.307 4.523 1.00 28.70 435 GLY B CA 1
ATOM 5991 C C . GLY B 1 399 ? -0.653 -53.631 4.021 1.00 34.27 435 GLY B C 1
ATOM 5992 O O . GLY B 1 399 ? -0.596 -52.533 3.458 1.00 48.88 435 GLY B O 1
ATOM 5993 N N . LEU B 1 400 ? -1.813 -54.237 4.321 1.00 30.89 436 LEU B N 1
ATOM 5994 C CA . LEU B 1 400 ? -3.118 -53.708 3.917 1.00 40.40 436 LEU B CA 1
ATOM 5995 C C . LEU B 1 400 ? -3.460 -52.402 4.624 1.00 41.16 436 LEU B C 1
ATOM 5996 O O . LEU B 1 400 ? -4.091 -51.540 4.014 1.00 43.47 436 LEU B O 1
ATOM 6001 N N . GLU B 1 401 ? -3.014 -52.240 5.881 1.00 43.28 437 GLU B N 1
ATOM 6002 C CA . GLU B 1 401 ? -3.231 -51.031 6.673 1.00 33.27 437 GLU B CA 1
ATOM 6003 C C . GLU B 1 401 ? -2.431 -49.869 6.067 1.00 35.72 437 GLU B C 1
ATOM 6004 O O . GLU B 1 401 ? -2.981 -48.785 5.904 1.00 38.19 437 GLU B O 1
ATOM 6010 N N . ASN B 1 402 ? -1.156 -50.120 5.689 1.00 40.72 438 ASN B N 1
ATOM 6011 C CA . ASN B 1 402 ? -0.269 -49.144 5.030 1.00 38.77 438 ASN B CA 1
ATOM 6012 C C . ASN B 1 402 ? -0.822 -48.729 3.654 1.00 45.71 438 ASN B C 1
ATOM 6013 O O . ASN B 1 402 ? -0.645 -47.577 3.246 1.00 45.59 438 ASN B O 1
ATOM 6018 N N . ILE B 1 403 ? -1.496 -49.667 2.960 1.00 45.04 439 ILE B N 1
ATOM 6019 C CA . ILE B 1 403 ? -2.167 -49.437 1.676 1.00 36.02 439 ILE B CA 1
ATOM 6020 C C . ILE B 1 403 ? -3.393 -48.533 1.896 1.00 36.41 439 ILE B C 1
ATOM 6021 O O . ILE B 1 403 ? -3.594 -47.595 1.128 1.00 48.46 439 ILE B O 1
ATOM 6026 N N . LEU B 1 404 ? -4.180 -48.786 2.963 1.00 33.54 440 LEU B N 1
ATOM 6027 C CA . LEU B 1 404 ? -5.367 -47.992 3.292 1.00 33.61 440 LEU B CA 1
ATOM 6028 C C . LEU B 1 404 ? -5.026 -46.532 3.633 1.00 48.80 440 LEU B C 1
ATOM 6029 O O . LEU B 1 404 ? -5.819 -45.648 3.317 1.00 42.26 440 LEU B O 1
ATOM 6034 N N . LYS B 1 405 ? -3.844 -46.283 4.242 1.00 47.15 441 LYS B N 1
ATOM 6035 C CA . LYS B 1 405 ? -3.372 -44.938 4.615 1.00 49.17 441 LYS B CA 1
ATOM 6036 C C . LYS B 1 405 ? -3.093 -44.084 3.371 1.00 37.53 441 LYS B C 1
ATOM 6037 O O . LYS B 1 405 ? -3.355 -42.883 3.383 1.00 46.67 441 LYS B O 1
ATOM 6043 N N . VAL B 1 406 ? -2.571 -44.716 2.296 1.00 42.68 442 VAL B N 1
ATOM 6044 C CA . VAL B 1 406 ? -2.263 -44.059 1.024 1.00 45.59 442 VAL B CA 1
ATOM 6045 C C . VAL B 1 406 ? -3.590 -43.672 0.371 1.00 46.52 442 VAL B C 1
ATOM 6046 O O . VAL B 1 406 ? -3.757 -42.517 -0.020 1.00 53.28 442 VAL B O 1
ATOM 6050 N N . GLY B 1 407 ? -4.535 -44.616 0.348 1.00 56.22 443 GLY B N 1
ATOM 6051 C CA . GLY B 1 407 ? -5.885 -44.412 -0.172 1.00 46.69 443 GLY B CA 1
ATOM 6052 C C . GLY B 1 407 ? -6.671 -43.352 0.578 1.00 57.48 443 GLY B C 1
ATOM 6053 O O . GLY B 1 407 ? -7.506 -42.673 -0.021 1.00 57.38 443 GLY B O 1
ATOM 6054 N N . GLU B 1 408 ? -6.398 -43.192 1.891 1.00 55.55 444 GLU B N 1
ATOM 6055 C CA . GLU B 1 408 ? -7.046 -42.198 2.748 1.00 55.53 444 GLU B CA 1
ATOM 6056 C C . GLU B 1 408 ? -6.498 -40.793 2.446 1.00 69.65 444 GLU B C 1
ATOM 6057 O O . GLU B 1 408 ? -7.256 -39.819 2.475 1.00 78.16 444 GLU B O 1
ATOM 6063 N N . THR B 1 409 ? -5.187 -40.699 2.158 1.00 63.72 445 THR B N 1
ATOM 6064 C CA . THR B 1 409 ? -4.495 -39.456 1.813 1.00 53.14 445 THR B CA 1
ATOM 6065 C C . THR B 1 409 ? -4.997 -38.969 0.438 1.00 63.41 445 THR B C 1
ATOM 6066 O O . THR B 1 409 ? -5.162 -37.761 0.249 1.00 74.98 445 THR B O 1
ATOM 6070 N N . ASP B 1 410 ? -5.279 -39.908 -0.495 1.00 62.41 446 ASP B N 1
ATOM 6071 C CA . ASP B 1 410 ? -5.815 -39.610 -1.827 1.00 62.72 446 ASP B CA 1
ATOM 6072 C C . ASP B 1 410 ? -7.235 -39.070 -1.713 1.00 66.32 446 ASP B C 1
ATOM 6073 O O . ASP B 1 410 ? -7.603 -38.156 -2.454 1.00 71.06 446 ASP B O 1
ATOM 6078 N N . LYS B 1 411 ? -8.013 -39.621 -0.756 1.00 80.40 447 LYS B N 1
ATOM 6079 C CA . LYS B 1 411 ? -9.389 -39.233 -0.435 1.00 75.40 447 LYS B CA 1
ATOM 6080 C C . LYS B 1 411 ? -9.430 -37.799 0.119 1.00 85.68 447 LYS B C 1
ATOM 6081 O O . LYS B 1 411 ? -10.400 -37.086 -0.130 1.00 102.78 447 LYS B O 1
ATOM 6087 N N . THR B 1 412 ? -8.377 -37.384 0.858 1.00 97.64 448 THR B N 1
ATOM 6088 C CA . THR B 1 412 ? -8.257 -36.052 1.465 1.00 106.44 448 THR B CA 1
ATOM 6089 C C . THR B 1 412 ? -7.795 -35.021 0.415 1.00 110.40 448 THR B C 1
ATOM 6090 O O . THR B 1 412 ? -8.291 -33.892 0.424 1.00 116.26 448 THR B O 1
ATOM 6094 N N . LEU B 1 413 ? -6.857 -35.408 -0.477 1.00 110.57 449 LEU B N 1
ATOM 6095 C CA . LEU B 1 413 ? -6.308 -34.536 -1.523 1.00 113.74 449 LEU B CA 1
ATOM 6096 C C . LEU B 1 413 ? -7.335 -34.216 -2.621 1.00 115.26 449 LEU B C 1
ATOM 6097 O O . LEU B 1 413 ? -7.407 -33.067 -3.065 1.00 128.22 449 LEU B O 1
ATOM 6102 N N . ALA B 1 414 ? -8.112 -35.228 -3.060 1.00 94.09 450 ALA B N 1
ATOM 6103 C CA . ALA B 1 414 ? -9.121 -35.088 -4.114 1.00 88.26 450 ALA B CA 1
ATOM 6104 C C . ALA B 1 414 ? -10.489 -34.656 -3.559 1.00 116.35 450 ALA B C 1
ATOM 6105 O O . ALA B 1 414 ? -11.403 -34.374 -4.344 1.00 105.82 450 ALA B O 1
ATOM 6107 N N . ALA B 1 415 ? -10.617 -34.594 -2.203 1.00 136.43 451 ALA B N 1
ATOM 6108 C CA . ALA B 1 415 ? -11.824 -34.256 -1.427 1.00 138.02 451 ALA B CA 1
ATOM 6109 C C . ALA B 1 415 ? -12.971 -35.252 -1.735 1.00 128.06 451 ALA B C 1
ATOM 6110 O O . ALA B 1 415 ? -14.153 -34.894 -1.690 1.00 132.87 451 ALA B O 1
ATOM 6112 N N . GLY B 1 416 ? -12.584 -36.502 -2.002 1.00 110.27 452 GLY B N 1
ATOM 6113 C CA . GLY B 1 416 ? -13.482 -37.607 -2.313 1.00 82.81 452 GLY B CA 1
ATOM 6114 C C . GLY B 1 416 ? -14.314 -38.070 -1.135 1.00 86.13 452 GLY B C 1
ATOM 6115 O O . GLY B 1 416 ? -14.028 -37.725 0.018 1.00 84.87 452 GLY B O 1
ATOM 6116 N N . ASP B 1 417 ? -15.361 -38.850 -1.425 1.00 101.44 453 ASP B N 1
ATOM 6117 C CA . ASP B 1 417 ? -16.277 -39.378 -0.416 1.00 129.73 453 ASP B CA 1
ATOM 6118 C C . ASP B 1 417 ? -16.028 -40.885 -0.183 1.00 128.03 453 ASP B C 1
ATOM 6119 O O . ASP B 1 417 ? -16.717 -41.500 0.641 1.00 139.89 453 ASP B O 1
ATOM 6124 N N . VAL B 1 418 ? -15.026 -41.470 -0.884 1.00 106.96 454 VAL B N 1
ATOM 6125 C CA . VAL B 1 418 ? -14.713 -42.898 -0.787 1.00 90.55 454 VAL B CA 1
ATOM 6126 C C . VAL B 1 418 ? -13.197 -43.162 -0.909 1.00 83.25 454 VAL B C 1
ATOM 6127 O O . VAL B 1 418 ? -12.513 -42.540 -1.725 1.00 76.90 454 VAL B O 1
ATOM 6131 N N . ASN B 1 419 ? -12.689 -44.094 -0.078 1.00 80.53 455 ASN B N 1
ATOM 6132 C CA . ASN B 1 419 ? -11.304 -44.562 -0.112 1.00 55.71 455 ASN B CA 1
ATOM 6133 C C . ASN B 1 419 ? -11.273 -45.680 -1.157 1.00 54.08 455 ASN B C 1
ATOM 6134 O O . ASN B 1 419 ? -11.865 -46.736 -0.934 1.00 52.12 455 ASN B O 1
ATOM 6139 N N . VAL B 1 420 ? -10.659 -45.416 -2.325 1.00 49.56 456 VAL B N 1
ATOM 6140 C CA . VAL B 1 420 ? -10.574 -46.340 -3.468 1.00 55.22 456 VAL B CA 1
ATOM 6141 C C . VAL B 1 420 ? -10.079 -47.735 -3.023 1.00 55.68 456 VAL B C 1
ATOM 6142 O O . VAL B 1 420 ? -10.667 -48.751 -3.407 1.00 56.66 456 VAL B O 1
ATOM 6146 N N . PHE B 1 421 ? -9.018 -47.770 -2.198 1.00 49.68 457 PHE B N 1
ATOM 6147 C CA . PHE B 1 421 ? -8.410 -49.010 -1.722 1.00 45.62 457 PHE B CA 1
ATOM 6148 C C . PHE B 1 421 ? -9.304 -49.728 -0.683 1.00 45.60 457 PHE B C 1
ATOM 6149 O O . PHE B 1 421 ? -9.147 -50.936 -0.513 1.00 44.16 457 PHE B O 1
ATOM 6157 N N . SER B 1 422 ? -10.274 -49.019 -0.045 1.00 42.26 458 SER B N 1
ATOM 6158 C CA . SER B 1 422 ? -11.238 -49.641 0.879 1.00 41.83 458 SER B CA 1
ATOM 6159 C C . SER B 1 422 ? -12.211 -50.510 0.090 1.00 45.12 458 SER B C 1
ATOM 6160 O O . SER B 1 422 ? -12.527 -51.625 0.509 1.00 51.95 458 SER B O 1
ATOM 6163 N N . GLN B 1 423 ? -12.667 -49.986 -1.067 1.00 46.26 459 GLN B N 1
ATOM 6164 C CA . GLN B 1 423 ? -13.571 -50.650 -1.999 1.00 55.63 459 GLN B CA 1
ATOM 6165 C C . GLN B 1 423 ? -12.853 -51.834 -2.654 1.00 51.62 459 GLN B C 1
ATOM 6166 O O . GLN B 1 423 ? -13.477 -52.875 -2.830 1.00 57.51 459 GLN B O 1
ATOM 6172 N N . MET B 1 424 ? -11.545 -51.687 -2.980 1.00 50.04 460 MET B N 1
ATOM 6173 C CA . MET B 1 424 ? -10.717 -52.743 -3.574 1.00 34.02 460 MET B CA 1
ATOM 6174 C C . MET B 1 424 ? -10.542 -53.899 -2.577 1.00 42.66 460 MET B C 1
ATOM 6175 O O . MET B 1 424 ? -10.691 -55.060 -2.962 1.00 49.29 460 MET B O 1
ATOM 6180 N N . ILE B 1 425 ? -10.286 -53.585 -1.290 1.00 43.04 461 ILE B N 1
ATOM 6181 C CA . ILE B 1 425 ? -10.159 -54.585 -0.211 1.00 40.19 461 ILE B CA 1
ATOM 6182 C C . ILE B 1 425 ? -11.526 -55.291 -0.030 1.00 38.31 461 ILE B C 1
ATOM 6183 O O . ILE B 1 425 ? -11.563 -56.507 0.125 1.00 43.10 461 ILE B O 1
ATOM 6188 N N . ASP B 1 426 ? -12.630 -54.537 -0.160 1.00 43.50 462 ASP B N 1
ATOM 6189 C CA . ASP B 1 426 ? -14.008 -55.033 -0.077 1.00 39.63 462 ASP B CA 1
ATOM 6190 C C . ASP B 1 426 ? -14.326 -55.973 -1.256 1.00 45.39 462 ASP B C 1
ATOM 6191 O O . ASP B 1 426 ? -14.863 -57.061 -1.039 1.00 46.48 462 ASP B O 1
ATOM 6196 N N . GLU B 1 427 ? -13.937 -55.574 -2.486 1.00 49.39 463 GLU B N 1
ATOM 6197 C CA . GLU B 1 427 ? -14.146 -56.323 -3.736 1.00 46.41 463 GLU B CA 1
ATOM 6198 C C . GLU B 1 427 ? -13.320 -57.617 -3.803 1.00 43.73 463 GLU B C 1
ATOM 6199 O O . GLU B 1 427 ? -13.711 -58.552 -4.506 1.00 54.69 463 GLU B O 1
ATOM 6205 N N . ALA B 1 428 ? -12.183 -57.665 -3.090 1.00 35.57 464 ALA B N 1
ATOM 6206 C CA . ALA B 1 428 ? -11.297 -58.821 -3.046 1.00 33.28 464 ALA B CA 1
ATOM 6207 C C . ALA B 1 428 ? -11.717 -59.863 -1.969 1.00 48.09 464 ALA B C 1
ATOM 6208 O O . ALA B 1 428 ? -11.069 -60.904 -1.853 1.00 57.79 464 ALA B O 1
ATOM 6210 N N . GLU B 1 429 ? -12.801 -59.585 -1.204 1.00 46.62 465 GLU B N 1
ATOM 6211 C CA . GLU B 1 429 ? -13.339 -60.386 -0.089 1.00 39.58 465 GLU B CA 1
ATOM 6212 C C . GLU B 1 429 ? -12.434 -60.239 1.153 1.00 41.51 465 GLU B C 1
ATOM 6213 O O . GLU B 1 429 ? -12.434 -61.094 2.041 1.00 39.25 465 GLU B O 1
ATOM 6219 N N . GLY B 1 430 ? -11.678 -59.146 1.203 1.00 45.49 466 GLY B N 1
ATOM 6220 C CA . GLY B 1 430 ? -10.789 -58.849 2.319 1.00 48.91 466 GLY B CA 1
ATOM 6221 C C . GLY B 1 430 ? -11.541 -58.331 3.527 1.00 44.25 466 GLY B C 1
ATOM 6222 O O . GLY B 1 430 ? -11.264 -58.756 4.650 1.00 53.86 466 GLY B O 1
ATOM 6223 N N . LEU B 1 431 ? -12.512 -57.416 3.304 1.00 42.61 467 LEU B N 1
ATOM 6224 C CA . LEU B 1 431 ? -13.301 -56.806 4.379 1.00 43.77 467 LEU B CA 1
ATOM 6225 C C . LEU B 1 431 ? -14.033 -57.874 5.228 1.00 47.93 467 LEU B C 1
ATOM 6226 O O . LEU B 1 431 ? -14.063 -57.736 6.452 1.00 50.38 467 LEU B O 1
ATOM 6231 N N . GLU B 1 432 ? -14.591 -58.932 4.589 1.00 42.18 468 GLU B N 1
ATOM 6232 C CA . GLU B 1 432 ? -15.295 -59.994 5.311 1.00 48.95 468 GLU B CA 1
ATOM 6233 C C . GLU B 1 432 ? -14.312 -60.813 6.148 1.00 42.81 468 GLU B C 1
ATOM 6234 O O . GLU B 1 432 ? -14.643 -61.170 7.279 1.00 47.60 468 GLU B O 1
ATOM 6240 N N . LYS B 1 433 ? -13.092 -61.049 5.615 1.00 43.16 469 LYS B N 1
ATOM 6241 C CA . LYS B 1 433 ? -12.023 -61.795 6.290 1.00 35.04 469 LYS B CA 1
ATOM 6242 C C . LYS B 1 433 ? -11.534 -61.033 7.521 1.00 35.56 469 LYS B C 1
ATOM 6243 O O . LYS B 1 433 ? -11.430 -61.640 8.583 1.00 39.76 469 LYS B O 1
ATOM 6249 N N . ILE B 1 434 ? -11.279 -59.700 7.393 1.00 33.51 470 ILE B N 1
ATOM 6250 C CA . ILE B 1 434 ? -10.851 -58.821 8.504 1.00 43.79 470 ILE B CA 1
ATOM 6251 C C . ILE B 1 434 ? -11.944 -58.825 9.603 1.00 42.08 470 ILE B C 1
ATOM 6252 O O . ILE B 1 434 ? -11.606 -58.988 10.774 1.00 54.41 470 ILE B O 1
ATOM 6257 N N . GLU B 1 435 ? -13.244 -58.705 9.212 1.00 38.50 471 GLU B N 1
ATOM 6258 C CA . GLU B 1 435 ? -14.418 -58.752 10.097 1.00 38.69 471 GLU B CA 1
ATOM 6259 C C . GLU B 1 435 ? -14.462 -60.063 10.894 1.00 43.92 471 GLU B C 1
ATOM 6260 O O . GLU B 1 435 ? -14.774 -60.049 12.086 1.00 51.48 471 GLU B O 1
ATOM 6266 N N . ASN B 1 436 ? -14.140 -61.186 10.227 1.00 34.05 472 ASN B N 1
ATOM 6267 C CA . ASN B 1 436 ? -14.074 -62.521 10.823 1.00 37.73 472 ASN B CA 1
ATOM 6268 C C . ASN B 1 436 ? -12.836 -62.682 11.730 1.00 37.58 472 ASN B C 1
ATOM 6269 O O . ASN B 1 436 ? -12.876 -63.510 12.642 1.00 47.01 472 ASN B O 1
ATOM 6274 N N . LEU B 1 437 ? -11.750 -61.894 11.485 1.00 39.17 473 LEU B N 1
ATOM 6275 C CA . LEU B 1 437 ? -10.518 -61.939 12.283 1.00 39.80 473 LEU B CA 1
ATOM 6276 C C . LEU B 1 437 ? -10.715 -61.316 13.674 1.00 43.56 473 LEU B C 1
ATOM 6277 O O . LEU B 1 437 ? -9.833 -61.441 14.522 1.00 49.28 473 LEU B O 1
ATOM 6282 N N . GLN B 1 438 ? -11.867 -60.656 13.913 1.00 50.57 474 GLN B N 1
ATOM 6283 C CA . GLN B 1 438 ? -12.232 -60.085 15.214 1.00 48.48 474 GLN B CA 1
ATOM 6284 C C . GLN B 1 438 ? -12.606 -61.203 16.193 1.00 48.80 474 GLN B C 1
ATOM 6285 O O . GLN B 1 438 ? -12.610 -60.987 17.404 1.00 59.54 474 GLN B O 1
ATOM 6291 N N . SER B 1 439 ? -12.936 -62.393 15.652 1.00 45.66 475 SER B N 1
ATOM 6292 C CA . SER B 1 439 ? -13.302 -63.603 16.391 1.00 51.19 475 SER B CA 1
ATOM 6293 C C . SER B 1 439 ? -12.057 -64.483 16.642 1.00 46.02 475 SER B C 1
ATOM 6294 O O . SER B 1 439 ? -12.179 -65.620 17.099 1.00 57.28 475 SER B O 1
ATOM 6297 N N . HIS B 1 440 ? -10.862 -63.959 16.343 1.00 60.60 476 HIS B N 1
ATOM 6298 C CA . HIS B 1 440 ? -9.628 -64.722 16.481 1.00 55.83 476 HIS B CA 1
ATOM 6299 C C . HIS B 1 440 ? -9.102 -64.764 17.920 1.00 53.85 476 HIS B C 1
ATOM 6300 O O . HIS B 1 440 ? -9.289 -63.814 18.686 1.00 65.07 476 HIS B O 1
ATOM 6307 N N . ASP B 1 441 ? -8.430 -65.880 18.266 1.00 49.36 477 ASP B N 1
ATOM 6308 C CA . ASP B 1 441 ? -7.839 -66.128 19.591 1.00 62.21 477 ASP B CA 1
ATOM 6309 C C . ASP B 1 441 ? -6.550 -65.318 19.803 1.00 58.58 477 ASP B C 1
ATOM 6310 O O . ASP B 1 441 ? -6.250 -64.935 20.939 1.00 54.03 477 ASP B O 1
ATOM 6315 N N . ASN B 1 442 ? -5.779 -65.079 18.723 1.00 45.97 478 ASN B N 1
ATOM 6316 C CA . ASN B 1 442 ? -4.518 -64.339 18.818 1.00 49.32 478 ASN B CA 1
ATOM 6317 C C . ASN B 1 442 ? -4.791 -62.848 18.996 1.00 52.07 478 ASN B C 1
ATOM 6318 O O . ASN B 1 442 ? -5.489 -62.247 18.175 1.00 56.95 478 ASN B O 1
ATOM 6323 N N . ASN B 1 443 ? -4.235 -62.263 20.077 1.00 58.25 479 ASN B N 1
ATOM 6324 C CA . ASN B 1 443 ? -4.403 -60.856 20.444 1.00 63.27 479 ASN B CA 1
ATOM 6325 C C . ASN B 1 443 ? -3.778 -59.896 19.431 1.00 55.16 479 ASN B C 1
ATOM 6326 O O . ASN B 1 443 ? -4.334 -58.811 19.232 1.00 56.04 479 ASN B O 1
ATOM 6331 N N . GLU B 1 444 ? -2.645 -60.278 18.791 1.00 55.45 480 GLU B N 1
ATOM 6332 C CA . GLU B 1 444 ? -1.999 -59.443 17.767 1.00 51.32 480 GLU B CA 1
ATOM 6333 C C . GLU B 1 444 ? -2.931 -59.281 16.565 1.00 50.68 480 GLU B C 1
ATOM 6334 O O . GLU B 1 444 ? -3.123 -58.161 16.092 1.00 60.26 480 GLU B O 1
ATOM 6340 N N . ILE B 1 445 ? -3.529 -60.393 16.103 1.00 54.32 481 ILE B N 1
ATOM 6341 C CA . ILE B 1 445 ? -4.460 -60.414 14.977 1.00 45.85 481 ILE B CA 1
ATOM 6342 C C . ILE B 1 445 ? -5.708 -59.601 15.330 1.00 39.27 481 ILE B C 1
ATOM 6343 O O . ILE B 1 445 ? -6.106 -58.738 14.542 1.00 41.22 481 ILE B O 1
ATOM 6348 N N . TYR B 1 446 ? -6.306 -59.875 16.517 1.00 42.91 482 TYR B N 1
ATOM 6349 C CA . TYR B 1 446 ? -7.526 -59.235 17.010 1.00 42.36 482 TYR B CA 1
ATOM 6350 C C . TYR B 1 446 ? -7.391 -57.708 17.115 1.00 55.49 482 TYR B C 1
ATOM 6351 O O . TYR B 1 446 ? -8.301 -56.998 16.686 1.00 65.03 482 TYR B O 1
ATOM 6360 N N . GLU B 1 447 ? -6.299 -57.209 17.726 1.00 53.86 483 GLU B N 1
ATOM 6361 C CA . GLU B 1 447 ? -6.116 -55.772 17.907 1.00 60.41 483 GLU B CA 1
ATOM 6362 C C . GLU B 1 447 ? -5.856 -55.080 16.561 1.00 58.22 483 GLU B C 1
ATOM 6363 O O . GLU B 1 447 ? -6.316 -53.957 16.368 1.00 65.72 483 GLU B O 1
ATOM 6369 N N . LYS B 1 448 ? -5.193 -55.765 15.616 1.00 48.33 484 LYS B N 1
ATOM 6370 C CA . LYS B 1 448 ? -4.942 -55.208 14.288 1.00 55.89 484 LYS B CA 1
ATOM 6371 C C . LYS B 1 448 ? -6.262 -55.105 13.486 1.00 52.29 484 LYS B C 1
ATOM 6372 O O . LYS B 1 448 ? -6.519 -54.068 12.870 1.00 42.56 484 LYS B O 1
ATOM 6378 N N . ALA B 1 449 ? -7.097 -56.167 13.532 1.00 51.55 485 ALA B N 1
ATOM 6379 C CA . ALA B 1 449 ? -8.395 -56.240 12.842 1.00 40.26 485 ALA B CA 1
ATOM 6380 C C . ALA B 1 449 ? -9.329 -55.113 13.285 1.00 38.02 485 ALA B C 1
ATOM 6381 O O . ALA B 1 449 ? -9.909 -54.453 12.434 1.00 48.51 485 ALA B O 1
ATOM 6383 N N . VAL B 1 450 ? -9.425 -54.864 14.612 1.00 45.57 486 VAL B N 1
ATOM 6384 C CA . VAL B 1 450 ? -10.264 -53.819 15.220 1.00 33.19 486 VAL B CA 1
ATOM 6385 C C . VAL B 1 450 ? -9.742 -52.417 14.800 1.00 46.50 486 VAL B C 1
ATOM 6386 O O . VAL B 1 450 ? -10.542 -51.575 14.377 1.00 48.76 486 VAL B O 1
ATOM 6390 N N . LYS B 1 451 ? -8.410 -52.198 14.874 1.00 43.73 487 LYS B N 1
ATOM 6391 C CA . LYS B 1 451 ? -7.760 -50.938 14.498 1.00 45.01 487 LYS B CA 1
ATOM 6392 C C . LYS B 1 451 ? -8.081 -50.552 13.040 1.00 48.08 487 LYS B C 1
ATOM 6393 O O . LYS B 1 451 ? -8.381 -49.390 12.781 1.00 55.99 487 LYS B O 1
ATOM 6399 N N . ILE B 1 452 ? -8.029 -51.523 12.109 1.00 53.50 488 ILE B N 1
ATOM 6400 C CA . ILE B 1 452 ? -8.301 -51.320 10.685 1.00 42.31 488 ILE B CA 1
ATOM 6401 C C . ILE B 1 452 ? -9.791 -50.983 10.474 1.00 44.83 488 ILE B C 1
ATOM 6402 O O . ILE B 1 452 ? -10.093 -50.027 9.755 1.00 52.73 488 ILE B O 1
ATOM 6407 N N . LEU B 1 453 ? -10.705 -51.749 11.100 1.00 36.07 489 LEU B N 1
ATOM 6408 C CA . LEU B 1 453 ? -12.155 -51.558 10.933 1.00 43.68 489 LEU B CA 1
ATOM 6409 C C . LEU B 1 453 ? -12.657 -50.234 11.519 1.00 51.82 489 LEU B C 1
ATOM 6410 O O . LEU B 1 453 ? -13.501 -49.594 10.899 1.00 51.54 489 LEU B O 1
ATOM 6415 N N . GLU B 1 454 ? -12.126 -49.812 12.683 1.00 63.41 490 GLU B N 1
ATOM 6416 C CA . GLU B 1 454 ? -12.501 -48.545 13.327 1.00 75.78 490 GLU B CA 1
ATOM 6417 C C . GLU B 1 454 ? -12.050 -47.333 12.499 1.00 71.77 490 GLU B C 1
ATOM 6418 O O . GLU B 1 454 ? -12.710 -46.290 12.533 1.00 81.95 490 GLU B O 1
ATOM 6424 N N . ALA B 1 455 ? -10.929 -47.480 11.758 1.00 55.76 491 ALA B N 1
ATOM 6425 C CA . ALA B 1 455 ? -10.330 -46.419 10.959 1.00 40.88 491 ALA B CA 1
ATOM 6426 C C . ALA B 1 455 ? -10.914 -46.276 9.548 1.00 52.49 491 ALA B C 1
ATOM 6427 O O . ALA B 1 455 ? -10.999 -45.143 9.067 1.00 60.08 491 ALA B O 1
ATOM 6429 N N . TYR B 1 456 ? -11.294 -47.382 8.872 1.00 53.89 492 TYR B N 1
ATOM 6430 C CA . TYR B 1 456 ? -11.753 -47.280 7.480 1.00 54.63 492 TYR B CA 1
ATOM 6431 C C . TYR B 1 456 ? -13.168 -47.825 7.221 1.00 45.43 492 TYR B C 1
ATOM 6432 O O . TYR B 1 456 ? -13.659 -47.668 6.099 1.00 56.25 492 TYR B O 1
ATOM 6441 N N . TRP B 1 457 ? -13.842 -48.408 8.237 1.00 45.98 493 TRP B N 1
ATOM 6442 C CA . TRP B 1 457 ? -15.201 -48.945 8.074 1.00 48.58 493 TRP B CA 1
ATOM 6443 C C . TRP B 1 457 ? -16.077 -48.680 9.319 1.00 68.04 493 TRP B C 1
ATOM 6444 O O . TRP B 1 457 ? -16.831 -49.559 9.747 1.00 83.48 493 TRP B O 1
ATOM 6455 N N . MET B 1 458 ? -15.986 -47.461 9.886 1.00 74.19 494 MET B N 1
ATOM 6456 C CA . MET B 1 458 ? -16.758 -47.062 11.064 1.00 78.03 494 MET B CA 1
ATOM 6457 C C . MET B 1 458 ? -18.187 -46.682 10.666 1.00 92.65 494 MET B C 1
ATOM 6458 O O . MET B 1 458 ? -18.390 -45.941 9.706 1.00 103.44 494 MET B O 1
ATOM 6463 N N . SER C 2 1 ? 6.305 -18.119 23.886 1.00 35.31 1 SER C N 1
ATOM 6464 C CA . SER C 2 1 ? 6.214 -17.433 22.597 1.00 41.86 1 SER C CA 1
ATOM 6465 C C . SER C 2 1 ? 6.774 -16.003 22.695 1.00 38.20 1 SER C C 1
ATOM 6466 O O . SER C 2 1 ? 7.637 -15.649 21.901 1.00 49.71 1 SER C O 1
ATOM 6469 N N . VAL C 2 2 ? 6.303 -15.192 23.659 1.00 32.71 2 VAL C N 1
ATOM 6470 C CA . VAL C 2 2 ? 6.830 -13.832 23.838 1.00 32.72 2 VAL C CA 1
ATOM 6471 C C . VAL C 2 2 ? 7.784 -13.779 25.059 1.00 40.89 2 VAL C C 1
ATOM 6472 O O . VAL C 2 2 ? 8.609 -12.867 25.154 1.00 44.16 2 VAL C O 1
ATOM 6476 N N . LEU C 2 3 ? 7.672 -14.763 25.974 1.00 31.92 3 LEU C N 1
ATOM 6477 C CA . LEU C 2 3 ? 8.429 -14.811 27.227 1.00 27.48 3 LEU C CA 1
ATOM 6478 C C . LEU C 2 3 ? 9.832 -15.347 27.050 1.00 33.30 3 LEU C C 1
ATOM 6479 O O . LEU C 2 3 ? 10.103 -16.086 26.101 1.00 39.23 3 LEU C O 1
ATOM 6484 N N . GLY C 2 4 ? 10.708 -14.966 27.983 1.00 37.12 4 GLY C N 1
ATOM 6485 C CA . GLY C 2 4 ? 12.098 -15.398 27.989 1.00 25.50 4 GLY C CA 1
ATOM 6486 C C . GLY C 2 4 ? 13.077 -14.288 28.284 1.00 38.27 4 GLY C C 1
ATOM 6487 O O . GLY C 2 4 ? 12.692 -13.227 28.780 1.00 32.46 4 GLY C O 1
ATOM 6488 N N . LYS C 2 5 ? 14.358 -14.536 27.982 1.00 29.60 5 LYS C N 1
ATOM 6489 C CA . LYS C 2 5 ? 15.439 -13.583 28.216 1.00 23.83 5 LYS C CA 1
ATOM 6490 C C . LYS C 2 5 ? 15.315 -12.353 27.343 1.00 34.30 5 LYS C C 1
ATOM 6491 O O . LYS C 2 5 ? 15.061 -12.471 26.138 1.00 30.76 5 LYS C O 1
ATOM 6497 N N . ARG C 2 6 ? 15.523 -11.176 27.952 1.00 32.36 6 ARG C N 1
ATOM 6498 C CA . ARG C 2 6 ? 15.508 -9.887 27.265 1.00 33.46 6 ARG C CA 1
ATOM 6499 C C . ARG C 2 6 ? 16.835 -9.200 27.454 1.00 29.31 6 ARG C C 1
ATOM 6500 O O . ARG C 2 6 ? 17.251 -8.980 28.593 1.00 29.52 6 ARG C O 1
ATOM 6508 N N . LYS C 2 7 ? 17.497 -8.835 26.356 1.00 25.89 7 LYS C N 1
ATOM 6509 C CA . LYS C 2 7 ? 18.746 -8.078 26.389 1.00 30.82 7 LYS C CA 1
ATOM 6510 C C . LYS C 2 7 ? 18.391 -6.623 26.658 1.00 40.07 7 LYS C C 1
ATOM 6511 O O . LYS C 2 7 ? 17.205 -6.272 26.601 1.00 32.59 7 LYS C O 1
ATOM 6517 N N . ARG C 2 8 ? 19.392 -5.775 26.977 1.00 33.95 8 ARG C N 1
ATOM 6518 C CA . ARG C 2 8 ? 19.155 -4.348 27.207 1.00 52.48 8 ARG C CA 1
ATOM 6519 C C . ARG C 2 8 ? 18.764 -3.678 25.872 1.00 55.25 8 ARG C C 1
ATOM 6520 O O . ARG C 2 8 ? 19.475 -3.860 24.881 1.00 40.44 8 ARG C O 1
ATOM 6528 N N . HIS C 2 9 ? 17.581 -3.007 25.830 1.00 64.29 9 HIS C N 1
ATOM 6529 C CA . HIS C 2 9 ? 17.001 -2.312 24.660 1.00 92.04 9 HIS C CA 1
ATOM 6530 C C . HIS C 2 9 ? 17.232 -3.038 23.317 1.00 105.19 9 HIS C C 1
ATOM 6531 O O . HIS C 2 9 ? 17.064 -4.254 23.211 1.00 121.27 9 HIS C O 1
ATOM 6538 N N . SER D 2 1 ? 5.476 -52.216 12.828 1.00 37.59 1 SER D N 1
ATOM 6539 C CA . SER D 2 1 ? 5.392 -52.912 14.112 1.00 46.22 1 SER D CA 1
ATOM 6540 C C . SER D 2 1 ? 5.929 -54.341 13.985 1.00 63.16 1 SER D C 1
ATOM 6541 O O . SER D 2 1 ? 6.816 -54.713 14.753 1.00 79.24 1 SER D O 1
ATOM 6544 N N . VAL D 2 2 ? 5.414 -55.140 13.020 1.00 49.92 2 VAL D N 1
ATOM 6545 C CA . VAL D 2 2 ? 5.909 -56.512 12.828 1.00 34.72 2 VAL D CA 1
ATOM 6546 C C . VAL D 2 2 ? 6.827 -56.580 11.589 1.00 20.70 2 VAL D C 1
ATOM 6547 O O . VAL D 2 2 ? 7.615 -57.516 11.464 1.00 41.77 2 VAL D O 1
ATOM 6551 N N . LEU D 2 3 ? 6.719 -55.584 10.684 1.00 36.22 3 LEU D N 1
ATOM 6552 C CA . LEU D 2 3 ? 7.459 -55.551 9.422 1.00 39.52 3 LEU D CA 1
ATOM 6553 C C . LEU D 2 3 ? 8.870 -55.037 9.577 1.00 46.04 3 LEU D C 1
ATOM 6554 O O . LEU D 2 3 ? 9.172 -54.335 10.537 1.00 56.16 3 LEU D O 1
ATOM 6559 N N . GLY D 2 4 ? 9.714 -55.375 8.606 1.00 33.79 4 GLY D N 1
ATOM 6560 C CA . GLY D 2 4 ? 11.111 -54.965 8.576 1.00 41.74 4 GLY D CA 1
ATOM 6561 C C . GLY D 2 4 ? 12.086 -56.093 8.304 1.00 34.81 4 GLY D C 1
ATOM 6562 O O . GLY D 2 4 ? 11.704 -57.162 7.805 1.00 40.96 4 GLY D O 1
ATOM 6563 N N . LYS D 2 5 ? 13.360 -55.845 8.630 1.00 26.78 5 LYS D N 1
ATOM 6564 C CA . LYS D 2 5 ? 14.445 -56.795 8.446 1.00 29.80 5 LYS D CA 1
ATOM 6565 C C . LYS D 2 5 ? 14.290 -58.010 9.345 1.00 34.43 5 LYS D C 1
ATOM 6566 O O . LYS D 2 5 ? 13.966 -57.883 10.532 1.00 44.52 5 LYS D O 1
ATOM 6572 N N . ARG D 2 6 ? 14.545 -59.188 8.771 1.00 29.80 6 ARG D N 1
ATOM 6573 C CA . ARG D 2 6 ? 14.538 -60.471 9.462 1.00 26.71 6 ARG D CA 1
ATOM 6574 C C . ARG D 2 6 ? 15.882 -61.127 9.286 1.00 28.60 6 ARG D C 1
ATOM 6575 O O . ARG D 2 6 ? 16.303 -61.331 8.148 1.00 52.77 6 ARG D O 1
ATOM 6583 N N . LYS D 2 7 ? 16.554 -61.477 10.382 1.00 26.34 7 LYS D N 1
ATOM 6584 C CA . LYS D 2 7 ? 17.835 -62.192 10.320 1.00 29.88 7 LYS D CA 1
ATOM 6585 C C . LYS D 2 7 ? 17.533 -63.657 10.033 1.00 33.30 7 LYS D C 1
ATOM 6586 O O . LYS D 2 7 ? 16.363 -64.039 10.092 1.00 38.42 7 LYS D O 1
ATOM 6592 N N . ARG D 2 8 ? 18.556 -64.473 9.713 1.00 53.63 8 ARG D N 1
ATOM 6593 C CA . ARG D 2 8 ? 18.351 -65.900 9.457 1.00 41.42 8 ARG D CA 1
ATOM 6594 C C . ARG D 2 8 ? 18.017 -66.624 10.766 1.00 52.88 8 ARG D C 1
ATOM 6595 O O . ARG D 2 8 ? 18.697 -66.392 11.769 1.00 92.62 8 ARG D O 1
ATOM 6603 N N . HIS D 2 9 ? 16.987 -67.507 10.755 1.00 50.97 9 HIS D N 1
ATOM 6604 C CA . HIS D 2 9 ? 16.564 -68.265 11.943 1.00 80.24 9 HIS D CA 1
ATOM 6605 C C . HIS D 2 9 ? 16.084 -69.668 11.568 1.00 78.81 9 HIS D C 1
ATOM 6606 O O . HIS D 2 9 ? 16.052 -70.558 12.419 1.00 70.05 9 HIS D O 1
#

Solvent-accessible surface area: 37818 Å² total; per-residue (Å²): 106,81,109,71,11,50,40,2,0,118,24,136,68,68,113,73,7,33,98,0,0,34,75,0,29,128,74,4,43,88,172,220,102,38,34,16,83,112,3,24,154,19,24,0,1,46,46,0,10,97,4,1,80,57,132,112,34,52,100,0,4,38,13,0,0,76,0,0,0,20,0,4,65,26,72,49,111,6,1,108,39,0,37,115,77,30,0,2,68,34,1,20,143,11,3,57,23,112,25,62,82,0,32,28,25,0,3,93,1,1,0,21,0,3,40,43,41,45,173,9,4,57,69,0,14,78,52,39,0,11,122,40,5,30,74,65,31,99,171,164,22,117,82,48,10,41,81,29,0,0,62,0,0,9,9,2,3,132,28,134,108,48,16,57,26,119,69,2,106,50,1,8,69,10,0,13,162,19,0,113,30,141,25,85,91,0,1,28,25,0,0,71,0,0,7,45,8,0,17,18,85,55,102,43,0,65,11,0,27,131,33,45,1,6,56,38,0,5,98,2,1,106,42,124,17,67,57,0,5,63,0,0,2,68,0,0,0,2,0,0,7,1,69,62,74,4,0,60,42,0,19,83,74,117,0,3,72,16,0,31,36,4,6,91,90,157,52,124,76,44,6,35,68,24,0,0,21,0,0,0,0,0,0,25,7,54,118,111,1,1,66,24,0,21,111,25,38,0,2,30,39,0,14,84,16,1,54,92,18,115,68,45,8,47,50,27,0,0,17,0,0,0,2,1,4,63,27,13,40,56,106,13,8,86,76,0,13,86,66,37,0,9,114,2,0,0,47,10,2,129,16,128,47,74,81,7,4,8,0,0,0,12,0,0,10,24,0,0,105,11,1,62,66,29,63,107,143,86,87,34,144,88,5,81,12,11,82,74,0,62,129,18,95,0,30,90,30,0,94,106,14,74,97,72,144,43,108,79,0,91,114,30,0,32,120,0,19,102,63,40,68,198,141,43,105,72,18,45,42,2,0,113,26,139,69,58,109,77,7,32,116,4,0,33,94,0,35,126,70,3,45,84,187,201,76,37,44,26,114,112,2,25,135,19,25,0,1,45,48,0,9,99,2,0,81,59,131,108,41,58,111,0,4,43,14,0,0,75,0,0,0,20,0,4,65,26,80,50,112,9,1,107,41,0,38,115,80,31,0,2,68,35,2,21,146,10,3,57,24,115,23,65,81,0,33,30,24,0,3,96,0,2,0,22,0,3,40,43,40,44,172,10,3,57,69,0,14,80,51,38,0,10,121,40,4,31,74,64,33,97,173,166,23,120,79,48,10,45,82,26,0,0,61,0,0,7,8,2,3,130,29,134,107,49,16,58,26,118,68,1,104,51,1,8,70,9,0,12,162,18,0,111,30,140,28,87,95,0,1,28,24,0,0,71,0,0,6,45,8,1,19,19,84,53,101,46,0,64,11,0,25,130,33,44,1,6,57,36,0,5,98,2,1,105,40,126,17,66,56,0,5,44,0,0,2,82,0,0,0,3,0,0,7,2,68,62,73,4,0,60,40,0,18,83,74,118,0,5,72,16,0,32,35,2,6,91,85,156,54,122,100,48,4,34,66,26,0,0,17,0,0,0,0,0,0,23,8,53,118,111,1,0,67,24,0,21,112,26,36,0,1,30,38,0,13,86,16,2,57,91,18,114,67,44,8,48,48,16,0,0,17,0,0,0,2,0,3,63,27,11,40,83,112,14,6,92,75,0,14,86,65,37,0,9,112,1,0,0,49,11,2,129,16,128,46,75,82,6,3,7,0,0,0,12,0,0,10,23,0,0,104,3,1,62,54,35,62,108,147,86,87,35,144,90,6,81,13,11,82,76,0,62,128,16,96,0,29,92,29,0,93,103,14,74,98,71,144,41,108,79,0,89,117,30,0,31,122,0,20,103,64,39,68,197,133,35,26,24,69,48,80,37,214,134,38,24,22,70,50,64,42,212

Radius of gyration: 47.25 Å; Cα contacts (8 Å, |Δi|>4): 1335; chains: 4; bounding box: 80×153×65 Å

Foldseek 3Di:
DLVLLLVLLPDPDPVSVLVSLQVLLVQLVDPPDRPLVVSVVSVSLLSLLVQCPPLVCVSSVLSSLSNLLSQLQDALVSLVSNVVSPSLLSLLVQCPHPDPSSVLSSLSSLLSQLQRAVVSLVVSLVSPNPVSLVVSDDPPDDPSSLLSSLSSLLSNQDHPVGPDLVSSLVCQLVLLVQCVDPDLSSLLSSLSSLLSQLADAQVSLVSNVVSPNLLSLLVQCPPPDVSNNVSSLSNLLSQLLHAQVSVVSNLVNVSLLSLQCQLPDDDDPVSLLSSLLSLLSQLLYAAVSLVSNVVSVNLLSLLVCLQDNDPSNVLSSLSNQLSNLVRYDLVSLVVSVVSPNLLSLLVCCPPPPPVSVLSSLNSLLSSQVSLVVVCVVVVHPARPSLVVCVVSVNLVSLVVQCVPPDPSSNVSSCVSCVPHPD/DQPCLLVLLPDPDPVSVLVSLLVLLVQLVDPPDRPLVVSVVSVCLLSLLVQCPPLVCVSSNLSSLSSLLSQLQDALVSLVSNVVSVSLLSLLVQCPHPDPSSVLSSLSSLLSQLQRAVVSLVVSLVSPSPVSLVVSDDPPDDPSSLLSSLSSLLSNQDHPVGPDLVSSLVCQLVLLVQCVDPDLSSLLSSLSSLLSQLADAQVSLVSNVVSPNLLSLLVQCPPPDVSNNVSSLSNLLSQLLHAQVSVVSNLVNVSLLSLQCQLPDDDDPVSLLSSLSSLLSQLLYAAVSLVSNVVSVNLLSLLVCLQDNDPSNVLSSLSNQLSNLVRYDLVSLVVSVVSPNLLSLLVCCPPPDPVSVLSSLNSLLSSQVSLVVVCVVVVHPARPSLVVCVVSVNLVSLVVQCVPPDPSSNVSSCVSCVPHPD/DPDDDDDDD/DPDDDDDDD